Protein AF-A0AAE1UHD4-F1 (afdb_monomer)

Mean predicted aligned error: 17.56 Å

Foldseek 3Di:
DFDDQDKDKDFCQQPADDAQWFAALLLRDTDPPDGQDDPVLQVVQKDKDWDKDKDWDKDQDQALVSLCVLLVHDASRLLSVLLVSDDHAFQSCSSVDHDQAPQKRKIKIKIWIWTMKMFGHPVQLAPPNTPCPVVQQVQPHFWTWGMFIWTKMKMKMKIFGDAPVCRPVVVPDPPSVVVVVLVPDPPDDDDPVQVVQFVGIFIAMGMLFDDPDGDTGPVSVSVVVVCVVVRCDPNSPSIGTGMTIIRGCCVSPVSHQHFGDGADPVLSVLSSCLLVLLSVLSNLLSNLCPHPCVLLAVVLNVLSVLLSVLSVLVSVVLSNVSSVVSSCCRRPNDPSVVSVVSSVLCCLALNRSVNSVLVSVVSVVVSVVVVVLCVVQVVAARDRDDCPVVCQLQDPQAQKEKEKEKEDEDPVVSSVRSVCCSVPVDRGDGVVVVPPDPLPVQAVPPPEPAVVVSVQLSQFCVQCVPPRHYHYYYGYDYDNDSHIDIAMWMHGNSHTPDGHDKDFAAWEAKDFDPLQFAQFKGKIFTHGGPICSVQFQKKWKWKDFPPDPDGTDIDIGRHRMDMDGRDHGLTKMWMWMWTAGPRGIHDIYPTDIDTHHQFAAWAEWDWDDQDLFKIKTAIHDTPDGHPPWDWFFKWKWKAFDPPGPDIDIDDDDGDDGSMDMDTHDDQTFMWMWMWTQTPPSGIHRIYDIDPDHRDDDDDQVVVQVVVQVVQWDFPAPDAVTETEHPWDWDWDQDPVRFTWTKTADDDDDPDAWDWDDADDDDDDDDDDDPDTDTDDDDDDDDDDDDDDDPRRHHIDTDRPPDDQGWDWDDDDPGIYIYGD

Sequence (820 aa):
MAYSNKVHTVAALGRPFHLGSLYDMRSEQIISGVTLWNKEDLDKVTHKQRSSNSDFHVIASNTFSDCASALDISGSLKLSFMGGLVDISGAAKILNNRQLTGRSQRVVLQYKCTTVAEELTMERLGPGCITHPQIFDQGFATHVVTGIEYGAHAFFVFDRIFKYSESEKAKTFNLEATIKMVSIDATYKSSDHDEQMDDNMECRFYGDFALSENITTYKDAVKTYRELPKLLGKTFENAVPVKVTLFPLVLLDSRASRLVREISNHLISDTENTLETLHNLRVRCNDMLSSDISNSCPNFCLEISEFSSLIQDYKYSFQGDLLSLLPIIRGGGEEEIRLTELLERKEKSPFSNHFLNSWIDKKEAQLKILDEYLTYLPEITFATAIGDFEKMVLSPSNRHVLRLVIYIPSMRFQLENMKKYIRNKEPGENCQHMLETSMIPGLIYSKSNVNSILRSFKMFVISNRDKTSSSFIAMQEATDAKELSVSILHYKDGVCKSKDYQLPSAPGKVTVAEDDIWHDCVIISWSPPEHGAATTQMYCVTYKESESDQSANTVWSDTCQTTLCNLTPNTKYQVAVQAWCEVGYSTCSDISEVKTRPASPPGIPTVHLISPTTVQLRWSPPLIMAPTCSLKSYTVRQKKDSQGEEWITKKDQVMDYYSCTLTISSDSPLTFTVVANCNPAGRSRYSQPNDFIVNAGSKATTELKEELIRSSQLVNVGLPGIYQPPFNLTVNRSEEGITRYELGQKCAATEKIIILLGETGRARLPMSLLTLFIIKMGSWCPIHSPSLTLQDLAVMEVSLETMKSYLILKTSSQLVVLAA

Radius of gyration: 59.25 Å; Cα contacts (8 Å, |Δi|>4): 1456; chains: 1; bounding box: 134×56×169 Å

Organism: NCBI:txid1843537

Structure (mmCIF, N/CA/C/O backbone):
data_AF-A0AAE1UHD4-F1
#
_entry.id   AF-A0AAE1UHD4-F1
#
loop_
_atom_site.group_PDB
_atom_site.id
_atom_site.type_symbol
_atom_site.label_atom_id
_atom_site.label_alt_id
_atom_site.label_comp_id
_atom_site.label_asym_id
_atom_site.label_entity_id
_atom_site.label_seq_id
_atom_site.pdbx_PDB_ins_code
_atom_site.Cartn_x
_atom_site.Cartn_y
_atom_site.Cartn_z
_atom_site.occupancy
_atom_site.B_iso_or_equiv
_atom_site.auth_seq_id
_atom_site.auth_comp_id
_atom_site.auth_asym_id
_atom_site.auth_atom_id
_atom_site.pdbx_PDB_model_num
ATOM 1 N N . MET A 1 1 ? -17.669 -21.552 33.860 1.00 47.09 1 MET A N 1
ATOM 2 C CA . MET A 1 1 ? -17.470 -21.866 35.303 1.00 47.09 1 MET A CA 1
ATOM 3 C C . MET A 1 1 ? -18.733 -21.491 36.080 1.00 47.09 1 MET A C 1
ATOM 5 O O . MET A 1 1 ? -19.452 -20.611 35.621 1.00 47.09 1 MET A O 1
ATOM 9 N N . ALA A 1 2 ? -19.046 -22.154 37.201 1.00 54.03 2 ALA A N 1
ATOM 10 C CA . ALA A 1 2 ? -20.177 -21.748 38.045 1.00 54.03 2 ALA A CA 1
ATOM 11 C C . ALA A 1 2 ? -19.871 -20.397 38.716 1.00 54.03 2 ALA A C 1
ATOM 13 O O . ALA A 1 2 ? -18.783 -20.232 39.266 1.00 54.03 2 ALA A O 1
ATOM 14 N N . TYR A 1 3 ? -20.804 -19.442 38.648 1.00 66.81 3 TYR A N 1
ATOM 15 C CA . TYR A 1 3 ? -20.639 -18.121 39.261 1.00 66.81 3 TYR A CA 1
ATOM 16 C C . TYR A 1 3 ? -20.519 -18.210 40.787 1.00 66.81 3 TYR A C 1
ATOM 18 O O . TYR A 1 3 ? -21.265 -18.954 41.431 1.00 66.81 3 TYR A O 1
ATOM 26 N N . SER A 1 4 ? -19.608 -17.431 41.378 1.00 63.31 4 SER A N 1
ATOM 27 C CA . SER A 1 4 ? -19.538 -17.276 42.833 1.00 63.31 4 SER A CA 1
ATOM 28 C C . SER A 1 4 ? -20.391 -16.087 43.269 1.00 63.31 4 SER A C 1
ATOM 30 O O . SER A 1 4 ? -20.164 -14.986 42.784 1.00 63.31 4 SER A O 1
ATOM 32 N N . ASN A 1 5 ? -21.322 -16.286 44.208 1.00 74.88 5 ASN A N 1
ATOM 33 C CA . ASN A 1 5 ? -22.150 -15.219 44.793 1.00 74.88 5 ASN A CA 1
ATOM 34 C C . ASN A 1 5 ? -21.307 -14.289 45.690 1.00 74.88 5 ASN A C 1
ATOM 36 O O . ASN A 1 5 ? -21.449 -14.300 46.912 1.00 74.88 5 ASN A O 1
ATOM 40 N N . LYS A 1 6 ? -20.380 -13.535 45.099 1.00 82.44 6 LYS A N 1
ATOM 41 C CA . LYS A 1 6 ? -19.504 -12.582 45.785 1.00 82.44 6 LYS A CA 1
ATOM 42 C C . LYS A 1 6 ? -19.974 -11.156 45.529 1.00 82.44 6 LYS A C 1
ATOM 44 O O . LYS A 1 6 ? -20.739 -10.892 44.611 1.00 82.44 6 LYS A O 1
ATOM 49 N N . VAL A 1 7 ? -19.520 -10.237 46.369 1.00 86.06 7 VAL A N 1
ATOM 50 C CA . VAL A 1 7 ? -19.668 -8.801 46.121 1.00 86.06 7 VAL A CA 1
ATOM 51 C C . VAL A 1 7 ? -18.711 -8.409 44.996 1.00 86.06 7 VAL A C 1
ATOM 53 O O . VAL A 1 7 ? -17.554 -8.831 45.005 1.00 86.06 7 VAL A O 1
ATOM 56 N N . HIS A 1 8 ? -19.190 -7.616 44.039 1.00 86.44 8 HIS A N 1
ATOM 57 C CA . HIS A 1 8 ? -18.398 -7.155 42.898 1.00 86.44 8 HIS A CA 1
ATOM 58 C C . HIS A 1 8 ? -18.210 -5.646 42.945 1.00 86.44 8 HIS A C 1
ATOM 60 O O . HIS A 1 8 ? -19.135 -4.916 43.284 1.00 86.44 8 HIS A O 1
ATOM 66 N N . THR A 1 9 ? -17.039 -5.173 42.533 1.00 90.19 9 THR A N 1
ATOM 67 C CA . THR A 1 9 ? -16.791 -3.749 42.303 1.00 90.19 9 THR A CA 1
ATOM 68 C C . THR A 1 9 ? -16.646 -3.519 40.806 1.00 90.19 9 THR A C 1
ATOM 70 O O . THR A 1 9 ? -15.879 -4.218 40.145 1.00 90.19 9 THR A O 1
ATOM 73 N N . VAL A 1 10 ? -17.395 -2.561 40.265 1.00 91.94 10 VAL A N 1
ATOM 74 C CA . VAL A 1 10 ? -17.405 -2.231 38.834 1.00 91.94 10 VAL A CA 1
ATOM 75 C C . VAL A 1 10 ? -17.192 -0.738 38.614 1.00 91.94 10 VAL A C 1
ATOM 77 O O . VAL A 1 10 ? -17.558 0.088 39.451 1.00 91.94 10 VAL A O 1
ATOM 80 N N . ALA A 1 11 ? -16.614 -0.382 37.468 1.00 93.19 11 ALA A N 1
ATOM 81 C CA . ALA A 1 11 ? -16.478 1.010 37.060 1.00 93.19 11 ALA A CA 1
ATOM 82 C C . ALA A 1 11 ? -17.846 1.604 36.670 1.00 93.19 11 ALA A C 1
ATOM 84 O O . ALA A 1 11 ? -18.644 0.985 35.954 1.00 93.19 11 ALA A O 1
ATOM 85 N N . ALA A 1 12 ? -18.112 2.832 37.118 1.00 92.12 12 ALA A N 1
ATOM 86 C CA . ALA A 1 12 ? -19.371 3.524 36.852 1.00 92.12 12 ALA A CA 1
ATOM 87 C C . ALA A 1 12 ? -19.492 3.985 35.387 1.00 92.12 12 ALA A C 1
ATOM 89 O O . ALA A 1 12 ? -20.570 3.900 34.800 1.00 92.12 12 ALA A O 1
ATOM 90 N N . LEU A 1 13 ? -18.376 4.416 34.784 1.00 92.38 13 LEU A N 1
ATOM 91 C CA . LEU A 1 13 ? -18.261 4.831 33.374 1.00 92.38 13 LEU A CA 1
ATOM 92 C C . LEU A 1 13 ? -19.189 5.993 32.974 1.00 92.38 13 LEU A C 1
ATOM 94 O O . LEU A 1 13 ? -19.684 6.055 31.849 1.00 92.38 13 LEU A O 1
ATOM 98 N N . GLY A 1 14 ? -19.437 6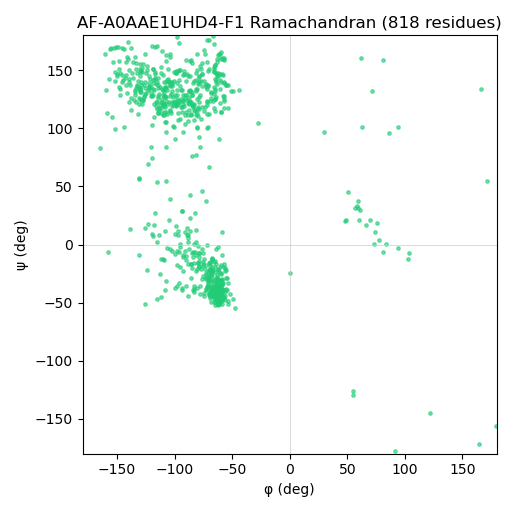.910 33.913 1.00 89.62 14 GLY A N 1
ATOM 99 C CA . GLY A 1 14 ? -20.321 8.057 33.709 1.00 89.62 14 GLY A CA 1
ATOM 100 C C . GLY A 1 14 ? -21.813 7.701 33.700 1.00 89.62 14 GLY A C 1
ATOM 101 O O . GLY A 1 14 ? -22.641 8.532 33.322 1.00 89.62 14 GLY A O 1
ATOM 102 N N . ARG A 1 15 ? -22.183 6.474 34.088 1.00 91.50 15 ARG A N 1
ATOM 103 C CA . ARG A 1 15 ? -23.586 6.075 34.254 1.00 91.50 15 ARG A CA 1
ATOM 104 C C . ARG A 1 15 ? -24.138 6.608 35.587 1.00 91.50 15 ARG A C 1
ATOM 106 O O . ARG A 1 15 ? -23.400 6.647 36.575 1.00 91.50 15 ARG A O 1
ATOM 113 N N . PRO A 1 16 ? -25.421 7.007 35.645 1.00 89.88 16 PRO A N 1
ATOM 114 C CA . PRO A 1 16 ? -26.009 7.637 36.824 1.00 89.88 16 PRO A CA 1
ATOM 115 C C . PRO A 1 16 ? -26.345 6.594 37.899 1.00 89.88 16 PRO A C 1
ATOM 117 O O . PRO A 1 16 ? -27.468 6.103 37.987 1.00 89.88 16 PRO A O 1
ATOM 120 N N . PHE A 1 17 ? -25.355 6.224 38.710 1.00 90.94 17 PHE A N 1
ATOM 121 C CA . PHE A 1 17 ? -25.557 5.315 39.836 1.00 90.94 17 PHE A CA 1
ATOM 122 C C . PHE A 1 17 ? -26.046 6.052 41.082 1.00 90.94 17 PHE A C 1
ATOM 124 O O . PHE A 1 17 ? -25.533 7.111 41.442 1.00 90.94 17 PHE A O 1
ATOM 131 N N . HIS A 1 18 ? -26.999 5.433 41.778 1.00 89.44 18 HIS A N 1
ATOM 132 C CA . HIS A 1 18 ? -27.458 5.856 43.097 1.00 89.44 18 HIS A CA 1
ATOM 133 C C . HIS A 1 18 ? -27.437 4.676 44.064 1.00 89.44 18 HIS A C 1
ATOM 135 O O . HIS A 1 18 ? -27.639 3.525 43.660 1.00 89.44 18 HIS A O 1
ATOM 141 N N . LEU A 1 19 ? -27.212 4.954 45.346 1.00 88.81 19 LEU A N 1
ATOM 142 C CA . LEU A 1 19 ? -27.242 3.934 46.386 1.00 88.81 19 LEU A CA 1
ATOM 143 C C . LEU A 1 19 ? -28.611 3.230 46.389 1.00 88.81 19 LEU A C 1
ATOM 145 O O . LEU A 1 19 ? -29.641 3.864 46.161 1.00 88.81 19 LEU A O 1
ATOM 149 N N . GLY A 1 20 ? -28.633 1.912 46.577 1.00 87.38 20 GLY A N 1
ATOM 150 C CA . GLY A 1 20 ? -29.861 1.114 46.532 1.00 87.38 20 GLY A CA 1
ATOM 151 C C . GLY A 1 20 ? -30.454 0.889 45.134 1.00 87.38 20 GLY A C 1
ATOM 152 O O . GLY A 1 20 ? -31.474 0.207 45.024 1.00 87.38 20 GLY A O 1
ATOM 153 N N . SER A 1 21 ? -29.833 1.412 44.068 1.00 90.38 21 SER A N 1
ATOM 154 C CA . SER A 1 21 ? -30.263 1.130 42.692 1.00 90.38 21 SER A CA 1
ATOM 155 C C . SER A 1 21 ? -30.102 -0.348 42.368 1.00 90.38 21 SER A C 1
ATOM 157 O O . SER A 1 21 ? -29.122 -0.989 42.754 1.00 90.38 21 SER A O 1
ATOM 159 N N . LEU A 1 22 ? -31.056 -0.883 41.619 1.00 92.19 22 LEU A N 1
ATOM 160 C CA . LEU A 1 22 ? -31.011 -2.251 41.128 1.00 92.19 22 LEU A CA 1
ATOM 161 C C . LEU A 1 22 ? -30.172 -2.327 39.849 1.00 92.19 22 LEU A C 1
ATOM 163 O O . LEU A 1 22 ? -30.234 -1.441 38.996 1.00 92.19 22 LEU A O 1
ATOM 167 N N . TYR A 1 23 ? -29.391 -3.395 39.714 1.00 92.94 23 TYR A N 1
ATOM 168 C CA . TYR A 1 23 ? -28.483 -3.598 38.590 1.00 92.94 23 TYR A CA 1
ATOM 169 C C . TYR A 1 23 ? -28.588 -5.019 38.046 1.00 92.94 23 TYR A C 1
ATOM 171 O O . TYR A 1 23 ? -28.541 -6.001 38.799 1.00 92.94 23 TYR A O 1
ATOM 179 N N . ASP A 1 24 ? -28.693 -5.146 36.725 1.00 92.50 24 ASP A N 1
ATOM 180 C CA . ASP A 1 24 ? -28.607 -6.438 36.059 1.00 92.50 24 ASP A CA 1
ATOM 181 C C . ASP A 1 24 ? -27.226 -6.651 35.438 1.00 92.50 24 ASP A C 1
ATOM 183 O O . ASP A 1 24 ? -26.933 -6.179 34.346 1.00 92.50 24 ASP A O 1
ATOM 187 N N . MET A 1 25 ? -26.386 -7.439 36.109 1.00 90.38 25 MET A N 1
ATOM 188 C CA . MET A 1 25 ? -25.051 -7.802 35.627 1.00 90.38 25 MET A CA 1
ATOM 189 C C . MET A 1 25 ? -25.074 -8.704 34.374 1.00 90.38 25 MET A C 1
ATOM 191 O O . MET A 1 25 ? -24.051 -8.877 33.715 1.00 90.38 25 MET A O 1
ATOM 195 N N . ARG A 1 26 ? -26.230 -9.274 33.995 1.00 91.31 26 ARG A N 1
ATOM 196 C CA . ARG A 1 26 ? -26.357 -10.032 32.736 1.00 91.31 26 ARG A CA 1
ATOM 197 C C . ARG A 1 26 ? -26.229 -9.098 31.531 1.00 91.31 26 ARG A C 1
ATOM 199 O O . ARG A 1 26 ? -25.442 -9.376 30.626 1.00 91.31 26 ARG A O 1
ATOM 206 N N . SER A 1 27 ? -26.975 -7.996 31.553 1.00 90.56 27 SER A N 1
ATOM 207 C CA . SER A 1 27 ? -27.073 -6.993 30.483 1.00 90.56 27 SER A CA 1
ATOM 208 C C . SER A 1 27 ? -26.309 -5.693 30.768 1.00 90.56 27 SER A C 1
ATOM 210 O O . SER A 1 27 ? -26.260 -4.834 29.899 1.00 90.56 27 SER A O 1
ATOM 212 N N . GLU A 1 28 ? -25.703 -5.553 31.952 1.00 91.75 28 GLU A N 1
ATOM 213 C CA . GLU A 1 28 ? -25.033 -4.344 32.465 1.00 91.75 28 GLU A CA 1
ATOM 214 C C . GLU A 1 28 ? -25.930 -3.096 32.577 1.00 91.75 28 GLU A C 1
ATOM 216 O O . GLU A 1 28 ? -25.463 -1.959 32.441 1.00 91.75 28 GLU A O 1
ATOM 221 N N . GLN A 1 29 ? -27.221 -3.300 32.843 1.00 91.44 29 GLN A N 1
ATOM 222 C CA . GLN A 1 29 ? -28.230 -2.238 32.865 1.00 91.44 29 GLN A CA 1
ATOM 223 C C . GLN A 1 29 ? -28.604 -1.809 34.290 1.00 91.44 29 GLN A C 1
ATOM 225 O O . GLN A 1 29 ? -28.768 -2.639 35.190 1.00 91.44 29 GLN A O 1
ATOM 230 N N . ILE A 1 30 ? -28.782 -0.497 34.478 1.00 91.69 30 ILE A N 1
ATOM 231 C CA . ILE A 1 30 ? -29.317 0.092 35.712 1.00 91.69 30 ILE A CA 1
ATOM 232 C C . ILE A 1 30 ? -30.842 0.089 35.614 1.00 91.69 30 ILE A C 1
ATOM 234 O O . ILE A 1 30 ? -31.416 0.673 34.694 1.00 91.69 30 ILE A O 1
ATOM 238 N N . ILE A 1 31 ? -31.512 -0.543 36.573 1.00 90.56 31 ILE A N 1
ATOM 239 C CA . ILE A 1 31 ? -32.972 -0.615 36.591 1.00 90.56 31 ILE A CA 1
ATOM 240 C C . ILE A 1 31 ? -33.518 0.638 37.275 1.00 90.56 31 ILE A C 1
ATOM 242 O O . ILE A 1 31 ? -33.336 0.849 38.474 1.00 90.56 31 ILE A O 1
ATOM 246 N N . SER A 1 32 ? -34.188 1.478 36.491 1.00 83.12 32 SER A N 1
ATOM 247 C CA . SER A 1 32 ? -34.779 2.733 36.959 1.00 83.12 32 SER A CA 1
ATOM 248 C C . SER A 1 32 ? -36.235 2.540 37.386 1.00 83.12 32 SER A C 1
ATOM 250 O O . SER A 1 32 ? -36.970 1.761 36.784 1.00 83.12 32 SER A O 1
ATOM 252 N N . GLY A 1 33 ? -36.672 3.282 38.407 1.00 80.31 33 GLY A N 1
ATOM 253 C CA . GLY A 1 33 ? -38.076 3.312 38.846 1.00 80.31 33 GLY A CA 1
ATOM 254 C C . GLY A 1 33 ? -38.500 2.189 39.800 1.00 80.31 33 GLY A C 1
ATOM 255 O O . GLY A 1 33 ? -39.654 2.167 40.219 1.00 80.31 33 GLY A O 1
ATOM 256 N N . VAL A 1 34 ? -37.587 1.289 40.175 1.00 83.75 34 VAL A N 1
ATOM 257 C CA . VAL A 1 34 ? -37.846 0.175 41.099 1.00 83.75 34 VAL A CA 1
ATOM 258 C C . VAL A 1 34 ? -36.758 0.156 42.177 1.00 83.75 34 VAL A C 1
ATOM 260 O O . VAL A 1 34 ? -35.574 0.136 41.849 1.00 83.75 34 VAL A O 1
ATOM 263 N N . THR A 1 35 ? -37.138 0.172 43.458 1.00 85.38 35 THR A N 1
ATOM 264 C CA . THR A 1 35 ? -36.196 0.215 44.592 1.00 85.38 35 THR A CA 1
ATOM 265 C C . THR A 1 35 ? -36.608 -0.750 45.700 1.00 85.38 35 THR A C 1
ATOM 267 O O . THR A 1 35 ? -37.790 -0.904 45.991 1.00 85.38 35 THR A O 1
ATOM 270 N N . LEU A 1 36 ? -35.634 -1.386 46.358 1.00 85.44 36 LEU A N 1
ATOM 271 C CA . LEU A 1 36 ? -35.894 -2.286 47.494 1.00 85.44 36 LEU A CA 1
ATOM 272 C C . LEU A 1 36 ? -36.343 -1.539 48.758 1.00 85.44 36 LEU A C 1
ATOM 274 O O . LEU A 1 36 ? -37.076 -2.092 49.581 1.00 85.44 36 LEU A O 1
ATOM 278 N N . TRP A 1 37 ? -35.917 -0.282 48.894 1.00 86.69 37 TRP A N 1
ATOM 279 C CA . TRP A 1 37 ? -36.178 0.570 50.051 1.00 86.69 37 TRP A CA 1
ATOM 280 C C . TRP A 1 37 ? -36.858 1.873 49.644 1.00 86.69 37 TRP A C 1
ATOM 282 O O . TRP A 1 37 ? -36.666 2.376 48.531 1.00 86.69 37 TRP A O 1
ATOM 292 N N . ASN A 1 38 ? -37.616 2.443 50.579 1.00 84.19 38 ASN A N 1
ATOM 293 C CA . ASN A 1 38 ? -38.026 3.839 50.502 1.00 84.19 38 ASN A CA 1
ATOM 294 C C . ASN A 1 38 ? -36.819 4.756 50.738 1.00 84.19 38 ASN A C 1
ATOM 296 O O . ASN A 1 38 ? -35.906 4.423 51.495 1.00 84.19 38 ASN A O 1
ATOM 300 N N . LYS A 1 39 ? -36.845 5.950 50.139 1.00 81.19 39 LYS A N 1
ATOM 301 C CA . LYS A 1 39 ? -35.750 6.927 50.240 1.00 81.19 39 LYS A CA 1
ATOM 302 C C . LYS A 1 39 ? -35.412 7.301 51.691 1.00 81.19 39 LYS A C 1
ATOM 304 O O . LYS A 1 39 ? -34.247 7.301 52.064 1.00 81.19 39 LYS A O 1
ATOM 309 N N . GLU A 1 40 ? -36.431 7.538 52.517 1.00 79.69 40 GLU A N 1
ATOM 310 C CA . GLU A 1 40 ? -36.260 7.901 53.933 1.00 79.69 40 GLU A CA 1
ATOM 311 C C . GLU A 1 40 ? -35.586 6.805 54.766 1.00 79.69 40 GLU A C 1
ATOM 313 O O . GLU A 1 40 ? -34.899 7.101 55.743 1.00 79.69 40 GLU A O 1
ATOM 318 N N . ASP A 1 41 ? -35.803 5.539 54.407 1.00 76.12 41 ASP A N 1
ATOM 319 C CA . ASP A 1 41 ? -35.176 4.416 55.096 1.00 76.12 41 ASP A CA 1
ATOM 320 C C . ASP A 1 41 ? -33.730 4.263 54.637 1.00 76.12 41 ASP A C 1
ATOM 322 O O . ASP A 1 41 ? -32.850 4.125 55.478 1.00 76.12 41 ASP A O 1
ATOM 326 N N . LEU A 1 42 ? -33.472 4.397 53.333 1.00 78.88 42 LEU A N 1
ATOM 327 C CA . LEU A 1 42 ? -32.134 4.342 52.746 1.00 78.88 42 LEU A CA 1
ATOM 328 C C . LEU A 1 42 ? -31.195 5.425 53.314 1.00 78.88 42 LEU A C 1
ATOM 330 O O . LEU A 1 42 ? -30.053 5.130 53.673 1.00 78.88 42 LEU A O 1
ATOM 334 N N . ASP A 1 43 ? -31.691 6.656 53.469 1.00 78.62 43 ASP A N 1
ATOM 335 C CA . ASP A 1 43 ? -30.915 7.783 54.003 1.00 78.62 43 ASP A CA 1
ATOM 336 C C . ASP A 1 43 ? -30.450 7.532 55.453 1.00 78.62 43 ASP A C 1
ATOM 338 O O . ASP A 1 43 ? -29.352 7.939 55.830 1.00 78.62 43 ASP A O 1
ATOM 342 N N . LYS A 1 44 ? -31.234 6.803 56.264 1.00 74.75 44 LYS A N 1
ATOM 343 C CA . LYS A 1 44 ? -30.864 6.443 57.650 1.00 74.75 44 LYS A CA 1
ATOM 344 C C . LYS A 1 44 ? -29.743 5.402 57.726 1.00 74.75 44 LYS A C 1
ATOM 346 O O . LYS A 1 44 ? -29.095 5.298 58.764 1.00 74.75 44 LYS A O 1
ATOM 351 N N . VAL A 1 45 ? -29.559 4.599 56.675 1.00 72.62 45 VAL A N 1
ATOM 352 C CA . VAL A 1 45 ? -28.640 3.440 56.654 1.00 72.62 45 VAL A CA 1
ATOM 353 C C . VAL A 1 45 ? -27.330 3.758 55.916 1.00 72.62 45 VAL A C 1
ATOM 355 O O . VAL A 1 45 ? -26.403 2.944 55.912 1.00 72.62 45 VAL A O 1
ATOM 358 N N . THR A 1 46 ? -27.244 4.943 55.305 1.00 80.44 46 THR A N 1
ATOM 359 C CA . THR A 1 46 ? -26.107 5.386 54.494 1.00 80.44 46 THR A CA 1
ATOM 360 C C . THR A 1 46 ? -24.995 5.963 55.369 1.00 80.44 46 THR A C 1
ATOM 362 O O . THR A 1 46 ? -25.177 6.964 56.059 1.00 80.44 46 THR A O 1
ATOM 365 N N . HIS A 1 47 ? -23.810 5.364 55.297 1.00 81.81 47 HIS A N 1
ATOM 366 C CA . HIS A 1 47 ? -22.584 5.889 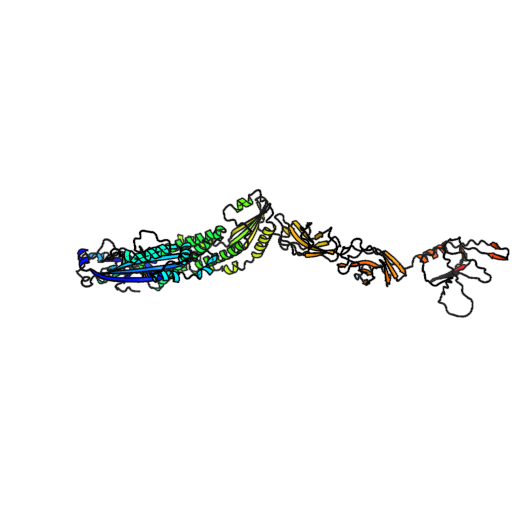55.882 1.00 81.81 47 HIS A CA 1
ATOM 367 C C . HIS A 1 47 ? -21.768 6.619 54.809 1.00 81.81 47 HIS A C 1
ATOM 369 O O . HIS A 1 47 ? -21.571 6.098 53.712 1.00 81.81 47 HIS A O 1
ATOM 375 N N . LYS A 1 48 ? -21.273 7.824 55.119 1.00 81.00 48 LYS A N 1
ATOM 376 C CA . LYS A 1 48 ? -20.408 8.599 54.216 1.00 81.00 48 LYS A CA 1
ATOM 377 C C . LYS A 1 48 ? -19.008 8.712 54.798 1.00 81.00 48 LYS A C 1
ATOM 379 O O . LYS A 1 48 ? -18.823 9.309 55.857 1.00 81.00 48 LYS A O 1
ATOM 384 N N . GLN A 1 49 ? -18.020 8.203 54.076 1.00 78.88 49 GLN A N 1
ATOM 385 C CA . GLN A 1 49 ? -16.610 8.333 54.409 1.00 78.88 49 GLN A CA 1
ATOM 386 C C . GLN A 1 49 ? -15.935 9.289 53.425 1.00 78.88 49 GLN A C 1
ATOM 388 O O . GLN A 1 49 ? -16.024 9.128 52.212 1.00 78.88 49 GLN A O 1
ATOM 393 N N . ARG A 1 50 ? -15.243 10.307 53.945 1.00 72.38 50 ARG A N 1
ATOM 394 C CA . ARG A 1 50 ? -14.445 11.213 53.109 1.00 72.38 50 ARG A CA 1
ATOM 395 C C . ARG A 1 50 ? -13.061 10.619 52.878 1.00 72.38 50 ARG A C 1
ATOM 397 O O . ARG A 1 50 ? -12.394 10.232 53.835 1.00 72.38 50 ARG A O 1
ATOM 404 N N . SER A 1 51 ? -12.622 10.606 51.627 1.00 65.38 51 SER A N 1
ATOM 405 C CA . SER A 1 51 ? -11.301 10.145 51.208 1.00 65.38 51 SER A CA 1
ATOM 406 C C . SER A 1 51 ? -10.821 11.015 50.049 1.00 65.38 51 SER A C 1
ATOM 408 O O . SER A 1 51 ? -11.237 10.841 48.914 1.00 65.38 51 SER A O 1
ATOM 410 N N . SER A 1 52 ? -9.937 11.978 50.319 1.00 64.69 52 SER A N 1
ATOM 411 C CA . SER A 1 52 ? -9.321 12.773 49.254 1.00 64.69 52 SER A CA 1
ATOM 412 C C . SER A 1 52 ? -8.026 12.106 48.808 1.00 64.69 52 SER A C 1
ATOM 414 O O . SER A 1 52 ? -7.017 12.199 49.510 1.00 64.69 52 SER A O 1
ATOM 416 N N . ASN A 1 53 ? -8.054 11.448 47.652 1.00 65.62 53 ASN A N 1
ATOM 417 C CA . ASN A 1 53 ? -6.846 10.960 46.998 1.00 65.62 53 ASN A CA 1
ATOM 418 C C . ASN A 1 53 ? -6.845 11.408 45.535 1.00 65.62 53 ASN A C 1
ATOM 420 O O . ASN A 1 53 ? -7.807 11.183 44.797 1.00 65.62 53 ASN A O 1
ATOM 424 N N . SER A 1 54 ? -5.774 12.081 45.129 1.00 61.22 54 SER A N 1
ATOM 425 C CA . SER A 1 54 ? -5.550 12.496 43.748 1.00 61.22 54 SER A CA 1
ATOM 426 C C . SER A 1 54 ? -4.328 11.768 43.229 1.00 61.22 54 SER A C 1
ATOM 428 O O . SER A 1 54 ? -3.248 11.899 43.803 1.00 61.22 54 SER A O 1
ATOM 430 N N . ASP A 1 55 ? -4.508 11.031 42.148 1.00 62.34 55 ASP A N 1
ATOM 431 C CA . ASP A 1 55 ? -3.468 10.245 41.514 1.00 62.34 55 ASP A CA 1
ATOM 432 C C . ASP A 1 55 ? -3.360 10.653 40.041 1.00 62.34 55 ASP A C 1
ATOM 434 O O . ASP A 1 55 ? -4.348 11.046 39.410 1.00 62.34 55 ASP A O 1
ATOM 438 N N . PHE A 1 56 ? -2.160 10.598 39.477 1.00 63.78 56 PHE A N 1
ATOM 439 C CA . PHE A 1 56 ? -1.933 10.985 38.089 1.00 63.78 56 PHE A CA 1
ATOM 440 C C . PHE A 1 56 ? -1.103 9.933 37.383 1.00 63.78 56 PHE A C 1
ATOM 442 O O . PHE A 1 56 ? -0.124 9.415 37.913 1.00 63.78 56 PHE A O 1
ATOM 449 N N . HIS A 1 57 ? -1.517 9.616 36.164 1.00 64.44 57 HIS A N 1
ATOM 450 C CA . HIS A 1 57 ? -0.884 8.581 35.369 1.00 64.44 57 HIS A CA 1
ATOM 451 C C . HIS A 1 57 ? -0.688 9.102 33.949 1.00 64.44 57 HIS A C 1
ATOM 453 O O . HIS A 1 57 ? -1.611 9.609 33.313 1.00 64.44 57 HIS A O 1
ATOM 459 N N . VAL A 1 58 ? 0.536 8.990 33.438 1.00 64.56 58 VAL A N 1
ATOM 460 C CA . VAL A 1 58 ? 0.809 9.221 32.017 1.00 64.56 58 VAL A CA 1
ATOM 461 C C . VAL A 1 58 ? 0.768 7.871 31.327 1.00 64.56 58 VAL A C 1
ATOM 463 O O . VAL A 1 58 ? 1.560 6.986 31.648 1.00 64.56 58 VAL A O 1
ATOM 466 N N . ILE A 1 59 ? -0.157 7.718 30.387 1.00 67.81 59 ILE A N 1
ATOM 467 C CA . ILE A 1 59 ? -0.329 6.493 29.619 1.00 67.81 59 ILE A CA 1
ATOM 468 C C . ILE A 1 59 ? 0.329 6.719 28.264 1.00 67.81 59 ILE A C 1
ATOM 470 O O . ILE A 1 59 ? -0.213 7.368 27.366 1.00 67.81 59 ILE A O 1
ATOM 474 N N . ALA A 1 60 ? 1.533 6.173 28.131 1.00 60.22 60 ALA A N 1
ATOM 475 C CA . ALA A 1 60 ? 2.293 6.146 26.888 1.00 60.22 60 ALA A CA 1
ATOM 476 C C . ALA A 1 60 ? 1.915 4.928 26.034 1.00 60.22 60 ALA A C 1
ATOM 478 O O . ALA A 1 60 ? 2.770 4.218 25.514 1.00 60.22 60 ALA A O 1
ATOM 479 N N . SER A 1 61 ? 0.618 4.641 25.952 1.00 60.19 61 SER A N 1
ATOM 480 C CA . SER A 1 61 ? 0.095 3.556 25.137 1.00 60.19 61 SER A CA 1
ATOM 481 C C . SER A 1 61 ? -1.323 3.874 24.678 1.00 60.19 61 SER A C 1
ATOM 483 O O . SER A 1 61 ? -2.069 4.606 25.326 1.00 60.19 61 SER A O 1
ATOM 485 N N . ASN A 1 62 ? -1.666 3.374 23.502 1.00 65.19 62 ASN A N 1
ATOM 486 C CA . ASN A 1 62 ? -2.810 3.786 22.693 1.00 65.19 62 ASN A CA 1
ATOM 487 C C . ASN A 1 62 ? -3.805 2.642 22.442 1.00 65.19 62 ASN A C 1
ATOM 489 O O . ASN A 1 62 ? -4.713 2.796 21.622 1.00 65.19 62 ASN A O 1
ATOM 493 N N . THR A 1 63 ? -3.640 1.495 23.107 1.00 76.19 63 THR A N 1
ATOM 494 C CA . THR A 1 63 ? -4.510 0.336 22.888 1.00 76.19 63 THR A CA 1
ATOM 495 C C . THR A 1 63 ? -5.833 0.471 23.640 1.00 76.19 63 THR A C 1
ATOM 497 O O . THR A 1 63 ? -5.979 1.264 24.577 1.00 76.19 63 THR A O 1
ATOM 500 N N . PHE A 1 64 ? -6.819 -0.349 23.249 1.00 84.12 64 PHE A N 1
ATOM 501 C CA . PHE A 1 64 ? -8.047 -0.502 24.032 1.00 84.12 64 PHE A CA 1
ATOM 502 C C . PHE A 1 64 ? -7.757 -0.866 25.482 1.00 84.12 64 PHE A C 1
ATOM 504 O O . PHE A 1 64 ? -8.307 -0.253 26.396 1.00 84.12 64 PHE A O 1
ATOM 511 N N . SER A 1 65 ? -6.894 -1.866 25.660 1.00 86.06 65 SER A N 1
ATOM 512 C CA . SER A 1 65 ? -6.606 -2.467 26.951 1.00 86.06 65 SER A CA 1
ATOM 513 C C . SER A 1 65 ? -6.019 -1.448 27.920 1.00 86.06 65 SER A C 1
ATOM 515 O O . SER A 1 65 ? -6.385 -1.454 29.092 1.00 86.06 65 SER A O 1
ATOM 517 N N . ASP A 1 66 ? -5.168 -0.536 27.447 1.00 85.06 66 ASP A N 1
ATOM 518 C CA . ASP A 1 66 ? -4.558 0.487 28.304 1.00 85.06 66 ASP A CA 1
ATOM 519 C C . ASP A 1 66 ? -5.588 1.513 28.777 1.00 85.06 66 ASP A C 1
ATOM 521 O O . ASP A 1 66 ? -5.659 1.814 29.966 1.00 85.06 66 ASP A O 1
ATOM 525 N N . CYS A 1 67 ? -6.453 1.987 27.873 1.00 86.25 67 CYS A N 1
ATOM 526 C CA . CYS A 1 67 ? -7.542 2.902 28.228 1.00 86.25 67 CYS A CA 1
ATOM 527 C C . CYS A 1 67 ? -8.578 2.232 29.147 1.00 86.25 67 CYS A C 1
ATOM 529 O O . CYS A 1 67 ? -9.093 2.860 30.072 1.00 86.25 67 CYS A O 1
ATOM 531 N N . ALA A 1 68 ? -8.877 0.952 28.914 1.00 89.81 68 ALA A N 1
ATOM 532 C CA . ALA A 1 68 ? -9.751 0.162 29.773 1.00 89.81 68 ALA A CA 1
ATOM 533 C C . ALA A 1 68 ? -9.136 -0.015 31.170 1.00 89.81 68 ALA A C 1
ATOM 535 O O . ALA A 1 68 ? -9.809 0.227 32.169 1.00 89.81 68 ALA A O 1
ATOM 536 N N . SER A 1 69 ? -7.844 -0.342 31.245 1.00 89.31 69 SER A N 1
ATOM 537 C CA . SER A 1 69 ? -7.110 -0.504 32.506 1.00 89.31 69 SER A CA 1
ATOM 538 C C . SER A 1 69 ? -7.025 0.807 33.288 1.00 89.31 69 SER A C 1
ATOM 540 O O . SER A 1 69 ? -7.212 0.804 34.499 1.00 89.31 69 SER A O 1
ATOM 542 N N . ALA A 1 70 ? -6.843 1.940 32.603 1.00 87.25 70 ALA A N 1
ATOM 543 C CA . ALA A 1 70 ? -6.859 3.277 33.201 1.00 87.25 70 ALA A CA 1
ATOM 544 C C . ALA A 1 70 ? -8.178 3.606 33.916 1.00 87.25 70 ALA A C 1
ATOM 546 O O . ALA A 1 70 ? -8.202 4.324 34.918 1.00 87.25 70 ALA A O 1
ATOM 547 N N . LEU A 1 71 ? -9.284 3.082 33.388 1.00 88.50 71 LEU A N 1
ATOM 548 C CA . LEU A 1 71 ? -10.631 3.216 33.939 1.00 88.50 71 LEU A CA 1
ATOM 549 C C . LEU A 1 71 ? -11.004 2.076 34.901 1.00 88.50 71 LEU A C 1
ATOM 551 O O . LEU A 1 71 ? -12.169 1.965 35.277 1.00 88.50 71 LEU A O 1
ATOM 555 N N . ASP A 1 72 ? -10.041 1.240 35.301 1.00 88.25 72 ASP A N 1
ATOM 556 C CA . ASP A 1 72 ? -10.245 0.049 36.132 1.00 88.25 72 ASP A CA 1
ATOM 557 C C . ASP A 1 72 ? -11.270 -0.948 35.526 1.00 88.25 72 ASP A C 1
ATOM 559 O O . ASP A 1 72 ? -11.988 -1.650 36.243 1.00 88.25 72 ASP A O 1
ATOM 563 N N . ILE A 1 73 ? -11.355 -1.031 34.190 1.00 90.12 73 ILE A N 1
ATOM 564 C CA . ILE A 1 73 ? -12.237 -1.952 33.455 1.00 90.12 73 ILE A CA 1
ATOM 565 C C . ILE A 1 73 ? -11.492 -3.254 33.158 1.00 90.12 73 ILE A C 1
ATOM 567 O O . ILE A 1 73 ? -10.511 -3.278 32.417 1.00 90.12 73 ILE A O 1
ATOM 571 N N . SER A 1 74 ? -12.003 -4.373 33.670 1.00 84.81 74 SER A N 1
ATOM 572 C CA . SER A 1 74 ? -11.431 -5.701 33.427 1.00 84.81 74 SER A CA 1
ATOM 573 C C . SER A 1 74 ? -12.505 -6.788 33.311 1.00 84.81 74 SER A C 1
ATOM 575 O O . SER A 1 74 ? -13.686 -6.561 33.593 1.00 84.81 74 SER A O 1
ATOM 577 N N . GLY A 1 75 ? -12.095 -7.972 32.843 1.00 86.44 75 GLY A N 1
ATOM 578 C CA . GLY A 1 75 ? -12.927 -9.176 32.823 1.00 86.44 75 GLY A CA 1
ATOM 579 C C . GLY A 1 75 ? -14.273 -8.996 32.112 1.00 86.44 75 GLY A C 1
ATOM 580 O O . GLY A 1 75 ? -14.336 -8.562 30.960 1.00 86.44 75 GLY A O 1
ATOM 581 N N . SER A 1 76 ? -15.354 -9.337 32.818 1.00 87.19 76 SER A N 1
ATOM 582 C CA . SER A 1 76 ? -16.723 -9.338 32.287 1.00 87.19 76 SER A CA 1
ATOM 583 C C . SER A 1 76 ? -17.173 -7.965 31.770 1.00 87.19 76 SER A C 1
ATOM 585 O O . SER A 1 76 ? -17.762 -7.894 30.693 1.00 87.19 76 SER A O 1
ATOM 587 N N . LEU A 1 77 ? -16.848 -6.875 32.479 1.00 90.81 77 LEU A N 1
ATOM 588 C CA . LEU A 1 77 ? -17.255 -5.520 32.085 1.00 90.81 77 LEU A CA 1
ATOM 589 C C . LEU A 1 77 ? -16.573 -5.081 30.781 1.00 90.81 77 LEU A C 1
ATOM 591 O O . LEU A 1 77 ? -17.197 -4.434 29.941 1.00 90.81 77 LEU A O 1
ATOM 595 N N . LYS A 1 78 ? -15.311 -5.489 30.582 1.00 92.38 78 LYS A N 1
ATOM 596 C CA . LYS A 1 78 ? -14.566 -5.240 29.340 1.00 92.38 78 LYS A CA 1
ATOM 597 C C . LYS A 1 78 ? -15.271 -5.877 28.140 1.00 92.38 78 LYS A C 1
ATOM 599 O O . LYS A 1 78 ? -15.506 -5.213 27.132 1.00 92.38 78 LYS A O 1
ATOM 604 N N . LEU A 1 79 ? -15.674 -7.141 28.281 1.00 92.88 79 LEU A N 1
ATOM 605 C CA . LEU A 1 79 ? -16.415 -7.860 27.245 1.00 92.88 79 LEU A CA 1
ATOM 606 C C . LEU A 1 79 ? -17.802 -7.251 26.997 1.00 92.88 79 LEU A C 1
ATOM 608 O O . LEU A 1 79 ? -18.219 -7.127 25.848 1.00 92.88 79 LEU A O 1
ATOM 612 N N . SER A 1 80 ? -18.494 -6.816 28.054 1.00 93.75 80 SER A N 1
ATOM 613 C CA . SER A 1 80 ? -19.782 -6.126 27.928 1.00 93.75 80 SER A CA 1
ATOM 614 C C . SER A 1 80 ? -19.670 -4.834 27.122 1.00 93.75 80 SER A C 1
ATOM 616 O O . SER A 1 80 ? -20.495 -4.582 26.246 1.00 93.75 80 SER A O 1
ATOM 618 N N . PHE A 1 81 ? -18.635 -4.032 27.385 1.00 93.25 81 PHE A N 1
ATOM 619 C CA . PHE A 1 81 ? -18.367 -2.818 26.621 1.00 93.25 81 PHE A CA 1
ATOM 620 C C . PHE A 1 81 ? -18.109 -3.134 25.143 1.00 93.25 81 PHE A C 1
ATOM 622 O O . PHE A 1 81 ? -18.721 -2.542 24.258 1.00 93.25 81 PHE A O 1
ATOM 629 N N . MET A 1 82 ? -17.253 -4.120 24.864 1.00 92.00 82 MET A N 1
ATOM 630 C CA . MET A 1 82 ? -16.940 -4.554 23.500 1.00 92.00 82 MET A CA 1
ATOM 631 C C . MET A 1 82 ? -18.167 -5.065 22.732 1.00 92.00 82 MET A C 1
ATOM 633 O O . MET A 1 82 ? -18.268 -4.843 21.524 1.00 92.00 82 MET A O 1
ATOM 637 N N . GLY A 1 83 ? -19.097 -5.720 23.433 1.00 91.94 83 GLY A N 1
ATOM 638 C CA . GLY A 1 83 ? -20.384 -6.170 22.902 1.00 91.94 83 GLY A CA 1
ATOM 639 C C . GLY A 1 83 ? -21.457 -5.081 22.815 1.00 91.94 83 GLY A C 1
ATOM 640 O O . GLY A 1 83 ? -22.554 -5.375 22.367 1.00 91.94 83 GLY A O 1
ATOM 641 N N . GLY A 1 84 ? -21.176 -3.842 23.235 1.00 91.56 84 GLY A N 1
ATOM 642 C CA . GLY A 1 84 ? -22.131 -2.731 23.170 1.00 91.56 84 GLY A CA 1
ATOM 643 C C . GLY A 1 84 ? -23.234 -2.756 24.235 1.00 91.56 84 GLY A C 1
ATOM 644 O O . GLY A 1 84 ? -24.247 -2.092 24.058 1.00 91.56 84 GLY A O 1
ATOM 645 N N . LEU A 1 85 ? -23.062 -3.508 25.329 1.00 92.12 85 LEU A N 1
ATOM 646 C CA . LEU A 1 85 ? -24.035 -3.581 26.434 1.00 92.12 85 LEU A CA 1
ATOM 647 C C . LEU A 1 85 ? -23.957 -2.391 27.402 1.00 92.12 85 LEU A C 1
ATOM 649 O O . LEU A 1 85 ? -24.851 -2.207 28.226 1.00 92.12 85 LEU A O 1
ATOM 653 N N . VAL A 1 86 ? -22.865 -1.625 27.350 1.00 92.38 86 VAL A N 1
ATOM 654 C CA . VAL A 1 86 ? -22.547 -0.586 28.331 1.00 92.38 86 VAL A CA 1
ATOM 655 C C . VAL A 1 86 ? -22.558 0.781 27.668 1.00 92.38 86 VAL A C 1
ATOM 657 O O . VAL A 1 86 ? -21.704 1.076 26.832 1.00 92.38 86 VAL A O 1
ATOM 660 N N . ASP A 1 87 ? -23.471 1.635 28.115 1.00 88.56 87 ASP A N 1
ATOM 661 C CA . ASP A 1 87 ? -23.451 3.052 27.773 1.00 88.56 87 ASP A CA 1
ATOM 662 C C . ASP A 1 87 ? -22.367 3.780 28.570 1.00 88.56 87 ASP A C 1
ATOM 664 O O . ASP A 1 87 ? -22.204 3.568 29.774 1.00 88.56 87 ASP A O 1
ATOM 668 N N . ILE A 1 88 ? -21.627 4.657 27.892 1.00 92.00 88 ILE A N 1
ATOM 669 C CA . ILE A 1 88 ? -20.521 5.417 28.479 1.00 92.00 88 ILE A CA 1
ATOM 670 C C . ILE A 1 88 ? -20.759 6.919 28.358 1.00 92.00 88 ILE A C 1
ATOM 672 O O . ILE A 1 88 ? -21.258 7.418 27.346 1.00 92.00 88 ILE A O 1
ATOM 676 N N . SER A 1 89 ? -20.361 7.663 29.385 1.00 90.88 89 SER A N 1
ATOM 677 C CA . SER A 1 89 ? -20.441 9.123 29.403 1.00 90.88 89 SER A CA 1
ATOM 678 C C . SER A 1 89 ? -19.199 9.740 30.065 1.00 90.88 89 SER A C 1
ATOM 680 O O . SER A 1 89 ? -18.312 9.018 30.524 1.00 90.88 89 SER A O 1
ATOM 682 N N . GLY A 1 90 ? -19.089 11.072 30.032 1.00 90.56 90 GLY A N 1
ATOM 683 C CA . GLY A 1 90 ? -17.968 11.798 30.641 1.00 90.56 90 GLY A CA 1
ATOM 684 C C . GLY A 1 90 ? -16.595 11.326 30.151 1.00 90.56 90 GLY A C 1
ATOM 685 O O . GLY A 1 90 ? -16.367 11.185 28.943 1.00 90.56 90 GLY A O 1
ATOM 686 N N . ALA A 1 91 ? -15.699 11.042 31.096 1.00 91.00 91 ALA A N 1
ATOM 687 C CA . ALA A 1 91 ? -14.337 10.583 30.844 1.00 91.00 91 ALA A CA 1
ATOM 688 C C . ALA A 1 91 ? -14.276 9.239 30.101 1.00 91.00 91 ALA A C 1
ATOM 690 O O . ALA A 1 91 ? -13.375 9.023 29.291 1.00 91.00 91 ALA A O 1
ATOM 691 N N . ALA A 1 92 ? -15.258 8.352 30.303 1.00 92.00 92 ALA A N 1
ATOM 692 C CA . ALA A 1 92 ? -15.282 7.025 29.683 1.00 92.00 92 ALA A CA 1
ATOM 693 C C . ALA A 1 92 ? -15.428 7.069 28.150 1.00 92.00 92 ALA A C 1
ATOM 695 O O . ALA A 1 92 ? -15.102 6.093 27.473 1.00 92.00 92 ALA A O 1
ATOM 696 N N . LYS A 1 93 ? -15.819 8.220 27.577 1.00 92.50 93 LYS A N 1
ATOM 697 C CA . LYS A 1 93 ? -15.836 8.453 26.122 1.00 92.50 93 LYS A CA 1
ATOM 698 C C . LYS A 1 93 ? -14.481 8.225 25.444 1.00 92.50 93 LYS A C 1
ATOM 700 O O . LYS A 1 93 ? -14.464 7.944 24.245 1.00 92.50 93 LYS A O 1
ATOM 705 N N . ILE A 1 94 ? -13.375 8.264 26.193 1.00 90.50 94 ILE A N 1
ATOM 706 C CA . ILE A 1 94 ? -12.037 7.911 25.699 1.00 90.50 94 ILE A CA 1
ATOM 707 C C . ILE A 1 94 ? -11.986 6.517 25.056 1.00 90.50 94 ILE A C 1
ATOM 709 O O . ILE A 1 94 ? -11.290 6.335 24.063 1.00 90.50 94 ILE A O 1
ATOM 713 N N . LEU A 1 95 ? -12.775 5.550 25.542 1.00 89.44 95 LEU A N 1
ATOM 714 C CA . LEU A 1 95 ? -12.789 4.178 25.016 1.00 89.44 95 LEU A CA 1
ATOM 715 C C . LEU A 1 95 ? -13.244 4.106 23.550 1.00 89.44 95 LEU A C 1
ATOM 717 O O . LEU A 1 95 ? -12.828 3.211 22.811 1.00 89.44 95 LEU A O 1
ATOM 721 N N . ASN A 1 96 ? -14.068 5.068 23.121 1.00 88.94 96 ASN A N 1
ATOM 722 C CA . ASN A 1 96 ? -14.511 5.206 21.735 1.00 88.94 96 ASN A CA 1
ATOM 723 C C . ASN A 1 96 ? -13.522 6.004 20.873 1.00 88.94 96 ASN A C 1
ATOM 725 O O . ASN A 1 96 ? -13.598 5.932 19.644 1.00 88.94 96 ASN A O 1
ATOM 729 N N . ASN A 1 97 ? -12.591 6.751 21.477 1.00 87.69 97 ASN A N 1
ATOM 730 C CA . ASN A 1 97 ? -11.552 7.456 20.735 1.00 87.69 97 ASN A CA 1
ATOM 731 C C . ASN A 1 97 ? -10.453 6.468 20.332 1.00 87.69 97 ASN A C 1
ATOM 733 O O . ASN A 1 97 ? -9.489 6.212 21.053 1.00 87.69 97 ASN A O 1
ATOM 737 N N . ARG A 1 98 ? -10.604 5.920 19.132 1.00 84.50 98 ARG A N 1
ATOM 738 C CA . ARG A 1 98 ? -9.627 5.026 18.520 1.00 84.50 98 ARG A CA 1
ATOM 739 C C . ARG A 1 98 ? -8.746 5.783 17.541 1.00 84.50 98 ARG A C 1
ATOM 741 O O . ARG A 1 98 ? -9.200 6.718 16.883 1.00 84.50 98 ARG A O 1
ATOM 748 N N . GLN A 1 99 ? -7.495 5.361 17.428 1.00 80.50 99 GLN A N 1
ATOM 749 C CA . GLN A 1 99 ? -6.572 5.912 16.448 1.00 80.50 99 GLN A CA 1
ATOM 750 C C . GLN A 1 99 ? -7.046 5.564 15.029 1.00 80.50 99 GLN A C 1
ATOM 752 O O . GLN A 1 99 ? -7.478 4.445 14.766 1.00 80.50 99 GLN A O 1
ATOM 757 N N . LEU A 1 100 ? -7.008 6.535 14.115 1.00 81.38 100 LEU A N 1
ATOM 758 C CA . LEU A 1 100 ? -7.482 6.349 12.737 1.00 81.38 100 LEU A CA 1
ATOM 759 C C . LEU A 1 100 ? -6.352 6.053 11.742 1.00 81.38 100 LEU A C 1
ATOM 761 O O . LEU A 1 100 ? -6.637 5.554 10.657 1.00 81.38 100 LEU A O 1
ATOM 765 N N . THR A 1 101 ? -5.102 6.347 12.107 1.00 82.06 101 THR A N 1
ATOM 766 C CA . THR A 1 101 ? -3.900 6.219 11.266 1.00 82.06 101 THR A CA 1
ATOM 767 C C . THR A 1 101 ? -2.742 5.660 12.085 1.00 82.06 101 THR A C 1
ATOM 769 O O . THR A 1 101 ? -2.532 6.098 13.210 1.00 82.06 101 THR A O 1
ATOM 772 N N . GLY A 1 102 ? -1.961 4.726 11.544 1.00 79.50 102 GLY A N 1
ATOM 773 C CA . GLY A 1 102 ? -0.754 4.198 12.188 1.00 79.50 102 GLY A CA 1
ATOM 774 C C . GLY A 1 102 ? 0.422 5.175 12.127 1.00 79.50 102 GLY A C 1
ATOM 775 O O . GLY A 1 102 ? 1.456 4.958 12.756 1.00 79.50 102 GLY A O 1
ATOM 776 N N . ARG A 1 103 ? 0.262 6.285 11.398 1.00 75.25 103 ARG A N 1
ATOM 777 C CA . ARG A 1 103 ? 1.269 7.330 11.183 1.00 75.25 103 ARG A CA 1
ATOM 778 C C . ARG A 1 103 ? 1.147 8.469 12.187 1.00 75.25 103 ARG A C 1
ATOM 780 O O . ARG A 1 103 ? 1.485 9.603 11.867 1.00 75.25 103 ARG A O 1
ATOM 787 N N . SER A 1 104 ? 0.663 8.192 13.391 1.00 77.94 104 SER A N 1
ATOM 788 C CA . SER A 1 104 ? 0.598 9.189 14.455 1.00 77.94 104 SER A CA 1
ATOM 789 C C . SER A 1 104 ? 1.189 8.676 15.756 1.00 77.94 104 SER A C 1
ATOM 791 O O . SER A 1 104 ? 1.048 7.504 16.104 1.00 77.94 104 SER A O 1
ATOM 793 N N . GLN A 1 105 ? 1.831 9.580 16.488 1.00 77.31 105 GLN A N 1
ATOM 794 C CA . GLN A 1 105 ? 2.218 9.361 17.872 1.00 77.31 105 GLN A CA 1
ATOM 795 C C . GLN A 1 105 ? 1.104 9.906 18.761 1.00 77.31 105 GLN A C 1
ATOM 797 O O . GLN A 1 105 ? 0.722 11.070 18.633 1.00 77.31 105 GLN A O 1
ATOM 802 N N . ARG A 1 106 ? 0.585 9.051 19.642 1.00 82.44 106 ARG A N 1
ATOM 803 C CA . ARG A 1 106 ? -0.462 9.397 20.598 1.00 82.44 106 ARG A CA 1
ATOM 804 C C . ARG A 1 106 ? 0.061 9.238 22.014 1.00 82.44 106 ARG A C 1
ATOM 806 O O . ARG A 1 106 ? 0.631 8.200 22.338 1.00 82.44 106 ARG A O 1
ATOM 813 N N . VAL A 1 107 ? -0.185 10.234 22.857 1.00 83.38 107 VAL A N 1
ATOM 814 C CA . VAL A 1 107 ? 0.047 10.148 24.304 1.00 83.38 107 VAL A CA 1
ATOM 815 C C . VAL A 1 107 ? -1.215 10.590 25.026 1.00 83.38 107 VAL A C 1
ATOM 817 O O . VAL A 1 107 ? -1.852 11.567 24.630 1.00 83.38 107 VAL A O 1
ATOM 820 N N . VAL A 1 108 ? -1.584 9.860 26.078 1.00 85.69 108 VAL A N 1
ATOM 821 C CA . VAL A 1 108 ? -2.768 10.161 26.881 1.00 85.69 108 VAL A CA 1
ATOM 822 C C . VAL A 1 108 ? -2.337 10.509 28.302 1.00 85.69 108 VAL A C 1
ATOM 824 O O . VAL A 1 108 ? -1.730 9.700 29.003 1.00 85.69 108 VAL A O 1
ATOM 827 N N . LEU A 1 109 ? -2.658 11.723 28.739 1.00 85.19 109 LEU A N 1
ATOM 828 C CA . LEU A 1 109 ? -2.476 12.156 30.122 1.00 85.19 109 LEU A CA 1
ATOM 829 C C . LEU A 1 109 ? -3.769 11.900 30.899 1.00 85.19 109 LEU A C 1
ATOM 831 O O . LEU A 1 109 ? -4.815 12.445 30.543 1.00 85.19 109 LEU A O 1
ATOM 835 N N . GLN A 1 110 ? -3.688 11.095 31.960 1.00 87.25 110 GLN A N 1
ATOM 836 C CA . GLN A 1 110 ? -4.811 10.784 32.836 1.00 87.25 110 GLN A CA 1
ATOM 837 C C . GLN A 1 110 ? -4.722 11.561 34.153 1.00 87.25 110 GLN A C 1
ATOM 839 O O . GLN A 1 110 ? -3.733 11.495 34.885 1.00 87.25 110 GLN A O 1
ATOM 844 N N . TYR A 1 111 ? -5.829 12.212 34.490 1.00 87.00 111 TYR A N 1
ATOM 845 C CA . TYR A 1 111 ? -6.120 12.746 35.812 1.00 87.00 111 TYR A CA 1
ATOM 846 C C . TYR A 1 111 ? -7.143 11.845 36.514 1.00 87.00 111 TYR A C 1
ATOM 848 O O . TYR A 1 111 ? -8.210 11.573 35.954 1.00 87.00 111 TYR A O 1
ATOM 856 N N . LYS A 1 112 ? -6.839 11.400 37.739 1.00 87.81 112 LYS A N 1
ATOM 857 C CA . LYS A 1 112 ? -7.721 10.562 38.557 1.00 87.81 112 LYS A CA 1
ATOM 858 C C . LYS A 1 112 ? -7.883 11.167 39.947 1.00 87.81 112 LYS A C 1
ATOM 860 O O . LYS A 1 112 ? -6.919 11.333 40.686 1.00 87.81 112 LYS A O 1
ATOM 865 N N . CYS A 1 113 ? -9.113 11.475 40.339 1.00 86.62 113 CYS A N 1
ATOM 866 C CA . CYS A 1 113 ? -9.407 11.946 41.687 1.00 86.62 113 CYS A CA 1
ATOM 867 C C . CYS A 1 113 ? -10.559 11.150 42.291 1.00 86.62 113 CYS A C 1
ATOM 869 O O . CYS A 1 113 ? -11.583 10.954 41.643 1.00 86.62 113 CYS A O 1
ATOM 871 N N . THR A 1 114 ? -10.384 10.701 43.532 1.00 86.06 114 THR A N 1
ATOM 872 C CA . THR A 1 114 ? -11.425 10.098 44.377 1.00 86.06 114 THR A CA 1
ATOM 873 C C . THR A 1 114 ? -11.642 11.005 45.588 1.00 86.06 114 THR A C 1
ATOM 875 O O . THR A 1 114 ? -10.672 11.552 46.122 1.00 86.06 114 THR A O 1
ATOM 878 N N . THR A 1 115 ? -12.900 11.220 45.979 1.00 85.06 115 THR A N 1
ATOM 879 C CA . THR A 1 115 ? -13.280 12.259 46.953 1.00 85.06 115 THR A CA 1
ATOM 880 C C . THR A 1 115 ? -14.093 11.732 48.137 1.00 85.06 115 THR A C 1
ATOM 882 O O . THR A 1 115 ? -13.791 12.036 49.296 1.00 85.06 115 THR A O 1
ATOM 885 N N . VAL A 1 116 ? -15.165 10.988 47.876 1.00 85.75 116 VAL A N 1
ATOM 886 C CA . VAL A 1 116 ? -16.124 10.547 48.899 1.00 85.75 116 VAL A CA 1
ATOM 887 C C . VAL A 1 116 ? -16.583 9.137 48.573 1.00 85.75 116 VAL A C 1
ATOM 889 O O . VAL A 1 116 ? -16.899 8.853 47.427 1.00 85.75 116 VAL A O 1
ATOM 892 N N . ALA A 1 117 ? -16.672 8.272 49.576 1.00 88.12 117 ALA A N 1
ATOM 893 C CA . ALA A 1 117 ? -17.317 6.972 49.469 1.00 88.12 117 ALA A CA 1
ATOM 894 C C . ALA A 1 117 ? -18.616 6.965 50.288 1.00 88.12 117 ALA A C 1
ATOM 896 O O . ALA A 1 117 ? -18.646 7.414 51.436 1.00 88.12 117 ALA A O 1
ATOM 897 N N . GLU A 1 118 ? -19.693 6.469 49.693 1.00 89.06 118 GLU A N 1
ATOM 898 C CA . GLU A 1 118 ? -20.980 6.233 50.345 1.00 89.06 118 GLU A CA 1
ATOM 899 C C . GLU A 1 118 ? -21.242 4.729 50.376 1.00 89.06 118 GLU A C 1
ATOM 901 O O . GLU A 1 118 ? -21.155 4.079 49.340 1.00 89.06 118 GLU A O 1
ATOM 906 N N . GLU A 1 119 ? -21.581 4.171 51.536 1.00 88.25 119 GLU A N 1
ATOM 907 C CA . GLU A 1 119 ? -21.848 2.738 51.699 1.00 88.25 119 GLU A CA 1
ATOM 908 C C . GLU A 1 119 ? -23.079 2.492 52.579 1.00 88.25 119 GLU A C 1
ATOM 910 O O . GLU A 1 119 ? -23.364 3.244 53.512 1.00 88.25 119 GLU A O 1
ATOM 915 N N . LEU A 1 120 ? -23.816 1.418 52.297 1.00 84.62 120 LEU A N 1
ATOM 916 C CA . LEU A 1 120 ? -24.907 0.938 53.141 1.00 84.62 120 LEU A CA 1
ATOM 917 C C . LEU A 1 120 ? -24.354 0.116 54.304 1.00 84.62 120 LEU A C 1
ATOM 919 O O . LEU A 1 120 ? -23.568 -0.811 54.114 1.00 84.62 120 LEU A O 1
ATOM 923 N N . THR A 1 121 ? -24.818 0.409 55.518 1.00 77.75 121 THR A N 1
ATOM 924 C CA . THR A 1 121 ? -24.454 -0.388 56.696 1.00 77.75 121 THR A CA 1
ATOM 925 C C . THR A 1 121 ? -25.061 -1.796 56.629 1.00 77.75 121 THR A C 1
ATOM 927 O O . THR A 1 121 ? -26.272 -1.979 56.486 1.00 77.75 121 THR A O 1
ATOM 930 N N . MET A 1 122 ? -24.204 -2.817 56.766 1.00 68.56 122 MET A N 1
ATOM 931 C CA . MET A 1 122 ? -24.586 -4.233 56.621 1.00 68.56 122 MET A CA 1
ATOM 932 C C . MET A 1 122 ? -25.581 -4.713 57.694 1.00 68.56 122 MET A C 1
ATOM 934 O O . MET A 1 122 ? -26.286 -5.697 57.486 1.00 68.56 122 MET A O 1
ATOM 938 N N . GLU A 1 123 ? -25.683 -4.000 58.820 1.00 64.75 123 GLU A N 1
ATOM 939 C CA . GLU A 1 123 ? -26.552 -4.324 59.962 1.00 64.75 123 GLU A CA 1
ATOM 940 C C . GLU A 1 123 ? -28.058 -4.280 59.637 1.00 64.75 123 GLU A C 1
ATOM 942 O O . GLU A 1 123 ? -28.858 -4.845 60.383 1.00 64.75 123 GLU A O 1
ATOM 947 N N . ARG A 1 124 ? -28.469 -3.644 58.526 1.00 60.59 124 ARG A N 1
ATOM 948 C CA . ARG A 1 124 ? -29.884 -3.517 58.114 1.00 60.59 124 ARG A CA 1
ATOM 949 C C . ARG A 1 124 ? -30.202 -4.070 56.721 1.00 60.59 124 ARG A C 1
ATOM 951 O O . ARG A 1 124 ? -31.259 -3.778 56.172 1.00 60.59 124 ARG A O 1
ATOM 958 N N . LEU A 1 125 ? -29.325 -4.904 56.161 1.00 66.81 125 LEU A N 1
ATOM 959 C CA . LEU A 1 125 ? -29.595 -5.662 54.928 1.00 66.81 125 LEU A CA 1
ATOM 960 C C . LEU A 1 125 ? -30.274 -7.023 55.200 1.00 66.81 125 LEU A C 1
ATOM 962 O O . LEU A 1 125 ? -30.506 -7.793 54.274 1.00 66.81 125 LEU A O 1
ATOM 966 N N . GLY A 1 126 ? -30.585 -7.340 56.462 1.00 63.62 126 GLY A N 1
ATOM 967 C CA . GLY A 1 126 ? -31.172 -8.620 56.864 1.00 63.62 126 GLY A CA 1
ATOM 968 C C . GLY A 1 126 ? -32.664 -8.795 56.516 1.00 63.62 126 GLY A C 1
ATOM 969 O O . GLY A 1 126 ? -33.357 -7.825 56.184 1.00 63.62 126 GLY A O 1
ATOM 970 N N . PRO A 1 127 ? -33.192 -10.032 56.628 1.00 57.97 127 PRO A N 1
ATOM 971 C CA . PRO A 1 127 ? -34.598 -10.335 56.360 1.00 57.97 127 PRO A CA 1
ATOM 972 C C . PRO A 1 127 ? -35.533 -9.487 57.238 1.00 57.97 127 PRO A C 1
ATOM 974 O O . PRO A 1 127 ? -35.428 -9.513 58.462 1.00 57.97 127 PRO A O 1
ATOM 977 N N . GLY A 1 128 ? -36.448 -8.737 56.612 1.00 65.56 128 GLY A N 1
ATOM 978 C CA . GLY A 1 128 ? -37.420 -7.864 57.293 1.00 65.56 128 GLY A CA 1
ATOM 979 C C . GLY A 1 128 ? -37.112 -6.360 57.252 1.00 65.56 128 GLY A C 1
ATOM 980 O O . GLY A 1 128 ? -37.964 -5.564 57.634 1.00 65.56 128 GLY A O 1
ATOM 981 N N . CYS A 1 129 ? -35.943 -5.950 56.748 1.00 73.38 129 CYS A N 1
ATOM 982 C CA . CYS A 1 129 ? -35.578 -4.535 56.567 1.00 73.38 129 CYS A CA 1
ATOM 983 C C . CYS A 1 129 ? -35.857 -3.990 55.152 1.00 73.38 129 CYS A C 1
ATOM 985 O O . CYS A 1 129 ? -35.557 -2.834 54.862 1.00 73.38 129 CYS A O 1
ATOM 987 N N . ILE A 1 130 ? -36.401 -4.823 54.262 1.00 82.12 130 ILE A N 1
ATOM 988 C CA . ILE A 1 130 ? -36.685 -4.491 52.860 1.00 82.12 130 ILE A CA 1
ATOM 989 C C . ILE A 1 130 ? -38.145 -4.060 52.737 1.00 82.12 130 ILE A C 1
ATOM 991 O O . ILE A 1 130 ? -39.044 -4.825 53.082 1.00 82.12 130 ILE A O 1
ATOM 995 N N . THR A 1 131 ? -38.379 -2.849 52.231 1.00 82.38 131 THR A N 1
ATOM 996 C CA . THR A 1 131 ? -39.724 -2.273 52.102 1.00 82.38 131 THR A CA 1
ATOM 997 C C . THR A 1 131 ? -40.535 -2.943 50.989 1.00 82.38 131 THR A C 1
ATOM 999 O O . THR A 1 131 ? -41.739 -3.136 51.140 1.00 82.38 131 THR A O 1
ATOM 1002 N N . HIS A 1 132 ? -39.878 -3.317 49.883 1.00 85.00 132 HIS A N 1
ATOM 1003 C CA . HIS A 1 132 ? -40.526 -3.832 48.667 1.00 85.00 132 HIS A CA 1
ATOM 1004 C C . HIS A 1 132 ? -40.015 -5.232 48.267 1.00 85.00 132 HIS A C 1
ATOM 1006 O O . HIS A 1 132 ? -39.337 -5.379 47.248 1.00 85.00 132 HIS A O 1
ATOM 1012 N N . PRO A 1 133 ? -40.317 -6.295 49.038 1.00 83.31 133 PRO A N 1
ATOM 1013 C CA . PRO A 1 133 ? -39.802 -7.647 48.786 1.00 83.31 133 PRO A CA 1
ATOM 1014 C C . PRO A 1 133 ? -40.340 -8.302 47.501 1.00 83.31 133 PRO A C 1
ATOM 1016 O O . PRO A 1 133 ? -39.721 -9.221 46.975 1.00 83.31 133 PRO A O 1
ATOM 1019 N N . GLN A 1 134 ? -41.464 -7.830 46.956 1.00 84.12 134 GLN A N 1
ATOM 1020 C CA . GLN A 1 134 ? -42.056 -8.326 45.705 1.00 84.12 134 GLN A CA 1
ATOM 1021 C C . GLN A 1 134 ? -41.135 -8.186 44.478 1.00 84.12 134 GLN A C 1
ATOM 1023 O O . GLN A 1 134 ? -41.346 -8.840 43.460 1.00 84.12 134 GLN A O 1
ATOM 1028 N N . ILE A 1 135 ? -40.104 -7.342 44.561 1.00 85.69 135 ILE A N 1
ATOM 1029 C CA . ILE A 1 135 ? -39.143 -7.113 43.474 1.00 85.69 135 ILE A CA 1
ATOM 1030 C C . ILE A 1 135 ? -38.318 -8.372 43.179 1.00 85.69 135 ILE A C 1
ATOM 1032 O O . ILE A 1 135 ? -37.933 -8.602 42.031 1.00 85.69 135 ILE A O 1
ATOM 1036 N N . PHE A 1 136 ? -38.073 -9.216 44.187 1.00 86.94 136 PHE A N 1
ATOM 1037 C CA . PHE A 1 136 ? -37.294 -10.442 44.014 1.00 86.94 136 PHE A CA 1
ATOM 1038 C C . PHE A 1 136 ? -37.950 -11.426 43.038 1.00 86.94 136 PHE A C 1
ATOM 1040 O O . PHE A 1 136 ? -37.238 -12.123 42.319 1.00 86.94 136 PHE A O 1
ATOM 1047 N N . ASP A 1 137 ? -39.284 -11.423 42.951 1.00 85.00 137 ASP A N 1
ATOM 1048 C CA . ASP A 1 137 ? -40.055 -12.321 42.085 1.00 85.00 137 ASP A CA 1
ATOM 1049 C C . ASP A 1 137 ? -40.086 -11.862 40.613 1.00 85.00 137 ASP A C 1
ATOM 1051 O O . ASP A 1 137 ? -40.429 -12.635 39.722 1.00 85.00 137 ASP A O 1
ATOM 1055 N N . GLN A 1 138 ? -39.727 -10.605 40.333 1.00 83.25 138 GLN A N 1
ATOM 1056 C CA . GLN A 1 138 ? -39.874 -9.999 39.004 1.00 83.25 138 GLN A CA 1
ATOM 1057 C C . GLN A 1 138 ? -38.685 -10.271 38.071 1.00 83.25 138 GLN A C 1
ATOM 1059 O O . GLN A 1 138 ? -38.791 -10.096 36.860 1.00 83.25 138 GLN A O 1
ATOM 1064 N N . GLY A 1 139 ? -37.540 -10.688 38.619 1.00 82.81 139 GLY A N 1
ATOM 1065 C CA . GLY A 1 139 ? -36.351 -11.054 37.843 1.00 82.81 139 GLY A CA 1
ATOM 1066 C C . GLY A 1 139 ? -35.670 -9.910 37.079 1.00 82.81 139 GLY A C 1
ATOM 1067 O O . GLY A 1 139 ? -34.862 -10.163 36.179 1.00 82.81 139 GLY A O 1
ATOM 1068 N N . PHE A 1 140 ? -35.974 -8.660 37.444 1.00 83.25 140 PHE A N 1
ATOM 1069 C CA . PHE A 1 140 ? -35.461 -7.458 36.780 1.00 83.25 140 PHE A CA 1
ATOM 1070 C C . PHE A 1 140 ? -33.969 -7.204 37.007 1.00 83.25 140 PHE A C 1
ATOM 1072 O O . PHE A 1 140 ? -33.322 -6.598 36.160 1.00 83.25 140 PHE A O 1
ATOM 1079 N N . ALA A 1 141 ? -33.415 -7.652 38.133 1.00 91.25 141 ALA A N 1
ATOM 1080 C CA . ALA A 1 141 ? -32.036 -7.381 38.518 1.00 91.25 141 ALA A CA 1
ATOM 1081 C C . ALA A 1 141 ? -31.391 -8.597 39.181 1.00 91.25 141 ALA A C 1
ATOM 1083 O O . ALA A 1 141 ? -32.074 -9.499 39.668 1.00 91.25 141 ALA A O 1
ATOM 1084 N N . THR A 1 142 ? -30.061 -8.598 39.209 1.00 91.94 142 THR A N 1
ATOM 1085 C CA . THR A 1 142 ? -29.255 -9.635 39.871 1.00 91.94 142 THR A CA 1
ATOM 1086 C C . THR A 1 142 ? -28.511 -9.099 41.090 1.00 91.94 142 THR A C 1
ATOM 1088 O O . THR A 1 142 ? -28.206 -9.858 42.010 1.00 91.94 142 THR A O 1
ATOM 1091 N N . HIS A 1 143 ? -28.238 -7.793 41.118 1.00 92.19 143 HIS A N 1
ATOM 1092 C CA . HIS A 1 143 ? -27.493 -7.120 42.174 1.00 92.19 143 HIS A CA 1
ATOM 1093 C C . HIS A 1 143 ? -28.185 -5.818 42.596 1.00 92.19 143 HIS A C 1
ATOM 1095 O O . HIS A 1 143 ? -29.000 -5.257 41.862 1.00 92.19 143 HIS A O 1
ATOM 1101 N N . VAL A 1 144 ? -27.826 -5.326 43.778 1.00 91.50 144 VAL A N 1
ATOM 1102 C CA . VAL A 1 144 ? -28.164 -3.984 44.259 1.00 91.50 144 VAL A CA 1
ATOM 1103 C C . VAL A 1 144 ? -26.896 -3.215 44.597 1.00 91.50 144 VAL A C 1
ATOM 1105 O O . VAL A 1 144 ? -25.913 -3.792 45.059 1.00 91.50 144 VAL A O 1
ATOM 1108 N N . VAL A 1 145 ? -26.909 -1.909 44.358 1.00 92.06 145 VAL A N 1
ATOM 1109 C CA . VAL A 1 145 ? -25.798 -1.018 44.687 1.00 92.06 145 VAL A CA 1
ATOM 1110 C C . VAL A 1 145 ? -25.758 -0.773 46.192 1.00 92.06 145 VAL A C 1
ATOM 1112 O O . VAL A 1 145 ? -26.665 -0.150 46.744 1.00 92.06 145 VAL A O 1
ATOM 1115 N N . THR A 1 146 ? -24.696 -1.230 46.853 1.00 90.62 146 THR A N 1
ATOM 1116 C CA . THR A 1 146 ? -24.492 -1.038 48.299 1.00 90.62 146 THR A CA 1
ATOM 1117 C C . THR A 1 146 ? -23.370 -0.073 48.630 1.00 90.62 146 THR A C 1
ATOM 1119 O O . THR A 1 146 ? -23.276 0.350 49.775 1.00 90.62 146 THR A O 1
ATOM 1122 N N . GLY A 1 147 ? -22.539 0.297 47.657 1.00 91.75 147 GLY A N 1
ATOM 1123 C CA . GLY A 1 147 ? -21.494 1.295 47.843 1.00 91.75 147 GLY A CA 1
ATOM 1124 C C . GLY A 1 147 ? -21.189 2.047 46.556 1.00 91.75 147 GLY A C 1
ATOM 1125 O O . GLY A 1 147 ? -21.300 1.479 45.468 1.00 91.75 147 GLY A O 1
ATOM 1126 N N . ILE A 1 148 ? -20.830 3.321 46.673 1.00 92.62 148 ILE A N 1
ATOM 1127 C CA . ILE A 1 148 ? -20.417 4.181 45.564 1.00 92.62 148 ILE A CA 1
ATOM 1128 C C . ILE A 1 148 ? -19.218 5.011 46.010 1.00 92.62 148 ILE A C 1
ATOM 1130 O O . ILE A 1 148 ? -19.288 5.734 47.000 1.00 92.62 148 ILE A O 1
ATOM 1134 N N . GLU A 1 149 ? -18.141 4.957 45.237 1.00 91.62 149 GLU A N 1
ATOM 1135 C CA . GLU A 1 149 ? -17.034 5.901 45.344 1.00 91.62 149 GLU A CA 1
ATOM 1136 C C . GLU A 1 149 ? -17.221 7.007 44.305 1.00 91.62 149 GLU A C 1
ATOM 1138 O O . GLU A 1 149 ? -17.329 6.743 43.104 1.00 91.62 149 GLU A O 1
ATOM 1143 N N . TYR A 1 150 ? -17.248 8.247 44.778 1.00 90.69 150 TYR A N 1
ATOM 1144 C CA . TYR A 1 150 ? -17.355 9.460 43.984 1.00 90.69 150 TYR A CA 1
ATOM 1145 C C . TYR A 1 150 ? -15.980 10.074 43.737 1.00 90.69 150 TYR A C 1
ATOM 1147 O O . TYR A 1 150 ? -15.059 9.984 44.555 1.00 90.69 150 TYR A O 1
ATOM 1155 N N . GLY A 1 151 ? -15.857 10.733 42.595 1.00 90.69 151 GLY A N 1
ATOM 1156 C CA . GLY A 1 151 ? -14.628 11.348 42.135 1.00 90.69 151 GLY A CA 1
ATOM 1157 C C . GLY A 1 151 ? -14.816 12.012 40.778 1.00 90.69 151 GLY A C 1
ATOM 1158 O O . GLY A 1 151 ? -15.928 12.375 40.405 1.00 90.69 151 GLY A O 1
ATOM 1159 N N . ALA A 1 152 ? -13.728 12.177 40.040 1.00 90.44 152 ALA A N 1
ATOM 1160 C CA . ALA A 1 152 ? -13.775 12.586 38.642 1.00 90.44 152 ALA A CA 1
ATOM 1161 C C . ALA A 1 152 ? -12.503 12.148 37.924 1.00 90.44 152 ALA A C 1
ATOM 1163 O O . ALA A 1 152 ? -11.398 12.228 38.477 1.00 90.44 152 ALA A O 1
ATOM 1164 N N . HIS A 1 153 ? -12.659 11.726 36.676 1.00 91.12 153 HIS A N 1
ATOM 1165 C CA . HIS A 1 153 ? -11.561 11.420 35.777 1.00 91.12 153 HIS A CA 1
ATOM 1166 C C . HIS A 1 153 ? -11.496 12.442 34.636 1.00 91.12 153 HIS A C 1
ATOM 1168 O O . HIS A 1 153 ? -12.495 13.042 34.232 1.00 91.12 153 HIS A O 1
ATOM 1174 N N . ALA A 1 154 ? -10.298 12.634 34.092 1.00 90.69 154 ALA A N 1
ATOM 1175 C CA . ALA A 1 154 ? -10.095 13.361 32.846 1.00 90.69 154 ALA A CA 1
ATOM 1176 C C . ALA A 1 154 ? -8.935 12.766 32.045 1.00 90.69 154 ALA A C 1
ATOM 1178 O O . ALA A 1 154 ? -7.945 12.303 32.608 1.00 90.69 154 ALA A O 1
ATOM 1179 N N . PHE A 1 155 ? -9.065 12.814 30.725 1.00 90.25 155 PHE A N 1
ATOM 1180 C CA . PHE A 1 155 ? -8.089 12.358 29.750 1.00 90.25 155 PHE A CA 1
ATOM 1181 C C . PHE A 1 155 ? -7.800 13.484 28.765 1.00 90.25 155 PHE A C 1
ATOM 1183 O O . PHE A 1 155 ? -8.715 14.023 28.139 1.00 90.25 155 PHE A O 1
ATOM 1190 N N . PHE A 1 156 ? -6.519 13.795 28.602 1.00 88.75 156 PHE A N 1
ATOM 1191 C CA . PHE A 1 156 ? -6.023 14.676 27.554 1.00 88.75 156 PHE A CA 1
ATOM 1192 C C . PHE A 1 156 ? -5.302 13.809 26.529 1.00 88.75 156 PHE A C 1
ATOM 1194 O O . PHE A 1 156 ? -4.297 13.171 26.846 1.00 88.75 156 PHE A O 1
ATOM 1201 N N . VAL A 1 157 ? -5.853 13.741 25.322 1.00 88.38 157 VAL A N 1
ATOM 1202 C CA . VAL A 1 157 ? -5.310 12.962 24.210 1.00 88.38 157 VAL A CA 1
ATOM 1203 C C . VAL A 1 157 ? -4.539 13.905 23.312 1.00 88.38 157 VAL A C 1
ATOM 1205 O O . VAL A 1 157 ? -5.115 14.849 22.777 1.00 88.38 157 VAL A O 1
ATOM 1208 N N . PHE A 1 158 ? -3.254 13.632 23.143 1.00 85.38 158 PHE A N 1
ATOM 1209 C CA . PHE A 1 158 ? -2.368 14.393 22.279 1.00 85.38 158 PHE A CA 1
ATOM 1210 C C . PHE A 1 158 ? -2.018 13.546 21.061 1.00 85.38 158 PHE A C 1
ATOM 1212 O O . PHE A 1 158 ? -1.376 12.504 21.205 1.00 85.38 158 PHE A O 1
ATOM 1219 N N . ASP A 1 159 ? -2.461 13.980 19.885 1.00 82.25 159 ASP A N 1
ATOM 1220 C CA . ASP A 1 159 ? -2.237 13.323 18.601 1.00 82.25 159 ASP A CA 1
ATOM 1221 C C . ASP A 1 159 ? -1.265 14.152 17.754 1.00 82.25 159 ASP A C 1
ATOM 1223 O O . ASP A 1 159 ? -1.537 15.302 17.412 1.00 82.25 159 ASP A O 1
ATOM 1227 N N . ARG A 1 160 ? -0.136 13.555 17.365 1.00 79.62 160 ARG A N 1
ATOM 1228 C CA . ARG A 1 160 ? 0.791 14.129 16.383 1.00 79.62 160 ARG A CA 1
ATOM 1229 C C . ARG A 1 160 ? 0.820 13.248 15.144 1.00 79.62 160 ARG A C 1
ATOM 1231 O O . ARG A 1 160 ? 1.281 12.111 15.218 1.00 79.62 160 ARG A O 1
ATOM 1238 N N . ILE A 1 161 ? 0.326 13.755 14.017 1.00 74.25 161 ILE A N 1
ATOM 1239 C CA . ILE A 1 161 ? 0.246 13.013 12.749 1.00 74.25 161 ILE A CA 1
ATOM 1240 C C . ILE A 1 161 ? 1.481 13.323 11.897 1.00 74.25 161 ILE A C 1
ATOM 1242 O O . ILE A 1 161 ? 1.849 14.482 11.720 1.00 74.25 161 ILE A O 1
ATOM 1246 N N . PHE A 1 162 ? 2.114 12.289 11.347 1.00 73.75 162 PHE A N 1
ATOM 1247 C CA . PHE A 1 162 ? 3.284 12.405 10.481 1.00 73.75 162 PHE A CA 1
ATOM 1248 C C . PHE A 1 162 ? 2.906 12.276 9.007 1.00 73.75 162 PHE A C 1
ATOM 1250 O O . PHE A 1 162 ? 2.016 11.502 8.631 1.00 73.75 162 PHE A O 1
ATOM 1257 N N . LYS A 1 163 ? 3.647 12.973 8.140 1.00 66.31 163 LYS A N 1
ATOM 1258 C CA . LYS A 1 163 ? 3.600 12.708 6.698 1.00 66.31 163 LYS A CA 1
ATOM 1259 C C . LYS A 1 163 ? 4.163 11.319 6.398 1.00 66.31 163 LYS A C 1
ATOM 1261 O O . LYS A 1 163 ? 4.998 10.797 7.135 1.00 66.31 163 LYS A O 1
ATOM 1266 N N . TYR A 1 164 ? 3.698 10.716 5.305 1.00 59.94 164 TYR A N 1
ATOM 1267 C CA . TYR A 1 164 ? 4.070 9.352 4.914 1.00 59.94 164 TYR A CA 1
ATOM 1268 C C . TYR A 1 164 ? 5.598 9.194 4.753 1.00 59.94 164 TYR A C 1
ATOM 1270 O O . TYR A 1 164 ? 6.177 8.229 5.250 1.00 59.94 164 TYR A O 1
ATOM 1278 N N . SER A 1 165 ? 6.265 10.206 4.190 1.00 53.41 165 SER A N 1
ATOM 1279 C CA . SER A 1 165 ? 7.720 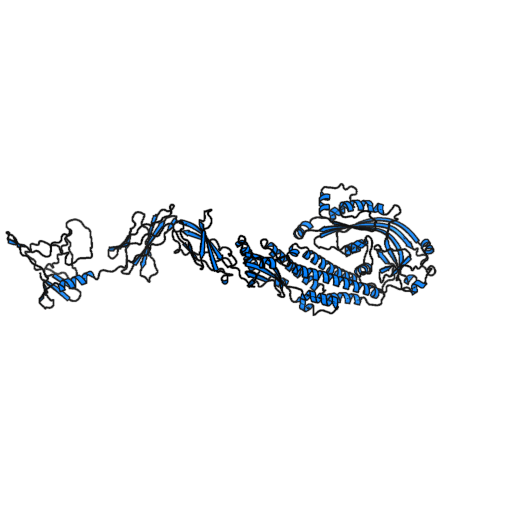10.273 3.977 1.00 53.41 165 SER A CA 1
ATOM 1280 C C . SER A 1 165 ? 8.567 10.537 5.235 1.00 53.41 165 SER A C 1
ATOM 1282 O O . SER A 1 165 ? 9.785 10.376 5.200 1.00 53.41 165 SER A O 1
ATOM 1284 N N . GLU A 1 166 ? 7.954 10.930 6.355 1.00 55.88 166 GLU A N 1
ATOM 1285 C CA . GLU A 1 166 ? 8.655 11.378 7.573 1.00 55.88 166 GLU A CA 1
ATOM 1286 C C . GLU A 1 166 ? 8.608 10.347 8.719 1.00 55.88 166 GLU A C 1
ATOM 1288 O O . GLU A 1 166 ? 9.222 10.550 9.771 1.00 55.88 166 GLU A O 1
ATOM 1293 N N . SER A 1 167 ? 7.915 9.217 8.520 1.00 54.53 167 SER A N 1
ATOM 1294 C CA . SER A 1 167 ? 7.539 8.285 9.596 1.00 54.53 167 SER A CA 1
ATOM 1295 C C . SER A 1 167 ? 8.710 7.610 10.329 1.00 54.53 167 SER A C 1
ATOM 1297 O O . SER A 1 167 ? 8.566 7.259 11.500 1.00 54.53 167 SER A O 1
ATOM 1299 N N . GLU A 1 168 ? 9.880 7.448 9.699 1.00 50.59 168 GLU A N 1
ATOM 1300 C CA . GLU A 1 168 ? 11.052 6.836 10.347 1.00 50.59 168 GLU A CA 1
ATOM 1301 C C . GLU A 1 168 ? 11.861 7.829 11.189 1.00 50.59 168 GLU A C 1
ATOM 1303 O O . GLU A 1 168 ? 12.311 7.486 12.282 1.00 50.59 168 GLU A O 1
ATOM 1308 N N . LYS A 1 169 ? 12.007 9.078 10.726 1.00 45.62 169 LYS A N 1
ATOM 1309 C CA . LYS A 1 169 ? 12.767 10.121 11.438 1.00 45.62 169 LYS A CA 1
ATOM 1310 C C . LYS A 1 169 ? 11.970 10.770 12.566 1.00 45.62 169 LYS A C 1
ATOM 1312 O O . LYS A 1 169 ? 12.574 11.330 13.468 1.00 45.62 169 LYS A O 1
ATOM 1317 N N . ALA A 1 170 ? 10.640 10.696 12.535 1.00 49.81 170 ALA A N 1
ATOM 1318 C CA . ALA A 1 170 ? 9.791 11.307 13.554 1.00 49.81 170 ALA A CA 1
ATOM 1319 C C . ALA A 1 170 ? 9.603 10.443 14.821 1.00 49.81 170 ALA A C 1
ATOM 1321 O O . ALA A 1 170 ? 9.236 10.965 15.872 1.00 49.81 170 ALA A O 1
ATOM 1322 N N . LYS A 1 171 ? 9.926 9.140 14.760 1.00 51.41 171 LYS A N 1
ATOM 1323 C CA . LYS A 1 171 ? 9.868 8.205 15.905 1.00 51.41 171 LYS A CA 1
ATOM 1324 C C . LYS A 1 171 ? 10.898 8.481 17.010 1.00 51.41 171 LYS A C 1
ATOM 1326 O O . LYS A 1 171 ? 10.793 7.899 18.084 1.00 51.41 171 LYS A O 1
ATOM 1331 N N . THR A 1 172 ? 11.887 9.345 16.777 1.00 48.41 172 THR A N 1
ATOM 1332 C CA . THR A 1 172 ? 12.911 9.726 17.771 1.00 48.41 172 THR A CA 1
ATOM 1333 C C . THR A 1 172 ? 12.463 10.836 18.724 1.00 48.41 172 THR A C 1
ATOM 1335 O O . THR A 1 172 ? 13.142 11.078 19.721 1.00 48.41 172 THR A O 1
ATOM 1338 N N . PHE A 1 173 ? 11.332 11.505 18.469 1.00 60.16 173 PHE A N 1
ATOM 1339 C CA . PHE A 1 173 ? 10.800 12.521 19.377 1.00 60.16 173 PHE A CA 1
ATOM 1340 C C . PHE A 1 173 ? 10.076 11.868 20.567 1.00 60.16 173 PHE A C 1
ATOM 1342 O O . PHE A 1 173 ? 9.057 11.190 20.410 1.00 60.16 173 PHE A O 1
ATOM 1349 N N . ASN A 1 174 ? 10.594 12.078 21.780 1.00 67.75 174 ASN A N 1
ATOM 1350 C CA . ASN A 1 174 ? 10.023 11.511 23.000 1.00 67.75 174 ASN A CA 1
ATOM 1351 C C . ASN A 1 174 ? 8.891 12.399 23.550 1.00 67.75 174 ASN A C 1
ATOM 1353 O O . ASN A 1 174 ? 9.069 13.127 24.525 1.00 67.75 174 ASN A O 1
ATOM 1357 N N . LEU A 1 175 ? 7.720 12.326 22.908 1.00 70.12 175 LEU A N 1
ATOM 1358 C CA . LEU A 1 175 ? 6.514 13.061 23.307 1.00 70.12 175 LEU A CA 1
ATOM 1359 C C . LEU A 1 175 ? 6.073 12.735 24.746 1.00 70.12 175 LEU A C 1
ATOM 1361 O O . LEU A 1 175 ? 5.575 13.604 25.460 1.00 70.12 175 LEU A O 1
ATOM 1365 N N . GLU A 1 176 ? 6.302 11.499 25.193 1.00 70.25 176 GLU A N 1
ATOM 1366 C CA . GLU A 1 176 ? 6.004 11.061 26.557 1.00 70.25 176 GLU A CA 1
ATOM 1367 C C . GLU A 1 176 ? 6.823 11.838 27.597 1.00 70.25 176 GLU A C 1
ATOM 1369 O O . GLU A 1 176 ? 6.264 12.284 28.599 1.00 70.25 176 GLU A O 1
ATOM 1374 N N . ALA A 1 177 ? 8.126 12.032 27.369 1.00 65.69 177 ALA A N 1
ATOM 1375 C CA . ALA A 1 177 ? 8.984 12.784 28.284 1.00 65.69 177 ALA A CA 1
ATOM 1376 C C . ALA A 1 177 ? 8.522 14.242 28.428 1.00 65.69 177 ALA A C 1
ATOM 1378 O O . ALA A 1 177 ? 8.470 14.756 29.544 1.00 65.69 177 ALA A O 1
ATOM 1379 N N . THR A 1 178 ? 8.120 14.881 27.328 1.00 67.12 178 THR A N 1
ATOM 1380 C CA . THR A 1 178 ? 7.607 16.257 27.349 1.00 67.12 178 THR A CA 1
ATOM 1381 C C . THR A 1 178 ? 6.281 16.359 28.105 1.00 67.12 178 THR A C 1
ATOM 1383 O O . THR A 1 178 ? 6.124 17.231 28.954 1.00 67.12 178 THR A O 1
ATOM 1386 N N . ILE A 1 179 ? 5.344 15.432 27.885 1.00 70.25 179 ILE A N 1
ATOM 1387 C CA . ILE A 1 179 ? 4.047 15.443 28.584 1.00 70.25 179 ILE A CA 1
ATOM 1388 C C . ILE A 1 179 ? 4.203 15.073 30.066 1.00 70.25 179 ILE A C 1
ATOM 1390 O O . ILE A 1 179 ? 3.500 15.623 30.912 1.00 70.25 179 ILE A O 1
ATOM 1394 N N . LYS A 1 180 ? 5.169 14.218 30.431 1.00 66.25 180 LYS A N 1
ATOM 1395 C CA . LYS A 1 180 ? 5.509 13.966 31.842 1.00 66.25 180 LYS A CA 1
ATOM 1396 C C . LYS A 1 180 ? 5.939 15.241 32.569 1.00 66.25 180 LYS A C 1
ATOM 1398 O O . LYS A 1 180 ? 5.565 15.407 33.730 1.00 66.25 180 LYS A O 1
ATOM 1403 N N . MET A 1 181 ? 6.627 16.174 31.905 1.00 59.97 181 MET A N 1
ATOM 1404 C CA . MET A 1 181 ? 6.996 17.460 32.518 1.00 59.97 181 MET A CA 1
ATOM 1405 C C . MET A 1 181 ? 5.774 18.295 32.933 1.00 59.97 181 MET A C 1
ATOM 1407 O O . MET A 1 181 ? 5.832 18.967 33.962 1.00 59.97 181 MET A O 1
ATOM 1411 N N . VAL A 1 182 ? 4.642 18.183 32.222 1.00 61.22 182 VAL A N 1
ATOM 1412 C CA . VAL A 1 182 ? 3.371 18.849 32.585 1.00 61.22 182 VAL A CA 1
ATOM 1413 C C . VAL A 1 182 ? 2.868 18.411 33.960 1.00 61.22 182 VAL A C 1
ATOM 1415 O O . VAL A 1 182 ? 2.291 19.213 34.691 1.00 61.22 182 VAL A O 1
ATOM 1418 N N . SER A 1 183 ? 3.090 17.142 34.318 1.00 58.44 183 SER A N 1
ATOM 1419 C CA . SER A 1 183 ? 2.618 16.563 35.581 1.00 58.44 183 SER A CA 1
ATOM 1420 C C . SER A 1 183 ? 3.506 16.884 36.789 1.00 58.44 183 SER A C 1
ATOM 1422 O O . SER A 1 183 ? 3.023 16.836 37.918 1.00 58.44 183 SER A O 1
ATOM 1424 N N . ILE A 1 184 ? 4.783 17.221 36.566 1.00 52.97 184 ILE A N 1
ATOM 1425 C CA . ILE A 1 184 ? 5.798 17.327 37.629 1.00 52.97 184 ILE A CA 1
ATOM 1426 C C . ILE A 1 184 ? 6.038 18.780 38.059 1.00 52.97 184 ILE A C 1
ATOM 1428 O O . ILE A 1 184 ? 6.225 19.035 39.247 1.00 52.97 184 ILE A O 1
ATOM 1432 N N . ASP A 1 185 ? 6.015 19.746 37.137 1.00 45.88 185 ASP A N 1
ATOM 1433 C CA . ASP A 1 185 ? 6.463 21.109 37.438 1.00 45.88 185 ASP A CA 1
ATOM 1434 C C . ASP A 1 185 ? 5.303 22.117 37.542 1.00 45.88 185 ASP A C 1
ATOM 1436 O O . ASP A 1 185 ? 4.857 22.731 36.567 1.00 45.88 185 ASP A O 1
ATOM 1440 N N . ALA A 1 186 ? 4.865 22.387 38.777 1.00 44.25 186 ALA A N 1
ATOM 1441 C CA . ALA A 1 186 ? 4.005 23.534 39.102 1.00 44.25 186 ALA A CA 1
ATOM 1442 C C . ALA A 1 186 ? 4.696 24.901 38.855 1.00 44.25 186 ALA A C 1
ATOM 1444 O O . ALA A 1 186 ? 4.066 25.951 38.992 1.00 44.25 186 ALA A O 1
ATOM 1445 N N . THR A 1 187 ? 5.975 24.887 38.464 1.00 44.94 187 THR A N 1
ATOM 1446 C CA . THR A 1 187 ? 6.857 26.041 38.231 1.00 44.94 187 THR A CA 1
ATOM 1447 C C . THR A 1 187 ? 7.312 26.219 36.778 1.00 44.94 187 THR A C 1
ATOM 1449 O O . THR A 1 187 ? 8.066 27.157 36.507 1.00 44.94 187 THR A O 1
ATOM 1452 N N . TYR A 1 188 ? 6.858 25.379 35.837 1.00 48.06 188 TYR A N 1
ATOM 1453 C CA . TYR A 1 188 ? 7.317 25.434 34.442 1.00 48.06 188 TYR A CA 1
ATOM 1454 C C . TYR A 1 188 ? 7.023 26.805 33.802 1.00 48.06 188 TYR A C 1
ATOM 1456 O O . TYR A 1 188 ? 5.860 27.188 33.628 1.00 48.06 188 TYR A O 1
ATOM 1464 N N . LYS A 1 189 ? 8.087 27.550 33.472 1.00 48.62 189 LYS A N 1
ATOM 1465 C CA . LYS A 1 189 ? 8.047 28.743 32.616 1.00 48.62 189 LYS A CA 1
ATOM 1466 C C . LYS A 1 189 ? 8.199 28.275 31.176 1.00 48.62 189 LYS A C 1
ATOM 1468 O O . LYS A 1 189 ? 9.156 27.567 30.879 1.00 48.62 189 LYS A O 1
ATOM 1473 N N . SER A 1 190 ? 7.255 28.672 30.328 1.00 49.78 190 SER A N 1
ATOM 1474 C CA . SER A 1 190 ? 7.221 28.320 28.909 1.00 49.78 190 SER A CA 1
ATOM 1475 C C . SER A 1 190 ? 8.567 28.578 28.231 1.00 49.78 190 SER A C 1
ATOM 1477 O O . SER A 1 190 ? 9.140 29.657 28.401 1.00 49.78 190 SER A O 1
ATOM 1479 N N . SER A 1 191 ? 9.053 27.599 27.475 1.00 53.12 191 SER A N 1
ATOM 1480 C CA . SER A 1 191 ? 10.280 27.694 26.675 1.00 53.12 191 SER A CA 1
ATOM 1481 C C . SER A 1 191 ? 9.943 27.777 25.182 1.00 53.12 191 SER A C 1
ATOM 1483 O O . SER A 1 191 ? 8.845 27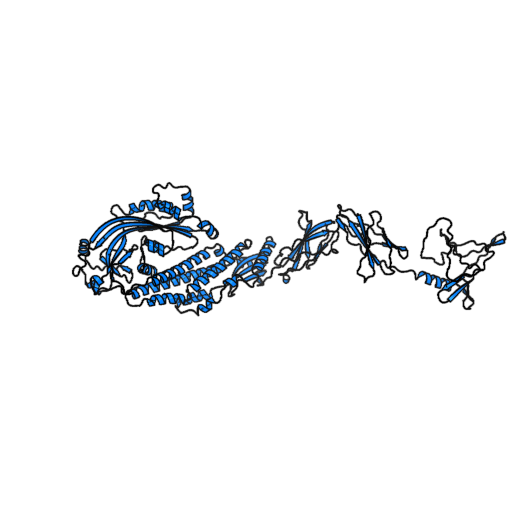.397 24.785 1.00 53.12 191 SER A O 1
ATOM 1485 N N . ASP A 1 192 ? 10.884 28.212 24.338 1.00 45.75 192 ASP A N 1
ATOM 1486 C CA . ASP A 1 192 ? 10.710 28.278 22.870 1.00 45.75 192 ASP A CA 1
ATOM 1487 C C . ASP A 1 192 ? 10.346 26.910 22.239 1.00 45.75 192 ASP A C 1
ATOM 1489 O O . ASP A 1 192 ? 9.786 26.842 21.145 1.00 45.75 192 ASP A O 1
ATOM 1493 N N . HIS A 1 193 ? 10.602 25.798 22.943 1.00 48.31 193 HIS A N 1
ATOM 1494 C CA . HIS A 1 193 ? 10.169 24.457 22.534 1.00 48.31 193 HIS A CA 1
ATOM 1495 C C . HIS A 1 193 ? 8.642 24.260 22.573 1.00 48.31 193 HIS A C 1
ATOM 1497 O O . HIS A 1 193 ? 8.136 23.395 21.858 1.00 48.31 193 HIS A O 1
ATOM 1503 N N . ASP A 1 194 ? 7.906 25.058 23.355 1.00 52.03 194 ASP A N 1
ATOM 1504 C CA . ASP A 1 194 ? 6.446 24.968 23.475 1.00 52.03 194 ASP A CA 1
ATOM 1505 C C . ASP A 1 194 ? 5.723 25.545 22.243 1.00 52.03 194 ASP A C 1
ATOM 1507 O O . ASP A 1 194 ? 4.624 25.104 21.916 1.00 52.03 194 ASP A O 1
ATOM 1511 N N . GLU A 1 195 ? 6.333 26.498 21.523 1.00 51.19 195 GLU A N 1
ATOM 1512 C CA . GLU A 1 195 ? 5.764 27.054 20.281 1.00 51.19 195 GLU A CA 1
ATOM 1513 C C . GLU A 1 195 ? 5.856 26.058 19.116 1.00 51.19 195 GLU A C 1
ATOM 1515 O O . GLU A 1 195 ? 4.890 25.880 18.382 1.00 51.19 195 GLU A O 1
ATOM 1520 N N . GLN A 1 196 ? 6.959 25.307 19.012 1.00 54.06 196 GLN A N 1
ATOM 1521 C CA . GLN A 1 196 ? 7.104 24.226 18.024 1.00 54.06 196 GLN A CA 1
ATOM 1522 C C . GLN A 1 196 ? 6.154 23.036 18.255 1.00 54.06 196 GLN A C 1
ATOM 1524 O O . GLN A 1 196 ? 5.924 22.249 17.332 1.00 54.06 196 GLN A O 1
ATOM 1529 N N . MET A 1 197 ? 5.646 22.860 19.481 1.00 55.78 197 MET A N 1
ATOM 1530 C CA . MET A 1 197 ? 4.743 21.763 19.843 1.00 55.78 197 MET A CA 1
ATOM 1531 C C . MET A 1 197 ? 3.291 22.033 19.423 1.00 55.78 197 MET A C 1
ATOM 1533 O O . MET A 1 197 ? 2.623 21.099 18.978 1.00 55.78 197 MET A O 1
ATOM 1537 N N . ASP A 1 198 ? 2.819 23.280 19.531 1.00 59.28 198 ASP A N 1
ATOM 1538 C CA . ASP A 1 198 ? 1.441 23.663 19.173 1.00 59.28 198 ASP A CA 1
ATOM 1539 C C . ASP A 1 198 ? 1.190 23.615 17.653 1.00 59.28 198 ASP A C 1
ATOM 1541 O O . ASP A 1 198 ? 0.087 23.275 17.231 1.00 59.28 198 ASP A O 1
ATOM 1545 N N . ASP A 1 199 ? 2.204 23.865 16.817 1.00 61.44 199 ASP A N 1
ATOM 1546 C CA . ASP A 1 199 ? 2.033 23.938 15.354 1.00 61.44 199 ASP A CA 1
ATOM 1547 C C . ASP A 1 199 ? 1.708 22.587 14.679 1.00 61.44 199 ASP A C 1
ATOM 1549 O O . ASP A 1 199 ? 1.284 22.562 13.525 1.00 61.44 199 ASP A O 1
ATOM 1553 N N . ASN A 1 200 ? 1.902 21.449 15.361 1.00 68.94 200 ASN A N 1
ATOM 1554 C CA . ASN A 1 200 ? 1.765 20.108 14.765 1.00 68.94 200 ASN A CA 1
ATOM 1555 C C . ASN A 1 200 ? 1.064 19.068 15.662 1.00 68.94 200 ASN A C 1
ATOM 1557 O O . ASN A 1 200 ? 1.144 17.868 15.377 1.00 68.94 200 ASN A O 1
ATOM 1561 N N . MET A 1 201 ? 0.414 19.484 16.751 1.00 76.31 201 MET A N 1
ATOM 1562 C CA . MET A 1 201 ? -0.216 18.567 17.703 1.00 76.31 201 MET A CA 1
ATOM 1563 C C . MET A 1 201 ? -1.682 18.922 17.942 1.00 76.31 201 MET A C 1
ATOM 1565 O O . MET A 1 201 ? -2.015 20.046 18.297 1.00 76.31 201 MET A O 1
ATOM 1569 N N . GLU A 1 202 ? -2.561 17.936 17.788 1.00 83.88 202 GLU A N 1
ATOM 1570 C CA . GLU A 1 202 ? -3.980 18.058 18.110 1.00 83.88 202 GLU A CA 1
ATOM 1571 C C . GLU A 1 202 ? -4.213 17.587 19.551 1.00 83.88 202 GLU A C 1
ATOM 1573 O O . GLU A 1 202 ? -3.802 16.484 19.921 1.00 83.88 202 GLU A O 1
ATOM 1578 N N . CYS A 1 203 ? -4.884 18.399 20.373 1.00 86.31 203 CYS A N 1
ATOM 1579 C CA . CYS A 1 203 ? -5.333 17.992 21.703 1.00 86.31 203 CYS A CA 1
ATOM 1580 C C . CYS A 1 203 ? -6.845 17.740 21.720 1.00 86.31 203 CYS A C 1
ATOM 1582 O O . CYS A 1 203 ? -7.619 18.494 21.132 1.00 86.31 203 CYS A O 1
ATOM 1584 N N . ARG A 1 204 ? -7.278 16.689 22.423 1.00 90.12 204 ARG A N 1
ATOM 1585 C CA . ARG A 1 204 ? -8.693 16.394 22.693 1.00 90.12 204 ARG A CA 1
ATOM 1586 C C . ARG A 1 204 ? -8.899 16.077 24.167 1.00 90.12 204 ARG A C 1
ATOM 1588 O O . ARG A 1 204 ? -8.106 15.352 24.764 1.00 90.12 204 ARG A O 1
ATOM 1595 N N . PHE A 1 205 ? -10.000 16.561 24.734 1.00 91.75 205 PHE A N 1
ATOM 1596 C CA . PHE A 1 205 ? -10.347 16.357 26.139 1.00 91.75 205 PHE A CA 1
ATOM 1597 C C . PHE A 1 205 ? -11.562 15.439 26.312 1.00 91.75 205 PHE A C 1
ATOM 1599 O O . PHE A 1 205 ? -12.596 15.628 25.671 1.00 91.75 205 PHE A O 1
ATOM 1606 N N . TYR A 1 206 ? -11.450 14.485 27.237 1.00 92.00 206 TYR A N 1
ATOM 1607 C CA . TYR A 1 206 ? -12.546 13.635 27.700 1.00 92.00 206 TYR A CA 1
ATOM 1608 C C . TYR A 1 206 ? -12.542 13.609 29.222 1.00 92.00 206 TYR A C 1
ATOM 1610 O O . TYR A 1 206 ? -11.636 13.040 29.821 1.00 92.00 206 TYR A O 1
ATOM 1618 N N . GLY A 1 207 ? -13.545 14.187 29.873 1.00 91.75 207 GLY A N 1
ATOM 1619 C CA . GLY A 1 207 ? -13.573 14.230 31.330 1.00 91.75 207 GLY A CA 1
ATOM 1620 C C . GLY A 1 207 ? -14.969 14.369 31.904 1.00 91.75 207 GLY A C 1
ATOM 1621 O O . GLY A 1 207 ? -15.927 14.652 31.186 1.00 91.75 207 GLY A O 1
ATOM 1622 N N . ASP A 1 208 ? -15.050 14.186 33.216 1.00 91.56 208 ASP A N 1
ATOM 1623 C CA . ASP A 1 208 ? -16.283 14.313 34.002 1.00 91.56 208 ASP A CA 1
ATOM 1624 C C . ASP A 1 208 ? -16.551 15.763 34.454 1.00 91.56 208 ASP A C 1
ATOM 1626 O O . ASP A 1 208 ? -17.408 16.024 35.294 1.00 91.56 208 ASP A O 1
ATOM 1630 N N . PHE A 1 209 ? -15.807 16.723 33.899 1.00 88.81 209 PHE A N 1
ATOM 1631 C CA . PHE A 1 209 ? -15.852 18.135 34.263 1.00 88.81 209 PHE A CA 1
ATOM 1632 C C . PHE A 1 209 ? -16.648 18.944 33.240 1.00 88.81 209 PHE A C 1
ATOM 1634 O O . PHE A 1 209 ? -16.466 18.792 32.031 1.00 88.81 209 PHE A O 1
ATOM 1641 N N . ALA A 1 210 ? -17.479 19.866 33.725 1.00 85.38 210 ALA A N 1
ATOM 1642 C CA . ALA A 1 210 ? -18.116 20.874 32.888 1.00 85.38 210 ALA A CA 1
ATOM 1643 C C . ALA A 1 210 ? -17.125 22.017 32.617 1.00 85.38 210 ALA A C 1
ATOM 1645 O O . ALA A 1 210 ? -16.889 22.864 33.479 1.00 85.38 210 ALA A O 1
ATOM 1646 N N . LEU A 1 211 ? -16.522 22.019 31.429 1.00 87.44 211 LEU A N 1
ATOM 1647 C CA . LEU A 1 211 ? -15.607 23.070 30.984 1.00 87.44 211 LEU A CA 1
ATOM 1648 C C . LEU A 1 211 ? -16.356 24.166 30.215 1.00 87.44 211 LEU A C 1
ATOM 1650 O O . LEU A 1 211 ? -17.320 23.884 29.506 1.00 87.44 211 LEU A O 1
ATOM 1654 N N . SER A 1 212 ? -15.897 25.413 30.338 1.00 78.69 212 SER A N 1
ATOM 1655 C CA . SER A 1 212 ? -16.459 26.565 29.615 1.00 78.69 212 SER A CA 1
ATOM 1656 C C . SER A 1 212 ? -15.892 26.745 28.203 1.00 78.69 212 SER A C 1
ATOM 1658 O O . SER A 1 212 ? -16.515 27.414 27.384 1.00 78.69 212 SER A O 1
ATOM 1660 N N . GLU A 1 213 ? -14.719 26.174 27.921 1.00 84.94 213 GLU A N 1
ATOM 1661 C CA . GLU A 1 213 ? -13.991 26.314 26.655 1.00 84.94 213 GLU A CA 1
ATOM 1662 C C . GLU A 1 213 ? -13.569 24.938 26.117 1.00 84.94 213 GLU A C 1
ATOM 1664 O O . GLU A 1 213 ? -13.349 23.996 26.883 1.00 84.94 213 GLU A O 1
ATOM 1669 N N . ASN A 1 214 ? -13.456 24.823 24.790 1.00 84.31 214 ASN A N 1
ATOM 1670 C CA . ASN A 1 214 ? -12.959 23.614 24.135 1.00 84.31 214 ASN A CA 1
ATOM 1671 C C . ASN A 1 214 ? -11.429 23.588 24.172 1.00 84.31 214 ASN A C 1
ATOM 1673 O O . ASN A 1 214 ? -10.782 24.568 23.819 1.00 84.31 214 ASN A O 1
ATOM 1677 N N . ILE A 1 215 ? -10.861 22.443 24.540 1.00 86.25 215 ILE A N 1
ATOM 1678 C CA . ILE A 1 215 ? -9.411 22.246 24.620 1.00 86.25 215 ILE A CA 1
ATOM 1679 C C . ILE A 1 215 ? -8.929 21.663 23.299 1.00 86.25 215 ILE A C 1
ATOM 1681 O O . ILE A 1 215 ? -9.280 20.527 22.975 1.00 86.25 215 ILE A O 1
ATOM 1685 N N . THR A 1 216 ? -8.133 22.433 22.557 1.00 86.44 216 THR A N 1
ATOM 1686 C CA . THR A 1 216 ? -7.581 22.008 21.259 1.00 86.44 216 THR A CA 1
ATOM 1687 C C . THR A 1 216 ? -6.062 22.079 21.182 1.00 86.44 216 THR A C 1
ATOM 1689 O O . THR A 1 216 ? -5.473 21.371 20.368 1.00 86.44 216 THR A O 1
ATOM 1692 N N . THR A 1 217 ? -5.417 22.882 22.033 1.00 83.81 217 THR A N 1
ATOM 1693 C CA . THR A 1 217 ? -3.958 23.075 22.028 1.00 83.81 217 THR A CA 1
ATOM 1694 C C . THR A 1 217 ? -3.287 22.466 23.256 1.00 83.81 217 THR A C 1
ATOM 1696 O O . THR A 1 217 ? -3.937 22.124 24.251 1.00 83.81 217 THR A O 1
ATOM 1699 N N . TYR A 1 218 ? -1.959 22.349 23.211 1.00 81.00 218 TYR A N 1
ATOM 1700 C CA . TYR A 1 218 ? -1.185 21.907 24.366 1.00 81.00 218 TYR A CA 1
ATOM 1701 C C . TYR A 1 218 ? -1.274 22.914 25.517 1.00 81.00 218 TYR A C 1
ATOM 1703 O O . TYR A 1 218 ? -1.466 22.529 26.672 1.00 81.00 218 TYR A O 1
ATOM 1711 N N . LYS A 1 219 ? -1.209 24.214 25.209 1.00 81.19 219 LYS A N 1
ATOM 1712 C CA . LYS A 1 219 ? -1.305 25.287 26.211 1.00 81.19 219 LYS A CA 1
ATOM 1713 C C . LYS A 1 219 ? -2.653 25.281 26.935 1.00 81.19 219 LYS A C 1
ATOM 1715 O O . LYS A 1 219 ? -2.679 25.405 28.164 1.00 81.19 219 LYS A O 1
ATOM 1720 N N . ASP A 1 220 ? -3.750 25.061 26.208 1.00 85.38 220 ASP A N 1
ATOM 1721 C CA . ASP A 1 220 ? -5.094 24.945 26.794 1.00 85.38 220 ASP A CA 1
ATOM 1722 C C . ASP A 1 220 ? -5.182 23.752 27.751 1.00 85.38 220 ASP A C 1
ATOM 1724 O O . ASP A 1 220 ? -5.748 23.858 28.844 1.00 85.38 220 ASP A O 1
ATOM 1728 N N . ALA A 1 221 ? -4.576 22.623 27.371 1.00 85.38 221 ALA A N 1
ATOM 1729 C CA . ALA A 1 221 ? -4.545 21.421 28.191 1.00 85.38 221 ALA A CA 1
ATOM 1730 C C . ALA A 1 221 ? -3.789 21.650 29.508 1.00 85.38 221 ALA A C 1
ATOM 1732 O O . ALA A 1 221 ? -4.312 21.331 30.577 1.00 85.38 221 ALA A O 1
ATOM 1733 N N . VAL A 1 222 ? -2.603 22.271 29.457 1.00 80.75 222 VAL A N 1
ATOM 1734 C CA . VAL A 1 222 ? -1.800 22.596 30.651 1.00 80.75 222 VAL A CA 1
ATOM 1735 C C . VAL A 1 222 ? -2.550 23.551 31.584 1.00 80.75 222 VAL A C 1
ATOM 1737 O O . VAL A 1 222 ? -2.568 23.344 32.801 1.00 80.75 222 VAL A O 1
ATOM 1740 N N . LYS A 1 223 ? -3.193 24.591 31.034 1.00 83.94 223 LYS A N 1
ATOM 1741 C CA . LYS A 1 223 ? -3.996 25.545 31.814 1.00 83.94 223 LYS A CA 1
ATOM 1742 C C . LYS A 1 223 ? -5.167 24.843 32.504 1.00 83.94 223 LYS A C 1
ATOM 1744 O O . LYS A 1 223 ? -5.304 24.951 33.721 1.00 83.94 223 LYS A O 1
ATOM 1749 N N . THR A 1 224 ? -5.953 24.078 31.748 1.00 87.94 224 THR A N 1
ATOM 1750 C CA . THR A 1 224 ? -7.124 23.358 32.270 1.00 87.94 224 THR A CA 1
ATOM 1751 C C . THR A 1 224 ? -6.719 22.357 33.347 1.00 87.94 224 THR A C 1
ATOM 1753 O O . THR A 1 224 ? -7.355 22.293 34.397 1.00 87.94 224 THR A O 1
ATOM 1756 N N . TYR A 1 225 ? -5.628 21.613 33.143 1.00 84.06 225 TYR A N 1
ATOM 1757 C CA . TYR A 1 225 ? -5.146 20.623 34.106 1.00 84.06 225 TYR A CA 1
ATOM 1758 C C . TYR A 1 225 ? -4.921 21.225 35.504 1.00 84.06 225 TYR A C 1
ATOM 1760 O O . TYR A 1 225 ? -5.290 20.622 36.512 1.00 84.06 225 TYR A O 1
ATOM 1768 N N . ARG A 1 226 ? -4.393 22.457 35.581 1.00 81.75 226 ARG A N 1
ATOM 1769 C CA . ARG A 1 226 ? -4.187 23.190 36.848 1.00 81.75 226 ARG A CA 1
ATOM 1770 C C . ARG A 1 226 ? -5.493 23.616 37.525 1.00 81.75 226 ARG A C 1
ATOM 1772 O O . ARG A 1 226 ? -5.506 23.882 38.729 1.00 81.75 226 ARG A O 1
ATOM 1779 N N . GLU A 1 227 ? -6.576 23.720 36.767 1.00 85.38 227 GLU A N 1
ATOM 1780 C CA . GLU A 1 227 ? -7.887 24.148 37.250 1.00 85.38 227 GLU A CA 1
ATOM 1781 C C . GLU A 1 227 ? -8.771 22.965 37.677 1.00 85.38 227 GLU A C 1
ATOM 1783 O O . GLU A 1 227 ? -9.620 23.154 38.549 1.00 85.38 227 GLU A O 1
ATOM 1788 N N . LEU A 1 228 ? -8.522 21.741 37.182 1.00 85.81 228 LEU A N 1
ATOM 1789 C CA . LEU A 1 228 ? -9.332 20.543 37.474 1.00 85.81 228 LEU A CA 1
ATOM 1790 C C . LEU A 1 228 ? -9.625 20.314 38.971 1.00 85.81 228 LEU A C 1
ATOM 1792 O O . LEU A 1 228 ? -10.797 20.129 39.307 1.00 85.81 228 LEU A O 1
ATOM 1796 N N . PRO A 1 229 ? -8.651 20.394 39.906 1.00 82.94 229 PRO A N 1
ATOM 1797 C CA . PRO A 1 229 ? -8.949 20.187 41.326 1.00 82.94 229 PRO A CA 1
ATOM 1798 C C . PRO A 1 229 ? -9.910 21.236 41.903 1.00 82.94 229 PRO A C 1
ATOM 1800 O O . PRO A 1 229 ? -10.660 20.948 42.831 1.00 82.94 229 PRO A O 1
ATOM 1803 N N . LYS A 1 230 ? -9.904 22.462 41.359 1.00 84.00 230 LYS A N 1
ATOM 1804 C CA . LYS A 1 230 ? -10.790 23.552 41.798 1.00 84.00 230 LYS A CA 1
ATOM 1805 C C . LYS A 1 230 ? -12.216 23.360 41.278 1.00 84.00 230 LYS A C 1
ATOM 1807 O O . LYS A 1 230 ? -13.160 23.772 41.949 1.00 84.00 230 LYS A O 1
ATOM 1812 N N . LEU A 1 231 ? -12.371 22.722 40.116 1.00 85.88 231 LEU A N 1
ATOM 1813 C CA . LEU A 1 231 ? -13.665 22.481 39.469 1.00 85.88 231 LEU A CA 1
ATOM 1814 C C . LEU A 1 231 ? -14.534 21.445 40.200 1.00 85.88 231 LEU A C 1
ATOM 1816 O O . LEU A 1 231 ? -15.745 21.421 39.995 1.00 85.88 231 LEU A O 1
ATOM 1820 N N . LEU A 1 232 ? -13.960 20.641 41.102 1.00 82.44 232 LEU A N 1
ATOM 1821 C CA . LEU A 1 232 ? -14.722 19.701 41.936 1.00 82.44 232 LEU A CA 1
ATOM 1822 C C . LEU A 1 232 ? -15.610 20.391 42.989 1.00 82.44 232 LEU A C 1
ATOM 1824 O O . LEU A 1 232 ? -16.515 19.760 43.532 1.00 82.44 232 LEU A O 1
ATOM 1828 N N . GLY A 1 233 ? -15.379 21.678 43.264 1.00 80.12 233 GLY A N 1
ATOM 1829 C CA . GLY A 1 233 ? -16.082 22.427 44.306 1.00 80.12 233 GLY A CA 1
ATOM 1830 C C . GLY A 1 233 ? -15.502 22.182 45.704 1.00 80.12 233 GLY A C 1
ATOM 1831 O O . GLY A 1 233 ? -14.831 21.184 45.967 1.00 80.12 233 GLY A O 1
ATOM 1832 N N . LYS A 1 234 ? -15.752 23.108 46.639 1.00 75.94 234 LYS A N 1
ATOM 1833 C CA . LYS A 1 234 ? -15.161 23.068 48.000 1.00 75.94 234 LYS A CA 1
ATOM 1834 C C . LYS A 1 234 ? -15.631 21.868 48.832 1.00 75.94 234 LYS A C 1
ATOM 1836 O O . LYS A 1 234 ? -14.966 21.480 49.788 1.00 75.94 234 LYS A O 1
ATOM 1841 N N . THR A 1 235 ? -16.789 21.323 48.487 1.00 71.75 235 THR A N 1
ATOM 1842 C CA . THR A 1 235 ? -17.477 20.202 49.144 1.00 71.75 235 THR A CA 1
ATOM 1843 C C . THR A 1 235 ? -17.537 18.957 48.259 1.00 71.75 235 THR A C 1
ATOM 1845 O O . THR A 1 235 ? -18.207 17.999 48.637 1.00 71.75 235 THR A O 1
ATOM 1848 N N . PHE A 1 236 ? -16.838 18.955 47.115 1.00 80.50 236 PHE A N 1
ATOM 1849 C CA . PHE A 1 236 ? -16.913 17.904 46.092 1.00 80.50 236 PHE A CA 1
ATOM 1850 C C . PHE A 1 236 ? -18.315 17.731 45.482 1.00 80.50 236 PHE A C 1
ATOM 1852 O O . PHE A 1 236 ? -18.690 16.638 45.070 1.00 80.50 236 PHE A O 1
ATOM 1859 N N . GLU A 1 237 ? -19.096 18.811 45.422 1.00 81.69 237 GLU A N 1
ATOM 1860 C CA . GLU A 1 237 ? -20.474 18.823 44.907 1.00 81.69 237 GLU A CA 1
ATOM 1861 C C . GLU A 1 237 ? -20.595 18.442 43.425 1.00 81.69 237 GLU A C 1
ATOM 1863 O O . GLU A 1 237 ? -21.650 17.980 43.001 1.00 81.69 237 GLU A O 1
ATOM 1868 N N . ASN A 1 238 ? -19.505 18.571 42.664 1.00 84.69 238 ASN A N 1
ATOM 1869 C CA . ASN A 1 238 ? -19.443 18.191 41.253 1.00 84.69 238 ASN A CA 1
ATOM 1870 C C . ASN A 1 238 ? -18.835 16.793 41.029 1.00 84.69 238 ASN A C 1
ATOM 1872 O O . ASN A 1 238 ? -18.547 16.433 39.890 1.00 84.69 238 ASN A O 1
ATOM 1876 N N . ALA A 1 239 ? -18.584 16.014 42.088 1.00 87.44 239 ALA A N 1
ATOM 1877 C CA . ALA A 1 239 ? -18.049 14.663 41.952 1.00 87.44 239 ALA A CA 1
ATOM 1878 C C . ALA A 1 239 ? -19.112 13.695 41.405 1.00 87.44 239 ALA A C 1
ATOM 1880 O O . ALA A 1 239 ? -20.269 13.707 41.824 1.00 87.44 239 ALA A O 1
ATOM 1881 N N . VAL A 1 240 ? -18.700 12.820 40.492 1.00 92.00 240 VAL A N 1
ATOM 1882 C CA . VAL A 1 240 ? -19.544 11.800 39.861 1.00 92.00 240 VAL A CA 1
ATOM 1883 C C . VAL A 1 240 ? -19.197 10.406 40.389 1.00 92.00 240 VAL A C 1
ATOM 1885 O O . VAL A 1 240 ? -18.083 10.203 40.875 1.00 92.00 240 VAL A O 1
ATOM 1888 N N . PRO A 1 241 ? -20.104 9.417 40.300 1.00 92.38 241 PRO A N 1
ATOM 1889 C CA . PRO A 1 241 ? -19.768 8.027 40.592 1.00 92.38 241 PRO A CA 1
ATOM 1890 C C . PRO A 1 241 ? -18.611 7.543 39.708 1.00 92.38 241 PRO A C 1
ATOM 1892 O O . PRO A 1 241 ? -18.676 7.649 38.483 1.00 92.38 241 PRO A O 1
ATOM 1895 N N . VAL A 1 242 ? -17.573 6.979 40.324 1.00 92.12 242 VAL A N 1
ATOM 1896 C CA . VAL A 1 242 ? -16.393 6.419 39.645 1.00 92.12 242 VAL A CA 1
ATOM 1897 C C . VAL A 1 242 ? -16.353 4.898 39.794 1.00 92.12 242 VAL A C 1
ATOM 1899 O O . VAL A 1 242 ? -16.168 4.189 38.801 1.00 92.12 242 VAL A O 1
ATOM 1902 N N . LYS A 1 243 ? -16.591 4.383 41.007 1.00 92.81 243 LYS A N 1
ATOM 1903 C CA . LYS A 1 243 ? -16.690 2.944 41.301 1.00 92.81 243 LYS A CA 1
ATOM 1904 C C . LYS A 1 243 ? -17.964 2.625 42.061 1.00 92.81 243 LYS A C 1
ATOM 1906 O O . LYS A 1 243 ? -18.459 3.437 42.836 1.00 92.81 243 LYS A O 1
ATOM 1911 N N . VAL A 1 244 ? -18.483 1.426 41.827 1.00 93.81 244 VAL A N 1
ATOM 1912 C CA . VAL A 1 244 ? -19.751 0.963 42.389 1.00 93.81 244 VAL A CA 1
ATOM 1913 C C . VAL A 1 244 ? -19.585 -0.445 42.929 1.00 93.81 244 VAL A C 1
ATOM 1915 O O . VAL A 1 244 ? -19.084 -1.329 42.234 1.00 93.81 244 VAL A O 1
ATOM 1918 N N . THR A 1 245 ? -20.044 -0.656 44.156 1.00 93.38 245 THR A N 1
ATOM 1919 C CA . THR A 1 245 ? -20.070 -1.950 44.831 1.00 93.38 245 THR A CA 1
ATOM 1920 C C . THR A 1 245 ? -21.459 -2.564 44.689 1.00 93.38 245 THR A C 1
ATOM 1922 O O . THR A 1 245 ? -22.467 -1.982 45.096 1.00 93.38 245 THR A O 1
ATOM 1925 N N . LEU A 1 246 ? -21.500 -3.748 44.086 1.00 92.25 246 LEU A N 1
ATOM 1926 C CA . LEU A 1 246 ? -22.692 -4.506 43.740 1.00 92.25 246 LEU A CA 1
ATOM 1927 C C . LEU A 1 246 ? -22.821 -5.725 44.652 1.00 92.25 246 LEU A C 1
ATOM 1929 O O . LEU A 1 246 ? -21.981 -6.630 44.633 1.00 92.25 246 LEU A O 1
ATOM 1933 N N . PHE A 1 247 ? -23.908 -5.768 45.414 1.00 90.62 247 PHE A N 1
ATOM 1934 C CA . PHE A 1 247 ? -24.239 -6.871 46.304 1.00 90.62 247 PHE A CA 1
ATOM 1935 C C . PHE A 1 247 ? -25.251 -7.821 45.643 1.00 90.62 247 PHE A C 1
ATOM 1937 O O . PHE A 1 247 ? -26.286 -7.352 45.159 1.00 90.62 247 PHE A O 1
ATOM 1944 N N . PRO A 1 248 ? -24.997 -9.143 45.598 1.00 91.00 248 PRO A N 1
ATOM 1945 C CA . PRO A 1 248 ? -25.915 -10.095 44.975 1.00 91.00 248 PRO A CA 1
ATOM 1946 C C . PRO A 1 248 ? -27.266 -10.163 45.692 1.00 91.00 248 PRO A C 1
ATOM 1948 O O . PRO A 1 248 ? -27.331 -10.445 46.888 1.00 91.00 248 PRO A O 1
ATOM 1951 N N . LEU A 1 249 ? -28.361 -10.000 44.947 1.00 90.25 249 LEU A N 1
ATOM 1952 C CA . LEU A 1 249 ? -29.717 -10.064 45.508 1.00 90.25 249 LEU A CA 1
ATOM 1953 C C . LEU A 1 249 ? -30.055 -11.450 46.066 1.00 90.25 249 LEU A C 1
ATOM 1955 O O . LEU A 1 249 ? -30.797 -11.554 47.037 1.00 90.25 249 LEU A O 1
ATOM 1959 N N . VAL A 1 250 ? -29.471 -12.508 45.497 1.00 89.00 250 VAL A N 1
ATOM 1960 C CA . VAL A 1 250 ? -29.682 -13.898 45.937 1.00 89.00 250 VAL A CA 1
ATOM 1961 C C . VAL A 1 250 ? -29.208 -14.156 47.374 1.00 89.00 250 VAL A C 1
ATOM 1963 O O . VAL A 1 250 ? -29.666 -15.099 48.014 1.00 89.00 250 VAL A O 1
ATOM 1966 N N . LEU A 1 251 ? -28.292 -13.325 47.891 1.00 87.31 251 LEU A N 1
ATOM 1967 C CA . LEU A 1 251 ? -27.852 -13.383 49.288 1.00 87.31 251 LEU A CA 1
ATOM 1968 C C . LEU A 1 251 ? -28.853 -12.716 50.244 1.00 87.31 251 LEU A C 1
ATOM 1970 O O . LEU A 1 251 ? -28.809 -12.991 51.439 1.00 87.31 251 LEU A O 1
ATOM 1974 N N . LEU A 1 252 ? -29.738 -11.855 49.727 1.00 85.62 252 LEU A N 1
ATOM 1975 C CA . LEU A 1 252 ? -30.822 -11.224 50.484 1.00 85.62 252 LEU A CA 1
ATOM 1976 C C . LEU A 1 252 ? -32.085 -12.096 50.470 1.00 85.62 252 LEU A C 1
ATOM 1978 O O . LEU A 1 252 ? -32.709 -12.292 51.509 1.00 85.62 252 LEU A O 1
ATOM 1982 N N . ASP A 1 253 ? -32.445 -12.638 49.302 1.00 85.56 253 ASP A N 1
ATOM 1983 C CA . ASP A 1 253 ? -33.584 -13.543 49.124 1.00 85.56 253 ASP A CA 1
ATOM 1984 C C . ASP A 1 253 ? -33.293 -14.566 48.015 1.00 85.56 253 ASP A C 1
ATOM 1986 O O . ASP A 1 253 ? -32.939 -14.215 46.888 1.00 85.56 253 ASP A O 1
ATOM 1990 N N . SER A 1 254 ? -33.489 -15.852 48.317 1.00 86.81 254 SER A N 1
ATOM 1991 C CA . SER A 1 254 ? -33.245 -16.965 47.389 1.00 86.81 254 SER A CA 1
ATOM 1992 C C . SER A 1 254 ? -34.083 -16.940 46.101 1.00 86.81 254 SER A C 1
ATOM 1994 O O . SER A 1 254 ? -33.709 -17.600 45.132 1.00 86.81 254 SER A O 1
ATOM 1996 N N . ARG A 1 255 ? -35.200 -16.198 46.074 1.00 87.75 255 ARG A N 1
ATOM 1997 C CA . ARG A 1 255 ? -36.073 -16.048 44.895 1.00 87.75 255 ARG A CA 1
ATOM 1998 C C . ARG A 1 255 ? -35.489 -15.114 43.837 1.00 87.75 255 ARG A C 1
ATOM 2000 O O . ARG A 1 255 ? -35.916 -15.158 42.686 1.00 87.75 255 ARG A O 1
ATOM 2007 N N . ALA A 1 256 ? -34.518 -14.282 44.214 1.00 87.06 256 ALA A N 1
ATOM 2008 C CA . ALA A 1 256 ? -33.929 -13.300 43.321 1.00 87.06 256 ALA A CA 1
ATOM 2009 C C . ALA A 1 256 ? -33.225 -13.944 42.116 1.00 87.06 256 ALA A C 1
ATOM 2011 O O . ALA A 1 256 ? -32.607 -15.009 42.208 1.00 87.06 256 ALA A O 1
ATOM 2012 N N . SER A 1 257 ? -33.247 -13.244 40.979 1.00 88.50 257 SER A N 1
ATOM 2013 C CA . SER A 1 257 ? -32.447 -13.631 39.816 1.00 88.50 257 SER A CA 1
ATOM 2014 C C . SER A 1 257 ? -30.948 -13.572 40.121 1.00 88.50 257 SER A C 1
ATOM 2016 O O . SER A 1 257 ? -30.477 -12.719 40.872 1.00 88.50 257 SER A O 1
ATOM 2018 N N . ARG A 1 258 ? -30.178 -14.472 39.502 1.00 87.31 258 ARG A N 1
ATOM 2019 C CA . ARG A 1 258 ? -28.726 -14.594 39.699 1.00 87.31 258 ARG A CA 1
ATOM 2020 C C . ARG A 1 258 ? -27.968 -14.560 38.378 1.00 87.31 258 ARG A C 1
ATOM 2022 O O . ARG A 1 258 ? -28.500 -14.957 37.342 1.00 87.31 258 ARG A O 1
ATOM 2029 N N . LEU A 1 259 ? -26.702 -14.151 38.441 1.00 87.25 259 LEU A N 1
ATOM 2030 C CA . LEU A 1 259 ? -25.741 -14.456 37.387 1.00 87.25 259 LEU A CA 1
ATOM 2031 C C . LEU A 1 259 ? -25.417 -15.954 37.474 1.00 87.25 259 LEU A C 1
ATOM 2033 O O . LEU A 1 259 ? -25.051 -16.453 38.535 1.00 87.25 259 LEU A O 1
ATOM 2037 N N . VAL A 1 260 ? -25.626 -16.694 36.388 1.00 85.81 260 VAL A N 1
ATOM 2038 C CA . VAL A 1 260 ? -25.473 -18.157 36.371 1.00 85.81 260 VAL A CA 1
ATOM 2039 C C . VAL A 1 260 ? -24.068 -18.551 35.922 1.00 85.81 260 VAL A C 1
ATOM 2041 O O . VAL A 1 260 ? -23.485 -19.490 36.469 1.00 85.81 260 VAL A O 1
ATOM 2044 N N . ARG A 1 261 ? -23.512 -17.830 34.940 1.00 86.81 261 ARG A N 1
ATOM 2045 C CA . ARG A 1 261 ? -22.203 -18.124 34.345 1.00 86.81 261 ARG A CA 1
ATOM 2046 C C . ARG A 1 261 ? -21.354 -16.864 34.218 1.00 86.81 261 ARG A C 1
ATOM 2048 O O . ARG A 1 261 ? -21.820 -15.841 33.723 1.00 86.81 261 ARG A O 1
ATOM 2055 N N . GLU A 1 262 ? -20.090 -16.989 34.603 1.00 87.00 262 GLU A N 1
ATOM 2056 C CA . GLU A 1 262 ? -19.022 -16.080 34.185 1.00 87.00 262 GLU A CA 1
ATOM 2057 C C . GLU A 1 262 ? -18.408 -16.569 32.876 1.00 87.00 262 GLU A C 1
ATOM 2059 O O . GLU A 1 262 ? -18.283 -17.779 32.655 1.00 87.00 262 GLU A O 1
ATOM 2064 N N . ILE A 1 263 ? -18.012 -15.615 32.034 1.00 91.25 263 ILE A N 1
ATOM 2065 C CA . ILE A 1 263 ? -17.281 -15.885 30.797 1.00 91.25 263 ILE A CA 1
ATOM 2066 C C . ILE A 1 263 ? -15.799 -15.934 31.138 1.00 91.25 263 ILE A C 1
ATOM 2068 O O . ILE A 1 263 ? -15.277 -15.077 31.852 1.00 91.25 263 ILE A O 1
ATOM 2072 N N . SER A 1 264 ? -15.133 -16.963 30.646 1.00 92.44 264 SER A N 1
ATOM 2073 C CA . SER A 1 264 ? -13.729 -17.219 30.898 1.00 92.44 264 SER A CA 1
ATOM 2074 C C . SER A 1 264 ? -12.824 -16.129 30.319 1.00 92.44 264 SER A C 1
ATOM 2076 O O . SER A 1 264 ? -13.072 -15.546 29.261 1.00 92.44 264 SER A O 1
ATOM 2078 N N . ASN A 1 265 ? -11.704 -15.894 31.005 1.00 91.50 265 ASN A N 1
ATOM 2079 C CA . ASN A 1 265 ? -10.733 -14.878 30.601 1.00 91.50 265 ASN A CA 1
ATOM 2080 C C . ASN A 1 265 ? -10.134 -15.131 29.210 1.00 91.50 265 ASN A C 1
ATOM 2082 O O . ASN A 1 265 ? -9.816 -14.167 28.523 1.00 91.50 265 ASN A O 1
ATOM 2086 N N . HIS A 1 266 ? -9.997 -16.391 28.779 1.00 93.06 266 HIS A N 1
ATOM 2087 C CA . HIS A 1 266 ? -9.458 -16.686 27.450 1.00 93.06 266 HIS A CA 1
ATOM 2088 C C . HIS A 1 266 ? -10.417 -16.232 26.342 1.00 93.06 266 HIS A C 1
ATOM 2090 O O . HIS A 1 266 ? -9.976 -15.544 25.430 1.00 93.06 266 HIS A O 1
ATOM 2096 N N . LEU A 1 267 ? -11.729 -16.474 26.469 1.00 94.12 267 LEU A N 1
ATOM 2097 C CA . LEU A 1 267 ? -12.702 -15.986 25.484 1.00 94.12 267 LEU A CA 1
ATOM 2098 C C . LEU A 1 267 ? -12.835 -14.461 25.482 1.00 94.12 267 LEU A C 1
ATOM 2100 O O . LEU A 1 267 ? -13.063 -13.865 24.428 1.00 94.12 267 LEU A O 1
ATOM 2104 N N . ILE A 1 268 ? -12.672 -13.816 26.642 1.00 94.12 268 ILE A N 1
ATOM 2105 C CA . ILE A 1 268 ? -12.613 -12.350 26.729 1.00 94.12 268 ILE A CA 1
ATOM 2106 C C . ILE A 1 268 ? -11.425 -11.831 25.907 1.00 94.12 268 ILE A C 1
ATOM 2108 O O . ILE A 1 268 ? -11.608 -10.951 25.065 1.00 94.12 268 ILE A O 1
ATOM 2112 N N . SER A 1 269 ? -10.237 -12.407 26.106 1.00 93.19 269 SER A N 1
ATOM 2113 C CA . SER A 1 269 ? -9.028 -12.049 25.356 1.00 93.19 269 SER A CA 1
ATOM 2114 C C . SER A 1 269 ? -9.150 -12.355 23.859 1.00 93.19 269 SER A C 1
ATOM 2116 O O . SER A 1 269 ? -8.759 -11.533 23.037 1.00 93.19 269 SER A O 1
ATOM 2118 N N . ASP A 1 270 ? -9.737 -13.489 23.472 1.00 94.25 270 ASP A N 1
ATOM 2119 C CA . ASP A 1 270 ? -9.924 -13.853 22.059 1.00 94.25 270 ASP A CA 1
ATOM 2120 C C . ASP A 1 270 ? -10.895 -12.905 21.342 1.00 94.25 270 ASP A C 1
ATOM 2122 O O . ASP A 1 270 ? -10.679 -12.513 20.188 1.00 94.25 270 ASP A O 1
ATOM 2126 N N . THR A 1 271 ? -11.947 -12.474 22.043 1.00 95.06 271 THR A N 1
ATOM 2127 C CA . THR A 1 271 ? -12.888 -11.469 21.534 1.00 95.06 271 THR A CA 1
ATOM 2128 C C . THR A 1 271 ? -12.204 -10.108 21.380 1.00 95.06 271 THR A C 1
ATOM 2130 O O . THR A 1 271 ? -12.437 -9.402 20.396 1.00 95.06 271 THR A O 1
ATOM 2133 N N . GLU A 1 272 ? -11.332 -9.739 22.321 1.00 93.25 272 GLU A N 1
ATOM 2134 C CA . GLU A 1 272 ? -10.563 -8.492 22.275 1.00 93.25 272 GLU A CA 1
ATOM 2135 C C . GLU A 1 272 ? -9.604 -8.491 21.094 1.00 93.25 272 GLU A C 1
ATOM 2137 O O . GLU A 1 272 ? -9.675 -7.600 20.249 1.00 93.25 272 GLU A O 1
ATOM 2142 N N . ASN A 1 273 ? -8.798 -9.545 20.968 1.00 93.19 273 ASN A N 1
ATOM 2143 C CA . ASN A 1 273 ? -7.877 -9.736 19.853 1.00 93.19 273 ASN A CA 1
ATOM 2144 C C . ASN A 1 273 ? -8.602 -9.687 18.504 1.00 93.19 273 ASN A C 1
ATOM 2146 O O . ASN A 1 273 ? -8.093 -9.112 17.541 1.00 93.19 273 ASN A O 1
ATOM 2150 N N . THR A 1 274 ? -9.810 -10.248 18.432 1.00 94.38 274 THR A N 1
ATOM 2151 C CA . THR A 1 274 ? -10.652 -10.201 17.233 1.00 94.38 274 THR A CA 1
ATOM 2152 C C . THR A 1 274 ? -11.035 -8.767 16.862 1.00 94.38 274 THR A C 1
ATOM 2154 O O . THR A 1 274 ? -10.810 -8.348 15.724 1.00 94.38 274 THR A O 1
ATOM 2157 N N . LEU A 1 275 ? -11.585 -7.989 17.800 1.00 93.88 275 LEU A N 1
ATOM 2158 C CA . LEU A 1 275 ? -11.985 -6.601 17.541 1.00 93.88 275 LEU A CA 1
ATOM 2159 C C . LEU A 1 275 ? -10.785 -5.681 17.280 1.00 93.88 275 LEU A C 1
ATOM 2161 O O . LEU A 1 275 ? -10.881 -4.789 16.433 1.00 93.88 275 LEU A O 1
ATOM 2165 N N . GLU A 1 276 ? -9.664 -5.909 17.965 1.00 91.81 276 GLU A N 1
ATOM 2166 C CA . GLU A 1 276 ? -8.415 -5.168 17.777 1.00 91.81 276 GLU A CA 1
ATOM 2167 C C . GLU A 1 276 ? -7.808 -5.459 16.399 1.00 91.81 276 GLU A C 1
ATOM 2169 O O . GLU A 1 276 ? -7.422 -4.538 15.685 1.00 91.81 276 GLU A O 1
ATOM 2174 N N . THR A 1 277 ? -7.822 -6.719 15.952 1.00 93.31 277 THR A N 1
ATOM 2175 C CA . THR A 1 277 ? -7.366 -7.094 14.603 1.00 93.31 277 THR A CA 1
ATOM 2176 C C . THR A 1 277 ? -8.195 -6.393 13.527 1.00 93.31 277 THR A C 1
ATOM 2178 O O . THR A 1 277 ? -7.634 -5.774 12.623 1.00 93.31 277 THR A O 1
ATOM 2181 N N . LEU A 1 278 ? -9.529 -6.419 13.638 1.00 95.00 278 LEU A N 1
ATOM 2182 C CA . LEU A 1 278 ? -10.418 -5.719 12.701 1.00 95.00 278 LEU A CA 1
ATOM 2183 C C . LEU A 1 278 ? -10.169 -4.202 12.704 1.00 95.00 278 LEU A C 1
ATOM 2185 O O . LEU A 1 278 ? -10.209 -3.563 11.654 1.00 95.00 278 LEU A O 1
ATOM 2189 N N . HIS A 1 279 ? -9.885 -3.618 13.869 1.00 92.69 279 HIS A N 1
ATOM 2190 C CA . HIS A 1 279 ? -9.539 -2.205 13.979 1.00 92.69 279 HIS A CA 1
ATOM 2191 C C . HIS A 1 279 ? -8.206 -1.878 13.291 1.00 92.69 279 HIS A C 1
ATOM 2193 O O . HIS A 1 279 ? -8.167 -0.976 12.454 1.00 92.69 279 HIS A O 1
ATOM 2199 N N . ASN A 1 280 ? -7.152 -2.642 13.577 1.00 92.19 280 ASN A N 1
ATOM 2200 C CA . ASN A 1 280 ? -5.819 -2.446 13.006 1.00 92.19 280 ASN A CA 1
ATOM 2201 C C . ASN A 1 280 ? -5.818 -2.576 11.478 1.00 92.19 280 ASN A C 1
ATOM 2203 O O . ASN A 1 280 ? -5.161 -1.797 10.789 1.00 92.19 280 ASN A O 1
ATOM 2207 N N . LEU A 1 281 ? -6.609 -3.498 10.924 1.00 94.94 281 LEU A N 1
ATOM 2208 C CA . LEU A 1 281 ? -6.793 -3.617 9.475 1.00 94.94 281 LEU A CA 1
ATOM 2209 C C . LEU A 1 281 ? -7.394 -2.344 8.859 1.00 94.94 281 LEU A C 1
ATOM 2211 O O . LEU A 1 281 ? -6.942 -1.901 7.804 1.00 94.94 281 LEU A O 1
ATOM 2215 N N . ARG A 1 282 ? -8.370 -1.710 9.523 1.00 94.56 282 ARG A N 1
ATOM 2216 C CA . ARG A 1 282 ? -8.931 -0.428 9.060 1.00 94.56 282 ARG A CA 1
ATOM 2217 C C . ARG A 1 282 ? -7.919 0.710 9.150 1.00 94.56 282 ARG A C 1
ATOM 2219 O O . ARG A 1 282 ? -7.867 1.527 8.237 1.00 94.56 282 ARG A O 1
ATOM 2226 N N . VAL A 1 283 ? -7.106 0.749 10.206 1.00 91.69 283 VAL A N 1
ATOM 2227 C CA . VAL A 1 283 ? -6.022 1.735 10.354 1.00 91.69 283 VAL A CA 1
ATOM 2228 C C . VAL A 1 283 ? -5.038 1.635 9.186 1.00 91.69 283 VAL A C 1
ATOM 2230 O O . VAL A 1 283 ? -4.765 2.636 8.529 1.00 91.69 283 VAL A O 1
ATOM 2233 N N . ARG A 1 284 ? -4.600 0.418 8.847 1.00 93.38 284 ARG A N 1
ATOM 2234 C CA . ARG A 1 284 ? -3.742 0.158 7.679 1.00 93.38 284 ARG A CA 1
ATOM 2235 C C . ARG A 1 284 ? -4.401 0.575 6.357 1.00 93.38 284 ARG A C 1
ATOM 2237 O O . ARG A 1 284 ? -3.747 1.164 5.500 1.00 93.38 284 ARG A O 1
ATOM 2244 N N . CYS A 1 285 ? -5.709 0.345 6.193 1.00 93.88 285 CYS A N 1
ATOM 2245 C CA . CYS A 1 285 ? -6.448 0.831 5.020 1.00 93.88 285 CYS A CA 1
ATOM 2246 C C . CYS A 1 285 ? -6.433 2.361 4.928 1.00 93.88 285 CYS A C 1
ATOM 2248 O O . CYS A 1 285 ? -6.165 2.908 3.861 1.00 93.88 285 CYS A O 1
ATOM 2250 N N . ASN A 1 286 ? -6.689 3.050 6.041 1.00 91.56 286 ASN A N 1
ATOM 2251 C CA . ASN A 1 286 ? -6.661 4.510 6.088 1.00 91.56 286 ASN A CA 1
ATOM 2252 C C . ASN A 1 286 ? -5.262 5.057 5.781 1.00 91.56 286 ASN A C 1
ATOM 2254 O O . ASN A 1 286 ? -5.146 6.070 5.094 1.00 91.56 286 ASN A O 1
ATOM 2258 N N . ASP A 1 287 ? -4.203 4.385 6.238 1.00 89.00 287 ASP A N 1
ATOM 2259 C CA . ASP A 1 287 ? -2.822 4.766 5.932 1.00 89.00 287 ASP A CA 1
ATOM 2260 C C . ASP A 1 287 ? -2.519 4.670 4.433 1.00 89.00 287 ASP A C 1
ATOM 2262 O O . ASP A 1 287 ? -1.930 5.594 3.875 1.00 89.00 287 ASP A O 1
ATOM 2266 N N . MET A 1 288 ? -2.988 3.615 3.757 1.00 88.94 288 MET A N 1
ATOM 2267 C CA . MET A 1 288 ? -2.862 3.496 2.300 1.00 88.94 288 MET A CA 1
ATOM 2268 C C . MET A 1 288 ? -3.672 4.565 1.554 1.00 88.94 288 MET A C 1
ATOM 2270 O O . MET A 1 288 ? -3.155 5.172 0.620 1.00 88.94 288 MET A O 1
ATOM 2274 N N . LEU A 1 289 ? -4.917 4.826 1.972 1.00 89.19 289 LEU A N 1
ATOM 2275 C CA . LEU A 1 289 ? -5.808 5.824 1.352 1.00 89.19 289 LEU A CA 1
ATOM 2276 C C . LEU A 1 289 ? -5.361 7.274 1.567 1.00 89.19 289 LEU A C 1
ATOM 2278 O O . LEU A 1 289 ? -5.815 8.175 0.868 1.00 89.19 289 LEU A O 1
ATOM 2282 N N . SER A 1 290 ? -4.502 7.507 2.554 1.00 85.38 290 SER A N 1
ATOM 2283 C CA . SER A 1 290 ? -3.923 8.817 2.848 1.00 85.38 290 SER A CA 1
ATOM 2284 C C . SER A 1 290 ? -2.505 8.974 2.293 1.00 85.38 290 SER A C 1
ATOM 2286 O O . SER A 1 290 ? -1.830 9.952 2.616 1.00 85.38 290 SER A O 1
ATOM 2288 N N . SER A 1 291 ? -2.048 8.021 1.471 1.00 82.38 291 SER A N 1
ATOM 2289 C CA . SER A 1 291 ? -0.809 8.146 0.703 1.00 82.38 291 SER A CA 1
ATOM 2290 C C . SER A 1 291 ? -0.966 9.165 -0.428 1.00 82.38 291 SER A C 1
ATOM 2292 O O . SER A 1 291 ? -2.046 9.284 -1.014 1.00 82.38 291 SER A O 1
ATOM 2294 N N . ASP A 1 292 ? 0.124 9.847 -0.788 1.00 75.50 292 ASP A N 1
ATOM 2295 C CA . ASP A 1 292 ? 0.146 10.857 -1.861 1.00 75.50 292 ASP A CA 1
ATOM 2296 C C . ASP A 1 292 ? -0.271 10.272 -3.231 1.00 75.50 292 ASP A C 1
ATOM 2298 O O . ASP A 1 292 ? -0.826 10.959 -4.091 1.00 75.50 292 ASP A O 1
ATOM 2302 N N . ILE A 1 293 ? -0.081 8.961 -3.395 1.00 72.62 293 ILE A N 1
ATOM 2303 C CA . ILE A 1 293 ? -0.423 8.159 -4.576 1.00 72.62 293 ILE A CA 1
ATOM 2304 C C . ILE A 1 293 ? -1.935 8.003 -4.753 1.00 72.62 293 ILE A C 1
ATOM 2306 O O . ILE A 1 293 ? -2.405 7.760 -5.865 1.00 72.62 293 ILE A O 1
ATOM 2310 N N . SER A 1 294 ? -2.718 8.168 -3.686 1.00 73.62 294 SER A N 1
ATOM 2311 C CA . SER A 1 294 ? -4.163 7.915 -3.711 1.00 73.62 294 SER A CA 1
ATOM 2312 C C . SER A 1 294 ? -4.896 8.784 -4.735 1.00 73.62 294 SER A C 1
ATOM 2314 O O . SER A 1 294 ? -5.860 8.338 -5.354 1.00 73.62 294 SER A O 1
ATOM 2316 N N . ASN A 1 295 ? -4.379 9.989 -4.991 1.00 72.88 295 ASN A N 1
ATOM 2317 C CA . ASN A 1 295 ? -4.895 10.882 -6.028 1.00 72.88 295 ASN A CA 1
ATOM 2318 C C . ASN A 1 295 ? -4.602 10.375 -7.450 1.00 72.88 295 ASN A C 1
ATOM 2320 O O . ASN A 1 295 ? -5.371 10.642 -8.366 1.00 72.88 295 ASN A O 1
ATOM 2324 N N . SER A 1 296 ? -3.505 9.641 -7.644 1.00 75.50 296 SER A N 1
ATOM 2325 C CA . SER A 1 296 ? -3.061 9.155 -8.958 1.00 75.50 296 SER A CA 1
ATOM 2326 C C . SER A 1 296 ? -3.651 7.796 -9.339 1.00 75.50 296 SER A C 1
ATOM 2328 O O . SER A 1 296 ? -3.627 7.411 -10.507 1.00 75.50 296 SER A O 1
ATOM 2330 N N . CYS A 1 297 ? -4.194 7.064 -8.364 1.00 79.25 297 CYS A N 1
ATOM 2331 C CA . CYS A 1 297 ? -4.571 5.660 -8.508 1.00 79.25 297 CYS A CA 1
ATOM 2332 C C . CYS A 1 297 ? -6.004 5.367 -8.001 1.00 79.25 297 CYS A C 1
ATOM 2334 O O . CYS A 1 297 ? -6.190 4.458 -7.184 1.00 79.25 297 CYS A O 1
ATOM 2336 N N . PRO A 1 298 ? -7.055 6.042 -8.511 1.00 78.50 298 PRO A N 1
ATOM 2337 C CA . PRO A 1 298 ? -8.403 5.995 -7.929 1.00 78.50 298 PRO A CA 1
ATOM 2338 C C . PRO A 1 298 ? -9.008 4.583 -7.874 1.00 78.50 298 PRO A C 1
ATOM 2340 O O . PRO A 1 298 ? -9.566 4.185 -6.855 1.00 78.50 298 PRO A O 1
ATOM 2343 N N . ASN A 1 299 ? -8.843 3.773 -8.928 1.00 78.19 299 ASN A N 1
ATOM 2344 C CA . ASN A 1 299 ? -9.370 2.398 -8.963 1.00 78.19 299 ASN A CA 1
ATOM 2345 C C . ASN A 1 299 ? -8.791 1.489 -7.864 1.00 78.19 299 ASN A C 1
ATOM 2347 O O . ASN A 1 299 ? -9.476 0.596 -7.372 1.00 78.19 299 ASN A O 1
ATOM 2351 N N . PHE A 1 300 ? -7.541 1.726 -7.472 1.00 83.75 300 PHE A N 1
ATOM 2352 C CA . PHE A 1 300 ? -6.854 0.975 -6.425 1.00 83.75 300 PHE A CA 1
ATOM 2353 C C . PHE A 1 300 ? -7.384 1.387 -5.048 1.00 83.75 300 PHE A C 1
ATOM 2355 O O . PHE A 1 300 ? -7.692 0.532 -4.218 1.00 83.75 300 PHE A O 1
ATOM 2362 N N . CYS A 1 301 ? -7.595 2.690 -4.845 1.00 87.25 301 CYS A N 1
ATOM 2363 C CA . CYS A 1 301 ? -8.203 3.232 -3.633 1.00 87.25 301 CYS A CA 1
ATOM 2364 C C . CYS A 1 301 ? -9.659 2.781 -3.444 1.00 87.25 301 CYS A C 1
ATOM 2366 O O . CYS A 1 301 ? -10.086 2.576 -2.307 1.00 87.25 301 CYS A O 1
ATOM 2368 N N . LEU A 1 302 ? -10.418 2.580 -4.528 1.00 88.19 302 LEU A N 1
ATOM 2369 C CA . LEU A 1 302 ? -11.786 2.055 -4.453 1.00 88.19 302 LEU A CA 1
ATOM 2370 C C . LEU A 1 302 ? -11.837 0.658 -3.815 1.00 88.19 302 LEU A C 1
ATOM 2372 O O . LEU A 1 302 ? -12.635 0.449 -2.904 1.00 88.19 302 LEU A O 1
ATOM 2376 N N . GLU A 1 303 ? -10.965 -0.271 -4.223 1.00 90.31 303 GLU A N 1
ATOM 2377 C CA . GLU A 1 303 ? -10.923 -1.622 -3.634 1.00 90.31 303 GLU A CA 1
ATOM 2378 C C . GLU A 1 303 ? -10.548 -1.588 -2.138 1.00 90.31 303 GLU A C 1
ATOM 2380 O O . GLU A 1 303 ? -11.127 -2.320 -1.337 1.00 90.31 303 GLU A O 1
ATOM 2385 N N . ILE A 1 304 ? -9.618 -0.712 -1.734 1.00 93.38 304 ILE A N 1
ATOM 2386 C CA . ILE A 1 304 ? -9.230 -0.539 -0.319 1.00 93.38 304 ILE A CA 1
ATOM 2387 C C . ILE A 1 304 ? -10.378 0.056 0.503 1.00 93.38 304 ILE A C 1
ATOM 2389 O O . ILE A 1 304 ? -10.637 -0.382 1.625 1.00 93.38 304 ILE A O 1
ATOM 2393 N N . SER A 1 305 ? -11.079 1.042 -0.056 1.00 94.00 305 SER A N 1
ATOM 2394 C CA . SER A 1 305 ? -12.213 1.695 0.605 1.00 94.00 305 SER A CA 1
ATOM 2395 C C . SER A 1 305 ? -13.360 0.710 0.821 1.00 94.00 305 SER A C 1
ATOM 2397 O O . SER A 1 305 ? -13.942 0.649 1.904 1.00 94.00 305 SER A O 1
ATOM 2399 N N . GLU A 1 306 ? -13.641 -0.115 -0.186 1.00 95.00 306 GLU A N 1
ATOM 2400 C CA . GLU A 1 306 ? -14.633 -1.180 -0.113 1.00 95.00 306 GLU A CA 1
ATOM 2401 C C . GLU A 1 306 ? -14.271 -2.234 0.938 1.00 95.00 306 GLU A C 1
ATOM 2403 O O . GLU A 1 306 ? -15.096 -2.559 1.791 1.00 95.00 306 GLU A O 1
ATOM 2408 N N . PHE A 1 307 ? -13.024 -2.707 0.955 1.00 96.06 307 PHE A N 1
ATOM 2409 C CA . PHE A 1 307 ? -12.539 -3.631 1.983 1.00 96.06 307 PHE A CA 1
ATOM 2410 C C . PHE A 1 307 ? -12.668 -3.052 3.402 1.00 96.06 307 PHE A C 1
ATOM 2412 O O . PHE A 1 307 ? -13.165 -3.729 4.304 1.00 96.06 307 PHE A O 1
ATOM 2419 N N . SER A 1 308 ? -12.291 -1.783 3.596 1.00 96.31 308 SER A N 1
ATOM 2420 C CA . SER A 1 308 ? -12.429 -1.080 4.881 1.00 96.31 308 SER A CA 1
ATOM 2421 C C . SER A 1 308 ? -13.890 -0.982 5.336 1.00 96.31 308 SER A C 1
ATOM 2423 O O . SER A 1 308 ? -14.180 -1.191 6.518 1.00 96.31 308 SER A O 1
ATOM 2425 N N . SER A 1 309 ? -14.818 -0.724 4.406 1.00 96.50 309 SER A N 1
ATOM 2426 C CA . SER A 1 309 ? -16.260 -0.721 4.686 1.00 96.50 309 SER A CA 1
ATOM 2427 C C . SER A 1 309 ? -16.750 -2.104 5.109 1.00 96.50 309 SER A C 1
ATOM 2429 O O . SER A 1 309 ? -17.414 -2.227 6.132 1.00 96.50 309 SER A O 1
ATOM 2431 N N . LEU A 1 310 ? -16.364 -3.159 4.385 1.00 96.94 310 LEU A N 1
ATOM 2432 C CA . LEU A 1 310 ? -16.784 -4.530 4.692 1.00 96.94 310 LEU A CA 1
ATOM 2433 C C . LEU A 1 310 ? -16.267 -5.009 6.052 1.00 96.94 310 LEU A C 1
ATOM 2435 O O . LEU A 1 310 ? -16.998 -5.669 6.789 1.00 96.94 310 LEU A O 1
ATOM 2439 N N . ILE A 1 311 ? -15.031 -4.655 6.421 1.00 96.88 311 ILE A N 1
ATOM 2440 C CA . ILE A 1 311 ? -14.507 -4.915 7.770 1.00 96.88 311 ILE A CA 1
ATOM 2441 C C . ILE A 1 311 ? -15.373 -4.223 8.821 1.00 96.88 311 ILE A C 1
ATOM 2443 O O . ILE A 1 311 ? -15.646 -4.803 9.874 1.00 96.88 311 ILE A O 1
ATOM 2447 N N . GLN A 1 312 ? -15.800 -2.989 8.555 1.00 95.50 312 GLN A N 1
ATOM 2448 C CA . GLN A 1 312 ? -16.609 -2.237 9.499 1.00 95.50 312 GLN A CA 1
ATOM 2449 C C . GLN A 1 312 ? -18.019 -2.809 9.652 1.00 95.50 312 GLN A C 1
ATOM 2451 O O . GLN A 1 312 ? -18.489 -2.964 10.780 1.00 95.50 312 GLN A O 1
ATOM 2456 N N . ASP A 1 313 ? -18.656 -3.180 8.548 1.00 95.81 313 ASP A N 1
ATOM 2457 C CA . ASP A 1 313 ? -19.966 -3.830 8.547 1.00 95.81 313 ASP A CA 1
ATOM 2458 C C . ASP A 1 313 ? -19.914 -5.163 9.306 1.00 95.81 313 ASP A C 1
ATOM 2460 O O . ASP A 1 313 ? -20.759 -5.440 10.162 1.00 95.81 313 ASP A O 1
ATOM 2464 N N . TYR A 1 314 ? -18.868 -5.962 9.071 1.00 96.00 314 TYR A N 1
ATOM 2465 C CA . TYR A 1 314 ? -18.646 -7.200 9.814 1.00 96.00 314 TYR A CA 1
ATOM 2466 C C . TYR A 1 314 ? -18.414 -6.949 11.307 1.00 96.00 314 TYR A C 1
ATOM 2468 O O . TYR A 1 314 ? -18.991 -7.650 12.138 1.00 96.00 314 TYR A O 1
ATOM 2476 N N . LYS A 1 315 ? -17.615 -5.934 11.671 1.00 95.00 315 LYS A N 1
ATOM 2477 C CA . LYS A 1 315 ? -17.394 -5.550 13.072 1.00 95.00 315 LYS A CA 1
ATOM 2478 C C . LYS A 1 315 ? -18.722 -5.251 13.768 1.00 95.00 315 LYS A C 1
ATOM 2480 O O . LYS A 1 315 ? -18.957 -5.779 14.852 1.00 95.00 315 LYS A O 1
ATOM 2485 N N . TYR A 1 316 ? -19.601 -4.463 13.147 1.00 94.25 316 TYR A N 1
ATOM 2486 C CA . TYR A 1 316 ? -20.920 -4.171 13.713 1.00 94.25 316 TYR A CA 1
ATOM 2487 C C . TYR A 1 316 ? -21.795 -5.419 13.834 1.00 94.25 316 TYR A C 1
ATOM 2489 O O . TYR A 1 316 ? -22.409 -5.621 14.879 1.00 94.25 316 TYR A O 1
ATOM 2497 N N . SER A 1 317 ? -21.810 -6.291 12.819 1.00 94.06 317 SER A N 1
ATOM 2498 C CA . SER A 1 317 ? -22.531 -7.567 12.908 1.00 94.06 317 SER A CA 1
ATOM 2499 C C . SER A 1 317 ? -22.012 -8.436 14.056 1.00 94.06 317 SER A C 1
ATOM 2501 O O . SER A 1 317 ? -22.809 -9.032 14.773 1.00 94.06 317 SER A O 1
ATOM 2503 N N . PHE A 1 318 ? -20.694 -8.519 14.236 1.00 94.69 318 PHE A N 1
ATOM 2504 C CA . PHE A 1 318 ? -20.074 -9.305 15.299 1.00 94.69 318 PHE A CA 1
ATOM 2505 C C . PHE A 1 318 ? -20.394 -8.729 16.685 1.00 94.69 318 PHE A C 1
ATOM 2507 O O . PHE A 1 318 ? -20.748 -9.474 17.595 1.00 94.69 318 PHE A O 1
ATOM 2514 N N . GLN A 1 319 ? -20.346 -7.401 16.841 1.00 95.19 319 GLN A N 1
ATOM 2515 C CA . GLN A 1 319 ? -20.758 -6.732 18.079 1.00 95.19 319 GLN A CA 1
ATOM 2516 C C . GLN A 1 319 ? -22.252 -6.932 18.372 1.00 95.19 319 GLN A C 1
ATOM 2518 O O . GLN A 1 319 ? -22.605 -7.164 19.522 1.00 95.19 319 GLN A O 1
ATOM 2523 N N . GLY A 1 320 ? -23.119 -6.920 17.356 1.00 95.12 320 GLY A N 1
ATOM 2524 C CA . GLY A 1 320 ? -24.543 -7.236 17.514 1.00 95.12 320 GLY A CA 1
ATOM 2525 C C . GLY A 1 320 ? -24.795 -8.685 17.946 1.00 95.12 320 GLY A C 1
ATOM 2526 O O . GLY A 1 320 ? -25.615 -8.937 18.830 1.00 95.12 320 GLY A O 1
ATOM 2527 N N . ASP A 1 321 ? -24.043 -9.638 17.386 1.00 94.44 321 ASP A N 1
ATOM 2528 C CA . ASP A 1 321 ? -24.099 -11.039 17.813 1.00 94.44 321 ASP A CA 1
ATOM 2529 C C . ASP A 1 321 ? -23.666 -11.165 19.297 1.00 94.44 321 ASP A C 1
ATOM 2531 O O . ASP A 1 321 ? -24.362 -11.816 20.079 1.00 94.44 321 ASP A O 1
ATOM 2535 N N . LEU A 1 322 ? -22.603 -10.464 19.730 1.00 95.56 322 LEU A N 1
ATOM 2536 C CA . LEU A 1 322 ? -22.191 -10.392 21.145 1.00 95.56 322 LEU A CA 1
ATOM 2537 C C . LEU A 1 322 ? -23.267 -9.763 22.045 1.00 95.56 322 LEU A C 1
ATOM 2539 O O . LEU A 1 322 ? -23.585 -10.330 23.091 1.00 95.56 322 LEU A O 1
ATOM 2543 N N . LEU A 1 323 ? -23.848 -8.629 21.637 1.00 95.50 323 LEU A N 1
ATOM 2544 C CA . LEU A 1 323 ? -24.898 -7.915 22.374 1.00 95.50 323 LEU A CA 1
ATOM 2545 C C . LEU A 1 323 ? -26.056 -8.850 22.744 1.00 95.50 323 LEU A C 1
ATOM 2547 O O . LEU A 1 323 ? -26.555 -8.822 23.867 1.00 95.50 323 LEU A O 1
ATOM 2551 N N . SER A 1 324 ? -26.460 -9.705 21.801 1.00 94.69 324 SER A N 1
ATOM 2552 C CA . SER A 1 324 ? -27.550 -10.665 21.998 1.00 94.69 324 SER A CA 1
ATOM 2553 C C . SER A 1 324 ? -27.142 -11.898 22.813 1.00 94.69 324 SER A C 1
ATOM 2555 O O . SER A 1 324 ? -27.934 -12.407 23.605 1.00 94.69 324 SER A O 1
ATOM 2557 N N . LEU A 1 325 ? -25.907 -12.380 22.647 1.00 95.38 325 LEU A N 1
ATOM 2558 C CA . LEU A 1 325 ? -25.464 -13.662 23.190 1.00 95.38 325 LEU A CA 1
ATOM 2559 C C . LEU A 1 325 ? -25.020 -13.575 24.658 1.00 95.38 325 LEU A C 1
ATOM 2561 O O . LEU A 1 325 ? -25.330 -14.466 25.454 1.00 95.38 325 LEU A O 1
ATOM 2565 N N . LEU A 1 326 ? -24.303 -12.510 25.033 1.00 94.81 326 LEU A N 1
ATOM 2566 C CA . LEU A 1 326 ? -23.712 -12.373 26.370 1.00 94.81 326 LEU A CA 1
ATOM 2567 C C . LEU A 1 326 ? -24.759 -12.446 27.502 1.00 94.81 326 LEU A C 1
ATOM 2569 O O . LEU A 1 326 ? -24.521 -13.199 28.455 1.00 94.81 326 LEU A O 1
ATOM 2573 N N . PRO A 1 327 ? -25.928 -11.768 27.426 1.00 94.50 327 PRO A N 1
ATOM 2574 C CA . PRO A 1 327 ? -26.941 -11.858 28.478 1.00 94.50 327 PRO A CA 1
ATOM 2575 C C . PRO A 1 327 ? -27.532 -13.266 28.628 1.00 94.50 327 PRO A C 1
ATOM 2577 O O . PRO A 1 327 ? -27.813 -13.692 29.748 1.00 94.50 327 PRO A O 1
ATOM 2580 N N . ILE A 1 328 ? -27.682 -14.011 27.525 1.00 94.31 328 ILE A N 1
ATOM 2581 C CA . ILE A 1 328 ? -28.258 -15.365 27.519 1.00 94.31 328 ILE A CA 1
ATOM 2582 C C . ILE A 1 328 ? -27.303 -16.359 28.191 1.00 94.31 328 ILE A C 1
ATOM 2584 O O . ILE A 1 328 ? -27.731 -17.150 29.036 1.00 94.31 328 ILE A O 1
ATOM 2588 N N . ILE A 1 329 ? -26.002 -16.278 27.884 1.00 94.00 329 ILE A N 1
ATOM 2589 C CA . ILE A 1 329 ? -24.971 -17.106 28.531 1.00 94.00 329 ILE A CA 1
ATOM 2590 C C . ILE A 1 329 ? -24.931 -16.812 30.033 1.00 94.00 329 ILE A C 1
ATOM 2592 O O . ILE A 1 329 ? -25.041 -17.721 30.861 1.00 94.00 329 ILE A O 1
ATOM 2596 N N . ARG A 1 330 ? -24.839 -15.526 30.389 1.00 92.69 330 ARG A N 1
ATOM 2597 C CA . ARG A 1 330 ? -24.795 -15.048 31.779 1.00 92.69 330 ARG A CA 1
ATOM 2598 C C . ARG A 1 330 ? -26.044 -15.418 32.576 1.00 92.69 330 ARG A C 1
ATOM 2600 O O . ARG A 1 330 ? -25.940 -15.732 33.760 1.00 92.69 330 ARG A O 1
ATOM 2607 N N . GLY A 1 331 ? -27.213 -15.401 31.936 1.00 90.44 331 GLY A N 1
ATOM 2608 C CA . GLY A 1 331 ? -28.501 -15.779 32.518 1.00 90.44 331 GLY A CA 1
ATOM 2609 C C . GLY A 1 331 ? -28.748 -17.286 32.607 1.00 90.44 331 GLY A C 1
ATOM 2610 O O . GLY A 1 331 ? -29.728 -17.696 33.220 1.00 90.44 331 GLY A O 1
ATOM 2611 N N . GLY A 1 332 ? -27.871 -18.115 32.038 1.00 89.56 332 GLY A N 1
ATOM 2612 C CA . GLY A 1 332 ? -27.972 -19.569 32.123 1.00 89.56 332 GLY A CA 1
ATOM 2613 C C . GLY A 1 332 ? -28.692 -20.246 30.951 1.00 89.56 332 GLY A C 1
ATOM 2614 O O . GLY A 1 332 ? -28.729 -21.476 30.923 1.00 89.56 332 GLY A O 1
ATOM 2615 N N . GLY A 1 333 ? -29.219 -19.485 29.987 1.00 90.25 333 GLY A N 1
ATOM 2616 C CA . GLY A 1 333 ? -29.980 -20.015 28.849 1.00 90.25 333 GLY A CA 1
ATOM 2617 C C . GLY A 1 333 ? -29.127 -20.741 27.809 1.00 90.25 333 GLY A C 1
ATOM 2618 O O . GLY A 1 333 ? -29.603 -21.678 27.186 1.00 90.25 333 GLY A O 1
ATOM 2619 N N . GLU A 1 334 ? -27.859 -20.352 27.673 1.00 93.44 334 GLU A N 1
ATOM 2620 C CA . GLU A 1 334 ? -26.900 -20.950 26.736 1.00 93.44 334 GLU A CA 1
ATOM 2621 C C . GLU A 1 334 ? -25.561 -21.224 27.424 1.00 93.44 334 GLU A C 1
ATOM 2623 O O . GLU A 1 334 ? -25.210 -20.597 28.434 1.00 93.44 334 GLU A O 1
ATOM 2628 N N . GLU A 1 335 ? -24.801 -22.172 26.882 1.00 92.75 335 GLU A N 1
ATOM 2629 C CA . GLU A 1 335 ? -23.443 -22.456 27.339 1.00 92.75 335 GLU A CA 1
ATOM 2630 C C . GLU A 1 335 ? -22.403 -21.555 26.669 1.00 92.75 335 GLU A C 1
ATOM 2632 O O . GLU A 1 335 ? -22.602 -21.004 25.587 1.00 92.75 335 GLU A O 1
ATOM 2637 N N . GLU A 1 336 ? -21.249 -21.435 27.322 1.00 92.31 336 GLU A N 1
ATOM 2638 C CA . GLU A 1 336 ? -20.122 -20.627 26.855 1.00 92.31 336 GLU A CA 1
ATOM 2639 C C . GLU A 1 336 ? -19.595 -21.079 25.477 1.00 92.31 336 GLU A C 1
ATOM 2641 O O . GLU A 1 336 ? -19.100 -20.255 24.709 1.00 92.31 336 GLU A O 1
ATOM 2646 N N . ILE A 1 337 ? -19.809 -22.350 25.112 1.00 93.50 337 ILE A N 1
ATOM 2647 C CA . ILE A 1 337 ? -19.461 -22.904 23.796 1.00 93.50 337 ILE A CA 1
ATOM 2648 C C . ILE A 1 337 ? -20.077 -22.116 22.633 1.00 93.50 337 ILE A C 1
ATOM 2650 O O . ILE A 1 337 ? -19.468 -22.018 21.574 1.00 93.50 337 ILE A O 1
ATOM 2654 N N . ARG A 1 338 ? -21.234 -21.469 22.827 1.00 94.44 338 ARG A N 1
ATOM 2655 C CA . ARG A 1 338 ? -21.854 -20.623 21.796 1.00 94.44 338 ARG A CA 1
ATOM 2656 C C . ARG A 1 338 ? -20.995 -19.412 21.433 1.00 94.44 338 ARG A C 1
ATOM 2658 O O . ARG A 1 338 ? -21.008 -18.980 20.281 1.00 94.44 338 ARG A O 1
ATOM 2665 N N . LEU A 1 339 ? -20.240 -18.867 22.392 1.00 94.75 339 LEU A N 1
ATOM 2666 C CA . LEU A 1 339 ? -19.278 -17.793 22.136 1.00 94.75 339 LEU A CA 1
ATOM 2667 C C . LEU A 1 339 ? -18.046 -18.333 21.397 1.00 94.75 339 LEU A C 1
ATOM 2669 O O . LEU A 1 339 ? -17.575 -17.700 20.454 1.00 94.75 339 LEU A O 1
ATOM 2673 N N . THR A 1 340 ? -17.576 -19.531 21.754 1.00 94.81 340 THR A N 1
ATOM 2674 C CA . THR A 1 340 ? -16.509 -20.229 21.017 1.00 94.81 340 THR A CA 1
ATOM 2675 C C . THR A 1 340 ? -16.909 -20.475 19.561 1.00 94.81 340 THR A C 1
ATOM 2677 O O . THR A 1 340 ? -16.163 -20.135 18.648 1.00 94.81 340 THR A O 1
ATOM 2680 N N . GLU A 1 341 ? -18.123 -20.965 19.315 1.00 93.94 341 GLU A N 1
ATOM 2681 C CA . GLU A 1 341 ? -18.657 -21.179 17.968 1.00 93.94 341 GLU A CA 1
ATOM 2682 C C . GLU A 1 341 ? -18.780 -19.877 17.163 1.00 93.94 341 GLU A C 1
ATOM 2684 O O . GLU A 1 341 ? -18.606 -19.892 15.943 1.00 93.94 341 GLU A O 1
ATOM 2689 N N . LEU A 1 342 ? -19.078 -18.743 17.810 1.00 94.00 342 LEU A N 1
ATOM 2690 C CA . LEU A 1 342 ? -19.098 -17.431 17.156 1.00 94.00 342 LEU A CA 1
ATOM 2691 C C . LEU A 1 342 ? -17.693 -17.018 16.687 1.00 94.00 342 LEU A C 1
ATOM 2693 O O . LEU A 1 342 ? -17.536 -16.568 15.549 1.00 94.00 342 LEU A O 1
ATOM 2697 N N . LEU A 1 343 ? -16.674 -17.212 17.529 1.00 94.38 343 LEU A N 1
ATOM 2698 C CA . LEU A 1 343 ? -15.273 -16.953 17.184 1.00 94.38 343 LEU A CA 1
ATOM 2699 C C . LEU A 1 343 ? -14.779 -17.904 16.081 1.00 94.38 343 LEU A C 1
ATOM 2701 O O . LEU A 1 343 ? -14.184 -17.461 15.100 1.00 94.38 343 LEU A O 1
ATOM 2705 N N . GLU A 1 344 ? -15.098 -19.197 16.162 1.00 91.81 344 GLU A N 1
ATOM 2706 C CA . GLU A 1 344 ? -14.749 -20.167 15.117 1.00 91.81 344 GLU A CA 1
ATOM 2707 C C . GLU A 1 344 ? -15.422 -19.865 13.777 1.00 91.81 344 GLU A C 1
ATOM 2709 O O . GLU A 1 344 ? -14.828 -20.064 12.715 1.00 91.81 344 GLU A O 1
ATOM 2714 N N . ARG A 1 345 ? -16.669 -19.382 13.803 1.00 90.56 345 ARG A N 1
ATOM 2715 C CA . ARG A 1 345 ? -17.402 -19.001 12.592 1.00 90.56 345 ARG A CA 1
ATOM 2716 C C . ARG A 1 345 ? -16.677 -17.899 11.833 1.00 90.56 345 ARG A C 1
ATOM 2718 O O . ARG A 1 345 ? -16.624 -17.961 10.609 1.00 90.56 345 ARG A O 1
ATOM 2725 N N . LYS A 1 346 ? -16.072 -16.939 12.543 1.00 90.62 346 LYS A N 1
ATOM 2726 C CA . LYS A 1 346 ? -15.209 -15.924 11.929 1.00 90.62 346 LYS A CA 1
ATOM 2727 C C . LYS A 1 346 ? -14.040 -16.578 11.195 1.00 90.62 346 LYS A C 1
ATOM 2729 O O . LYS A 1 346 ? -13.823 -16.274 10.025 1.00 90.62 346 LYS A O 1
ATOM 2734 N N . GLU A 1 347 ? -13.307 -17.479 11.842 1.00 89.62 347 GLU A N 1
ATOM 2735 C CA . GLU A 1 347 ? -12.128 -18.109 11.230 1.00 89.62 347 GLU A CA 1
ATOM 2736 C C . GLU A 1 347 ? -12.473 -19.041 10.058 1.00 89.62 347 GLU A C 1
ATOM 2738 O O . GLU A 1 347 ? -11.670 -19.198 9.140 1.00 89.62 347 GLU A O 1
ATOM 2743 N N . LYS A 1 348 ? -13.692 -19.589 10.026 1.00 86.75 348 LYS A N 1
ATOM 2744 C CA . LYS A 1 348 ? -14.226 -20.365 8.891 1.00 86.75 348 LYS A CA 1
ATOM 2745 C C . LYS A 1 348 ? -14.831 -19.491 7.778 1.00 86.75 348 LYS A C 1
ATOM 2747 O O . LYS A 1 348 ? -15.203 -20.013 6.732 1.00 86.75 348 LYS A O 1
ATOM 2752 N N . SER A 1 349 ? -14.940 -18.179 7.983 1.00 88.81 349 SER A N 1
ATOM 2753 C CA . SER A 1 349 ? -15.551 -17.239 7.033 1.00 88.81 349 SER A CA 1
ATOM 2754 C C . SER A 1 349 ? -14.515 -16.536 6.136 1.00 88.81 349 SER A C 1
ATOM 2756 O O . SER A 1 349 ? -13.308 -16.621 6.387 1.00 88.81 349 SER A O 1
ATOM 2758 N N . PRO A 1 350 ? -14.955 -15.749 5.133 1.00 89.44 350 PRO A N 1
ATOM 2759 C CA . PRO A 1 350 ? -14.096 -14.803 4.412 1.00 89.44 350 PRO A CA 1
ATOM 2760 C C . PRO A 1 350 ? -13.499 -13.682 5.286 1.00 89.44 350 PRO A C 1
ATOM 2762 O O . PRO A 1 350 ? -12.747 -12.861 4.781 1.00 89.44 350 PRO A O 1
ATOM 2765 N N . PHE A 1 351 ? -13.817 -13.624 6.585 1.00 92.56 351 PHE A N 1
ATOM 2766 C CA . PHE A 1 351 ? -13.252 -12.686 7.562 1.00 92.56 351 PHE A CA 1
ATOM 2767 C C . PHE A 1 351 ? -12.233 -13.353 8.502 1.00 92.56 351 PHE A C 1
ATOM 2769 O O . PHE A 1 351 ? -11.961 -12.848 9.597 1.00 92.56 351 PHE A O 1
ATOM 2776 N N . SER A 1 352 ? -11.660 -14.494 8.108 1.00 91.50 352 SER A N 1
ATOM 2777 C CA . SER A 1 352 ? -10.587 -15.140 8.870 1.00 91.50 352 SER A CA 1
ATOM 2778 C C . SER A 1 352 ? -9.370 -14.225 9.003 1.00 91.50 352 SER A C 1
ATOM 2780 O O . SER A 1 352 ? -9.060 -13.435 8.106 1.00 91.50 352 SER A O 1
ATOM 2782 N N . ASN A 1 353 ? -8.659 -14.320 10.129 1.00 90.38 353 ASN A N 1
ATOM 2783 C CA . ASN A 1 353 ? -7.494 -13.462 10.369 1.00 90.38 353 ASN A CA 1
ATOM 2784 C C . ASN A 1 353 ? -6.421 -13.657 9.292 1.00 90.38 353 ASN A C 1
ATOM 2786 O O . ASN A 1 353 ? -5.810 -12.689 8.842 1.00 90.38 353 ASN A O 1
ATOM 2790 N N . HIS A 1 354 ? -6.227 -14.896 8.843 1.00 87.62 354 HIS A N 1
ATOM 2791 C CA . HIS A 1 354 ? -5.272 -15.217 7.789 1.00 87.62 354 HIS A CA 1
ATOM 2792 C C . HIS A 1 354 ? -5.632 -14.551 6.455 1.00 87.62 354 HIS A C 1
ATOM 2794 O O . HIS A 1 354 ? -4.780 -13.918 5.832 1.00 87.62 354 HIS A O 1
ATOM 2800 N N . PHE A 1 355 ? -6.892 -14.660 6.019 1.00 88.62 355 PHE A N 1
ATOM 2801 C CA . PHE A 1 355 ? -7.333 -14.057 4.763 1.00 88.62 355 PHE A CA 1
ATOM 2802 C C . PHE A 1 355 ? -7.225 -12.529 4.807 1.00 88.62 355 PHE A C 1
ATOM 2804 O O . PHE A 1 355 ? -6.641 -11.941 3.898 1.00 88.62 355 PHE A O 1
ATOM 2811 N N . LEU A 1 356 ? -7.741 -11.895 5.867 1.00 92.94 356 LEU A N 1
ATOM 2812 C CA . LEU A 1 356 ? -7.766 -10.436 5.974 1.00 92.94 356 LEU A CA 1
ATOM 2813 C C . LEU A 1 356 ? -6.354 -9.839 5.973 1.00 92.94 356 LEU A C 1
ATOM 2815 O O . LEU A 1 356 ? -6.107 -8.884 5.240 1.00 92.94 356 LEU A O 1
ATOM 2819 N N . ASN A 1 357 ? -5.425 -10.428 6.739 1.00 91.19 357 ASN A N 1
ATOM 2820 C CA . ASN A 1 357 ? -4.025 -9.996 6.746 1.00 91.19 357 ASN A CA 1
ATOM 2821 C C . ASN A 1 357 ? -3.354 -10.246 5.388 1.00 91.19 357 ASN A C 1
ATOM 2823 O O . ASN A 1 357 ? -2.732 -9.345 4.837 1.00 91.19 357 ASN A O 1
ATOM 2827 N N . SER A 1 358 ? -3.561 -11.418 4.777 1.00 87.38 358 SER A N 1
ATOM 2828 C CA . SER A 1 358 ? -2.998 -11.707 3.452 1.00 87.38 358 SER A CA 1
ATOM 2829 C C . SER A 1 358 ? -3.492 -10.737 2.374 1.00 87.38 358 SER A C 1
ATOM 2831 O O . SER A 1 358 ? -2.718 -10.328 1.509 1.00 87.38 358 SER A O 1
ATOM 2833 N N . TRP A 1 359 ? -4.774 -10.363 2.410 1.00 90.25 359 TRP A N 1
ATOM 2834 C CA . TRP A 1 359 ? -5.357 -9.419 1.461 1.00 90.25 359 TRP A CA 1
ATOM 2835 C C . TRP A 1 359 ? -4.701 -8.040 1.580 1.00 90.25 359 TRP A C 1
ATOM 2837 O O . TRP A 1 359 ? -4.227 -7.494 0.582 1.00 90.25 359 TRP A O 1
ATOM 2847 N N . ILE A 1 360 ? -4.610 -7.504 2.801 1.00 91.31 360 ILE A N 1
ATOM 2848 C CA . ILE A 1 360 ? -4.053 -6.167 3.026 1.00 91.31 360 ILE A CA 1
ATOM 2849 C C . ILE A 1 360 ? -2.538 -6.120 2.790 1.00 91.31 360 ILE A C 1
ATOM 2851 O O . ILE A 1 360 ? -2.063 -5.172 2.173 1.00 91.31 360 ILE A O 1
ATOM 2855 N N . ASP A 1 361 ? -1.792 -7.168 3.162 1.00 88.38 361 ASP A N 1
ATOM 2856 C CA . ASP A 1 361 ? -0.345 -7.260 2.926 1.00 88.38 361 ASP A CA 1
ATOM 2857 C C . ASP A 1 361 ? -0.034 -7.218 1.422 1.00 88.38 361 ASP A C 1
ATOM 2859 O O . ASP A 1 361 ? 0.894 -6.539 0.975 1.00 88.38 361 ASP A O 1
ATOM 2863 N N . LYS A 1 362 ? -0.842 -7.912 0.607 1.00 85.19 362 LYS A N 1
ATOM 2864 C CA . LYS A 1 362 ? -0.701 -7.884 -0.854 1.00 85.19 362 LYS A CA 1
ATOM 2865 C C . LYS A 1 362 ? -1.015 -6.503 -1.429 1.00 85.19 362 LYS A C 1
ATOM 2867 O O . LYS A 1 362 ? -0.333 -6.074 -2.358 1.00 85.19 362 LYS A O 1
ATOM 2872 N N . LYS A 1 363 ? -2.021 -5.803 -0.897 1.00 87.56 363 LYS A N 1
ATOM 2873 C CA . LYS A 1 363 ? -2.346 -4.435 -1.327 1.00 87.56 363 LYS A CA 1
ATOM 2874 C C . LYS A 1 363 ? -1.254 -3.443 -0.947 1.00 87.56 363 LYS A C 1
ATOM 2876 O O . LYS A 1 363 ? -0.836 -2.670 -1.800 1.00 87.56 363 LYS A O 1
ATOM 2881 N N . GLU A 1 364 ? -0.704 -3.521 0.258 1.00 87.81 364 GLU A N 1
ATOM 2882 C CA . GLU A 1 364 ? 0.443 -2.695 0.648 1.00 87.81 364 GLU A CA 1
ATOM 2883 C C . GLU A 1 364 ? 1.668 -2.953 -0.243 1.00 87.81 364 GLU A C 1
ATOM 2885 O O . GLU A 1 364 ? 2.361 -2.010 -0.624 1.00 87.81 364 GLU A O 1
ATOM 2890 N N . ALA A 1 365 ? 1.924 -4.207 -0.633 1.00 84.62 365 ALA A N 1
ATOM 2891 C CA . ALA A 1 365 ? 2.991 -4.533 -1.581 1.00 84.62 365 ALA A CA 1
ATOM 2892 C C . ALA A 1 365 ? 2.746 -3.920 -2.973 1.00 84.62 365 ALA A C 1
ATOM 2894 O O . ALA A 1 365 ? 3.665 -3.349 -3.557 1.00 84.62 365 ALA A O 1
ATOM 2895 N N . GLN A 1 366 ? 1.510 -3.986 -3.486 1.00 84.88 366 GLN A N 1
ATOM 2896 C CA . GLN A 1 366 ? 1.128 -3.324 -4.740 1.00 84.88 366 GLN A CA 1
ATOM 2897 C C . GLN A 1 366 ? 1.329 -1.801 -4.657 1.00 84.88 366 GLN A C 1
ATOM 2899 O O . GLN A 1 366 ? 1.887 -1.217 -5.583 1.00 84.88 366 GLN A O 1
ATOM 2904 N N . LEU A 1 367 ? 0.941 -1.169 -3.543 1.00 85.94 367 LEU A N 1
ATOM 2905 C CA . LEU A 1 367 ? 1.116 0.271 -3.333 1.00 85.94 367 LEU A CA 1
ATOM 2906 C C . LEU A 1 367 ? 2.596 0.680 -3.352 1.00 85.94 367 LEU A C 1
ATOM 2908 O O . LEU A 1 367 ? 2.934 1.675 -3.981 1.00 85.94 367 LEU A O 1
ATOM 2912 N N . LYS A 1 368 ? 3.483 -0.098 -2.718 1.00 84.81 368 LYS A N 1
ATOM 2913 C CA . LYS A 1 368 ? 4.934 0.171 -2.722 1.00 84.81 368 LYS A CA 1
ATOM 2914 C C . LYS A 1 368 ? 5.541 0.113 -4.126 1.00 84.81 368 LYS A C 1
ATOM 2916 O O . LYS A 1 368 ? 6.362 0.952 -4.467 1.00 84.81 368 LYS A O 1
ATOM 2921 N N . ILE A 1 369 ? 5.124 -0.853 -4.946 1.00 82.75 369 ILE A N 1
ATOM 2922 C CA . ILE A 1 369 ? 5.591 -0.965 -6.338 1.00 82.75 369 ILE A CA 1
ATOM 2923 C C . ILE A 1 369 ? 5.094 0.225 -7.167 1.00 82.75 369 ILE A C 1
ATOM 2925 O O . ILE A 1 369 ? 5.850 0.807 -7.943 1.00 82.75 369 ILE A O 1
ATOM 2929 N N . LEU A 1 370 ? 3.827 0.607 -6.990 1.00 84.19 370 LEU A N 1
ATOM 2930 C CA . LEU A 1 370 ? 3.274 1.792 -7.640 1.00 84.19 370 LEU A CA 1
ATOM 2931 C C . LEU A 1 370 ? 4.021 3.066 -7.240 1.00 84.19 370 LEU A C 1
ATOM 2933 O O . LEU A 1 370 ? 4.314 3.879 -8.112 1.00 84.19 370 LEU A O 1
ATOM 2937 N N . ASP A 1 371 ? 4.352 3.220 -5.958 1.00 83.50 371 ASP A N 1
ATOM 2938 C CA . ASP A 1 371 ? 5.141 4.345 -5.446 1.00 83.50 371 ASP A CA 1
ATOM 2939 C C . ASP A 1 371 ? 6.502 4.444 -6.141 1.00 83.50 371 ASP A C 1
ATOM 2941 O O . ASP A 1 371 ? 6.899 5.507 -6.621 1.00 83.50 371 ASP A O 1
ATOM 2945 N N . GLU A 1 372 ? 7.194 3.311 -6.275 1.00 84.50 372 GLU A N 1
ATOM 2946 C CA . GLU A 1 372 ? 8.480 3.235 -6.965 1.00 84.50 372 GLU A CA 1
ATOM 2947 C C . GLU A 1 372 ? 8.349 3.634 -8.444 1.00 84.50 372 GLU A C 1
ATOM 2949 O O . GLU A 1 372 ? 9.165 4.403 -8.957 1.00 84.50 372 GLU A O 1
ATOM 2954 N N . TYR A 1 373 ? 7.299 3.178 -9.132 1.00 85.50 373 TYR A N 1
ATOM 2955 C CA . TYR A 1 373 ? 7.064 3.512 -10.540 1.00 85.50 373 TYR A CA 1
ATOM 2956 C C . TYR A 1 373 ? 6.679 4.977 -10.749 1.00 85.50 373 TYR A C 1
ATOM 2958 O O . TYR A 1 373 ? 7.173 5.604 -11.687 1.00 85.50 373 TYR A O 1
ATOM 2966 N N . LEU A 1 374 ? 5.842 5.536 -9.875 1.00 82.31 374 LEU A N 1
ATOM 2967 C CA . LEU A 1 374 ? 5.472 6.952 -9.900 1.00 82.31 374 LEU A CA 1
ATOM 2968 C C . LEU A 1 374 ? 6.691 7.836 -9.633 1.00 82.31 374 LEU A C 1
ATOM 2970 O O . LEU A 1 374 ? 6.947 8.778 -10.381 1.00 82.31 374 LEU A O 1
ATOM 2974 N N . THR A 1 375 ? 7.496 7.476 -8.633 1.00 86.62 375 THR A N 1
ATOM 2975 C CA . THR A 1 375 ? 8.752 8.166 -8.317 1.00 86.62 375 THR A CA 1
ATOM 2976 C C . THR A 1 375 ? 9.754 8.072 -9.470 1.00 86.62 375 THR A C 1
ATOM 2978 O O . THR A 1 375 ? 10.498 9.017 -9.734 1.00 86.62 375 THR A O 1
ATOM 2981 N N . TYR A 1 376 ? 9.772 6.951 -10.197 1.00 86.69 376 TYR A N 1
ATOM 2982 C CA . TYR A 1 376 ? 10.644 6.761 -11.354 1.00 86.69 376 TYR A CA 1
ATOM 2983 C C . TYR A 1 376 ? 10.214 7.572 -12.588 1.00 86.69 376 TYR A C 1
ATOM 2985 O O . TYR A 1 376 ? 11.070 7.882 -13.422 1.00 86.69 376 TYR A O 1
ATOM 2993 N N . LEU A 1 377 ? 8.935 7.943 -12.710 1.00 85.06 377 LEU A N 1
ATOM 2994 C CA . LEU A 1 377 ? 8.344 8.612 -13.878 1.00 85.06 377 LEU A CA 1
ATOM 2995 C C . LEU A 1 377 ? 7.834 10.044 -13.580 1.00 85.06 377 LEU A C 1
ATOM 2997 O O . LEU A 1 377 ? 6.682 10.351 -13.895 1.00 85.06 377 LEU A O 1
ATOM 3001 N N . PRO A 1 378 ? 8.659 10.958 -13.028 1.00 83.12 378 PRO A N 1
ATOM 3002 C CA . PRO A 1 378 ? 8.205 12.300 -12.659 1.00 83.12 378 PRO A CA 1
ATOM 3003 C C . PRO A 1 378 ? 7.880 13.186 -13.872 1.00 83.12 378 PRO A C 1
ATOM 3005 O O . PRO A 1 378 ? 7.164 14.174 -13.738 1.00 83.12 378 PRO A O 1
ATOM 3008 N N . GLU A 1 379 ? 8.408 12.867 -15.060 1.00 80.31 379 GLU A N 1
ATOM 3009 C CA . GLU A 1 379 ? 8.178 13.650 -16.279 1.00 80.31 379 GLU A CA 1
ATOM 3010 C C . GLU A 1 379 ? 6.845 13.326 -16.978 1.00 80.31 379 GLU A C 1
ATOM 3012 O O . GLU A 1 379 ? 6.494 13.992 -17.954 1.00 80.31 379 GLU A O 1
ATOM 3017 N N . ILE A 1 380 ? 6.112 12.306 -16.518 1.00 81.50 380 ILE A N 1
ATOM 3018 C CA . ILE A 1 380 ? 4.900 11.805 -17.172 1.00 81.50 380 ILE A CA 1
ATOM 3019 C C . ILE A 1 380 ? 3.665 12.212 -16.377 1.00 81.50 380 ILE A C 1
ATOM 3021 O O . ILE A 1 380 ? 3.584 12.027 -15.165 1.00 81.50 380 ILE A O 1
ATOM 3025 N N . THR A 1 381 ? 2.657 12.730 -17.076 1.00 81.62 381 THR A N 1
ATOM 3026 C CA . THR A 1 381 ? 1.357 13.011 -16.470 1.00 81.62 381 THR A CA 1
ATOM 3027 C C . THR A 1 381 ? 0.623 11.701 -16.196 1.00 81.62 381 THR A C 1
ATOM 3029 O O . THR A 1 381 ? 0.381 10.912 -17.113 1.00 81.62 381 THR A O 1
ATOM 3032 N N . PHE A 1 382 ? 0.250 11.475 -14.938 1.00 82.25 382 PHE A N 1
ATOM 3033 C CA . PHE A 1 382 ? -0.646 10.387 -14.563 1.00 82.25 382 PHE A CA 1
ATOM 3034 C C . PHE A 1 382 ? -2.099 10.847 -14.672 1.00 82.25 382 PHE A C 1
ATOM 3036 O O . PHE A 1 382 ? -2.440 11.927 -14.192 1.00 82.25 382 PHE A O 1
ATOM 3043 N N . ALA A 1 383 ? -2.946 10.045 -15.319 1.00 78.38 383 ALA A N 1
ATOM 3044 C CA . ALA A 1 383 ? -4.377 10.329 -15.394 1.00 78.38 383 ALA A CA 1
ATOM 3045 C C . ALA A 1 383 ? -5.000 10.130 -14.006 1.00 78.38 383 ALA A C 1
ATOM 3047 O O . ALA A 1 383 ? -5.049 9.001 -13.513 1.00 78.38 383 ALA A O 1
ATOM 3048 N N . THR A 1 384 ? -5.456 11.212 -13.379 1.00 71.25 384 THR A N 1
ATOM 3049 C CA . THR A 1 384 ? -5.961 11.196 -11.997 1.00 71.25 384 THR A CA 1
ATOM 3050 C C . THR A 1 384 ? -7.480 11.343 -11.949 1.00 71.25 384 THR A C 1
ATOM 3052 O O . THR A 1 384 ? -8.131 10.746 -11.090 1.00 71.25 384 THR A O 1
ATOM 3055 N N . ALA A 1 385 ? -8.069 12.060 -12.911 1.00 70.19 385 ALA A N 1
ATOM 3056 C CA . ALA A 1 385 ? -9.506 12.246 -13.041 1.00 70.19 385 ALA A CA 1
ATOM 3057 C C . ALA A 1 385 ? -10.110 11.426 -14.192 1.00 70.19 385 ALA A C 1
ATOM 3059 O O . ALA A 1 385 ? -9.495 11.159 -15.229 1.00 70.19 385 ALA A O 1
ATOM 3060 N N . ILE A 1 386 ? -11.380 11.059 -14.013 1.00 65.56 386 ILE A N 1
ATOM 3061 C CA . ILE A 1 386 ? -12.208 10.473 -15.070 1.00 65.56 386 ILE A CA 1
ATOM 3062 C C . ILE A 1 386 ? -12.308 11.501 -16.206 1.00 65.56 386 ILE A C 1
ATOM 3064 O O . ILE A 1 386 ? -12.772 12.617 -15.978 1.00 65.56 386 ILE A O 1
ATOM 3068 N N . GLY A 1 387 ? -11.889 11.137 -17.420 1.00 75.38 387 GLY A N 1
ATOM 3069 C CA . GLY A 1 387 ? -11.911 12.033 -18.580 1.00 75.38 387 GLY A CA 1
ATOM 3070 C C . GLY A 1 387 ? -10.558 12.638 -18.970 1.00 75.38 387 GLY A C 1
ATOM 3071 O O . GLY A 1 387 ? -10.461 13.198 -20.062 1.00 75.38 387 GLY A O 1
ATOM 3072 N N . ASP A 1 388 ? -9.513 12.544 -18.135 1.00 82.25 388 ASP A N 1
ATOM 3073 C CA . ASP A 1 388 ? -8.189 13.118 -18.449 1.00 82.25 388 ASP A CA 1
ATOM 3074 C C . ASP A 1 388 ? -7.587 12.495 -19.711 1.00 82.25 388 ASP A C 1
ATOM 3076 O O . ASP A 1 388 ? -7.066 13.184 -20.595 1.00 82.25 388 ASP A O 1
ATOM 3080 N N . PHE A 1 389 ? -7.704 11.172 -19.808 1.00 85.56 389 PHE A N 1
ATOM 3081 C CA . PHE A 1 389 ? -7.245 10.406 -20.953 1.00 85.56 389 PHE A CA 1
ATOM 3082 C C . PHE A 1 389 ? -8.042 10.757 -22.214 1.00 85.56 389 PHE A C 1
ATOM 3084 O O . PHE A 1 389 ? -7.454 11.068 -23.251 1.00 85.56 389 PHE A O 1
ATOM 3091 N N . GLU A 1 390 ? -9.372 10.774 -22.122 1.00 86.81 390 GLU A N 1
ATOM 3092 C CA . GLU A 1 390 ? -10.273 11.108 -23.222 1.00 86.81 390 GLU A CA 1
ATOM 3093 C C . GLU A 1 390 ? -10.004 12.523 -23.739 1.00 86.81 390 GLU A C 1
ATOM 3095 O O . GLU A 1 390 ? -9.891 12.732 -24.946 1.00 86.81 390 GLU A O 1
ATOM 3100 N N . LYS A 1 391 ? -9.818 13.490 -22.835 1.00 86.75 391 LYS A N 1
ATOM 3101 C CA . LYS A 1 391 ? -9.472 14.871 -23.182 1.00 86.75 391 LYS A CA 1
ATOM 3102 C C . LYS A 1 391 ? -8.141 14.952 -23.931 1.00 86.75 391 LYS A C 1
ATOM 3104 O O . LYS A 1 391 ? -8.035 15.712 -24.891 1.00 86.75 391 LYS A O 1
ATOM 3109 N N . MET A 1 392 ? -7.132 14.183 -23.517 1.00 86.69 392 MET A N 1
ATOM 3110 C CA . MET A 1 392 ? -5.828 14.165 -24.184 1.00 86.69 392 MET A CA 1
ATOM 3111 C C . MET A 1 392 ? -5.895 13.503 -25.566 1.00 86.69 392 MET A C 1
ATOM 3113 O O . MET A 1 392 ? -5.308 14.031 -26.510 1.00 86.69 392 MET A O 1
ATOM 3117 N N . VAL A 1 393 ? -6.611 12.382 -25.695 1.00 88.38 393 VAL A N 1
ATOM 3118 C CA . VAL A 1 393 ? -6.751 11.620 -26.949 1.00 88.38 393 VAL A CA 1
ATOM 3119 C C . VAL A 1 393 ? -7.617 12.335 -27.981 1.00 88.38 393 VAL A C 1
ATOM 3121 O O . VAL A 1 393 ? -7.331 12.248 -29.172 1.00 88.38 393 VAL A O 1
ATOM 3124 N N . LEU A 1 394 ? -8.652 13.052 -27.542 1.00 87.44 394 LEU A N 1
ATOM 3125 C CA . LEU A 1 394 ? -9.562 13.788 -28.424 1.00 87.44 394 LEU A CA 1
ATOM 3126 C C . LEU A 1 394 ? -9.079 15.214 -28.741 1.00 87.44 394 LEU A C 1
ATOM 3128 O O . LEU A 1 394 ? -9.720 15.915 -29.524 1.00 87.44 394 LEU A O 1
ATOM 3132 N N . SER A 1 395 ? -7.970 15.661 -28.145 1.00 87.62 395 SER A N 1
ATOM 3133 C CA . SER A 1 395 ? -7.397 16.983 -28.408 1.00 87.62 395 SER A CA 1
ATOM 3134 C C . SER A 1 395 ? -6.873 17.080 -29.851 1.00 87.62 395 SER A C 1
ATOM 3136 O O . SER A 1 395 ? -5.979 16.313 -30.212 1.00 87.62 395 SER A O 1
ATOM 3138 N N . PRO A 1 396 ? -7.326 18.056 -30.665 1.00 83.81 396 PRO A N 1
ATOM 3139 C CA . PRO A 1 396 ? -6.862 18.220 -32.048 1.00 83.81 396 PRO A CA 1
ATOM 3140 C C . PRO A 1 396 ? -5.359 18.498 -32.184 1.00 83.81 396 PRO A C 1
ATOM 3142 O O . PRO A 1 396 ? -4.777 18.234 -33.233 1.00 83.81 396 PRO A O 1
ATOM 3145 N N . SER A 1 397 ? -4.724 19.028 -31.134 1.00 84.94 397 SER A N 1
ATOM 3146 C CA . SER A 1 397 ? -3.278 19.286 -31.107 1.00 84.94 397 SER A CA 1
ATOM 3147 C C . SER A 1 397 ? -2.451 18.002 -30.978 1.00 84.94 397 SER A C 1
ATOM 3149 O O . SER A 1 397 ? -1.277 17.988 -31.340 1.00 84.94 397 SER A O 1
ATOM 3151 N N . ASN A 1 398 ? -3.053 16.917 -30.482 1.00 85.81 398 ASN A N 1
ATOM 3152 C CA . ASN A 1 398 ? -2.378 15.652 -30.224 1.00 85.81 398 ASN A CA 1
ATOM 3153 C C . ASN A 1 398 ? -2.643 14.664 -31.357 1.00 85.81 398 ASN A C 1
ATOM 3155 O O . ASN A 1 398 ? -3.582 13.870 -31.313 1.00 85.81 398 ASN A O 1
ATOM 3159 N N . ARG A 1 399 ? -1.772 14.671 -32.368 1.00 89.56 399 ARG A N 1
ATOM 3160 C CA . ARG A 1 399 ? -1.847 13.690 -33.459 1.00 89.56 399 ARG A CA 1
ATOM 3161 C C . ARG A 1 399 ? -1.549 12.275 -32.965 1.00 89.56 399 ARG A C 1
ATOM 3163 O O . ARG A 1 399 ? -2.207 11.324 -33.388 1.00 89.56 399 ARG A O 1
ATOM 3170 N N . HIS A 1 400 ? -0.570 12.138 -32.072 1.00 91.38 400 HIS A N 1
ATOM 3171 C CA . HIS A 1 400 ? -0.189 10.869 -31.463 1.00 91.38 400 HIS A CA 1
ATOM 3172 C C . HIS A 1 400 ? -0.299 10.937 -29.940 1.00 91.38 400 HIS A C 1
ATOM 3174 O O . HIS A 1 400 ? 0.190 11.874 -29.314 1.00 91.38 400 HIS A O 1
ATOM 3180 N N . VAL A 1 401 ? -0.901 9.914 -29.334 1.00 92.12 401 VAL A N 1
ATOM 3181 C CA . VAL A 1 401 ? -0.920 9.741 -27.877 1.00 92.12 401 VAL A CA 1
ATOM 3182 C C . VAL A 1 401 ? -0.421 8.346 -27.538 1.00 92.12 401 VAL A C 1
ATOM 3184 O O . VAL A 1 401 ? -0.962 7.352 -28.032 1.00 92.12 401 VAL A O 1
ATOM 3187 N N . LEU A 1 402 ? 0.613 8.267 -26.700 1.00 92.81 402 LEU A N 1
ATOM 3188 C CA . LEU A 1 402 ? 1.041 7.009 -26.095 1.00 92.81 402 LEU A CA 1
ATOM 3189 C C . LEU A 1 402 ? 0.541 6.926 -24.660 1.00 92.81 402 LEU A C 1
ATOM 3191 O O . LEU A 1 402 ? 0.798 7.813 -23.845 1.00 92.81 402 LEU A O 1
ATOM 3195 N N . ARG A 1 403 ? -0.141 5.826 -24.359 1.00 92.81 403 ARG A N 1
ATOM 3196 C CA . ARG A 1 403 ? -0.678 5.533 -23.035 1.00 92.81 403 ARG A CA 1
ATOM 3197 C C . ARG A 1 403 ? 0.078 4.357 -22.435 1.00 92.81 403 ARG A C 1
ATOM 3199 O O . ARG A 1 403 ? -0.044 3.238 -22.930 1.00 92.81 403 ARG A O 1
ATOM 3206 N N . LEU A 1 404 ? 0.828 4.609 -21.372 1.00 92.62 404 LEU A N 1
ATOM 3207 C CA . LEU A 1 404 ? 1.420 3.571 -20.539 1.00 92.62 404 LEU A CA 1
ATOM 3208 C C . LEU A 1 404 ? 0.348 3.047 -19.577 1.00 92.62 404 LEU A C 1
ATOM 3210 O O . LEU A 1 404 ? -0.160 3.803 -18.750 1.00 92.62 404 LEU A O 1
ATOM 3214 N N . VAL A 1 405 ? -0.007 1.770 -19.692 1.00 90.75 405 VAL A N 1
ATOM 3215 C CA . VAL A 1 405 ? -1.001 1.130 -18.823 1.00 90.75 405 VAL A CA 1
ATOM 3216 C C . VAL A 1 405 ? -0.301 0.157 -17.889 1.00 90.75 405 VAL A C 1
ATOM 3218 O O . VAL A 1 405 ? 0.356 -0.778 -18.347 1.00 90.75 405 VAL A O 1
ATOM 3221 N N . ILE A 1 406 ? -0.457 0.381 -16.586 1.00 88.19 406 ILE A N 1
ATOM 3222 C CA . ILE A 1 406 ? 0.018 -0.506 -15.522 1.00 88.19 406 ILE A CA 1
ATOM 3223 C C . ILE A 1 406 ? -1.161 -1.376 -15.085 1.00 88.19 406 ILE A C 1
ATOM 3225 O O . ILE A 1 406 ? -2.091 -0.897 -14.436 1.00 88.19 406 ILE A O 1
ATOM 3229 N N . TYR A 1 407 ? -1.140 -2.652 -15.454 1.00 86.88 407 TYR A N 1
ATOM 3230 C CA . TYR A 1 407 ? -2.185 -3.601 -15.093 1.00 86.88 407 TYR A CA 1
ATOM 3231 C C . TYR A 1 407 ? -1.912 -4.190 -13.712 1.00 86.88 407 TYR A C 1
ATOM 3233 O O . TYR A 1 407 ? -0.891 -4.843 -13.488 1.00 86.88 407 TYR A O 1
ATOM 3241 N N . ILE A 1 408 ? -2.846 -3.973 -12.790 1.00 84.69 408 ILE A N 1
ATOM 3242 C CA . ILE A 1 408 ? -2.762 -4.420 -11.402 1.00 84.69 408 ILE A CA 1
ATOM 3243 C C . ILE A 1 408 ? -3.755 -5.562 -11.180 1.00 84.69 408 ILE A C 1
ATOM 3245 O O . ILE A 1 408 ? -4.946 -5.381 -11.455 1.00 84.69 408 ILE A O 1
ATOM 3249 N N . PRO A 1 409 ? -3.309 -6.711 -10.640 1.00 83.50 409 PRO A N 1
ATOM 3250 C CA . PRO A 1 409 ? -4.198 -7.803 -10.265 1.00 83.50 409 PRO A CA 1
ATOM 3251 C C . PRO A 1 409 ? -5.315 -7.330 -9.330 1.00 83.50 409 PRO A C 1
ATOM 3253 O O . PRO A 1 409 ? -5.055 -6.861 -8.212 1.00 83.50 409 PRO A O 1
ATOM 3256 N N . SER A 1 410 ? -6.557 -7.457 -9.794 1.00 84.25 410 SER A N 1
ATOM 3257 C CA . SER A 1 410 ? -7.747 -7.123 -9.019 1.00 84.25 410 SER A CA 1
ATOM 3258 C C . SER A 1 410 ? -8.032 -8.201 -7.982 1.00 84.25 410 SER A C 1
ATOM 3260 O O . SER A 1 410 ? -7.808 -9.391 -8.208 1.00 84.25 410 SER A O 1
ATOM 3262 N N . MET A 1 411 ? -8.568 -7.783 -6.835 1.00 83.94 411 MET A N 1
ATOM 3263 C CA . MET A 1 411 ? -9.049 -8.699 -5.796 1.00 83.94 411 MET A CA 1
ATOM 3264 C C . MET A 1 411 ? -10.555 -8.559 -5.554 1.00 83.94 411 MET A C 1
ATOM 3266 O O . MET A 1 411 ? -11.051 -8.829 -4.458 1.00 83.94 411 MET A O 1
ATOM 3270 N N . ARG A 1 412 ? -11.297 -8.124 -6.581 1.00 84.50 412 ARG A N 1
ATOM 3271 C CA . ARG A 1 412 ? -12.750 -7.914 -6.508 1.00 84.50 412 ARG A CA 1
ATOM 3272 C C . ARG A 1 412 ? -13.535 -9.183 -6.204 1.00 84.50 412 ARG A C 1
ATOM 3274 O O . ARG A 1 412 ? -14.482 -9.120 -5.430 1.00 84.50 412 ARG A O 1
ATOM 3281 N N . PHE A 1 413 ? -13.141 -10.332 -6.758 1.00 84.44 413 PHE A N 1
ATOM 3282 C CA . PHE A 1 413 ? -13.825 -11.604 -6.491 1.00 84.44 413 PHE A CA 1
ATOM 3283 C C . PHE A 1 413 ? -13.880 -11.917 -4.987 1.00 84.44 413 PHE A C 1
ATOM 3285 O O . PHE A 1 413 ? -14.910 -12.328 -4.456 1.00 84.44 413 PHE A O 1
ATOM 3292 N N . GLN A 1 414 ? -12.785 -11.650 -4.278 1.00 85.81 414 GLN A N 1
ATOM 3293 C CA . GLN A 1 414 ? -12.695 -11.858 -2.843 1.00 85.81 414 GLN A CA 1
ATOM 3294 C C . GLN A 1 414 ? -13.597 -10.884 -2.065 1.00 85.81 414 GLN A C 1
ATOM 3296 O O . GLN A 1 414 ? -14.260 -11.298 -1.114 1.00 85.81 414 GLN A O 1
ATOM 3301 N N . LEU A 1 415 ? -13.679 -9.617 -2.491 1.00 90.88 415 LEU A N 1
ATOM 3302 C CA . LEU A 1 415 ? -14.586 -8.626 -1.895 1.00 90.88 415 LEU A CA 1
ATOM 3303 C C . LEU A 1 415 ? -16.061 -8.995 -2.115 1.00 90.88 415 LEU A C 1
ATOM 3305 O O . LEU A 1 415 ? -16.872 -8.874 -1.199 1.00 90.88 415 LEU A O 1
ATOM 3309 N N . GLU A 1 416 ? -16.415 -9.516 -3.292 1.00 89.31 416 GLU A N 1
ATOM 3310 C CA . GLU A 1 416 ? -17.766 -10.023 -3.566 1.00 89.31 416 GLU A CA 1
ATOM 3311 C C . GLU A 1 416 ? -18.137 -11.204 -2.659 1.00 89.31 416 GLU A C 1
ATOM 3313 O O . GLU A 1 416 ? -19.262 -11.279 -2.161 1.00 89.31 416 GLU A O 1
ATOM 3318 N N . ASN A 1 417 ? -17.189 -12.096 -2.360 1.00 87.25 417 ASN A N 1
ATOM 3319 C CA . ASN A 1 417 ? -17.416 -13.185 -1.408 1.00 87.25 417 ASN A CA 1
ATOM 3320 C C . ASN A 1 417 ? -17.643 -12.667 0.022 1.00 87.25 417 ASN A C 1
ATOM 3322 O O . ASN A 1 417 ? -18.543 -13.150 0.713 1.00 87.25 417 ASN A O 1
ATOM 3326 N N . MET A 1 418 ? -16.900 -11.642 0.452 1.00 92.44 418 MET A N 1
ATOM 3327 C CA . MET A 1 418 ? -17.131 -10.971 1.739 1.00 92.44 418 MET A CA 1
ATOM 3328 C C . MET A 1 418 ? -18.521 -10.314 1.802 1.00 92.44 418 MET A C 1
ATOM 3330 O O . MET A 1 418 ? -19.230 -10.473 2.798 1.00 92.44 418 MET A O 1
ATOM 3334 N N . LYS A 1 419 ? -18.959 -9.636 0.730 1.00 92.38 419 LYS A N 1
ATOM 3335 C CA . LYS A 1 419 ? -20.307 -9.041 0.632 1.00 92.38 419 LYS A CA 1
ATOM 3336 C C . LYS A 1 419 ? -21.413 -10.085 0.744 1.00 92.38 419 LYS A C 1
ATOM 3338 O O . LYS A 1 419 ? -22.376 -9.881 1.484 1.00 92.38 419 LYS A O 1
ATOM 3343 N N . LYS A 1 420 ? -21.287 -11.197 0.012 1.00 90.44 420 LYS A N 1
ATOM 3344 C CA . LYS A 1 420 ? -22.245 -12.312 0.070 1.00 90.44 420 LYS A CA 1
ATOM 3345 C C . LYS A 1 420 ? -22.350 -12.868 1.489 1.00 90.44 420 LYS A C 1
ATOM 3347 O O . LYS A 1 420 ? -23.460 -13.062 1.977 1.00 90.44 420 LYS A O 1
ATOM 3352 N N . TYR A 1 421 ? -21.215 -13.037 2.171 1.00 90.50 421 TYR A N 1
ATOM 3353 C CA . TYR A 1 421 ? -21.190 -13.502 3.555 1.00 90.50 421 TYR A CA 1
ATOM 3354 C C . TYR A 1 421 ? -21.921 -12.545 4.508 1.00 90.50 421 TYR A C 1
ATOM 3356 O O . TYR A 1 421 ? -22.733 -12.998 5.308 1.00 90.50 421 TYR A O 1
ATOM 3364 N N . ILE A 1 422 ? -21.699 -11.229 4.409 1.00 90.94 422 ILE A N 1
ATOM 3365 C CA . ILE A 1 422 ? -22.407 -10.248 5.255 1.00 90.94 422 ILE A CA 1
ATOM 3366 C C . ILE A 1 422 ? -23.928 -10.324 5.045 1.00 90.94 422 ILE A C 1
ATOM 3368 O O . ILE A 1 422 ? -24.681 -10.227 6.011 1.00 90.94 422 ILE A O 1
ATOM 3372 N N . ARG A 1 423 ? -24.388 -10.518 3.801 1.00 88.56 423 ARG A N 1
ATOM 3373 C CA . ARG A 1 423 ? -25.823 -10.574 3.473 1.00 88.56 423 ARG A CA 1
ATOM 3374 C C . ARG A 1 423 ? -26.497 -11.872 3.913 1.00 88.56 423 ARG A C 1
ATOM 3376 O O . ARG A 1 423 ? -27.595 -11.821 4.454 1.00 88.56 423 ARG A O 1
ATOM 3383 N N . ASN A 1 424 ? -25.852 -13.014 3.679 1.00 84.31 424 ASN A N 1
ATOM 3384 C CA . ASN A 1 424 ? -26.503 -14.321 3.803 1.00 84.31 424 ASN A CA 1
ATOM 3385 C C . ASN A 1 424 ? -26.023 -15.140 5.014 1.00 84.31 424 ASN A C 1
ATOM 3387 O O . ASN A 1 424 ? -26.630 -16.158 5.331 1.00 84.31 424 ASN A O 1
ATOM 3391 N N . LYS A 1 425 ? -24.918 -14.748 5.670 1.00 78.81 425 LYS A N 1
ATOM 3392 C CA . LYS A 1 425 ? -24.168 -15.558 6.657 1.00 78.81 425 LYS A CA 1
ATOM 3393 C C . LYS A 1 425 ? -23.853 -16.994 6.178 1.00 78.81 425 LYS A C 1
ATOM 3395 O O . LYS A 1 425 ? -23.578 -17.873 6.994 1.00 78.81 425 LYS A O 1
ATOM 3400 N N . GLU A 1 426 ? -23.867 -17.237 4.867 1.00 65.19 426 GLU A N 1
ATOM 3401 C CA . GLU A 1 426 ? -23.534 -18.528 4.260 1.00 65.19 426 GLU A CA 1
ATOM 3402 C C . GLU A 1 426 ? -22.015 -18.714 4.216 1.00 65.19 426 GLU A C 1
ATOM 3404 O O . GLU A 1 426 ? -21.307 -17.761 3.879 1.00 65.19 426 GLU A O 1
ATOM 3409 N N . PRO A 1 427 ? -21.484 -19.913 4.515 1.00 57.38 427 PRO A N 1
ATOM 3410 C CA . PRO A 1 427 ? -20.074 -20.192 4.293 1.00 57.38 427 PRO A CA 1
ATOM 3411 C C . PRO A 1 427 ? -19.785 -20.005 2.800 1.00 57.38 427 PRO A C 1
ATOM 3413 O O . PRO A 1 427 ? -20.325 -20.722 1.960 1.00 57.38 427 PRO A O 1
ATOM 3416 N N . GLY A 1 428 ? -18.975 -18.998 2.465 1.00 54.12 428 GLY A N 1
ATOM 3417 C CA . GLY A 1 428 ? -18.507 -18.809 1.095 1.00 54.12 428 GLY A CA 1
ATOM 3418 C C . GLY A 1 428 ? -17.779 -20.061 0.600 1.00 54.12 428 GLY A C 1
ATOM 3419 O O . GLY A 1 428 ? -17.305 -20.864 1.408 1.00 54.12 428 GLY A O 1
ATOM 3420 N N . GLU A 1 429 ? -17.683 -20.232 -0.722 1.00 54.44 429 GLU A N 1
ATOM 3421 C CA . GLU A 1 429 ? -16.872 -21.295 -1.332 1.00 54.44 429 GLU A CA 1
ATOM 3422 C C . GLU A 1 429 ? -15.504 -21.395 -0.633 1.00 54.44 429 GLU A C 1
ATOM 3424 O O . GLU A 1 429 ? -14.869 -20.371 -0.375 1.00 54.44 429 GLU A O 1
ATOM 3429 N N . ASN A 1 430 ? -15.095 -22.624 -0.285 1.00 49.59 430 ASN A N 1
ATOM 3430 C CA . ASN A 1 430 ? -13.941 -22.960 0.560 1.00 49.59 430 ASN A CA 1
ATOM 3431 C C . ASN A 1 430 ? -12.812 -21.909 0.527 1.00 49.59 430 ASN A C 1
ATOM 3433 O O . ASN A 1 430 ? -12.002 -21.872 -0.404 1.00 49.59 430 ASN A O 1
ATOM 3437 N N . CYS A 1 431 ? -12.693 -21.114 1.598 1.00 48.72 431 CYS A N 1
ATOM 3438 C CA . CYS A 1 431 ? -11.631 -20.115 1.757 1.00 48.72 431 CYS A CA 1
ATOM 3439 C C . CYS A 1 431 ? -10.216 -20.715 1.637 1.00 48.72 431 CYS A C 1
ATOM 3441 O O . CYS A 1 431 ? -9.282 -19.996 1.296 1.00 48.72 431 CYS A O 1
ATOM 3443 N N . GLN A 1 432 ? -10.052 -22.024 1.867 1.00 45.84 432 GLN A N 1
ATOM 3444 C CA . GLN A 1 432 ? -8.780 -22.738 1.711 1.00 45.84 432 GLN A CA 1
ATOM 3445 C C . GLN A 1 432 ? -8.267 -22.767 0.259 1.00 45.84 432 GLN A C 1
ATOM 3447 O O . GLN A 1 432 ? -7.071 -22.586 0.055 1.00 45.84 432 GLN A O 1
ATOM 3452 N N . HIS A 1 433 ? -9.138 -22.880 -0.752 1.00 48.31 433 HIS A N 1
ATOM 3453 C CA . HIS A 1 433 ? -8.719 -22.840 -2.164 1.00 48.31 433 HIS A CA 1
ATOM 3454 C C . HIS A 1 433 ? -8.461 -21.413 -2.681 1.00 48.31 433 HIS A C 1
ATOM 3456 O O . HIS A 1 433 ? -7.748 -21.229 -3.665 1.00 48.31 433 HIS A O 1
ATOM 3462 N N . MET A 1 434 ? -8.968 -20.376 -2.000 1.00 47.22 434 MET A N 1
ATOM 3463 C CA . MET A 1 434 ? -8.655 -18.974 -2.330 1.00 47.22 434 MET A CA 1
ATOM 3464 C C . MET A 1 434 ? -7.246 -18.545 -1.877 1.00 47.22 434 MET A C 1
ATOM 3466 O O . MET A 1 434 ? -6.739 -17.513 -2.323 1.00 47.22 434 MET A O 1
ATOM 3470 N N . LEU A 1 435 ? -6.604 -19.327 -1.001 1.00 46.88 435 LEU A N 1
ATOM 3471 C CA . LEU A 1 435 ? -5.295 -19.033 -0.408 1.00 46.88 435 LEU A CA 1
ATOM 3472 C C . LEU A 1 435 ? -4.109 -19.578 -1.221 1.00 46.88 435 LEU A C 1
ATOM 3474 O O . LEU A 1 435 ? -2.983 -19.135 -1.006 1.00 46.88 435 LEU A O 1
ATOM 3478 N N . GLU A 1 436 ? -4.338 -20.464 -2.196 1.00 44.84 436 GLU A N 1
ATOM 3479 C CA . GLU A 1 436 ? -3.268 -21.140 -2.956 1.00 44.84 436 GLU A CA 1
ATOM 3480 C C . GLU A 1 436 ? -2.509 -20.241 -3.945 1.00 44.84 436 GLU A C 1
ATOM 3482 O O . GLU A 1 436 ? -1.559 -20.683 -4.585 1.00 44.84 436 GLU A O 1
ATOM 3487 N N . THR A 1 437 ? -2.849 -18.954 -4.060 1.00 45.44 437 THR A N 1
ATOM 3488 C CA . THR A 1 437 ? -2.041 -18.016 -4.855 1.00 45.44 437 THR A CA 1
ATOM 3489 C C . THR A 1 437 ? -1.277 -17.073 -3.927 1.00 45.44 437 THR A C 1
ATOM 3491 O O . THR A 1 437 ? -1.708 -15.950 -3.629 1.00 45.44 437 THR A O 1
ATOM 3494 N N . SER A 1 438 ? -0.122 -17.532 -3.441 1.00 44.19 438 SER A N 1
ATOM 3495 C CA . SER A 1 438 ? 0.917 -16.655 -2.901 1.00 44.19 438 SER A CA 1
ATOM 3496 C C . SER A 1 438 ? 1.390 -15.726 -4.030 1.00 44.19 438 SER A C 1
ATOM 3498 O O . SER A 1 438 ? 2.258 -16.049 -4.830 1.00 44.19 438 SER A O 1
ATOM 3500 N N . MET A 1 439 ? 0.755 -14.558 -4.153 1.00 50.84 439 MET A N 1
ATOM 3501 C CA . MET A 1 439 ? 1.087 -13.566 -5.186 1.00 50.84 439 MET A CA 1
ATOM 3502 C C . MET A 1 439 ? 2.326 -12.728 -4.855 1.00 50.84 439 MET A C 1
ATOM 3504 O O . MET A 1 439 ? 2.811 -12.027 -5.731 1.00 50.84 439 MET A O 1
ATOM 3508 N N . ILE A 1 440 ? 2.860 -12.779 -3.628 1.00 48.31 440 ILE A N 1
ATOM 3509 C CA . ILE A 1 440 ? 4.020 -11.947 -3.264 1.00 48.31 440 ILE A CA 1
ATOM 3510 C C . ILE A 1 440 ? 5.255 -12.324 -4.111 1.00 48.31 440 ILE A C 1
ATOM 3512 O O . ILE A 1 440 ? 5.857 -11.417 -4.681 1.00 48.31 440 ILE A O 1
ATOM 3516 N N . PRO A 1 441 ? 5.582 -13.617 -4.335 1.00 44.84 441 PRO A N 1
ATOM 3517 C CA . PRO A 1 441 ? 6.584 -13.986 -5.332 1.00 44.84 441 PRO A CA 1
ATOM 3518 C C . PRO A 1 441 ? 6.203 -13.559 -6.761 1.00 44.84 441 PRO A C 1
ATOM 3520 O O . PRO A 1 441 ? 7.056 -13.052 -7.471 1.00 44.84 441 PRO A O 1
ATOM 3523 N N . GLY A 1 442 ? 4.942 -13.687 -7.190 1.00 47.91 442 GLY A N 1
ATOM 3524 C CA . GLY A 1 442 ? 4.513 -13.311 -8.553 1.00 47.91 442 GLY A CA 1
ATOM 3525 C C . GLY A 1 442 ? 4.537 -11.803 -8.859 1.00 47.91 442 GLY A C 1
ATOM 3526 O O . GLY A 1 442 ? 4.720 -11.416 -10.008 1.00 47.91 442 GLY A O 1
ATOM 3527 N N . LEU A 1 443 ? 4.403 -10.945 -7.839 1.00 47.03 443 LEU A N 1
ATOM 3528 C CA . LEU A 1 443 ? 4.573 -9.488 -7.947 1.00 47.03 443 LEU A CA 1
ATOM 3529 C C . LEU A 1 443 ? 6.049 -9.083 -8.107 1.00 47.03 443 LEU A C 1
ATOM 3531 O O . LEU A 1 443 ? 6.334 -8.076 -8.747 1.00 47.03 443 LEU A O 1
ATOM 3535 N N . ILE A 1 444 ? 6.977 -9.870 -7.549 1.00 48.16 444 ILE A N 1
ATOM 3536 C CA . ILE A 1 444 ? 8.432 -9.631 -7.598 1.00 48.16 444 ILE A CA 1
ATOM 3537 C C . ILE A 1 444 ? 9.067 -10.314 -8.825 1.00 48.16 444 ILE A C 1
ATOM 3539 O O . ILE A 1 444 ? 9.976 -9.771 -9.447 1.00 48.16 444 ILE A O 1
ATOM 3543 N N . TYR A 1 445 ? 8.557 -11.486 -9.208 1.00 46.62 445 TYR A N 1
ATOM 3544 C CA . TYR A 1 445 ? 8.991 -12.293 -10.348 1.00 46.62 445 TYR A CA 1
ATOM 3545 C C . TYR A 1 445 ? 7.957 -12.233 -11.477 1.00 46.62 445 TYR A C 1
ATOM 3547 O O . TYR A 1 445 ? 7.471 -13.262 -11.944 1.00 46.62 445 TYR A O 1
ATOM 3555 N N . SER A 1 446 ? 7.605 -11.023 -11.920 1.00 49.97 446 SER A N 1
ATOM 3556 C CA . SER A 1 446 ? 6.869 -10.863 -13.177 1.00 49.97 446 SER A CA 1
ATOM 3557 C C . SER A 1 446 ? 7.687 -11.507 -14.302 1.00 49.97 446 SER A C 1
ATOM 3559 O O . SER A 1 446 ? 8.839 -11.129 -14.526 1.00 49.97 446 SER A O 1
ATOM 3561 N N . LYS A 1 447 ? 7.089 -12.435 -15.061 1.00 49.31 447 LYS A N 1
ATOM 3562 C CA . LYS A 1 447 ? 7.690 -12.948 -16.309 1.00 49.31 447 LYS A CA 1
ATOM 3563 C C . LYS A 1 447 ? 7.808 -11.875 -17.394 1.00 49.31 447 LYS A C 1
ATOM 3565 O O . LYS A 1 447 ? 8.485 -12.089 -18.398 1.00 49.31 447 LYS A O 1
ATOM 3570 N N . SER A 1 448 ? 7.128 -10.742 -17.224 1.00 55.41 448 SER A N 1
ATOM 3571 C CA . SER A 1 448 ? 7.154 -9.628 -18.163 1.00 55.41 448 SER A CA 1
ATOM 3572 C C . SER A 1 448 ? 8.327 -8.684 -17.886 1.00 55.41 448 SER A C 1
ATOM 3574 O O . SER A 1 448 ? 8.722 -8.451 -16.741 1.00 55.41 448 SER A O 1
ATOM 3576 N N . ASN A 1 449 ? 8.886 -8.118 -18.955 1.00 73.19 449 ASN A N 1
ATOM 3577 C CA . ASN A 1 449 ? 10.023 -7.201 -18.919 1.00 73.19 449 ASN A CA 1
ATOM 3578 C C . ASN A 1 449 ? 9.593 -5.788 -18.451 1.00 73.19 449 ASN A C 1
ATOM 3580 O O . ASN A 1 449 ? 9.953 -4.794 -19.079 1.00 73.19 449 ASN A O 1
ATOM 3584 N N . VAL A 1 450 ? 8.788 -5.690 -17.376 1.00 82.56 450 VAL A N 1
ATOM 3585 C CA . VAL A 1 450 ? 8.153 -4.449 -16.873 1.00 82.56 450 VAL A CA 1
ATOM 3586 C C . VAL A 1 450 ? 9.164 -3.319 -16.779 1.00 82.56 450 VAL A C 1
ATOM 3588 O O . VAL A 1 450 ? 8.990 -2.268 -17.388 1.00 82.56 450 VAL A O 1
ATOM 3591 N N . ASN A 1 451 ? 10.267 -3.562 -16.072 1.00 83.75 451 ASN A N 1
ATOM 3592 C CA . ASN A 1 451 ? 11.293 -2.552 -15.842 1.00 83.75 451 ASN A CA 1
ATOM 3593 C C . ASN A 1 451 ? 11.962 -2.092 -17.144 1.00 83.75 451 ASN A C 1
ATOM 3595 O O . ASN A 1 451 ? 12.349 -0.933 -17.252 1.00 83.75 451 ASN A O 1
ATOM 3599 N N . SER A 1 452 ? 12.103 -2.972 -18.138 1.00 84.12 452 SER A N 1
ATOM 3600 C CA . SER A 1 452 ? 12.606 -2.578 -19.457 1.00 84.12 452 SER A CA 1
ATOM 3601 C C . SER A 1 452 ? 11.596 -1.698 -20.186 1.00 84.12 452 SER A C 1
ATOM 3603 O O . SER A 1 452 ? 11.979 -0.633 -20.654 1.00 84.12 452 SER A O 1
ATOM 3605 N N . ILE A 1 453 ? 10.308 -2.063 -20.193 1.00 88.31 453 ILE A N 1
ATOM 3606 C CA . ILE A 1 453 ? 9.249 -1.261 -20.824 1.00 88.31 453 ILE A CA 1
ATOM 3607 C C . ILE A 1 453 ? 9.156 0.123 -20.169 1.00 88.31 453 ILE A C 1
ATOM 3609 O O . ILE A 1 453 ? 9.116 1.124 -20.880 1.00 88.31 453 ILE A O 1
ATOM 3613 N N . LEU A 1 454 ? 9.192 0.202 -18.833 1.00 89.44 454 LEU A N 1
ATOM 3614 C CA . LEU A 1 454 ? 9.186 1.470 -18.095 1.00 89.44 454 LEU A CA 1
ATOM 3615 C C . LEU A 1 454 ? 10.403 2.341 -18.440 1.00 89.44 454 LEU A C 1
ATOM 3617 O O . LEU A 1 454 ? 10.243 3.531 -18.711 1.00 89.44 454 LEU A O 1
ATOM 3621 N N . ARG A 1 455 ? 11.610 1.756 -18.486 1.00 88.56 455 ARG A N 1
ATOM 3622 C CA . ARG A 1 455 ? 12.839 2.459 -18.903 1.00 88.56 455 ARG A CA 1
ATOM 3623 C C . ARG A 1 455 ? 12.733 2.961 -20.337 1.00 88.56 455 ARG A C 1
ATOM 3625 O O . ARG A 1 455 ? 12.980 4.138 -20.584 1.00 88.56 455 ARG A O 1
ATOM 3632 N N . SER A 1 456 ? 12.337 2.100 -21.271 1.00 88.12 456 SER A N 1
ATOM 3633 C CA . SER A 1 456 ? 12.180 2.454 -22.683 1.00 88.12 456 SER A CA 1
ATOM 3634 C C . SER A 1 456 ? 11.141 3.555 -22.871 1.00 88.12 456 SER A C 1
ATOM 3636 O O . SER A 1 456 ? 11.397 4.506 -23.605 1.00 88.12 456 SER A O 1
ATOM 3638 N N . PHE A 1 457 ? 10.007 3.479 -22.169 1.00 91.81 457 PHE A N 1
ATOM 3639 C CA . PHE A 1 457 ? 8.977 4.512 -22.203 1.00 91.81 457 PHE A CA 1
ATOM 3640 C C . PHE A 1 457 ? 9.496 5.842 -21.651 1.00 91.81 457 PHE A C 1
ATOM 3642 O O . PHE A 1 457 ? 9.420 6.848 -22.350 1.00 91.81 457 PHE A O 1
ATOM 3649 N N . LYS A 1 458 ? 10.104 5.850 -20.455 1.00 91.56 458 LYS A N 1
ATOM 3650 C CA . LYS A 1 458 ? 10.698 7.056 -19.854 1.00 91.56 458 LYS A CA 1
ATOM 3651 C C . LYS A 1 458 ? 11.690 7.726 -20.799 1.00 91.56 458 LYS A C 1
ATOM 3653 O O . LYS A 1 458 ? 11.595 8.920 -21.074 1.00 91.56 458 LYS A O 1
ATOM 3658 N N . MET A 1 459 ? 12.633 6.947 -21.318 1.00 89.56 459 MET A N 1
ATOM 3659 C CA . MET A 1 459 ? 13.673 7.459 -22.201 1.00 89.56 459 MET A CA 1
ATOM 3660 C C . MET A 1 459 ? 13.101 7.994 -23.521 1.00 89.56 459 MET A C 1
ATOM 3662 O O . MET A 1 459 ? 13.573 9.012 -24.033 1.00 89.56 459 MET A O 1
ATOM 3666 N N . PHE A 1 460 ? 12.055 7.357 -24.052 1.00 91.50 460 PHE A N 1
ATOM 3667 C CA . PHE A 1 460 ? 11.349 7.839 -25.236 1.00 91.50 460 PHE A CA 1
ATOM 3668 C C . PHE A 1 460 ? 10.607 9.157 -24.971 1.00 91.50 460 PHE A C 1
ATOM 3670 O O . PHE A 1 460 ? 10.681 10.064 -25.797 1.00 91.50 460 PHE A O 1
ATOM 3677 N N . VAL A 1 461 ? 9.945 9.301 -23.818 1.00 90.94 461 VAL A N 1
ATOM 3678 C CA . VAL A 1 461 ? 9.285 10.556 -23.410 1.00 90.94 461 VAL A CA 1
ATOM 3679 C C . VAL A 1 461 ? 10.305 11.692 -23.321 1.00 90.94 461 VAL A C 1
ATOM 3681 O O . VAL A 1 461 ? 10.104 12.742 -23.926 1.00 90.94 461 VAL A O 1
ATOM 3684 N N . ILE A 1 462 ? 11.440 11.462 -22.649 1.00 89.06 462 ILE A N 1
ATOM 3685 C CA . ILE A 1 462 ? 12.524 12.451 -22.524 1.00 89.06 462 ILE A CA 1
ATOM 3686 C C . ILE A 1 462 ? 13.043 12.875 -23.906 1.00 89.06 462 ILE A C 1
ATOM 3688 O O . ILE A 1 462 ? 13.178 14.067 -24.171 1.00 89.06 462 ILE A O 1
ATOM 3692 N N . SER A 1 463 ? 13.261 11.917 -24.813 1.00 88.62 463 SER A N 1
ATOM 3693 C CA . SER A 1 463 ? 13.781 12.181 -26.168 1.00 88.62 463 SER A CA 1
ATOM 3694 C C . SER A 1 463 ? 12.808 12.959 -27.067 1.00 88.62 463 SER A C 1
ATOM 3696 O O . SER A 1 463 ? 13.191 13.418 -28.143 1.00 88.62 463 SER A O 1
ATOM 3698 N N . ASN A 1 464 ? 11.540 13.092 -26.667 1.00 89.50 464 ASN A N 1
ATOM 3699 C CA . ASN A 1 464 ? 10.490 13.724 -27.467 1.00 89.50 464 ASN A CA 1
ATOM 3700 C C . ASN A 1 464 ? 9.763 14.863 -26.732 1.00 89.50 464 ASN A C 1
ATOM 3702 O O . ASN A 1 464 ? 8.721 15.310 -27.207 1.00 89.50 464 ASN A O 1
ATOM 3706 N N . ARG A 1 465 ? 10.312 15.360 -25.614 1.00 81.88 465 ARG A N 1
ATOM 3707 C CA . ARG A 1 465 ? 9.684 16.386 -24.764 1.00 81.88 465 ARG A CA 1
ATOM 3708 C C . ARG A 1 465 ? 9.392 17.702 -25.494 1.00 81.88 465 ARG A C 1
ATOM 3710 O O . ARG A 1 465 ? 8.354 18.308 -25.257 1.00 81.88 465 ARG A O 1
ATOM 3717 N N . ASP A 1 466 ? 10.279 18.113 -26.397 1.00 77.44 466 ASP A N 1
ATOM 3718 C CA . ASP A 1 466 ? 10.201 19.410 -27.086 1.00 77.44 466 ASP A CA 1
ATOM 3719 C C . ASP A 1 466 ? 9.370 19.368 -28.382 1.00 77.44 466 ASP A C 1
ATOM 3721 O O . ASP A 1 466 ? 9.354 20.323 -29.161 1.00 77.44 466 ASP A O 1
ATOM 3725 N N . LYS A 1 467 ? 8.681 18.253 -28.652 1.00 71.44 467 LYS A N 1
ATOM 3726 C CA . LYS A 1 467 ? 7.908 18.058 -29.882 1.00 71.44 467 LYS A CA 1
ATOM 3727 C C . LYS A 1 467 ? 6.413 18.197 -29.642 1.00 71.44 467 LYS A C 1
ATOM 3729 O O . LYS A 1 467 ? 5.861 17.624 -28.713 1.00 71.44 467 LYS A O 1
ATOM 3734 N N . THR A 1 468 ? 5.737 18.894 -30.548 1.00 67.62 468 THR A N 1
ATOM 3735 C CA . THR A 1 468 ? 4.348 19.335 -30.353 1.00 67.62 468 THR A CA 1
ATOM 3736 C C . THR A 1 468 ? 3.277 18.352 -30.834 1.00 67.62 468 THR A C 1
ATOM 3738 O O . THR A 1 468 ? 2.108 18.563 -30.536 1.00 67.62 468 THR A O 1
ATOM 3741 N N . SER A 1 469 ? 3.629 17.287 -31.566 1.00 79.81 469 SER A N 1
ATOM 3742 C CA . SER A 1 469 ? 2.651 16.368 -32.180 1.00 79.81 469 SER A CA 1
ATOM 3743 C C . SER A 1 469 ? 2.343 15.102 -31.371 1.00 79.81 469 SER A C 1
ATOM 3745 O O . SER A 1 469 ? 1.461 14.336 -31.772 1.00 79.81 469 SER A O 1
ATOM 3747 N N . SER A 1 470 ? 3.067 14.863 -30.274 1.00 86.38 470 SER A N 1
ATOM 3748 C CA . SER A 1 470 ? 2.989 13.632 -29.482 1.00 86.38 470 SER A CA 1
ATOM 3749 C C . SER A 1 470 ? 2.781 13.948 -28.004 1.00 86.38 470 SER A C 1
ATOM 3751 O O . SER A 1 470 ? 3.513 14.748 -27.433 1.00 86.38 470 SER A O 1
ATOM 3753 N N . SER A 1 471 ? 1.806 13.289 -27.385 1.00 89.56 471 SER A N 1
ATOM 3754 C CA . SER A 1 471 ? 1.518 13.388 -25.952 1.00 89.56 471 SER A CA 1
ATOM 3755 C C . SER A 1 471 ? 1.665 12.033 -25.260 1.00 89.56 471 SER A C 1
ATOM 3757 O O . SER A 1 471 ? 1.453 10.979 -25.866 1.00 89.56 471 SER A O 1
ATOM 3759 N N . PHE A 1 472 ? 2.015 12.061 -23.976 1.00 90.88 472 PHE A N 1
ATOM 3760 C CA . PHE A 1 472 ? 2.312 10.871 -23.181 1.00 90.88 472 PHE A CA 1
ATOM 3761 C C . PHE A 1 472 ? 1.523 10.903 -21.877 1.00 90.88 472 PHE A C 1
ATOM 3763 O O . PHE A 1 472 ? 1.497 11.926 -21.195 1.00 90.88 472 PHE A O 1
ATOM 3770 N N . ILE A 1 473 ? 0.901 9.781 -21.527 1.00 90.19 473 ILE A N 1
ATOM 3771 C CA . ILE A 1 473 ? 0.114 9.649 -20.301 1.00 90.19 473 ILE A CA 1
ATOM 3772 C C . ILE A 1 473 ? 0.300 8.261 -19.700 1.00 90.19 473 ILE A C 1
ATOM 3774 O O . ILE A 1 473 ? 0.414 7.274 -20.430 1.00 90.19 473 ILE A O 1
ATOM 3778 N N . ALA A 1 474 ? 0.331 8.180 -18.375 1.00 90.06 474 ALA A N 1
ATOM 3779 C CA . ALA A 1 474 ? 0.378 6.918 -17.650 1.00 90.06 474 ALA A CA 1
ATOM 3780 C C . ALA A 1 474 ? -0.873 6.735 -16.792 1.00 90.06 474 ALA A C 1
ATOM 3782 O O . ALA A 1 474 ? -1.437 7.701 -16.279 1.00 90.06 474 ALA A O 1
ATOM 3783 N N . MET A 1 475 ? -1.324 5.493 -16.639 1.00 87.50 475 MET A N 1
ATOM 3784 C CA . MET A 1 475 ? -2.409 5.163 -15.719 1.00 87.50 475 MET A CA 1
ATOM 3785 C C . MET A 1 475 ? -2.436 3.689 -15.354 1.00 87.50 475 MET A C 1
ATOM 3787 O O . MET A 1 475 ? -1.838 2.854 -16.031 1.00 87.50 475 MET A O 1
ATOM 3791 N N . GLN A 1 476 ? -3.167 3.375 -14.289 1.00 86.69 476 GLN A N 1
ATOM 3792 C CA . GLN A 1 476 ? -3.383 2.000 -13.870 1.00 86.69 476 GLN A CA 1
ATOM 3793 C C . GLN A 1 476 ? -4.735 1.468 -14.356 1.00 86.69 476 GLN A C 1
ATOM 3795 O O . GLN A 1 476 ? -5.731 2.196 -14.403 1.00 86.69 476 GLN A O 1
ATOM 3800 N N . GLU A 1 477 ? -4.791 0.166 -14.600 1.00 86.19 477 GLU A N 1
ATOM 3801 C CA . GLU A 1 477 ? -6.032 -0.565 -14.832 1.00 86.19 477 GLU A CA 1
ATOM 3802 C C . GLU A 1 477 ? -6.061 -1.849 -14.005 1.00 86.19 477 GLU A C 1
ATOM 3804 O O . GLU A 1 477 ? -5.030 -2.459 -13.730 1.00 86.19 477 GLU A O 1
ATOM 3809 N N . ALA A 1 478 ? -7.257 -2.255 -13.586 1.00 84.69 478 ALA A N 1
ATOM 3810 C CA . ALA A 1 478 ? -7.458 -3.527 -12.909 1.00 84.69 478 ALA A CA 1
ATOM 3811 C C . ALA A 1 478 ? -7.472 -4.669 -13.939 1.00 84.69 478 ALA A C 1
ATOM 3813 O O . ALA A 1 478 ? -8.050 -4.519 -15.015 1.00 84.69 478 ALA A O 1
ATOM 3814 N N . THR A 1 479 ? -6.868 -5.808 -13.607 1.00 84.94 479 THR A N 1
ATOM 3815 C CA . THR A 1 479 ? -6.854 -7.008 -14.458 1.00 84.94 479 THR A CA 1
ATOM 3816 C C . THR A 1 479 ? -7.179 -8.265 -13.657 1.00 84.94 479 THR A C 1
ATOM 3818 O O . THR A 1 479 ? -6.866 -8.347 -12.470 1.00 84.94 479 THR A O 1
ATOM 3821 N N . ASP A 1 480 ? -7.770 -9.262 -14.316 1.00 80.56 480 ASP A N 1
ATOM 3822 C CA . ASP A 1 480 ? -7.977 -10.604 -13.752 1.00 80.56 480 ASP A CA 1
ATOM 3823 C C . ASP A 1 480 ? -6.694 -11.454 -13.796 1.00 80.56 480 ASP A C 1
ATOM 3825 O O . ASP A 1 480 ? -6.636 -12.560 -13.249 1.00 80.56 480 ASP A O 1
ATOM 3829 N N . ALA A 1 481 ? -5.644 -10.951 -14.455 1.00 79.00 481 ALA A N 1
ATOM 3830 C CA . ALA A 1 481 ? -4.343 -11.596 -14.463 1.00 79.00 481 ALA A CA 1
ATOM 3831 C C . ALA A 1 481 ? -3.746 -11.649 -13.048 1.00 79.00 481 ALA A C 1
ATOM 3833 O O . ALA A 1 481 ? -3.904 -10.742 -12.233 1.00 79.00 481 ALA A O 1
ATOM 3834 N N . LYS A 1 482 ? -3.017 -12.733 -12.765 1.00 72.00 482 LYS A N 1
ATOM 3835 C CA . LYS A 1 482 ? -2.391 -12.975 -11.455 1.00 72.00 482 LYS A CA 1
ATOM 3836 C C . LYS A 1 482 ? -1.093 -12.191 -11.237 1.00 72.00 482 LYS A C 1
ATOM 3838 O O . LYS A 1 482 ? -0.611 -12.131 -10.110 1.00 72.00 482 LYS A O 1
ATOM 3843 N N . GLU A 1 483 ? -0.523 -11.634 -12.301 1.00 74.31 483 GLU A N 1
ATOM 3844 C CA . GLU A 1 483 ? 0.767 -10.942 -12.304 1.00 74.31 483 GLU A CA 1
ATOM 3845 C C . GLU A 1 483 ? 0.582 -9.483 -12.725 1.00 74.31 483 GLU A C 1
ATOM 3847 O O . GLU A 1 483 ? -0.327 -9.156 -13.491 1.00 74.31 483 GLU A O 1
ATOM 3852 N N . LEU A 1 484 ? 1.457 -8.612 -12.221 1.00 80.75 484 LEU A N 1
ATOM 3853 C CA . LEU A 1 484 ? 1.546 -7.230 -12.676 1.00 80.75 484 LEU A CA 1
ATOM 3854 C C . LEU A 1 484 ? 2.173 -7.199 -14.074 1.00 80.75 484 LEU A C 1
ATOM 3856 O O . LEU A 1 484 ? 3.197 -7.840 -14.315 1.00 80.75 484 LEU A O 1
ATOM 3860 N N . SER A 1 485 ? 1.583 -6.428 -14.984 1.00 84.88 485 SER A N 1
ATOM 3861 C CA . SER A 1 485 ? 2.103 -6.254 -16.342 1.00 84.88 485 SER A CA 1
ATOM 3862 C C . SER A 1 485 ? 1.959 -4.815 -16.816 1.00 84.88 485 SER A C 1
ATOM 3864 O O . SER A 1 485 ? 1.144 -4.052 -16.303 1.00 84.88 485 SER A O 1
ATOM 3866 N N . VAL A 1 486 ? 2.744 -4.439 -17.823 1.00 88.75 486 VAL A N 1
ATOM 3867 C CA . VAL A 1 486 ? 2.720 -3.095 -18.407 1.00 88.75 486 VAL A CA 1
ATOM 3868 C C . VAL A 1 486 ? 2.642 -3.199 -19.924 1.00 88.75 486 VAL A C 1
ATOM 3870 O O . VAL A 1 486 ? 3.403 -3.961 -20.518 1.00 88.75 486 VAL A O 1
ATOM 3873 N N . SER A 1 487 ? 1.766 -2.404 -20.540 1.00 90.56 487 SER A N 1
ATOM 3874 C CA . SER A 1 487 ? 1.688 -2.256 -22.000 1.00 90.56 487 SER A CA 1
ATOM 3875 C C . SER A 1 487 ? 1.677 -0.787 -22.401 1.00 90.56 487 SER A C 1
ATOM 3877 O O . SER A 1 487 ? 1.263 0.088 -21.639 1.00 90.56 487 SER A O 1
ATOM 3879 N N . ILE A 1 488 ? 2.109 -0.521 -23.631 1.00 92.81 488 ILE A N 1
ATOM 3880 C CA . ILE A 1 488 ? 2.043 0.802 -24.247 1.00 92.81 488 ILE A CA 1
ATOM 3881 C C . ILE A 1 488 ? 0.990 0.743 -25.349 1.00 92.81 488 ILE A C 1
ATOM 3883 O O . ILE A 1 488 ? 1.115 -0.024 -26.301 1.00 92.81 488 ILE A O 1
ATOM 3887 N N . LEU A 1 489 ? -0.047 1.565 -25.233 1.00 93.75 489 LEU A N 1
ATOM 3888 C CA . LEU A 1 489 ? -1.083 1.701 -26.250 1.00 93.75 489 LEU A CA 1
ATOM 3889 C C . LEU A 1 489 ? -0.780 2.930 -27.106 1.00 93.75 489 LEU A C 1
ATOM 3891 O O . LEU A 1 489 ? -0.415 3.985 -26.584 1.00 93.75 489 LEU A O 1
ATOM 3895 N N . HIS A 1 490 ? -0.981 2.810 -28.417 1.00 93.38 490 HIS A N 1
ATOM 3896 C CA . HIS A 1 490 ? -0.800 3.903 -29.371 1.00 93.38 490 HIS A CA 1
ATOM 3897 C C . HIS A 1 490 ? -2.137 4.351 -29.943 1.00 93.38 490 HIS A C 1
ATOM 3899 O O . HIS A 1 490 ? -2.876 3.554 -30.527 1.00 93.38 490 HIS A O 1
ATOM 3905 N N . TYR A 1 491 ? -2.415 5.643 -29.808 1.00 93.19 491 TYR A N 1
ATOM 3906 C CA . TYR A 1 491 ? -3.551 6.321 -30.412 1.00 93.19 491 TYR A CA 1
ATOM 3907 C C . TYR A 1 491 ? -3.053 7.304 -31.467 1.00 93.19 491 TYR A C 1
ATOM 3909 O O . TYR A 1 491 ? -2.092 8.043 -31.244 1.00 93.19 491 TYR A O 1
ATOM 3917 N N . LYS A 1 492 ? -3.722 7.314 -32.619 1.00 92.62 492 LYS A N 1
ATOM 3918 C CA . LYS A 1 492 ? -3.470 8.248 -33.715 1.00 92.62 492 LYS A CA 1
ATOM 3919 C C . LYS A 1 492 ? -4.785 8.887 -34.130 1.00 92.62 492 LYS A C 1
ATOM 3921 O O . LYS A 1 492 ? -5.723 8.159 -34.457 1.00 92.62 492 LYS A O 1
ATOM 3926 N N . ASP A 1 493 ? -4.828 10.217 -34.109 1.00 90.38 493 ASP A N 1
ATOM 3927 C CA . ASP A 1 493 ? -6.012 11.015 -34.446 1.00 90.38 493 ASP A CA 1
ATOM 3928 C C . ASP A 1 493 ? -7.270 10.529 -33.681 1.00 90.38 493 ASP A C 1
ATOM 3930 O O . ASP A 1 493 ? -8.330 10.296 -34.258 1.00 90.38 493 ASP A O 1
ATOM 3934 N N . GLY A 1 494 ? -7.123 10.269 -32.375 1.00 87.75 494 GLY A N 1
ATOM 3935 C CA . GLY A 1 494 ? -8.201 9.781 -31.505 1.00 87.75 494 GLY A CA 1
ATOM 3936 C C . GLY A 1 494 ? -8.501 8.274 -31.568 1.00 87.75 494 GLY A C 1
ATOM 3937 O O . GLY A 1 494 ? -9.287 7.775 -30.765 1.00 87.75 494 GLY A O 1
ATOM 3938 N N . VAL A 1 495 ? -7.877 7.515 -32.476 1.00 90.69 495 VAL A N 1
ATOM 3939 C CA . VAL A 1 495 ? -8.176 6.086 -32.696 1.00 90.69 495 VAL A CA 1
ATOM 3940 C C . VAL A 1 495 ? -7.042 5.193 -32.196 1.00 90.69 495 VAL A C 1
ATOM 3942 O O . VAL A 1 495 ? -5.884 5.397 -32.558 1.00 90.69 495 VAL A O 1
ATOM 3945 N N . CYS A 1 496 ? -7.370 4.153 -31.420 1.00 92.50 496 CYS A N 1
ATOM 3946 C CA . CYS A 1 496 ? -6.401 3.143 -30.982 1.00 92.50 496 CYS A CA 1
ATOM 3947 C C . CYS A 1 496 ? -5.874 2.345 -32.187 1.00 92.50 496 CYS A C 1
ATOM 3949 O O . CYS A 1 496 ? -6.642 1.669 -32.873 1.00 92.50 496 CYS A O 1
ATOM 3951 N N . LYS A 1 497 ? -4.568 2.433 -32.456 1.00 93.50 497 LYS A N 1
ATOM 3952 C CA . LYS A 1 497 ? -3.885 1.723 -33.550 1.00 93.50 497 LYS A CA 1
ATOM 3953 C C . LYS A 1 497 ? -3.201 0.446 -33.088 1.00 93.50 497 LYS A C 1
ATOM 3955 O O . LYS A 1 497 ? -3.190 -0.529 -33.830 1.00 93.50 497 LYS A O 1
ATOM 3960 N N . SER A 1 498 ? -2.648 0.447 -31.879 1.00 91.38 498 SER A N 1
ATOM 3961 C CA . SER A 1 498 ? -2.001 -0.727 -31.297 1.00 91.38 498 SER A CA 1
ATOM 3962 C C . SER A 1 498 ? -2.229 -0.779 -29.794 1.00 91.38 498 SER A C 1
ATOM 3964 O O . SER A 1 498 ? -2.202 0.258 -29.126 1.00 91.38 498 SER A O 1
ATOM 3966 N N . LYS A 1 499 ? -2.441 -1.994 -29.277 1.00 89.44 499 LYS A N 1
ATOM 3967 C CA . LYS A 1 499 ? -2.573 -2.257 -27.839 1.00 89.44 499 LYS A CA 1
ATOM 3968 C C . LYS A 1 499 ? -1.270 -2.694 -27.164 1.00 89.44 499 LYS A C 1
ATOM 3970 O O . LYS A 1 499 ? -1.148 -2.528 -25.958 1.00 89.44 499 LYS A O 1
ATOM 3975 N N . ASP A 1 500 ? -0.306 -3.159 -27.957 1.00 88.19 500 ASP A N 1
ATOM 3976 C CA . ASP A 1 500 ? 1.011 -3.629 -27.515 1.00 88.19 500 ASP A CA 1
ATOM 3977 C C . ASP A 1 500 ? 2.100 -2.969 -28.373 1.00 88.19 500 ASP A C 1
ATOM 3979 O O . ASP A 1 500 ? 2.861 -3.609 -29.101 1.00 88.19 500 ASP A O 1
ATOM 3983 N N . TYR A 1 501 ? 2.113 -1.637 -28.370 1.00 90.75 501 TYR A N 1
ATOM 3984 C CA . TYR A 1 501 ? 3.029 -0.844 -29.176 1.00 90.75 501 TYR A CA 1
ATOM 3985 C C . TYR A 1 501 ? 4.466 -0.974 -28.661 1.00 90.75 501 TYR A C 1
ATOM 3987 O O . TYR A 1 501 ? 4.761 -0.659 -27.508 1.00 90.75 501 TYR A O 1
ATOM 3995 N N . GLN A 1 502 ? 5.381 -1.401 -29.533 1.00 90.25 502 GLN A N 1
ATOM 3996 C CA . GLN A 1 502 ? 6.802 -1.495 -29.210 1.00 90.25 502 GLN A CA 1
ATOM 3997 C C . GLN A 1 502 ? 7.535 -0.223 -29.631 1.00 90.25 502 GLN A C 1
ATOM 3999 O O . GLN A 1 502 ? 7.592 0.122 -30.816 1.00 90.25 502 GLN A O 1
ATOM 4004 N N . LEU A 1 503 ? 8.120 0.458 -28.646 1.00 91.44 503 LEU A N 1
ATOM 4005 C CA . LEU A 1 503 ? 8.970 1.616 -28.892 1.00 91.44 503 LEU A CA 1
ATOM 4006 C C . LEU A 1 503 ? 10.329 1.179 -29.451 1.00 91.44 503 LEU A C 1
ATOM 4008 O O . LEU A 1 503 ? 10.879 0.185 -28.968 1.00 91.44 503 LEU A O 1
ATOM 4012 N N . PRO A 1 504 ? 10.887 1.920 -30.426 1.00 91.62 504 PRO A N 1
ATOM 4013 C CA . PRO A 1 504 ? 12.234 1.663 -30.904 1.00 91.62 504 PRO A CA 1
ATOM 4014 C C . PRO A 1 504 ? 13.251 1.930 -29.788 1.00 91.62 504 PRO A C 1
ATOM 4016 O O . PRO A 1 504 ? 13.275 3.018 -29.203 1.00 91.62 504 PRO A O 1
ATOM 4019 N N . SER A 1 505 ? 14.090 0.939 -29.488 1.00 91.00 505 SER A N 1
ATOM 4020 C CA . SER A 1 505 ? 15.259 1.113 -28.622 1.00 91.00 505 SER A CA 1
ATOM 4021 C C . SER A 1 505 ? 16.355 1.919 -29.333 1.00 91.00 505 SER A C 1
ATOM 4023 O O . SER A 1 505 ? 16.232 2.254 -30.512 1.00 91.00 505 SER A O 1
ATOM 4025 N N . ALA A 1 506 ? 17.452 2.221 -28.631 1.00 92.06 506 ALA A N 1
ATOM 4026 C CA . ALA A 1 506 ? 18.639 2.762 -29.290 1.00 92.06 506 ALA A CA 1
ATOM 4027 C C . ALA A 1 506 ? 19.093 1.819 -30.426 1.00 92.06 506 ALA A C 1
ATOM 4029 O O . ALA A 1 506 ? 19.103 0.597 -30.224 1.00 92.06 506 ALA A O 1
ATOM 4030 N N . PRO A 1 507 ? 19.472 2.356 -31.598 1.00 94.75 507 PRO A N 1
ATOM 4031 C CA . PRO A 1 507 ? 20.244 1.610 -32.584 1.00 94.75 507 PRO A CA 1
ATOM 4032 C C . PRO A 1 507 ? 21.568 1.123 -31.985 1.00 94.75 507 PRO A C 1
ATOM 4034 O O . PRO A 1 507 ? 22.063 1.682 -31.000 1.00 94.75 507 PRO A O 1
ATOM 4037 N N . GLY A 1 508 ? 22.165 0.102 -32.598 1.00 93.06 508 GLY A N 1
ATOM 4038 C CA . GLY A 1 508 ? 23.480 -0.377 -32.184 1.00 93.06 508 GLY A CA 1
ATOM 4039 C C . GLY A 1 508 ? 24.568 0.684 -32.335 1.00 93.06 508 GLY A C 1
ATOM 4040 O O . GLY A 1 508 ? 24.409 1.686 -33.035 1.00 93.06 508 GLY A O 1
ATOM 4041 N N . LYS A 1 509 ? 25.706 0.443 -31.682 1.00 93.12 509 LYS A N 1
ATOM 4042 C CA . LYS A 1 509 ? 26.875 1.318 -31.780 1.00 93.12 509 LYS A CA 1
ATOM 4043 C C . LYS A 1 509 ? 27.318 1.472 -33.238 1.00 93.12 509 LYS A C 1
ATOM 4045 O O . LYS A 1 509 ? 27.357 0.496 -33.985 1.00 93.12 509 LYS A O 1
ATOM 4050 N N . VAL A 1 510 ? 27.694 2.693 -33.611 1.00 95.62 510 VAL A N 1
ATOM 4051 C CA . VAL A 1 510 ? 28.203 2.992 -34.950 1.00 95.62 510 VAL A CA 1
ATOM 4052 C C . VAL A 1 510 ? 29.538 2.285 -35.180 1.00 95.62 510 VAL A C 1
ATOM 4054 O O . VAL A 1 510 ? 30.472 2.394 -34.383 1.00 95.62 510 VAL A O 1
ATOM 4057 N N . THR A 1 511 ? 29.634 1.584 -36.301 1.00 94.88 511 THR A N 1
ATOM 4058 C CA . THR A 1 511 ? 30.829 0.893 -36.775 1.00 94.88 511 THR A CA 1
ATOM 4059 C C . THR A 1 511 ? 31.313 1.485 -38.091 1.00 94.88 511 THR A C 1
ATOM 4061 O O . THR A 1 511 ? 30.522 1.853 -38.963 1.00 94.88 511 THR A O 1
ATOM 4064 N N . VAL A 1 512 ? 32.634 1.567 -38.236 1.00 94.19 512 VAL A N 1
ATOM 4065 C CA . VAL A 1 512 ? 33.311 2.131 -39.408 1.00 94.19 512 VAL A CA 1
ATOM 4066 C C . VAL A 1 512 ? 34.451 1.196 -39.793 1.00 94.19 512 VAL A C 1
ATOM 4068 O O . VAL A 1 512 ? 35.296 0.889 -38.950 1.00 94.19 512 VAL A O 1
ATOM 4071 N N . ALA A 1 513 ? 34.479 0.728 -41.041 1.00 91.56 513 ALA A N 1
ATOM 4072 C CA . ALA A 1 513 ? 35.600 -0.057 -41.550 1.00 91.56 513 ALA A CA 1
ATOM 4073 C C . ALA A 1 513 ? 36.794 0.858 -41.875 1.00 91.56 513 ALA A C 1
ATOM 4075 O O . ALA A 1 513 ? 36.618 2.017 -42.242 1.00 91.56 513 ALA A O 1
ATOM 4076 N N . GLU A 1 514 ? 38.032 0.361 -41.780 1.00 85.62 514 GLU A N 1
ATOM 4077 C CA . GLU A 1 514 ? 39.215 1.203 -42.041 1.00 85.62 514 GLU A CA 1
ATOM 4078 C C . GLU A 1 514 ? 39.258 1.783 -43.465 1.00 85.62 514 GLU A C 1
ATOM 4080 O O . GLU A 1 514 ? 39.762 2.899 -43.659 1.00 85.62 514 GLU A O 1
ATOM 4085 N N . ASP A 1 515 ? 38.743 1.034 -44.442 1.00 84.81 515 ASP A N 1
ATOM 4086 C CA . ASP A 1 515 ? 38.681 1.434 -45.851 1.00 84.81 515 ASP A CA 1
ATOM 4087 C C . ASP A 1 515 ? 37.582 2.470 -46.129 1.00 84.81 515 ASP A C 1
ATOM 4089 O O . ASP A 1 515 ? 37.662 3.191 -47.131 1.00 84.81 515 ASP A O 1
ATOM 4093 N N . ASP A 1 516 ? 36.631 2.610 -45.202 1.00 91.62 516 ASP A N 1
ATOM 4094 C CA . ASP A 1 516 ? 35.482 3.515 -45.263 1.00 91.62 516 ASP A CA 1
ATOM 4095 C C . ASP A 1 516 ? 35.769 4.911 -44.677 1.00 91.62 516 ASP A C 1
ATOM 4097 O O . ASP A 1 516 ? 34.872 5.744 -44.521 1.00 91.62 516 ASP A O 1
ATOM 4101 N N . ILE A 1 517 ? 37.030 5.195 -44.347 1.00 92.94 517 ILE A N 1
ATOM 4102 C CA . ILE A 1 517 ? 37.463 6.483 -43.801 1.00 92.94 517 ILE A CA 1
ATOM 4103 C C . ILE A 1 517 ? 38.283 7.224 -44.855 1.00 92.94 517 ILE A C 1
ATOM 4105 O O . ILE A 1 517 ? 39.426 6.854 -45.147 1.00 92.94 517 ILE A O 1
ATOM 4109 N N . TRP A 1 518 ? 37.734 8.318 -45.380 1.00 92.56 518 TRP A N 1
ATOM 4110 C CA . TRP A 1 518 ? 38.422 9.265 -46.255 1.00 92.56 518 TRP A CA 1
ATOM 4111 C C . TRP A 1 518 ? 38.931 10.477 -45.466 1.00 92.56 518 TRP A C 1
ATOM 4113 O O . TRP A 1 518 ? 38.795 10.581 -44.246 1.00 92.56 518 TRP A O 1
ATOM 4123 N N . HIS A 1 519 ? 39.593 11.387 -46.176 1.00 92.06 519 HIS A N 1
ATOM 4124 C CA . HIS A 1 519 ? 40.034 12.668 -45.631 1.00 92.06 519 HIS A CA 1
ATOM 4125 C C . HIS A 1 519 ? 38.888 13.663 -45.399 1.00 92.06 519 HIS A C 1
ATOM 4127 O O . HIS A 1 519 ? 38.994 14.522 -44.537 1.00 92.06 519 HIS A O 1
ATOM 4133 N N . ASP A 1 520 ? 37.801 13.521 -46.147 1.00 92.50 520 ASP A N 1
ATOM 4134 C CA . ASP A 1 520 ? 36.680 14.455 -46.244 1.00 92.50 520 ASP A CA 1
ATOM 4135 C C . ASP A 1 520 ? 35.319 13.767 -46.089 1.00 92.50 520 ASP A C 1
ATOM 4137 O O . ASP A 1 520 ? 34.294 14.435 -45.987 1.00 92.50 520 ASP A O 1
ATOM 4141 N N . CYS A 1 521 ? 35.296 12.433 -46.070 1.00 93.62 521 CYS A N 1
ATOM 4142 C CA . CYS A 1 521 ? 34.083 11.644 -45.931 1.00 93.62 521 CYS A CA 1
ATOM 4143 C C . CYS A 1 521 ? 34.314 10.407 -45.055 1.00 93.62 521 CYS A C 1
ATOM 4145 O O . CYS A 1 521 ? 35.434 9.905 -44.946 1.00 93.62 521 CYS A O 1
ATOM 4147 N N . VAL A 1 522 ? 33.250 9.877 -44.462 1.00 95.69 522 VAL A N 1
ATOM 4148 C CA . VAL A 1 522 ? 33.261 8.598 -43.744 1.00 95.69 522 VAL A CA 1
ATOM 4149 C C . VAL A 1 522 ? 31.961 7.857 -44.031 1.00 95.69 522 VAL A C 1
ATOM 4151 O O . VAL A 1 522 ? 30.886 8.433 -43.867 1.00 95.69 522 VAL A O 1
ATOM 4154 N N . ILE A 1 523 ? 32.046 6.583 -44.414 1.00 95.56 523 ILE A N 1
ATOM 4155 C CA . ILE A 1 523 ? 30.875 5.701 -44.468 1.00 95.56 523 ILE A CA 1
ATOM 4156 C C . ILE A 1 523 ? 30.716 5.040 -43.102 1.00 95.56 523 ILE A C 1
ATOM 4158 O O . ILE A 1 523 ? 31.636 4.410 -42.585 1.00 95.56 523 ILE A O 1
ATOM 4162 N N . ILE A 1 524 ? 29.543 5.201 -42.505 1.00 96.69 524 ILE A N 1
ATOM 4163 C CA . ILE A 1 524 ? 29.221 4.670 -41.185 1.00 96.69 524 ILE A CA 1
ATOM 4164 C C . ILE A 1 524 ? 28.085 3.651 -41.291 1.00 96.69 524 ILE A C 1
ATOM 4166 O O . ILE A 1 524 ? 27.203 3.777 -42.140 1.00 96.69 524 ILE A O 1
ATOM 4170 N N . SER A 1 525 ? 28.091 2.656 -40.410 1.00 96.69 525 SER A N 1
ATOM 4171 C CA . SER A 1 525 ? 27.072 1.602 -40.333 1.00 96.69 525 SER A CA 1
ATOM 4172 C C . SER A 1 525 ? 26.665 1.349 -38.883 1.00 96.69 525 SER A C 1
ATOM 4174 O O . SER A 1 525 ? 27.413 1.678 -37.966 1.00 96.69 525 SER A O 1
ATOM 4176 N N . TRP A 1 526 ? 25.475 0.802 -38.655 1.00 96.44 526 TRP A N 1
ATOM 4177 C CA . TRP A 1 526 ? 24.984 0.424 -37.324 1.00 96.44 526 TRP A CA 1
ATOM 4178 C C . TRP A 1 526 ? 24.048 -0.785 -37.427 1.00 96.44 526 TRP A C 1
ATOM 4180 O O . TRP A 1 526 ? 23.656 -1.186 -38.520 1.00 96.44 526 TRP A O 1
ATOM 4190 N N . SER A 1 527 ? 23.679 -1.389 -36.296 1.00 95.44 527 SER A N 1
ATOM 4191 C CA . SER A 1 527 ? 22.610 -2.395 -36.265 1.00 95.44 527 SER A CA 1
ATOM 4192 C C . SER A 1 527 ? 21.257 -1.738 -35.964 1.00 95.44 527 SER A C 1
ATOM 4194 O O . SER A 1 527 ? 21.218 -0.736 -35.238 1.00 95.44 527 SER A O 1
ATOM 4196 N N . PRO A 1 528 ? 20.137 -2.284 -36.473 1.00 94.00 528 PRO A N 1
ATOM 4197 C CA . PRO A 1 528 ? 18.810 -1.782 -36.130 1.00 94.00 528 PRO A CA 1
ATOM 4198 C C . PRO A 1 528 ? 18.536 -1.905 -34.617 1.00 94.00 528 PRO A C 1
ATOM 4200 O O . PRO A 1 528 ? 19.237 -2.652 -33.925 1.00 94.00 528 PRO A O 1
ATOM 4203 N N . PRO A 1 529 ? 17.518 -1.197 -34.094 1.00 92.69 529 PRO A N 1
ATOM 4204 C CA . PRO A 1 529 ? 17.080 -1.340 -32.711 1.00 92.69 529 PRO A CA 1
ATOM 4205 C C . PRO A 1 529 ? 16.734 -2.794 -32.367 1.00 92.69 529 PRO A C 1
ATOM 4207 O O . PRO A 1 529 ? 16.052 -3.468 -33.136 1.00 92.69 529 PRO A O 1
ATOM 4210 N N . GLU A 1 530 ? 17.155 -3.270 -31.196 1.00 89.00 530 GLU A N 1
ATOM 4211 C CA . GLU A 1 530 ? 16.795 -4.606 -30.700 1.00 89.00 530 GLU A CA 1
ATOM 4212 C C . GLU A 1 530 ? 15.281 -4.739 -30.459 1.00 89.00 530 GLU A C 1
ATOM 4214 O O . GLU A 1 530 ? 14.676 -5.776 -30.738 1.00 89.00 530 GLU A O 1
ATOM 4219 N N . HIS A 1 531 ? 14.644 -3.663 -29.991 1.00 85.56 531 HIS A N 1
ATOM 4220 C CA . HIS A 1 531 ? 13.196 -3.571 -29.814 1.00 85.56 531 HIS A CA 1
ATOM 4221 C C . HIS A 1 531 ? 12.623 -2.474 -30.710 1.00 85.56 531 HIS A C 1
ATOM 4223 O O . HIS A 1 531 ? 13.258 -1.442 -30.902 1.00 85.56 531 HIS A O 1
ATOM 4229 N N . GLY A 1 532 ? 11.425 -2.684 -31.268 1.00 84.38 532 GLY A N 1
ATOM 4230 C CA . GLY A 1 532 ? 10.761 -1.689 -32.120 1.00 84.38 532 GLY A CA 1
ATOM 4231 C C . GLY A 1 532 ? 11.419 -1.454 -33.490 1.00 84.38 532 GLY A C 1
ATOM 4232 O O . GLY A 1 532 ? 11.162 -0.434 -34.127 1.00 84.38 532 GLY A O 1
ATOM 4233 N N . ALA A 1 533 ? 12.223 -2.394 -34.003 1.00 87.81 533 ALA A N 1
ATOM 4234 C CA . ALA A 1 533 ? 12.737 -2.315 -35.377 1.00 87.81 533 ALA A CA 1
ATOM 4235 C C . ALA A 1 533 ? 11.599 -2.220 -36.411 1.00 87.81 533 ALA A C 1
ATOM 4237 O O . ALA A 1 533 ? 11.674 -1.429 -37.342 1.00 87.81 533 ALA A O 1
ATOM 4238 N N . ALA A 1 534 ? 10.505 -2.963 -36.203 1.00 86.19 534 ALA A N 1
ATOM 4239 C CA . ALA A 1 534 ? 9.340 -2.954 -37.091 1.00 86.19 534 ALA A CA 1
ATOM 4240 C C . ALA A 1 534 ? 8.566 -1.622 -37.095 1.00 86.19 534 ALA A C 1
ATOM 4242 O O . ALA A 1 534 ? 7.844 -1.337 -38.047 1.00 86.19 534 ALA A O 1
ATOM 4243 N N . THR A 1 535 ? 8.688 -0.814 -36.035 1.00 86.50 535 THR A N 1
ATOM 4244 C CA . THR A 1 535 ? 8.070 0.519 -35.952 1.00 86.50 535 THR A CA 1
ATOM 4245 C C . THR A 1 535 ? 9.015 1.626 -36.429 1.00 86.50 535 THR A C 1
ATOM 4247 O O . THR A 1 535 ? 8.577 2.765 -36.601 1.00 86.50 535 THR A O 1
ATOM 4250 N N . THR A 1 536 ? 10.291 1.309 -36.680 1.00 91.12 536 THR A N 1
ATOM 4251 C CA . THR A 1 536 ? 11.301 2.258 -37.166 1.00 91.12 536 THR A CA 1
ATOM 4252 C C . THR A 1 536 ? 11.131 2.507 -38.661 1.00 91.12 536 THR A C 1
ATOM 4254 O O . THR A 1 536 ? 11.064 1.570 -39.449 1.00 91.12 536 THR A O 1
ATOM 4257 N N . GLN A 1 537 ? 11.072 3.780 -39.049 1.00 91.81 537 GLN A N 1
ATOM 4258 C CA . GLN A 1 537 ? 10.904 4.205 -40.442 1.00 91.81 537 GLN A CA 1
ATOM 4259 C C . GLN A 1 537 ? 12.182 4.813 -41.023 1.00 91.81 537 GLN A C 1
ATOM 4261 O O . GLN A 1 537 ? 12.490 4.577 -42.185 1.00 91.81 537 GLN A O 1
ATOM 4266 N N . MET A 1 538 ? 12.923 5.592 -40.230 1.00 94.56 538 MET A N 1
ATOM 4267 C CA . MET A 1 538 ? 14.173 6.234 -40.651 1.00 94.56 538 MET A CA 1
ATOM 4268 C C . MET A 1 538 ? 15.165 6.308 -39.489 1.00 94.56 538 MET A C 1
ATOM 4270 O O . MET A 1 538 ? 14.804 6.099 -38.332 1.00 94.56 538 MET A O 1
ATOM 4274 N N . TYR A 1 539 ? 16.407 6.660 -39.794 1.00 96.06 539 TYR A N 1
ATOM 4275 C CA . TYR A 1 539 ? 17.479 6.928 -38.849 1.00 96.06 539 TYR A CA 1
ATOM 4276 C C . TYR A 1 539 ? 17.961 8.368 -38.995 1.00 96.06 539 TYR A C 1
ATOM 4278 O O . TYR A 1 539 ? 18.200 8.850 -40.103 1.00 96.06 539 TYR A O 1
ATOM 4286 N N . CYS A 1 540 ? 18.122 9.038 -37.862 1.00 94.88 540 CYS A N 1
ATOM 4287 C CA . CYS A 1 540 ? 18.698 10.367 -37.749 1.00 94.88 540 CYS A CA 1
ATOM 4288 C C . CYS A 1 540 ? 20.126 10.226 -37.215 1.00 94.88 540 CYS A C 1
ATOM 4290 O O . CYS A 1 540 ? 20.333 9.767 -36.092 1.00 94.88 540 CYS A O 1
ATOM 4292 N N . VAL A 1 541 ? 21.111 10.587 -38.029 1.00 96.19 541 VAL A N 1
ATOM 4293 C CA . VAL A 1 541 ? 22.528 10.572 -37.669 1.00 96.19 541 VAL A CA 1
ATOM 4294 C C . VAL A 1 541 ? 22.964 11.982 -37.329 1.00 96.19 541 VAL A C 1
ATOM 4296 O O . VAL A 1 541 ? 22.894 12.876 -38.168 1.00 96.19 541 VAL A O 1
ATOM 4299 N N . THR A 1 542 ? 23.474 12.166 -36.119 1.00 95.00 542 THR A N 1
ATOM 4300 C CA . THR A 1 542 ? 24.059 13.428 -35.669 1.00 95.00 542 THR A CA 1
ATOM 4301 C C . THR A 1 542 ? 25.568 13.307 -35.554 1.00 95.00 542 THR A C 1
ATOM 4303 O O . THR A 1 542 ? 26.061 12.330 -34.985 1.00 95.00 542 THR A O 1
ATOM 4306 N N . TYR A 1 543 ? 26.304 14.295 -36.061 1.00 95.00 543 TYR A N 1
ATOM 4307 C CA . TYR A 1 543 ? 27.759 14.321 -35.948 1.00 95.00 543 TYR A CA 1
ATOM 4308 C C . TYR A 1 543 ? 28.311 15.727 -35.716 1.00 95.00 543 TYR A C 1
ATOM 4310 O O . TYR A 1 543 ? 27.793 16.715 -36.239 1.00 95.00 543 TYR A O 1
ATOM 4318 N N . LYS A 1 544 ? 29.389 15.819 -34.937 1.00 94.62 544 LYS A N 1
ATOM 4319 C CA . LYS A 1 544 ? 30.114 17.068 -34.667 1.00 94.62 544 LYS A CA 1
ATOM 4320 C C . LYS A 1 544 ? 31.595 16.806 -34.445 1.00 94.62 544 LYS A C 1
ATOM 4322 O O . LYS A 1 544 ? 31.976 15.693 -34.097 1.00 94.62 544 LYS A O 1
ATOM 4327 N N . GLU A 1 545 ? 32.425 17.820 -34.639 1.00 93.88 545 GLU A N 1
ATOM 4328 C CA . GLU A 1 545 ? 33.845 17.750 -34.286 1.00 93.88 545 GLU A CA 1
ATOM 4329 C C . GLU A 1 545 ? 34.005 17.610 -32.760 1.00 93.88 545 GLU A C 1
ATOM 4331 O O . GLU A 1 545 ? 33.332 18.312 -32.005 1.00 93.88 545 GLU A O 1
ATOM 4336 N N . SER A 1 546 ? 34.858 16.683 -32.300 1.00 87.50 546 SER A N 1
ATOM 4337 C CA . SER A 1 546 ? 34.932 16.262 -30.886 1.00 87.50 546 SER A CA 1
ATOM 4338 C C . SER A 1 546 ? 35.240 17.404 -29.907 1.00 87.50 546 SER A C 1
ATOM 4340 O O . SER A 1 546 ? 34.809 17.345 -28.759 1.00 87.50 546 SER A O 1
ATOM 4342 N N . GLU A 1 547 ? 35.978 18.425 -30.345 1.00 78.19 547 GLU A N 1
ATOM 4343 C CA . GLU A 1 547 ? 36.446 19.552 -29.519 1.00 78.19 547 GLU A CA 1
ATOM 4344 C C . GLU A 1 547 ? 35.711 20.868 -29.839 1.00 78.19 547 GLU A C 1
ATOM 4346 O O . GLU A 1 547 ? 36.128 21.939 -29.407 1.00 78.19 547 GLU A O 1
ATOM 4351 N N . SER A 1 548 ? 34.623 20.801 -30.614 1.00 81.19 548 SER A N 1
ATOM 4352 C CA . SER A 1 548 ? 33.865 21.971 -31.057 1.00 81.19 548 SER A CA 1
ATOM 4353 C C . SER A 1 548 ? 32.577 22.162 -30.253 1.00 81.19 548 SER A C 1
ATOM 4355 O O . SER A 1 548 ? 31.803 21.221 -30.052 1.00 81.19 548 SER A O 1
ATOM 4357 N N . ASP A 1 549 ? 32.308 23.413 -29.874 1.00 79.69 549 ASP A N 1
ATOM 4358 C CA . ASP A 1 549 ? 31.035 23.849 -29.277 1.00 79.69 549 ASP A CA 1
ATOM 4359 C C . ASP A 1 549 ? 29.940 24.102 -30.330 1.00 79.69 549 ASP A C 1
ATOM 4361 O O . ASP A 1 549 ? 28.826 24.515 -30.003 1.00 79.69 549 ASP A O 1
ATOM 4365 N N . GLN A 1 550 ? 30.236 23.870 -31.613 1.00 81.44 550 GLN A N 1
ATOM 4366 C CA . GLN A 1 550 ? 29.252 24.025 -32.681 1.00 81.44 550 GLN A CA 1
ATOM 4367 C C . GLN A 1 550 ? 28.119 22.996 -32.564 1.00 81.44 550 GLN A C 1
ATOM 4369 O O . GLN A 1 550 ? 28.293 21.870 -32.086 1.00 81.44 550 GLN A O 1
ATOM 4374 N N . SER A 1 551 ? 26.939 23.385 -33.052 1.00 84.00 551 SER A N 1
ATOM 4375 C CA . SER A 1 551 ? 25.784 22.495 -33.141 1.00 84.00 551 SER A CA 1
ATOM 4376 C C . SER A 1 551 ? 26.093 21.290 -34.028 1.00 84.00 551 SER A C 1
ATOM 4378 O O . SER A 1 551 ? 26.733 21.429 -35.071 1.00 84.00 551 SER A O 1
ATOM 4380 N N . ALA A 1 552 ? 25.594 20.118 -33.641 1.00 88.12 552 ALA A N 1
ATOM 4381 C CA . ALA A 1 552 ? 25.758 18.912 -34.439 1.00 88.12 552 ALA A CA 1
ATOM 4382 C C . ALA A 1 552 ? 25.047 19.029 -35.794 1.00 88.12 552 ALA A C 1
ATOM 4384 O O . ALA A 1 552 ? 23.923 19.520 -35.886 1.00 88.12 552 ALA A O 1
ATOM 4385 N N . ASN A 1 553 ? 25.703 18.529 -36.836 1.00 92.38 553 ASN A N 1
ATOM 4386 C CA . ASN A 1 553 ? 25.105 18.338 -38.149 1.00 92.38 553 ASN A CA 1
ATOM 4387 C C . ASN A 1 553 ? 24.194 17.109 -38.128 1.00 92.38 553 ASN A C 1
ATOM 4389 O O . ASN A 1 553 ? 24.389 16.204 -37.314 1.00 92.38 553 ASN A O 1
ATOM 4393 N N . THR A 1 554 ? 23.215 17.055 -39.033 1.00 93.56 554 THR A N 1
ATOM 4394 C CA . THR A 1 554 ? 22.234 15.964 -39.101 1.00 93.56 554 THR A CA 1
ATOM 4395 C C . THR A 1 554 ? 22.111 15.401 -40.513 1.00 93.56 554 THR A C 1
ATOM 4397 O O . THR A 1 554 ? 21.986 16.157 -41.474 1.00 93.56 554 THR A O 1
ATOM 4400 N N . VAL A 1 555 ? 22.106 14.073 -40.629 1.00 95.44 555 VAL A N 1
ATOM 4401 C CA . VAL A 1 555 ? 21.882 13.321 -41.872 1.00 95.44 555 VAL A CA 1
ATOM 4402 C C . VAL A 1 555 ? 20.806 12.273 -41.627 1.00 95.44 555 VAL A C 1
ATOM 4404 O O . VAL A 1 555 ? 20.791 11.625 -40.585 1.00 95.44 555 VAL A O 1
ATOM 4407 N N . TRP A 1 556 ? 19.917 12.087 -42.594 1.00 95.38 556 TRP A N 1
ATOM 4408 C CA . TRP A 1 556 ? 18.848 11.096 -42.525 1.00 95.38 556 TRP A CA 1
ATOM 4409 C C . TRP A 1 556 ? 19.151 9.901 -43.422 1.00 95.38 556 TRP A C 1
ATOM 4411 O O . TRP A 1 556 ? 19.686 10.073 -44.516 1.00 95.38 556 TRP A O 1
ATOM 4421 N N . SER A 1 557 ? 18.801 8.699 -42.966 1.00 94.56 557 SER A N 1
ATOM 4422 C CA . SER A 1 557 ? 18.910 7.464 -43.749 1.00 94.56 557 SER A CA 1
ATOM 4423 C C . SER A 1 557 ? 17.696 6.569 -43.523 1.00 94.56 557 SER A C 1
ATOM 4425 O O . SER A 1 557 ? 17.181 6.484 -42.414 1.00 94.56 557 SER A O 1
ATOM 4427 N N . ASP A 1 558 ? 17.231 5.896 -44.567 1.00 93.00 558 ASP A N 1
ATOM 4428 C CA . ASP A 1 558 ? 16.213 4.840 -44.515 1.00 93.00 558 ASP A CA 1
ATOM 4429 C C . ASP A 1 558 ? 16.829 3.437 -44.336 1.00 93.00 558 ASP A C 1
ATOM 4431 O O . ASP A 1 558 ? 16.119 2.456 -44.117 1.00 93.00 558 ASP A O 1
ATOM 4435 N N . THR A 1 559 ? 18.160 3.337 -44.369 1.00 92.88 559 THR A N 1
ATOM 4436 C CA . THR A 1 559 ? 18.925 2.098 -44.181 1.00 92.88 559 THR A CA 1
ATOM 4437 C C . THR A 1 559 ? 19.868 2.209 -42.981 1.00 92.88 559 THR A C 1
ATOM 4439 O O . THR A 1 559 ? 20.053 3.282 -42.410 1.00 92.88 559 THR A O 1
ATOM 4442 N N . CYS A 1 560 ? 20.488 1.098 -42.568 1.00 94.50 560 CYS A N 1
ATOM 4443 C CA . CYS A 1 560 ? 21.430 1.070 -41.437 1.00 94.50 560 CYS A CA 1
ATOM 4444 C C . CYS A 1 560 ? 22.867 1.505 -41.811 1.00 94.50 560 CYS A C 1
ATOM 4446 O O . CYS A 1 560 ? 23.844 1.054 -41.209 1.00 94.50 560 CYS A O 1
ATOM 4448 N N . GLN A 1 561 ? 22.997 2.343 -42.840 1.00 95.69 561 GLN A N 1
ATOM 4449 C CA . GLN A 1 561 ? 24.259 2.869 -43.346 1.00 95.69 561 GLN A CA 1
ATOM 4450 C C . GLN A 1 561 ? 24.043 4.286 -43.893 1.00 95.69 561 GLN A C 1
ATOM 4452 O O . GLN A 1 561 ? 22.970 4.608 -44.404 1.00 95.69 561 GLN A O 1
ATOM 4457 N N . THR A 1 562 ? 25.051 5.152 -43.787 1.00 95.88 562 THR A N 1
ATOM 4458 C CA . THR A 1 562 ? 25.075 6.433 -44.508 1.00 95.88 562 THR A CA 1
ATOM 4459 C C . THR A 1 562 ? 26.502 6.947 -44.692 1.00 95.88 562 THR A C 1
ATOM 4461 O O . THR A 1 562 ? 27.438 6.446 -44.064 1.00 95.88 562 THR A O 1
ATOM 4464 N N . THR A 1 563 ? 26.665 7.966 -45.532 1.00 95.19 563 THR A N 1
ATOM 4465 C CA . THR A 1 563 ? 27.944 8.634 -45.780 1.00 95.19 563 THR A CA 1
ATOM 4466 C C . THR A 1 563 ? 27.907 10.046 -45.210 1.00 95.19 563 THR A C 1
ATOM 4468 O O . THR A 1 563 ? 27.070 10.862 -45.592 1.00 95.19 563 THR A O 1
ATOM 4471 N N . LEU A 1 564 ? 28.844 10.346 -44.314 1.00 95.62 564 LEU A N 1
ATOM 4472 C CA . LEU A 1 564 ? 29.104 11.695 -43.822 1.00 95.62 564 LEU A CA 1
ATOM 4473 C C . LEU A 1 564 ? 30.114 12.355 -44.761 1.00 95.62 564 LEU A C 1
ATOM 4475 O O . LEU A 1 564 ? 31.207 11.822 -44.918 1.00 95.62 564 LEU A O 1
ATOM 4479 N N . CYS A 1 565 ? 29.767 13.487 -45.373 1.00 93.00 565 CYS A N 1
ATOM 4480 C CA . CYS A 1 565 ? 30.612 14.195 -46.343 1.00 93.00 565 CYS A CA 1
ATOM 4481 C C . CYS A 1 565 ? 31.005 15.595 -45.846 1.00 93.00 565 CYS A C 1
ATOM 4483 O O . CYS A 1 565 ? 30.434 16.101 -44.878 1.00 93.00 565 CYS A O 1
ATOM 4485 N N . ASN A 1 566 ? 31.932 16.245 -46.559 1.00 91.81 566 ASN A N 1
ATOM 4486 C CA . ASN A 1 566 ? 32.425 17.602 -46.275 1.00 91.81 566 ASN A CA 1
ATOM 4487 C C . ASN A 1 566 ? 33.061 17.742 -44.879 1.00 91.81 566 ASN A C 1
ATOM 4489 O O . ASN A 1 566 ? 32.894 18.752 -44.198 1.00 91.81 566 ASN A O 1
ATOM 4493 N N . LEU A 1 567 ? 33.769 16.702 -44.446 1.00 93.81 567 LEU A N 1
ATOM 4494 C CA . LEU A 1 567 ? 34.505 16.660 -43.190 1.00 93.81 567 LEU A CA 1
ATOM 4495 C C . LEU A 1 567 ? 35.898 17.282 -43.346 1.00 93.81 567 LEU A C 1
ATOM 4497 O O . LEU A 1 567 ? 36.484 17.306 -44.428 1.00 93.81 567 LEU A O 1
ATOM 4501 N N . THR A 1 568 ? 36.458 17.749 -42.238 1.00 92.88 568 THR A N 1
ATOM 4502 C CA . THR A 1 568 ? 37.810 18.302 -42.187 1.00 92.88 568 THR A CA 1
ATOM 4503 C C . THR A 1 568 ? 38.836 17.165 -42.096 1.00 92.88 568 THR A C 1
ATOM 4505 O O . THR A 1 568 ? 38.655 16.253 -41.283 1.00 92.88 568 THR A O 1
ATOM 4508 N N . PRO A 1 569 ? 39.929 17.189 -42.883 1.00 92.81 569 PRO A N 1
ATOM 4509 C CA . PRO A 1 569 ? 41.009 16.208 -42.780 1.00 92.81 569 PRO A CA 1
ATOM 4510 C C . PRO A 1 569 ? 41.721 16.212 -41.424 1.00 92.81 569 PRO A C 1
ATOM 4512 O O . PRO A 1 569 ? 41.970 17.267 -40.848 1.00 92.81 569 PRO A O 1
ATOM 4515 N N . ASN A 1 570 ? 42.149 15.030 -40.966 1.00 92.38 570 ASN A N 1
ATOM 4516 C CA . ASN A 1 570 ? 42.816 14.805 -39.671 1.00 92.38 570 ASN A CA 1
ATOM 4517 C C . ASN A 1 570 ? 41.987 15.203 -38.430 1.00 92.38 570 ASN A C 1
ATOM 4519 O O . ASN A 1 570 ? 42.557 15.392 -37.353 1.00 92.38 570 ASN A O 1
ATOM 4523 N N . THR A 1 571 ? 40.666 15.291 -38.552 1.00 92.56 571 THR A N 1
ATOM 4524 C CA . THR A 1 571 ? 39.772 15.765 -37.490 1.00 92.56 571 THR A CA 1
ATOM 4525 C C . THR A 1 571 ? 38.982 14.613 -36.880 1.00 92.56 571 THR A C 1
ATOM 4527 O O . THR A 1 571 ? 38.571 13.679 -37.573 1.00 92.56 571 THR A O 1
ATOM 4530 N N . LYS A 1 572 ? 38.794 14.664 -35.558 1.00 94.31 572 LYS A N 1
ATOM 4531 C CA . LYS A 1 572 ? 37.963 13.717 -34.813 1.00 94.31 572 LYS A CA 1
ATOM 4532 C C . LYS A 1 572 ? 36.517 14.196 -34.785 1.00 94.31 572 LYS A C 1
ATOM 4534 O O . LYS A 1 572 ? 36.252 15.349 -34.456 1.00 94.31 572 LYS A O 1
ATOM 4539 N N . TYR A 1 573 ? 35.602 13.291 -35.092 1.00 95.00 573 TYR A N 1
ATOM 4540 C CA . TYR A 1 573 ? 34.169 13.511 -35.073 1.00 95.00 573 TYR A CA 1
ATOM 4541 C C . TYR A 1 573 ? 33.504 12.543 -34.104 1.00 95.00 573 TYR A C 1
ATOM 4543 O O . TYR A 1 573 ? 33.784 11.345 -34.116 1.00 95.00 573 TYR A O 1
ATOM 4551 N N . GLN A 1 574 ? 32.585 13.067 -33.306 1.00 95.38 574 GLN A N 1
ATOM 4552 C CA . GLN A 1 574 ? 31.636 12.291 -32.523 1.00 95.38 574 GLN A CA 1
ATOM 4553 C C . GLN A 1 574 ? 30.390 12.056 -33.362 1.00 95.38 574 GLN A C 1
ATOM 4555 O O . GLN A 1 574 ? 29.824 13.007 -33.900 1.00 95.38 574 GLN A O 1
ATOM 4560 N N . VAL A 1 575 ? 29.967 10.799 -33.458 1.00 95.81 575 VAL A N 1
ATOM 4561 C CA . VAL A 1 575 ? 28.810 10.366 -34.243 1.00 95.81 575 VAL A CA 1
ATOM 4562 C C . VAL A 1 575 ? 27.857 9.585 -33.345 1.00 95.81 575 VAL A C 1
ATOM 4564 O O . VAL A 1 575 ? 28.285 8.708 -32.593 1.00 95.81 575 VAL A O 1
ATOM 4567 N N . ALA A 1 576 ? 26.567 9.890 -33.444 1.00 95.44 576 ALA A N 1
ATOM 4568 C CA . ALA A 1 576 ? 25.492 9.171 -32.769 1.00 95.44 576 ALA A CA 1
ATOM 4569 C C . ALA A 1 576 ? 24.289 9.009 -33.705 1.00 95.44 576 ALA A C 1
ATOM 4571 O O . ALA A 1 576 ? 24.060 9.849 -34.577 1.00 95.44 576 ALA A O 1
ATOM 4572 N N . VAL A 1 577 ? 23.523 7.934 -33.520 1.00 96.06 577 VAL A N 1
ATOM 4573 C CA . VAL A 1 577 ? 22.374 7.588 -34.367 1.00 96.06 577 VAL A CA 1
ATOM 4574 C C . VAL A 1 577 ? 21.128 7.387 -33.514 1.00 96.06 577 VAL A C 1
ATOM 4576 O O . VAL A 1 577 ? 21.182 6.744 -32.468 1.00 96.06 577 VAL A O 1
ATOM 4579 N N . GLN A 1 578 ? 19.993 7.904 -33.973 1.00 94.69 578 GLN A N 1
ATOM 4580 C CA . GLN A 1 578 ? 18.668 7.671 -33.398 1.00 94.69 578 GLN A CA 1
ATOM 4581 C C . GLN A 1 578 ? 17.768 7.003 -34.432 1.00 94.69 578 GLN A C 1
ATOM 4583 O O . GLN A 1 578 ? 17.787 7.366 -35.606 1.00 94.69 578 GLN A O 1
ATOM 4588 N N . ALA A 1 579 ? 16.940 6.060 -33.997 1.00 94.69 579 ALA A N 1
ATOM 4589 C CA . ALA A 1 579 ? 15.822 5.578 -34.790 1.00 94.69 579 ALA A CA 1
ATOM 4590 C C . ALA A 1 579 ? 14.666 6.581 -34.707 1.00 94.69 579 ALA A C 1
ATOM 4592 O O . ALA A 1 579 ? 14.428 7.204 -33.672 1.00 94.69 579 ALA A O 1
ATOM 4593 N N . TRP A 1 580 ? 13.924 6.727 -35.795 1.00 93.00 580 TRP A N 1
ATOM 4594 C CA . TRP A 1 580 ? 12.720 7.540 -35.873 1.00 93.00 580 TRP A CA 1
ATOM 4595 C C . TRP A 1 580 ? 11.534 6.664 -36.274 1.00 93.00 580 TRP A C 1
ATOM 4597 O O . TRP A 1 580 ? 11.588 5.932 -37.264 1.00 93.00 580 TRP A O 1
ATOM 4607 N N . CYS A 1 581 ? 10.462 6.742 -35.491 1.00 90.81 581 CYS A N 1
ATOM 4608 C CA . CYS A 1 581 ? 9.154 6.183 -35.804 1.00 90.81 581 CYS A CA 1
ATOM 4609 C C . CYS A 1 581 ? 8.130 7.312 -35.958 1.00 90.81 581 CYS A C 1
ATOM 4611 O O . CYS A 1 581 ? 8.391 8.456 -35.585 1.00 90.81 581 CYS A O 1
ATOM 4613 N N . GLU A 1 582 ? 6.929 6.979 -36.434 1.00 87.06 582 GLU A N 1
ATOM 4614 C CA . GLU A 1 582 ? 5.857 7.962 -36.654 1.00 87.06 582 GLU A CA 1
ATOM 4615 C C . GLU A 1 582 ? 5.532 8.794 -35.394 1.00 87.06 582 GLU A C 1
ATOM 4617 O O . GLU A 1 582 ? 5.128 9.950 -35.486 1.00 87.06 582 GLU A O 1
ATOM 4622 N N . VAL A 1 583 ? 5.750 8.223 -34.205 1.00 87.88 583 VAL A N 1
ATOM 4623 C CA . VAL A 1 583 ? 5.480 8.880 -32.920 1.00 87.88 583 VAL A CA 1
ATOM 4624 C C . VAL A 1 583 ? 6.646 9.756 -32.440 1.00 87.88 583 VAL A C 1
ATOM 4626 O O . VAL A 1 583 ? 6.416 10.723 -31.709 1.00 87.88 583 VAL A O 1
ATOM 4629 N N . GLY A 1 584 ? 7.897 9.447 -32.805 1.00 90.06 584 GLY A N 1
ATOM 4630 C CA . GLY A 1 584 ? 9.064 10.140 -32.254 1.00 90.06 584 GLY A CA 1
ATOM 4631 C C . GLY A 1 584 ? 10.420 9.458 -32.470 1.00 90.06 584 GLY A C 1
ATOM 4632 O O . GLY A 1 584 ? 10.543 8.483 -33.203 1.00 90.06 584 GLY A O 1
ATOM 4633 N N . TYR A 1 585 ? 11.456 10.004 -31.823 1.00 91.19 585 TYR A N 1
ATOM 4634 C CA . TYR A 1 585 ? 12.821 9.462 -31.829 1.00 91.19 585 TYR A CA 1
ATOM 4635 C C . TYR A 1 585 ? 13.036 8.466 -30.689 1.00 91.19 585 TYR A C 1
ATOM 4637 O O . TYR A 1 585 ? 12.522 8.665 -29.588 1.00 91.19 585 TYR A O 1
ATOM 4645 N N . SER A 1 586 ? 13.859 7.449 -30.931 1.00 93.06 586 SER A N 1
ATOM 4646 C CA . SER A 1 586 ? 14.495 6.661 -29.879 1.00 93.06 586 SER A CA 1
ATOM 4647 C C . SER A 1 586 ? 15.556 7.483 -29.137 1.00 93.06 586 SER A C 1
ATOM 4649 O O . SER A 1 586 ? 15.926 8.593 -29.532 1.00 93.06 586 SER A O 1
ATOM 4651 N N . THR A 1 587 ? 16.141 6.885 -28.103 1.00 91.00 587 THR A N 1
ATOM 4652 C CA . THR A 1 587 ? 17.430 7.338 -27.571 1.00 91.00 587 THR A CA 1
ATOM 4653 C C . THR A 1 587 ? 18.546 7.194 -28.602 1.00 91.00 587 THR A C 1
ATOM 4655 O O . THR A 1 587 ? 18.455 6.365 -29.513 1.00 91.00 587 THR A O 1
ATOM 4658 N N . CYS A 1 588 ? 19.609 7.978 -28.429 1.00 91.06 588 CYS A N 1
ATOM 4659 C CA . CYS A 1 588 ? 20.830 7.852 -29.216 1.00 91.06 588 CYS A CA 1
ATOM 4660 C C . CYS A 1 588 ? 21.541 6.523 -28.945 1.00 91.06 588 CYS A C 1
ATOM 4662 O O . CYS A 1 588 ? 21.512 6.010 -27.826 1.00 91.06 588 CYS A O 1
ATOM 4664 N N . SER A 1 589 ? 22.222 6.012 -29.968 1.00 94.44 589 SER A N 1
ATOM 4665 C CA . SER A 1 589 ? 23.292 5.030 -29.820 1.00 94.44 589 SER A CA 1
ATOM 4666 C C . SER A 1 589 ? 24.427 5.591 -28.957 1.00 94.44 589 SER A C 1
ATOM 4668 O O . SER A 1 589 ? 24.563 6.809 -28.799 1.00 94.44 589 SER A O 1
ATOM 4670 N N . ASP A 1 590 ? 25.318 4.713 -28.497 1.00 93.31 590 ASP A N 1
ATOM 4671 C CA . ASP A 1 590 ? 26.595 5.143 -27.928 1.00 93.31 590 ASP A CA 1
ATOM 4672 C C . ASP A 1 590 ? 27.348 6.052 -28.909 1.00 93.31 590 ASP A C 1
ATOM 4674 O O . ASP A 1 590 ? 27.419 5.775 -30.116 1.00 93.31 590 ASP A O 1
ATOM 4678 N N . ILE A 1 591 ? 27.937 7.127 -28.377 1.00 93.56 591 ILE A N 1
ATOM 4679 C CA . ILE A 1 591 ? 28.763 8.041 -29.165 1.00 93.56 591 ILE A CA 1
ATOM 4680 C C . ILE A 1 591 ? 30.001 7.284 -29.639 1.00 93.56 591 ILE A C 1
ATOM 4682 O O . ILE A 1 591 ? 30.757 6.715 -28.848 1.00 93.56 591 ILE A O 1
ATOM 4686 N N . SER A 1 592 ? 30.213 7.297 -30.949 1.00 94.81 592 SER A N 1
ATOM 4687 C CA . SER A 1 592 ? 31.388 6.711 -31.582 1.00 94.81 592 SER A CA 1
ATOM 4688 C C . SER A 1 592 ? 32.297 7.817 -32.094 1.00 94.81 592 SER A C 1
ATOM 4690 O O . SER A 1 592 ? 31.831 8.776 -32.705 1.00 94.81 592 SER A O 1
ATOM 4692 N N . GLU A 1 593 ? 33.595 7.696 -31.824 1.00 94.75 593 GLU A N 1
ATOM 4693 C CA . GLU A 1 593 ? 34.596 8.631 -32.331 1.00 94.75 593 GLU A CA 1
ATOM 4694 C C . GLU A 1 593 ? 35.197 8.083 -33.626 1.00 94.75 593 GLU A C 1
ATOM 4696 O O . GLU A 1 593 ? 35.719 6.968 -33.655 1.00 94.75 593 GLU A O 1
ATOM 4701 N N . VAL A 1 594 ? 35.146 8.881 -34.691 1.00 94.00 594 VAL A N 1
ATOM 4702 C CA . VAL A 1 594 ? 35.812 8.589 -35.960 1.00 94.00 594 VAL A CA 1
ATOM 4703 C C . VAL A 1 594 ? 36.771 9.712 -36.313 1.00 94.00 594 VAL A C 1
ATOM 4705 O O . VAL A 1 594 ? 36.451 10.887 -36.169 1.00 94.00 594 VAL A O 1
ATOM 4708 N N . LYS A 1 595 ? 37.970 9.361 -36.776 1.00 93.62 595 LYS A N 1
ATOM 4709 C CA . LYS A 1 595 ? 38.975 10.334 -37.201 1.00 93.62 595 LYS A CA 1
ATOM 4710 C C . LYS A 1 595 ? 39.174 10.242 -38.707 1.00 93.62 595 LYS A C 1
ATOM 4712 O O . LYS A 1 595 ? 39.537 9.177 -39.201 1.00 93.62 595 LYS A O 1
ATOM 4717 N N . THR A 1 596 ? 38.975 11.346 -39.421 1.00 94.44 596 THR A N 1
ATOM 4718 C CA . THR A 1 596 ? 39.234 11.413 -40.866 1.00 94.44 596 THR A CA 1
ATOM 4719 C C . THR A 1 596 ? 40.721 11.230 -41.170 1.00 94.44 596 THR A C 1
ATOM 4721 O O . THR A 1 596 ? 41.605 11.509 -40.349 1.00 94.44 596 THR A O 1
ATOM 4724 N N . ARG A 1 597 ? 41.028 10.746 -42.377 1.00 93.56 597 ARG A N 1
ATOM 4725 C CA . ARG A 1 597 ? 42.419 10.569 -42.813 1.00 93.56 597 ARG A CA 1
ATOM 4726 C C . ARG A 1 597 ? 43.120 11.931 -42.947 1.00 93.56 597 ARG A C 1
ATOM 4728 O O . ARG A 1 597 ? 42.481 12.927 -43.281 1.00 93.56 597 ARG A O 1
ATOM 4735 N N . PRO A 1 598 ? 44.443 12.000 -42.722 1.00 92.44 598 PRO A N 1
ATOM 4736 C CA . PRO A 1 598 ? 45.172 13.265 -42.730 1.00 92.44 598 PRO A CA 1
ATOM 4737 C C . PRO A 1 598 ? 45.376 13.878 -44.119 1.00 92.44 598 PRO A C 1
ATOM 4739 O O . PRO A 1 598 ? 45.700 15.060 -44.216 1.00 92.44 598 PRO A O 1
ATOM 4742 N N . ALA A 1 599 ? 45.216 13.089 -45.182 1.00 90.62 599 ALA A N 1
ATOM 4743 C CA . ALA A 1 599 ? 45.400 13.533 -46.555 1.00 90.62 599 ALA A CA 1
ATOM 4744 C C . ALA A 1 599 ? 44.558 12.701 -47.530 1.00 90.62 599 ALA A C 1
ATOM 4746 O O . ALA A 1 599 ? 44.215 11.546 -47.238 1.00 90.62 599 ALA A O 1
ATOM 4747 N N . SER A 1 600 ? 44.266 13.277 -48.698 1.00 91.31 600 SER A N 1
ATOM 4748 C CA . SER A 1 600 ? 43.673 12.553 -49.821 1.00 91.31 600 SER A CA 1
ATOM 4749 C C . SER A 1 600 ? 44.616 11.445 -50.328 1.00 91.31 600 SER A C 1
ATOM 4751 O O . SER A 1 600 ? 45.815 11.456 -50.029 1.00 91.31 600 SER A O 1
ATOM 4753 N N . PRO A 1 601 ? 44.108 10.430 -51.049 1.00 90.44 601 PRO A N 1
ATOM 4754 C CA . PRO A 1 601 ? 44.971 9.421 -51.653 1.00 90.44 601 PRO A CA 1
ATOM 4755 C C . PRO A 1 601 ? 45.993 10.057 -52.614 1.00 90.44 601 PRO A C 1
ATOM 4757 O O . PRO A 1 601 ? 45.654 11.024 -53.303 1.00 90.44 601 PRO A O 1
ATOM 4760 N N . PRO A 1 602 ? 47.220 9.515 -52.716 1.00 89.69 602 PRO A N 1
ATOM 4761 C CA . PRO A 1 602 ? 48.142 9.864 -53.793 1.00 89.69 602 PRO A CA 1
ATOM 4762 C C . PRO A 1 602 ? 47.539 9.553 -55.169 1.00 89.69 602 PRO A C 1
ATOM 4764 O O . PRO A 1 602 ? 46.626 8.730 -55.290 1.00 89.69 602 PRO A O 1
ATOM 4767 N N . GLY A 1 603 ? 48.089 10.170 -56.217 1.00 86.50 603 GLY A N 1
ATOM 4768 C CA . GLY A 1 603 ? 47.703 9.851 -57.592 1.00 86.50 603 GLY A CA 1
ATOM 4769 C C . GLY A 1 603 ? 47.984 8.391 -57.956 1.00 86.50 603 GLY A C 1
ATOM 4770 O O . GLY A 1 603 ? 48.804 7.721 -57.324 1.00 86.50 603 GLY A O 1
ATOM 4771 N N . ILE A 1 604 ? 47.313 7.904 -59.000 1.00 88.19 604 ILE A N 1
ATOM 4772 C CA . ILE A 1 604 ? 47.502 6.543 -59.519 1.00 88.19 604 ILE A CA 1
ATOM 4773 C C . ILE A 1 604 ? 48.981 6.352 -59.909 1.00 88.19 604 ILE A C 1
ATOM 4775 O O . ILE A 1 604 ? 49.519 7.177 -60.654 1.00 88.19 604 ILE A O 1
ATOM 4779 N N . PRO A 1 605 ? 49.668 5.299 -59.425 1.00 85.50 605 PRO A N 1
ATOM 4780 C CA . PRO A 1 605 ? 51.074 5.080 -59.730 1.00 85.50 605 PRO A CA 1
ATOM 4781 C C . PRO A 1 605 ? 51.269 4.628 -61.180 1.00 85.50 605 PRO A C 1
ATOM 4783 O O . PRO A 1 605 ? 50.935 3.506 -61.560 1.00 85.50 605 PRO A O 1
ATOM 4786 N N . THR A 1 606 ? 51.889 5.482 -61.981 1.00 82.06 606 THR A N 1
ATOM 4787 C CA . THR A 1 606 ? 52.371 5.152 -63.327 1.00 82.06 606 THR A CA 1
ATOM 4788 C C . THR A 1 606 ? 53.581 4.223 -63.251 1.00 82.06 606 THR A C 1
ATOM 4790 O O . THR A 1 606 ? 54.460 4.411 -62.4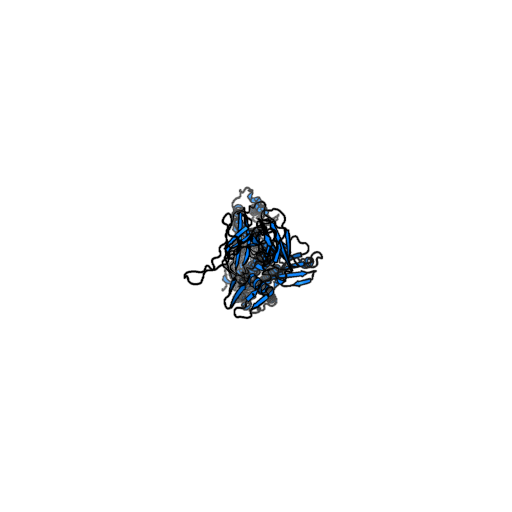09 1.00 82.06 606 THR A O 1
ATOM 4793 N N . VAL A 1 607 ? 53.625 3.196 -64.105 1.00 78.50 607 VAL A N 1
ATOM 4794 C CA . VAL A 1 607 ? 54.707 2.197 -64.130 1.00 78.50 607 VAL A CA 1
ATOM 4795 C C . VAL A 1 607 ? 55.557 2.380 -65.375 1.00 78.50 607 VAL A C 1
ATOM 4797 O O . VAL A 1 607 ? 55.044 2.367 -66.490 1.00 78.50 607 VAL A O 1
ATOM 4800 N N . HIS A 1 608 ? 56.868 2.481 -65.185 1.00 74.62 608 HIS A N 1
ATOM 4801 C CA . HIS A 1 608 ? 57.859 2.491 -66.250 1.00 74.62 608 HIS A CA 1
ATOM 4802 C C . HIS A 1 608 ? 58.782 1.280 -66.097 1.00 74.62 608 HIS A C 1
ATOM 4804 O O . HIS A 1 608 ? 59.436 1.112 -65.066 1.00 74.62 608 HIS A O 1
ATOM 4810 N N . LEU A 1 609 ? 58.842 0.423 -67.116 1.00 67.94 609 LEU A N 1
ATOM 4811 C CA . LEU A 1 609 ? 59.763 -0.711 -67.139 1.00 67.94 609 LEU A CA 1
ATOM 4812 C C . LEU A 1 609 ? 61.177 -0.202 -67.457 1.00 67.94 609 LEU A C 1
ATOM 4814 O O . LEU A 1 609 ? 61.395 0.373 -68.519 1.00 67.94 609 LEU A O 1
ATOM 4818 N N . ILE A 1 610 ? 62.123 -0.396 -66.537 1.00 67.44 610 ILE A N 1
ATOM 4819 C CA . ILE A 1 610 ? 63.534 -0.019 -66.732 1.00 67.44 610 ILE A CA 1
ATOM 4820 C C . ILE A 1 610 ? 64.332 -1.216 -67.261 1.00 67.44 610 ILE A C 1
ATOM 4822 O O . ILE A 1 610 ? 65.226 -1.061 -68.088 1.00 67.44 610 ILE A O 1
ATOM 4826 N N . SER A 1 611 ? 64.009 -2.419 -66.785 1.00 63.59 611 SER A N 1
ATOM 4827 C CA . SER A 1 611 ? 64.601 -3.685 -67.226 1.00 63.59 611 SER A CA 1
ATOM 4828 C C . SER A 1 611 ? 63.601 -4.833 -67.009 1.00 63.59 611 SER A C 1
ATOM 4830 O O . SER A 1 611 ? 62.609 -4.632 -66.303 1.00 63.59 611 SER A O 1
ATOM 4832 N N . PRO A 1 612 ? 63.847 -6.050 -67.537 1.00 62.56 612 PRO A N 1
ATOM 4833 C CA . PRO A 1 612 ? 62.951 -7.201 -67.355 1.00 62.56 612 PRO A CA 1
ATOM 4834 C C . PRO A 1 612 ? 62.637 -7.549 -65.890 1.00 62.56 612 PRO A C 1
ATOM 4836 O O . PRO A 1 612 ? 61.615 -8.162 -65.609 1.00 62.56 612 PRO A O 1
ATOM 4839 N N . THR A 1 613 ? 63.487 -7.135 -64.946 1.00 63.94 613 THR A N 1
ATOM 4840 C CA . THR A 1 613 ? 63.332 -7.407 -63.509 1.00 63.94 613 THR A CA 1
ATOM 4841 C C . THR A 1 613 ? 63.189 -6.137 -62.669 1.00 63.94 613 THR A C 1
ATOM 4843 O O . THR A 1 613 ? 63.217 -6.212 -61.441 1.00 63.94 613 THR A O 1
ATOM 4846 N N . THR A 1 614 ? 63.073 -4.948 -63.272 1.00 68.56 614 THR A N 1
ATOM 4847 C CA . THR A 1 614 ? 63.079 -3.671 -62.537 1.00 68.56 614 THR A CA 1
ATOM 4848 C C . THR A 1 614 ? 62.059 -2.685 -63.099 1.00 68.56 614 THR A C 1
ATOM 4850 O O . THR A 1 614 ? 62.128 -2.287 -64.262 1.00 68.56 614 THR A O 1
ATOM 4853 N N . VAL A 1 615 ? 61.142 -2.236 -62.238 1.00 76.19 615 VAL A N 1
ATOM 4854 C CA . VAL A 1 615 ? 60.114 -1.233 -62.557 1.00 76.19 615 VAL A CA 1
ATOM 4855 C C . VAL A 1 615 ? 60.332 0.034 -61.739 1.00 76.19 615 VAL A C 1
ATOM 4857 O O . VAL A 1 615 ? 60.647 -0.038 -60.553 1.00 76.19 615 VAL A O 1
ATOM 4860 N N . GLN A 1 616 ? 60.139 1.195 -62.355 1.00 80.62 616 GLN A N 1
ATOM 4861 C CA . GLN A 1 616 ? 60.043 2.479 -61.669 1.00 80.62 616 GLN A CA 1
ATOM 4862 C C . GLN A 1 616 ? 58.590 2.934 -61.648 1.00 80.62 616 GLN A C 1
ATOM 4864 O O . GLN A 1 616 ? 57.965 3.131 -62.685 1.00 80.62 616 GLN A O 1
ATOM 4869 N N . LEU A 1 617 ? 58.068 3.118 -60.444 1.00 82.50 617 LEU A N 1
ATOM 4870 C CA . LEU A 1 617 ? 56.758 3.693 -60.191 1.00 82.50 617 LEU A CA 1
ATOM 4871 C C . LEU A 1 617 ? 56.898 5.202 -60.038 1.00 82.50 617 LEU A C 1
ATOM 4873 O O . LEU A 1 617 ? 57.854 5.640 -59.403 1.00 82.50 617 LEU A O 1
ATOM 4877 N N . ARG A 1 618 ? 55.957 5.983 -60.572 1.00 82.88 618 ARG A N 1
ATOM 4878 C CA . ARG A 1 618 ? 55.823 7.430 -60.336 1.00 82.88 618 ARG A CA 1
ATOM 4879 C C . ARG A 1 618 ? 54.379 7.789 -60.011 1.00 82.88 618 ARG A C 1
ATOM 4881 O O . ARG A 1 618 ? 53.472 7.301 -60.677 1.00 82.88 618 ARG A O 1
ATOM 4888 N N . TRP A 1 619 ? 54.153 8.650 -59.029 1.00 87.38 619 TRP A N 1
ATOM 4889 C CA . TRP A 1 619 ? 52.815 9.107 -58.627 1.00 87.38 619 TRP A CA 1
ATOM 4890 C C . TRP A 1 619 ? 52.813 10.614 -58.358 1.00 87.38 619 TRP A C 1
ATOM 4892 O O . TRP A 1 619 ? 53.867 11.240 -58.291 1.00 87.38 619 TRP A O 1
ATOM 4902 N N . SER A 1 620 ? 51.633 11.214 -58.205 1.00 86.31 620 SER A N 1
ATOM 4903 C CA . SER A 1 620 ? 51.500 12.591 -57.717 1.00 86.31 620 SER A CA 1
ATOM 4904 C C . SER A 1 620 ? 51.250 12.607 -56.203 1.00 86.31 620 SER A C 1
ATOM 4906 O O . SER A 1 620 ? 50.650 11.661 -55.675 1.00 86.31 620 SER A O 1
ATOM 4908 N N . PRO A 1 621 ? 51.679 13.659 -55.481 1.00 86.00 621 PRO A N 1
ATOM 4909 C CA . PRO A 1 621 ? 51.360 13.804 -54.064 1.00 86.00 621 PRO A CA 1
ATOM 4910 C C . PRO A 1 621 ? 49.847 13.936 -53.813 1.00 86.00 621 PRO A C 1
ATOM 4912 O O . PRO A 1 621 ? 49.099 14.255 -54.743 1.00 86.00 621 PRO A O 1
ATOM 4915 N N . PRO A 1 622 ? 49.386 13.722 -52.564 1.00 88.94 622 PRO A N 1
ATOM 4916 C CA . PRO A 1 622 ? 48.028 14.059 -52.147 1.00 88.94 622 PRO A CA 1
ATOM 4917 C C . PRO A 1 622 ? 47.657 15.504 -52.499 1.00 88.94 622 PRO A C 1
ATOM 4919 O O . PRO A 1 622 ? 48.413 16.428 -52.203 1.00 88.94 622 PRO A O 1
ATOM 4922 N N . LEU A 1 623 ? 46.480 15.696 -53.099 1.00 88.50 623 LEU A N 1
ATOM 4923 C CA . LEU A 1 623 ? 45.959 17.023 -53.458 1.00 88.50 623 LEU A CA 1
ATOM 4924 C C . LEU A 1 623 ? 45.537 17.846 -52.235 1.00 88.50 623 LEU A C 1
ATOM 4926 O O . LEU A 1 623 ? 45.646 19.068 -52.243 1.00 88.50 623 LEU A O 1
ATOM 4930 N N . ILE A 1 624 ? 45.033 17.176 -51.198 1.00 87.44 624 ILE A N 1
ATOM 4931 C CA . ILE A 1 624 ? 44.533 17.798 -49.973 1.00 87.44 624 ILE A CA 1
ATOM 4932 C C . ILE A 1 624 ? 45.273 17.162 -48.803 1.00 87.44 624 ILE A C 1
ATOM 4934 O O . ILE A 1 624 ? 45.338 15.938 -48.689 1.00 87.44 624 ILE A O 1
ATOM 4938 N N . MET A 1 625 ? 45.812 17.995 -47.921 1.00 86.38 625 MET A N 1
ATOM 4939 C CA . MET A 1 625 ? 46.508 17.575 -46.710 1.00 86.38 625 MET A CA 1
ATOM 4940 C C . MET A 1 625 ? 46.115 18.501 -45.561 1.00 86.38 625 MET A C 1
ATOM 4942 O O . MET A 1 625 ? 45.989 19.710 -45.754 1.00 86.38 625 MET A O 1
ATOM 4946 N N . ALA A 1 626 ? 45.913 17.937 -44.371 1.00 88.00 626 ALA A N 1
ATOM 4947 C CA . ALA A 1 626 ? 45.589 18.721 -43.187 1.00 88.00 626 ALA A CA 1
ATOM 4948 C C . ALA A 1 626 ? 46.712 19.739 -42.876 1.00 88.00 626 ALA A C 1
ATOM 4950 O O . ALA A 1 626 ? 47.886 19.367 -42.941 1.00 88.00 626 ALA A O 1
ATOM 4951 N N . PRO A 1 627 ? 46.399 20.983 -42.464 1.00 81.25 627 PRO A N 1
ATOM 4952 C CA . PRO A 1 627 ? 47.413 22.010 -42.187 1.00 81.25 627 PRO A CA 1
ATOM 4953 C C . PRO A 1 627 ? 48.429 21.611 -41.107 1.00 81.25 627 PRO A C 1
ATOM 4955 O O . PRO A 1 627 ? 49.587 22.011 -41.143 1.00 81.25 627 PRO A O 1
ATOM 4958 N N . THR A 1 628 ? 47.996 20.797 -40.144 1.00 77.94 628 THR A N 1
ATOM 4959 C CA . THR A 1 628 ? 48.810 20.309 -39.020 1.00 77.94 628 THR A CA 1
ATOM 4960 C C . THR A 1 628 ? 49.657 19.083 -39.369 1.00 77.94 628 THR A C 1
ATOM 4962 O O . THR A 1 628 ? 50.365 18.545 -38.517 1.00 77.94 628 THR A O 1
ATOM 4965 N N . CYS A 1 629 ? 49.583 18.606 -40.612 1.00 82.44 629 CYS A N 1
ATOM 4966 C CA . CYS A 1 629 ? 50.191 17.365 -41.055 1.00 82.44 629 CYS A CA 1
ATOM 4967 C C . CYS A 1 629 ? 51.403 17.619 -41.965 1.00 82.44 629 CYS A C 1
ATOM 4969 O O . CYS A 1 629 ? 51.340 18.407 -42.903 1.00 82.44 629 CYS A O 1
ATOM 4971 N N . SER A 1 630 ? 52.495 16.878 -41.732 1.00 82.44 630 SER A N 1
ATOM 4972 C CA . SER A 1 630 ? 53.650 16.836 -42.637 1.00 82.44 630 SER A CA 1
ATOM 4973 C C . SER A 1 630 ? 53.808 15.445 -43.253 1.00 82.44 630 SER A C 1
ATOM 4975 O O . SER A 1 630 ? 53.861 14.436 -42.544 1.00 82.44 630 SER A O 1
ATOM 4977 N N . LEU A 1 631 ? 53.868 15.387 -44.584 1.00 84.19 631 LEU A N 1
ATOM 4978 C CA . LEU A 1 631 ? 54.192 14.173 -45.331 1.00 84.19 631 LEU A CA 1
ATOM 4979 C C . LEU A 1 631 ? 55.639 13.752 -45.026 1.00 84.19 631 LEU A C 1
ATOM 4981 O O . LEU A 1 631 ? 56.544 14.581 -45.075 1.00 84.19 631 LEU A O 1
ATOM 4985 N N . LYS A 1 632 ? 55.870 12.472 -44.716 1.00 81.69 632 LYS A N 1
ATOM 4986 C CA . LYS A 1 632 ? 57.206 11.948 -44.372 1.00 81.69 632 LYS A CA 1
ATOM 4987 C C . LYS A 1 632 ? 57.735 10.930 -45.370 1.00 81.69 632 LYS A C 1
ATOM 4989 O O . LYS A 1 632 ? 58.893 11.016 -45.772 1.00 81.69 632 LYS A O 1
ATOM 4994 N N . SER A 1 633 ? 56.905 9.965 -45.746 1.00 83.69 633 SER A N 1
ATOM 4995 C CA . SER A 1 633 ? 57.276 8.918 -46.697 1.00 83.69 633 SER A CA 1
ATOM 4996 C C . SER A 1 633 ? 56.053 8.421 -47.456 1.00 83.69 633 SER A C 1
ATOM 4998 O O . SER A 1 633 ? 54.913 8.724 -47.101 1.00 83.69 633 SER A O 1
ATOM 5000 N N . TYR A 1 634 ? 56.296 7.628 -48.491 1.00 84.44 634 TYR A N 1
ATOM 5001 C CA . TYR A 1 634 ? 55.268 6.830 -49.144 1.00 84.44 634 TYR A CA 1
ATOM 5002 C C . TYR A 1 634 ? 55.529 5.350 -48.890 1.00 84.44 634 TYR A C 1
ATOM 5004 O O . TYR A 1 634 ? 56.675 4.906 -48.797 1.00 84.44 634 TYR A O 1
ATOM 5012 N N . THR A 1 635 ? 54.461 4.566 -48.796 1.00 85.31 635 THR A N 1
ATOM 5013 C CA . THR A 1 635 ? 54.546 3.106 -48.796 1.00 85.31 635 THR A CA 1
ATOM 5014 C C . THR A 1 635 ? 53.881 2.572 -50.050 1.00 85.31 635 THR A C 1
ATOM 5016 O O . THR A 1 635 ? 52.733 2.903 -50.339 1.00 85.31 635 THR A O 1
ATOM 5019 N N . VAL A 1 636 ? 54.607 1.726 -50.777 1.00 81.88 636 VAL A N 1
ATOM 5020 C CA . VAL A 1 636 ? 54.101 1.055 -51.971 1.00 81.88 636 VAL A CA 1
ATOM 5021 C C . VAL A 1 636 ? 53.743 -0.383 -51.612 1.00 81.88 636 VAL A C 1
ATOM 5023 O O . VAL A 1 636 ? 54.530 -1.097 -50.979 1.00 81.88 636 VAL A O 1
ATOM 5026 N N . ARG A 1 637 ? 52.554 -0.816 -52.025 1.00 83.06 637 ARG A N 1
ATOM 5027 C CA . ARG A 1 637 ? 52.126 -2.213 -51.958 1.00 83.06 637 ARG A CA 1
ATOM 5028 C C . ARG A 1 637 ? 52.038 -2.810 -53.354 1.00 83.06 637 ARG A C 1
ATOM 5030 O O . ARG A 1 637 ? 51.693 -2.122 -54.310 1.00 83.06 637 ARG A O 1
ATOM 5037 N N . GLN A 1 638 ? 52.355 -4.096 -53.438 1.00 77.50 638 GLN A N 1
ATOM 5038 C CA . GLN A 1 638 ? 52.329 -4.894 -54.661 1.00 77.50 638 GLN A CA 1
ATOM 5039 C C . GLN A 1 638 ? 51.456 -6.134 -54.433 1.00 77.50 638 GLN A C 1
ATOM 5041 O O . GLN A 1 638 ? 51.688 -6.849 -53.456 1.00 77.50 638 GLN A O 1
ATOM 5046 N N . LYS A 1 639 ? 50.503 -6.410 -55.329 1.00 74.88 639 LYS A N 1
ATOM 5047 C CA . LYS A 1 639 ? 49.714 -7.657 -55.353 1.00 74.88 639 LYS A CA 1
ATOM 5048 C C . LYS A 1 639 ? 50.163 -8.535 -56.525 1.00 74.88 639 LYS A C 1
ATOM 5050 O O . LYS A 1 639 ? 50.387 -8.021 -57.622 1.00 74.88 639 LYS A O 1
ATOM 5055 N N . LYS A 1 640 ? 50.332 -9.841 -56.281 1.00 67.06 640 LYS A N 1
ATOM 5056 C CA . LYS A 1 640 ? 50.661 -10.845 -57.308 1.00 67.06 640 LYS A CA 1
ATOM 5057 C C . LYS A 1 640 ? 49.376 -11.533 -57.768 1.00 67.06 640 LYS A C 1
ATOM 5059 O O . LYS A 1 640 ? 48.777 -12.263 -56.987 1.00 67.06 640 LYS A O 1
ATOM 5064 N N . ASP A 1 641 ? 49.006 -11.312 -59.028 1.00 60.34 641 ASP A N 1
ATOM 5065 C CA . ASP A 1 641 ? 47.811 -11.858 -59.679 1.00 60.34 641 ASP A CA 1
ATOM 5066 C C . ASP A 1 641 ? 46.459 -11.436 -59.056 1.00 60.34 641 ASP A C 1
ATOM 5068 O O . ASP A 1 641 ? 46.346 -10.965 -57.923 1.00 60.34 641 ASP A O 1
ATOM 5072 N N . SER A 1 642 ? 45.390 -11.576 -59.833 1.00 53.28 642 SER A N 1
ATOM 5073 C CA . SER A 1 642 ? 44.024 -11.218 -59.441 1.00 53.28 642 SER A CA 1
ATOM 5074 C C . SER A 1 642 ? 43.444 -12.146 -58.356 1.00 53.28 642 SER A C 1
ATOM 5076 O O . SER A 1 642 ? 42.634 -11.680 -57.551 1.00 53.28 642 SER A O 1
ATOM 5078 N N . GLN A 1 643 ? 43.924 -13.396 -58.259 1.00 51.59 643 GLN A N 1
ATOM 5079 C CA . GLN A 1 643 ? 43.481 -14.410 -57.283 1.00 51.59 643 GLN A CA 1
ATOM 5080 C C . GLN A 1 643 ? 44.389 -14.575 -56.042 1.00 51.59 643 GLN A C 1
ATOM 5082 O O . GLN A 1 643 ? 44.007 -15.276 -55.109 1.00 51.59 643 GLN A O 1
ATOM 5087 N N . GLY A 1 644 ? 45.569 -13.941 -55.986 1.00 49.31 644 GLY A N 1
ATOM 5088 C CA . GLY A 1 644 ? 46.455 -13.989 -54.814 1.00 49.31 644 GLY A CA 1
ATOM 5089 C C . GLY A 1 644 ? 46.153 -12.863 -53.821 1.00 49.31 644 GLY A C 1
ATOM 5090 O O . GLY A 1 644 ? 46.353 -11.697 -54.143 1.00 49.31 644 GLY A O 1
ATOM 5091 N N . GLU A 1 645 ? 45.681 -13.174 -52.610 1.00 46.19 645 GLU A N 1
ATOM 5092 C CA . GLU A 1 645 ? 45.275 -12.160 -51.612 1.00 46.19 645 GLU A CA 1
ATOM 5093 C C . GLU A 1 645 ? 46.433 -11.452 -50.877 1.00 46.19 645 GLU A C 1
ATOM 5095 O O . GLU A 1 645 ? 46.203 -10.514 -50.112 1.00 46.19 645 GLU A O 1
ATOM 5100 N N . GLU A 1 646 ? 47.692 -11.835 -51.107 1.00 50.97 646 GLU A N 1
ATOM 5101 C CA . GLU A 1 646 ? 48.816 -11.276 -50.349 1.00 50.97 646 GLU A CA 1
ATOM 5102 C C . GLU A 1 646 ? 49.401 -9.997 -50.972 1.00 50.97 646 GLU A C 1
ATOM 5104 O O . GLU A 1 646 ? 50.076 -10.010 -52.007 1.00 50.97 646 GLU A O 1
ATOM 5109 N N . TRP A 1 647 ? 49.197 -8.870 -50.281 1.00 61.53 647 TRP A N 1
ATOM 5110 C CA . TRP A 1 647 ? 49.877 -7.605 -50.559 1.00 61.53 647 TRP A CA 1
ATOM 5111 C C . TRP A 1 647 ? 51.258 -7.567 -49.901 1.00 61.53 647 TRP A C 1
ATOM 5113 O O . TRP A 1 647 ? 51.385 -7.499 -48.676 1.00 61.53 647 TRP A O 1
ATOM 5123 N N . ILE A 1 648 ? 52.313 -7.500 -50.709 1.00 59.94 648 ILE A N 1
ATOM 5124 C CA . ILE A 1 64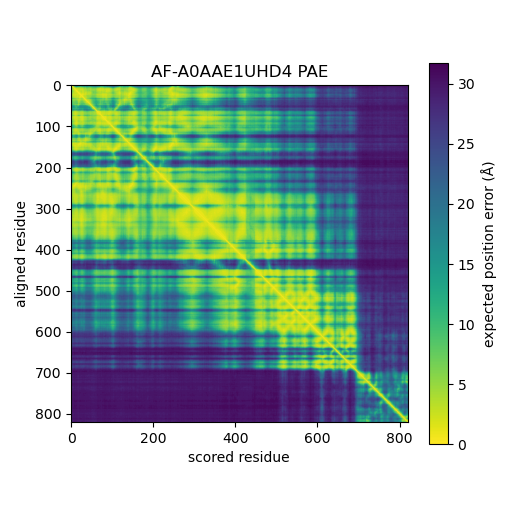8 ? 53.682 -7.346 -50.210 1.00 59.94 648 ILE A CA 1
ATOM 5125 C C . ILE A 1 648 ? 53.960 -5.856 -49.996 1.00 59.94 648 ILE A C 1
ATOM 5127 O O . ILE A 1 648 ? 53.854 -5.047 -50.921 1.00 59.94 648 ILE A O 1
ATOM 5131 N N . THR A 1 649 ? 54.331 -5.483 -48.769 1.00 59.31 649 THR A N 1
ATOM 5132 C CA . THR A 1 649 ? 54.728 -4.108 -48.429 1.00 59.31 649 THR A CA 1
ATOM 5133 C C . THR A 1 649 ? 56.223 -3.921 -48.684 1.00 59.31 649 THR A C 1
ATOM 5135 O O . THR A 1 649 ? 57.036 -4.602 -48.063 1.00 59.31 649 THR A O 1
ATOM 5138 N N . LYS A 1 650 ? 56.602 -2.970 -49.547 1.00 59.88 650 LYS A N 1
ATOM 5139 C CA . LYS A 1 650 ? 58.002 -2.539 -49.719 1.00 59.88 650 LYS A CA 1
ATOM 5140 C C . LYS A 1 650 ? 58.150 -1.128 -49.123 1.00 59.88 650 LYS A C 1
ATOM 5142 O O . LYS A 1 650 ? 57.406 -0.222 -49.499 1.00 59.88 650 LYS A O 1
ATOM 5147 N N . LYS A 1 651 ? 59.014 -0.969 -48.107 1.00 57.75 651 LYS A N 1
ATOM 5148 C CA . LYS A 1 651 ? 59.064 0.227 -47.237 1.00 57.75 651 LYS A CA 1
ATOM 5149 C C . LYS A 1 651 ? 60.112 1.281 -47.635 1.00 57.75 651 LYS A C 1
ATOM 5151 O O . LYS A 1 651 ? 61.242 0.939 -47.959 1.00 57.75 651 LYS A O 1
ATOM 5156 N N . ASP A 1 652 ? 59.654 2.528 -47.463 1.00 53.44 652 ASP A N 1
ATOM 5157 C CA . ASP A 1 652 ? 60.299 3.816 -47.150 1.00 53.44 652 ASP A CA 1
ATOM 5158 C C . ASP A 1 652 ? 61.324 4.435 -48.120 1.00 53.44 652 ASP A C 1
ATOM 5160 O O . ASP A 1 652 ? 62.518 4.152 -48.085 1.00 53.44 652 ASP A O 1
ATOM 5164 N N . GLN A 1 653 ? 60.849 5.422 -48.892 1.00 52.94 653 GLN A N 1
ATOM 5165 C CA . GLN A 1 653 ? 61.673 6.485 -49.478 1.00 52.94 653 GLN A CA 1
ATOM 5166 C C . GLN A 1 653 ? 61.284 7.847 -48.879 1.00 52.94 653 GLN A C 1
ATOM 5168 O O . GLN A 1 653 ? 60.099 8.156 -48.719 1.00 52.94 653 GLN A O 1
ATOM 5173 N N . VAL A 1 654 ? 62.303 8.627 -48.508 1.00 49.31 654 VAL A N 1
ATOM 5174 C CA . VAL A 1 654 ? 62.208 9.969 -47.909 1.00 49.31 654 VAL A CA 1
ATOM 5175 C C . VAL A 1 654 ? 61.882 11.014 -48.987 1.00 49.31 654 VAL A C 1
ATOM 5177 O O . VAL A 1 654 ? 62.405 10.919 -50.092 1.00 49.31 654 VAL A O 1
ATOM 5180 N N . MET A 1 655 ? 61.013 11.966 -48.611 1.00 52.19 655 MET A N 1
ATOM 5181 C CA . MET A 1 655 ? 60.446 13.182 -49.247 1.00 52.19 655 MET A CA 1
ATOM 5182 C C . MET A 1 655 ? 60.794 13.645 -50.682 1.00 52.19 655 MET A C 1
ATOM 5184 O O . MET A 1 655 ? 59.951 14.328 -51.259 1.00 52.19 655 MET A O 1
ATOM 5188 N N . ASP A 1 656 ? 61.928 13.306 -51.293 1.00 52.12 656 ASP A N 1
ATOM 5189 C CA . ASP A 1 656 ? 62.435 14.062 -52.455 1.00 52.12 656 ASP A CA 1
ATOM 5190 C C . ASP A 1 656 ? 62.103 13.457 -53.826 1.00 52.12 656 ASP A C 1
ATOM 5192 O O . ASP A 1 656 ? 62.350 14.080 -54.858 1.00 52.12 656 ASP A O 1
ATOM 5196 N N . TYR A 1 657 ? 61.498 12.267 -53.868 1.00 58.97 657 TYR A N 1
ATOM 5197 C CA . TYR A 1 657 ? 61.136 11.618 -55.127 1.00 58.97 657 TYR A CA 1
ATOM 5198 C C . TYR A 1 657 ? 59.744 10.988 -55.037 1.00 58.97 657 TYR A C 1
ATOM 5200 O O . TYR A 1 657 ? 59.534 10.015 -54.315 1.00 58.97 657 TYR A O 1
ATOM 5208 N N . TYR A 1 658 ? 58.786 11.486 -55.832 1.00 75.19 658 TYR A N 1
ATOM 5209 C CA . TYR A 1 658 ? 57.486 10.832 -56.070 1.00 75.19 658 TYR A CA 1
ATOM 5210 C C . TYR A 1 658 ? 57.627 9.595 -56.972 1.00 75.19 658 TYR A C 1
ATOM 5212 O O . TYR A 1 658 ? 56.819 9.355 -57.871 1.00 75.19 658 TYR A O 1
ATOM 5220 N N . SER A 1 659 ? 58.721 8.854 -56.793 1.00 76.38 659 SER A N 1
ATOM 5221 C CA . SER A 1 659 ? 59.094 7.730 -57.628 1.00 76.38 659 SER A CA 1
ATOM 5222 C C . SER A 1 659 ? 59.841 6.672 -56.838 1.00 76.38 659 SER A C 1
ATOM 5224 O O . SER A 1 659 ? 60.783 7.021 -56.135 1.00 76.38 659 SER A O 1
ATOM 5226 N N . CYS A 1 660 ? 59.504 5.399 -57.029 1.00 75.94 660 CYS A N 1
ATOM 5227 C CA . CYS A 1 660 ? 60.176 4.275 -56.381 1.00 75.94 660 CYS A CA 1
ATOM 5228 C C . CYS A 1 660 ? 60.560 3.206 -57.400 1.00 75.94 660 CYS A C 1
ATOM 5230 O O . CYS A 1 660 ? 59.736 2.789 -58.212 1.00 75.94 660 CYS A O 1
ATOM 5232 N N . THR A 1 661 ? 61.810 2.748 -57.342 1.00 75.50 661 THR A N 1
ATOM 5233 C CA . THR A 1 661 ? 62.308 1.663 -58.189 1.00 75.50 661 THR A CA 1
ATOM 5234 C C . THR A 1 661 ? 62.257 0.353 -57.417 1.00 75.50 661 THR A C 1
ATOM 5236 O O . THR A 1 661 ? 62.840 0.237 -56.340 1.00 75.50 661 THR A O 1
ATOM 5239 N N . LEU A 1 662 ? 61.566 -0.640 -57.967 1.00 72.81 662 LEU A N 1
ATOM 5240 C CA . LEU A 1 662 ? 61.344 -1.938 -57.347 1.00 72.81 662 LEU A CA 1
ATOM 5241 C C . LEU A 1 662 ? 61.863 -3.057 -58.247 1.00 72.81 662 LEU A C 1
ATOM 5243 O O . LEU A 1 662 ? 61.567 -3.101 -59.442 1.00 72.81 662 LEU A O 1
ATOM 5247 N N . THR A 1 663 ? 62.569 -4.015 -57.650 1.00 70.06 663 THR A N 1
ATOM 5248 C CA . THR A 1 663 ? 62.889 -5.280 -58.317 1.00 70.06 663 THR A CA 1
ATOM 5249 C C . THR A 1 663 ? 61.667 -6.196 -58.275 1.00 70.06 663 THR A C 1
ATOM 5251 O O . THR A 1 663 ? 61.086 -6.428 -57.203 1.00 70.06 663 THR A O 1
ATOM 5254 N N . ILE A 1 664 ? 61.259 -6.691 -59.439 1.00 69.25 664 ILE A N 1
ATOM 5255 C CA . ILE A 1 664 ? 60.181 -7.664 -59.620 1.00 69.25 664 ILE A CA 1
ATOM 5256 C C . ILE A 1 664 ? 60.796 -9.030 -59.931 1.00 69.25 664 ILE A C 1
ATOM 5258 O O . ILE A 1 664 ? 61.805 -9.123 -60.621 1.00 69.25 664 ILE A O 1
ATOM 5262 N N . SER A 1 665 ? 60.223 -10.085 -59.357 1.00 59.66 665 SER A N 1
ATOM 5263 C CA . SER A 1 665 ? 60.772 -11.448 -59.397 1.00 59.66 665 SER A CA 1
ATOM 5264 C C . SER A 1 665 ? 59.853 -12.453 -60.098 1.00 59.66 665 SER A C 1
ATOM 5266 O O . SER A 1 665 ? 59.980 -13.652 -59.879 1.00 59.66 665 SER A O 1
ATOM 5268 N N . SER A 1 666 ? 58.877 -11.981 -60.878 1.00 54.91 666 SER A N 1
ATOM 5269 C CA . SER A 1 666 ? 57.828 -12.822 -61.457 1.00 54.91 666 SER A CA 1
ATOM 5270 C C . SER A 1 666 ? 57.307 -12.233 -62.768 1.00 54.91 666 SER A C 1
ATOM 5272 O O . SER A 1 666 ? 57.109 -11.022 -62.851 1.00 54.91 666 SER A O 1
ATOM 5274 N N . ASP A 1 667 ? 57.050 -13.114 -63.737 1.00 58.19 667 ASP A N 1
ATOM 5275 C CA . ASP A 1 667 ? 56.466 -12.822 -65.058 1.00 58.19 667 ASP A CA 1
ATOM 5276 C C . ASP A 1 667 ? 54.923 -12.693 -65.030 1.00 58.19 667 ASP A C 1
ATOM 5278 O O . ASP A 1 667 ? 54.266 -12.721 -66.068 1.00 58.19 667 ASP A O 1
ATOM 5282 N N . SER A 1 668 ? 54.317 -12.594 -63.842 1.00 58.94 668 SER A N 1
ATOM 5283 C CA . SER A 1 668 ? 52.863 -12.502 -63.637 1.00 58.94 668 SER A CA 1
ATOM 5284 C C . SER A 1 668 ? 52.364 -11.043 -63.641 1.00 58.94 668 SER A C 1
ATOM 5286 O O . SER A 1 668 ? 53.148 -10.133 -63.361 1.00 58.94 668 SER A O 1
ATOM 5288 N N . PRO A 1 669 ? 51.064 -10.777 -63.895 1.00 67.12 669 PRO A N 1
ATOM 5289 C CA . PRO A 1 669 ? 50.490 -9.436 -63.752 1.00 67.12 669 PRO A CA 1
ATOM 5290 C C . PRO A 1 669 ? 50.623 -8.922 -62.308 1.00 67.12 669 PRO A C 1
ATOM 5292 O O . PRO A 1 669 ? 50.335 -9.638 -61.343 1.00 67.12 669 PRO A O 1
ATOM 5295 N N . LEU A 1 670 ? 51.064 -7.669 -62.160 1.00 72.44 670 LEU A N 1
ATOM 5296 C CA . LEU A 1 670 ? 51.344 -7.028 -60.874 1.00 72.44 670 LEU A CA 1
ATOM 5297 C C . LEU A 1 670 ? 50.603 -5.701 -60.776 1.00 72.44 670 LEU A C 1
ATOM 5299 O O . LEU A 1 670 ? 50.841 -4.814 -61.590 1.00 72.44 670 LEU A O 1
ATOM 5303 N N . THR A 1 671 ? 49.799 -5.526 -59.729 1.00 80.81 671 THR A N 1
ATOM 5304 C CA . THR A 1 671 ? 49.165 -4.235 -59.432 1.00 80.81 671 THR A CA 1
ATOM 5305 C C . THR A 1 671 ? 49.859 -3.547 -58.266 1.00 80.81 671 THR A C 1
ATOM 5307 O O . THR A 1 671 ? 50.251 -4.182 -57.278 1.00 80.81 671 THR A O 1
ATOM 5310 N N . PHE A 1 672 ? 50.026 -2.230 -58.386 1.00 81.94 672 PHE A N 1
ATOM 5311 C CA . PHE A 1 672 ? 50.677 -1.401 -57.378 1.00 81.94 672 PHE A CA 1
ATOM 5312 C C . PHE A 1 672 ? 49.723 -0.341 -56.836 1.00 81.94 672 PHE A C 1
ATOM 5314 O O . PHE A 1 672 ? 48.990 0.296 -57.591 1.00 81.94 672 PHE A O 1
ATOM 5321 N N . THR A 1 673 ? 49.776 -0.121 -55.526 1.00 86.69 673 THR A N 1
ATOM 5322 C CA . THR A 1 673 ? 49.061 0.959 -54.837 1.00 86.69 673 THR A CA 1
ATOM 5323 C C . THR A 1 673 ? 50.015 1.722 -53.931 1.00 86.69 673 THR A C 1
ATOM 5325 O O . THR A 1 673 ? 50.978 1.162 -53.397 1.00 86.69 673 THR A O 1
ATOM 5328 N N . VAL A 1 674 ? 49.762 3.018 -53.761 1.00 87.31 674 VAL A N 1
ATOM 5329 C CA . VAL A 1 674 ? 50.617 3.912 -52.974 1.00 87.31 674 VAL A CA 1
ATOM 5330 C C . VAL A 1 674 ? 49.806 4.563 -51.866 1.00 87.31 674 VAL A C 1
ATOM 5332 O O . VAL A 1 674 ? 48.672 4.981 -52.079 1.00 87.31 674 VAL A O 1
ATOM 5335 N N . VAL A 1 675 ? 50.394 4.670 -50.677 1.00 88.50 675 VAL A N 1
ATOM 5336 C CA . VAL A 1 675 ? 49.822 5.401 -49.541 1.00 88.50 675 VAL A CA 1
ATOM 5337 C C . VAL A 1 675 ? 50.815 6.435 -49.017 1.00 88.50 675 VAL A C 1
ATOM 5339 O O . VAL A 1 675 ? 52.016 6.167 -48.946 1.00 88.50 675 VAL A O 1
ATOM 5342 N N . ALA A 1 676 ? 50.317 7.616 -48.652 1.00 87.38 676 ALA A N 1
ATOM 5343 C CA . ALA A 1 676 ? 51.099 8.666 -48.013 1.00 87.38 676 ALA A CA 1
ATOM 5344 C C . ALA A 1 676 ? 51.168 8.438 -46.495 1.00 87.38 676 ALA A C 1
ATOM 5346 O O . ALA A 1 676 ? 50.136 8.272 -45.842 1.00 87.38 676 ALA A O 1
ATOM 5347 N N . ASN A 1 677 ? 52.378 8.455 -45.930 1.00 87.62 677 ASN A N 1
ATOM 5348 C CA . ASN A 1 677 ? 52.618 8.403 -44.490 1.00 87.62 677 ASN A CA 1
ATOM 5349 C C . ASN A 1 677 ? 52.866 9.812 -43.948 1.00 87.62 677 ASN A C 1
ATOM 5351 O O . ASN A 1 677 ? 53.833 10.492 -44.300 1.00 87.62 677 ASN A O 1
ATOM 5355 N N . CYS A 1 678 ? 51.998 10.213 -43.038 1.00 83.50 678 CYS A N 1
ATOM 5356 C CA . CYS A 1 678 ? 51.851 11.549 -42.504 1.00 83.50 678 CYS A CA 1
ATOM 5357 C C . CYS A 1 678 ? 52.094 11.499 -40.990 1.00 83.50 678 CYS A C 1
ATOM 5359 O O . CYS A 1 678 ? 51.144 11.518 -40.219 1.00 83.50 678 CYS A O 1
ATOM 5361 N N . ASN A 1 679 ? 53.337 11.357 -40.523 1.00 74.69 679 ASN A N 1
ATOM 5362 C CA . ASN A 1 679 ? 53.597 11.220 -39.080 1.00 74.69 679 ASN A CA 1
ATOM 5363 C C . ASN A 1 679 ? 53.564 12.589 -38.370 1.00 74.69 679 ASN A C 1
ATOM 5365 O O . ASN A 1 679 ? 54.147 13.542 -38.893 1.00 74.69 679 ASN A O 1
ATOM 5369 N N . PRO A 1 680 ? 52.959 12.701 -37.168 1.00 77.06 680 PRO A N 1
ATOM 5370 C CA . PRO A 1 680 ? 52.283 11.655 -36.380 1.00 77.06 680 PRO A CA 1
ATOM 5371 C C . PRO A 1 680 ? 50.778 11.475 -36.698 1.00 77.06 680 PRO A C 1
ATOM 5373 O O . PRO A 1 680 ? 50.092 10.723 -36.015 1.00 77.06 680 PRO A O 1
ATOM 5376 N N . ALA A 1 681 ? 50.244 12.163 -37.709 1.00 81.25 681 ALA A N 1
ATOM 5377 C CA . ALA A 1 681 ? 48.818 12.209 -38.044 1.00 81.25 681 ALA A CA 1
ATOM 5378 C C . ALA A 1 681 ? 48.218 10.894 -38.601 1.00 81.25 681 ALA A C 1
ATOM 5380 O O . ALA A 1 681 ? 47.008 10.694 -38.497 1.00 81.25 681 ALA A O 1
ATOM 5381 N N . GLY A 1 682 ? 49.034 9.990 -39.152 1.00 85.62 682 GLY A N 1
ATOM 5382 C CA . GLY A 1 682 ? 48.623 8.673 -39.650 1.00 85.62 682 GLY A CA 1
ATOM 5383 C C . GLY A 1 682 ? 48.955 8.464 -41.128 1.00 85.62 682 GLY A C 1
ATOM 5384 O O . GLY A 1 682 ? 49.983 8.927 -41.610 1.00 85.62 682 GLY A O 1
ATOM 5385 N N . ARG A 1 683 ? 48.104 7.740 -41.862 1.00 88.56 683 ARG A N 1
ATOM 5386 C CA . ARG A 1 683 ? 48.274 7.456 -43.300 1.00 88.56 683 ARG A CA 1
ATOM 5387 C C . ARG A 1 683 ? 47.062 7.919 -44.098 1.00 88.56 683 ARG A C 1
ATOM 5389 O O . ARG A 1 683 ? 45.961 7.884 -43.553 1.00 88.56 683 ARG A O 1
ATOM 5396 N N . SER A 1 684 ? 47.240 8.299 -45.363 1.00 90.31 684 SER A N 1
ATOM 5397 C CA . SER A 1 684 ? 46.119 8.467 -46.304 1.00 90.31 684 SER A CA 1
ATOM 5398 C C . SER A 1 684 ? 45.443 7.118 -46.605 1.00 90.31 684 SER A C 1
ATOM 5400 O O . SER A 1 684 ? 45.892 6.069 -46.138 1.00 90.31 684 SER A O 1
ATOM 5402 N N . ARG A 1 685 ? 44.393 7.114 -47.437 1.00 89.19 685 ARG A N 1
ATOM 5403 C CA . ARG A 1 685 ? 43.989 5.873 -48.123 1.00 89.19 685 ARG A CA 1
ATOM 5404 C C . ARG A 1 685 ? 44.966 5.530 -49.253 1.00 89.19 685 ARG A C 1
ATOM 5406 O O . ARG A 1 685 ? 45.757 6.380 -49.679 1.00 89.19 685 ARG A O 1
ATOM 5413 N N . TYR A 1 686 ? 44.899 4.284 -49.717 1.00 88.31 686 TYR A N 1
ATOM 5414 C CA . TYR A 1 686 ? 45.614 3.825 -50.904 1.00 88.31 686 TYR A CA 1
ATOM 5415 C C . TYR A 1 686 ? 45.096 4.539 -52.156 1.00 88.31 686 TYR A C 1
ATOM 5417 O O . TYR A 1 686 ? 43.896 4.786 -52.290 1.00 88.31 686 TYR A O 1
ATOM 5425 N N . SER A 1 687 ? 46.009 4.859 -53.071 1.00 88.81 687 SER A N 1
ATOM 5426 C CA . SER A 1 687 ? 45.677 5.245 -54.440 1.00 88.81 687 SER A CA 1
ATOM 5427 C C . SER A 1 687 ? 44.853 4.143 -55.112 1.00 88.81 687 SER A C 1
ATOM 5429 O O . SER A 1 687 ? 44.924 2.974 -54.718 1.00 88.81 687 SER A O 1
ATOM 5431 N N . GLN A 1 688 ? 44.146 4.477 -56.190 1.00 85.88 688 GLN A N 1
ATOM 5432 C CA . GLN A 1 688 ? 43.628 3.430 -57.070 1.00 85.88 688 GLN A CA 1
ATOM 5433 C C . GLN A 1 688 ? 44.793 2.577 -57.619 1.00 85.88 688 GLN A C 1
ATOM 5435 O O . GLN A 1 688 ? 45.911 3.098 -57.765 1.00 85.88 688 GLN A O 1
ATOM 5440 N N . PRO A 1 689 ? 44.571 1.268 -57.849 1.00 82.94 689 PRO A N 1
ATOM 5441 C CA . PRO A 1 689 ? 45.564 0.409 -58.475 1.00 82.94 689 PRO A CA 1
ATOM 5442 C C . PRO A 1 689 ? 45.813 0.863 -59.912 1.00 82.94 689 PRO A C 1
ATOM 5444 O O . PRO A 1 689 ? 44.958 1.475 -60.545 1.00 82.94 689 PRO A O 1
ATOM 5447 N N . ASN A 1 690 ? 46.997 0.560 -60.420 1.00 79.38 690 ASN A N 1
ATOM 5448 C CA . ASN A 1 690 ? 47.320 0.771 -61.822 1.00 79.38 690 ASN A CA 1
ATOM 5449 C C . ASN A 1 690 ? 46.918 -0.418 -62.703 1.00 79.38 690 ASN A C 1
ATOM 5451 O O . ASN A 1 690 ? 46.850 -1.554 -62.239 1.00 79.38 690 ASN A O 1
ATOM 5455 N N . ASP A 1 691 ? 46.743 -0.155 -63.998 1.00 65.12 691 ASP A N 1
ATOM 5456 C CA . ASP A 1 691 ? 46.352 -1.156 -65.003 1.00 65.12 691 ASP A CA 1
ATOM 5457 C C . ASP A 1 691 ? 47.552 -1.920 -65.611 1.00 65.12 691 ASP A C 1
ATOM 5459 O O . ASP A 1 691 ? 47.490 -2.424 -66.732 1.00 65.12 691 ASP A O 1
ATOM 5463 N N . PHE A 1 692 ? 48.697 -1.979 -64.923 1.00 62.00 692 PHE A N 1
ATOM 5464 C CA . PHE A 1 692 ? 49.936 -2.502 -65.506 1.00 62.00 692 PHE A CA 1
ATOM 5465 C C . PHE A 1 692 ? 50.001 -4.043 -65.503 1.00 62.00 692 PHE A C 1
ATOM 5467 O O . PHE A 1 692 ? 49.927 -4.683 -64.456 1.00 62.00 692 PHE A O 1
ATOM 5474 N N . ILE A 1 693 ? 50.229 -4.644 -66.678 1.00 57.47 693 ILE A N 1
ATOM 5475 C CA . ILE A 1 693 ? 50.490 -6.082 -66.867 1.00 57.47 693 ILE A CA 1
ATOM 5476 C C . ILE A 1 693 ? 51.880 -6.246 -67.495 1.00 57.47 693 ILE A C 1
ATOM 5478 O O . ILE A 1 693 ? 52.179 -5.636 -68.523 1.00 57.47 693 ILE A O 1
ATOM 5482 N N . VAL A 1 694 ? 52.736 -7.080 -66.897 1.00 52.97 694 VAL A N 1
ATOM 5483 C CA . VAL A 1 694 ? 54.058 -7.412 -67.451 1.00 52.97 694 VAL A CA 1
ATOM 5484 C C . VAL A 1 694 ? 53.873 -8.358 -68.647 1.00 52.97 694 VAL A C 1
ATOM 5486 O O . VAL A 1 694 ? 53.382 -9.466 -68.471 1.00 52.97 694 VAL A O 1
ATOM 5489 N N . ASN A 1 695 ? 54.281 -7.946 -69.855 1.00 46.78 695 ASN A N 1
ATOM 5490 C CA . ASN A 1 695 ? 54.329 -8.804 -71.050 1.00 46.78 695 ASN A CA 1
ATOM 5491 C C . ASN A 1 695 ? 55.786 -8.991 -71.509 1.00 46.78 695 ASN A C 1
ATOM 5493 O O . ASN A 1 695 ? 56.424 -8.046 -71.974 1.00 46.78 695 ASN A O 1
ATOM 5497 N N . ALA A 1 696 ? 56.318 -10.211 -71.410 1.00 39.19 696 ALA A N 1
ATOM 5498 C CA . ALA A 1 696 ? 57.678 -10.544 -71.832 1.00 39.19 696 ALA A CA 1
ATOM 5499 C C . ALA A 1 696 ? 57.794 -10.746 -73.366 1.00 39.19 696 ALA A C 1
ATOM 5501 O O . ALA A 1 696 ? 57.296 -11.717 -73.926 1.00 39.19 696 ALA A O 1
ATOM 5502 N N . GLY A 1 697 ? 58.472 -9.820 -74.052 1.00 44.69 697 GLY A N 1
ATOM 5503 C CA . GLY A 1 697 ? 59.522 -10.073 -75.060 1.00 44.69 697 GLY A CA 1
ATOM 5504 C C . GLY A 1 697 ? 59.387 -11.081 -76.225 1.00 44.69 697 GLY A C 1
ATOM 5505 O O . GLY A 1 697 ? 60.434 -11.454 -76.742 1.00 44.69 697 GLY A O 1
ATOM 5506 N N . SER A 1 698 ? 58.210 -11.535 -76.681 1.00 43.56 698 SER A N 1
ATOM 5507 C CA . SER A 1 698 ? 58.122 -12.573 -77.747 1.00 43.56 698 SER A CA 1
ATOM 5508 C C . SER A 1 698 ? 57.563 -12.143 -79.117 1.00 43.56 698 SER A C 1
ATOM 5510 O O . SER A 1 698 ? 57.706 -12.887 -80.088 1.00 43.56 698 SER A O 1
ATOM 5512 N N . LYS A 1 699 ? 56.951 -10.957 -79.256 1.00 36.53 699 LYS A N 1
ATOM 5513 C CA . LYS A 1 699 ? 56.307 -10.549 -80.528 1.00 36.53 699 LYS A CA 1
ATOM 5514 C C . LYS A 1 699 ? 57.254 -9.928 -81.567 1.00 36.53 699 LYS A C 1
ATOM 5516 O O . LYS A 1 699 ? 57.151 -10.266 -82.742 1.00 36.53 699 LYS A O 1
ATOM 5521 N N . ALA A 1 700 ? 58.214 -9.100 -81.151 1.00 36.78 700 ALA A N 1
ATOM 5522 C CA . ALA A 1 700 ? 59.020 -8.286 -82.074 1.00 36.78 700 ALA A CA 1
ATOM 5523 C C . ALA A 1 700 ? 59.976 -9.092 -82.984 1.00 36.78 700 ALA A C 1
ATOM 5525 O O . ALA A 1 700 ? 60.238 -8.709 -84.121 1.00 36.78 700 ALA A O 1
ATOM 5526 N N . THR A 1 701 ? 60.489 -10.235 -82.521 1.00 35.72 701 THR A N 1
ATOM 5527 C CA . THR A 1 701 ? 61.416 -11.086 -83.293 1.00 35.72 701 THR A CA 1
ATOM 5528 C C . THR A 1 701 ? 60.730 -11.919 -84.376 1.00 35.72 701 THR A C 1
ATOM 5530 O O . THR A 1 701 ? 61.387 -12.338 -85.330 1.00 35.72 701 THR A O 1
ATOM 5533 N N . THR A 1 702 ? 59.422 -12.155 -84.260 1.00 40.72 702 THR A N 1
ATOM 5534 C CA . THR A 1 702 ? 58.662 -12.961 -85.228 1.00 40.72 702 THR A CA 1
ATOM 5535 C C . THR A 1 702 ? 58.237 -12.120 -86.437 1.00 40.72 702 THR A C 1
ATOM 5537 O O . THR A 1 702 ? 58.318 -12.597 -87.566 1.00 40.72 702 THR A O 1
ATOM 5540 N N . GLU A 1 703 ? 57.900 -10.844 -86.219 1.00 42.97 703 GLU A N 1
ATOM 5541 C CA . GLU A 1 703 ? 57.516 -9.895 -87.277 1.00 42.97 703 GLU A CA 1
ATOM 5542 C C . GLU A 1 703 ? 58.696 -9.556 -88.210 1.00 42.97 703 GLU A C 1
ATOM 5544 O O . GLU A 1 703 ? 58.567 -9.665 -89.428 1.00 42.97 703 GLU A O 1
ATOM 5549 N N . LEU A 1 704 ? 59.893 -9.289 -87.666 1.00 43.06 704 LEU A N 1
ATOM 5550 C CA . LEU A 1 704 ? 61.112 -9.037 -88.461 1.00 43.06 704 LEU A CA 1
ATOM 5551 C C . LEU A 1 704 ? 61.506 -10.217 -89.370 1.00 43.06 704 LEU A C 1
ATOM 5553 O O . LEU A 1 704 ? 61.993 -10.015 -90.483 1.00 43.06 704 LEU A O 1
ATOM 5557 N N . LYS A 1 705 ? 61.296 -11.455 -88.903 1.00 42.84 705 LYS A N 1
ATOM 5558 C CA . LYS A 1 705 ? 61.572 -12.684 -89.666 1.00 42.84 705 LYS A CA 1
ATOM 5559 C C . LYS A 1 705 ? 60.660 -12.798 -90.889 1.00 42.84 705 LYS A C 1
ATOM 5561 O O . LYS A 1 705 ? 61.134 -13.138 -91.972 1.00 42.84 705 LYS A O 1
ATOM 5566 N N . GLU A 1 706 ? 59.363 -12.557 -90.714 1.00 51.53 706 GLU A N 1
ATOM 5567 C CA . GLU A 1 706 ? 58.386 -12.659 -91.802 1.00 51.53 706 GLU A CA 1
ATOM 5568 C C . GLU A 1 706 ? 58.557 -11.532 -92.826 1.00 51.53 706 GLU A C 1
ATOM 5570 O O . GLU A 1 706 ? 58.444 -11.779 -94.025 1.00 51.53 706 GLU A O 1
ATOM 5575 N N . GLU A 1 707 ? 58.919 -10.329 -92.381 1.00 50.59 707 GLU A N 1
ATOM 5576 C CA . GLU A 1 707 ? 59.168 -9.170 -93.245 1.00 50.59 707 GLU A CA 1
ATOM 5577 C C . GLU A 1 707 ? 60.401 -9.357 -94.153 1.00 50.59 707 GLU A C 1
ATOM 5579 O O . GLU A 1 707 ? 60.347 -9.080 -95.354 1.00 50.59 707 GLU A O 1
ATOM 5584 N N . LEU A 1 708 ? 61.507 -9.895 -93.618 1.00 48.25 708 LEU A N 1
ATOM 5585 C CA . LEU A 1 708 ? 62.739 -10.160 -94.379 1.00 48.25 708 LEU A CA 1
ATOM 5586 C C . LEU A 1 708 ? 62.564 -11.277 -95.416 1.00 48.25 708 LEU A C 1
ATOM 5588 O O . LEU A 1 708 ? 63.091 -11.179 -96.524 1.00 48.25 708 LEU A O 1
ATOM 5592 N N . ILE A 1 709 ? 61.793 -12.320 -95.093 1.00 54.25 709 ILE A N 1
ATOM 5593 C CA . ILE A 1 709 ? 61.466 -13.387 -96.051 1.00 54.25 709 ILE A CA 1
ATOM 5594 C C . ILE A 1 709 ? 60.522 -12.857 -97.136 1.00 54.25 709 ILE A C 1
ATOM 5596 O O . ILE A 1 709 ? 60.721 -13.151 -98.311 1.00 54.25 709 ILE A O 1
ATOM 5600 N N . ARG A 1 710 ? 59.523 -12.044 -96.765 1.00 55.22 710 ARG A N 1
ATOM 5601 C CA . ARG A 1 710 ? 58.543 -11.478 -97.705 1.00 55.22 710 ARG A CA 1
ATOM 5602 C C . ARG A 1 710 ? 59.166 -10.475 -98.683 1.00 55.22 710 ARG A C 1
ATOM 5604 O O . ARG A 1 710 ? 58.662 -10.330 -99.792 1.00 55.22 710 ARG A O 1
ATOM 5611 N N . SER A 1 711 ? 60.243 -9.798 -98.285 1.00 51.44 711 SER A N 1
ATOM 5612 C CA . SER A 1 711 ? 60.932 -8.789 -99.102 1.00 51.44 711 SER A CA 1
ATOM 5613 C C . SER A 1 711 ? 62.103 -9.334 -99.936 1.00 51.44 711 SER A C 1
ATOM 5615 O O . SER A 1 711 ? 62.573 -8.629 -100.825 1.00 51.44 711 SER A O 1
ATOM 5617 N N . SER A 1 712 ? 62.553 -10.577 -99.719 1.00 56.97 712 SER A N 1
ATOM 5618 C CA . SER A 1 712 ? 63.717 -11.172 -100.406 1.00 56.97 712 SER A CA 1
ATOM 5619 C C . SER A 1 712 ? 63.335 -12.084 -101.583 1.00 56.97 712 SER A C 1
ATOM 5621 O O . SER A 1 712 ? 62.328 -12.788 -101.542 1.00 56.97 712 SER A O 1
ATOM 5623 N N . GLN A 1 713 ? 64.172 -12.137 -102.624 1.00 58.00 713 GLN A N 1
ATOM 5624 C CA . GLN A 1 713 ? 63.997 -13.015 -103.785 1.00 58.00 713 GLN A CA 1
ATOM 5625 C C . GLN A 1 713 ? 64.703 -14.364 -103.568 1.00 58.00 713 GLN A C 1
ATOM 5627 O O . GLN A 1 713 ? 65.886 -14.414 -103.244 1.00 58.00 713 GLN A O 1
ATOM 5632 N N . LEU A 1 714 ? 64.002 -15.485 -103.761 1.00 58.59 714 LEU A N 1
ATOM 5633 C CA . LEU A 1 714 ? 64.604 -16.823 -103.691 1.00 58.59 714 LEU A CA 1
ATOM 5634 C C . LEU A 1 714 ? 65.504 -17.064 -104.917 1.00 58.59 714 LEU A C 1
ATOM 5636 O O . LEU A 1 714 ? 65.023 -17.049 -106.048 1.00 58.59 714 LEU A O 1
ATOM 5640 N N . VAL A 1 715 ? 66.794 -17.317 -104.689 1.00 57.38 715 VAL A N 1
ATOM 5641 C CA . VAL A 1 715 ? 67.808 -17.534 -105.739 1.00 57.38 715 VAL A CA 1
ATOM 5642 C C . VAL A 1 715 ? 68.038 -19.021 -106.012 1.00 57.38 715 VAL A C 1
ATOM 5644 O O . VAL A 1 715 ? 68.309 -19.403 -107.148 1.00 57.38 715 VAL A O 1
ATOM 5647 N N . ASN A 1 716 ? 67.932 -19.884 -104.994 1.00 51.34 716 ASN A N 1
ATOM 5648 C CA . ASN A 1 716 ? 68.127 -21.328 -105.151 1.00 51.34 716 ASN A CA 1
ATOM 5649 C C . ASN A 1 716 ? 67.238 -22.132 -104.187 1.00 51.34 716 ASN A C 1
ATOM 5651 O O . ASN A 1 716 ? 67.184 -21.835 -102.995 1.00 51.34 716 ASN A O 1
ATOM 5655 N N . VAL A 1 717 ? 66.579 -23.174 -104.705 1.00 51.09 717 VAL A N 1
ATOM 5656 C CA . VAL A 1 717 ? 65.556 -23.997 -104.024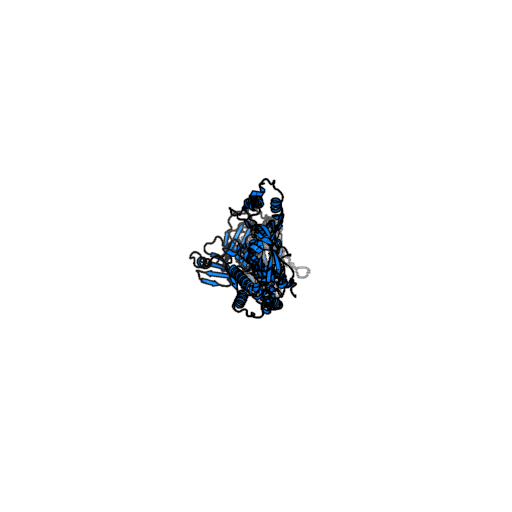 1.00 51.09 717 VAL A CA 1
ATOM 5657 C C . VAL A 1 717 ? 66.163 -25.196 -103.258 1.00 51.09 717 VAL A C 1
ATOM 5659 O O . VAL A 1 717 ? 65.457 -26.123 -102.872 1.00 51.09 717 VAL A O 1
ATOM 5662 N N . GLY A 1 718 ? 67.482 -25.220 -103.036 1.00 54.50 718 GLY A N 1
ATOM 5663 C CA . GLY A 1 718 ? 68.143 -26.254 -102.224 1.00 54.50 718 GLY A CA 1
ATOM 5664 C C . GLY A 1 718 ? 67.753 -26.219 -100.737 1.00 54.50 718 GLY A C 1
ATOM 5665 O O . GLY A 1 718 ? 67.088 -25.298 -100.282 1.00 54.50 718 GLY A O 1
ATOM 5666 N N . LEU A 1 719 ? 68.180 -27.220 -99.959 1.00 42.84 719 LEU A N 1
ATOM 5667 C CA . LEU A 1 719 ? 68.113 -27.214 -98.490 1.00 42.84 719 LEU A CA 1
ATOM 5668 C C . LEU A 1 719 ? 69.541 -27.020 -97.939 1.00 42.84 719 LEU A C 1
ATOM 5670 O O . LEU A 1 719 ? 70.322 -27.972 -97.987 1.00 42.84 719 LEU A O 1
ATOM 5674 N N . PRO A 1 720 ? 69.908 -25.833 -97.419 1.00 50.56 720 PRO A N 1
ATOM 5675 C CA . PRO A 1 720 ? 69.060 -24.662 -97.178 1.00 50.56 720 PRO A CA 1
ATOM 5676 C C . PRO A 1 720 ? 68.819 -23.798 -98.429 1.00 50.56 720 PRO A C 1
ATOM 5678 O O . PRO A 1 720 ? 69.690 -23.681 -99.291 1.00 50.56 720 PRO A O 1
ATOM 5681 N N . GLY A 1 721 ? 67.633 -23.183 -98.503 1.00 53.16 721 GLY A N 1
ATOM 5682 C CA . GLY A 1 721 ? 67.250 -22.295 -99.605 1.00 53.16 721 GLY A CA 1
ATOM 5683 C C . GLY A 1 721 ? 67.999 -20.972 -99.502 1.00 53.16 721 GLY A C 1
ATOM 5684 O O . GLY A 1 721 ? 68.142 -20.433 -98.403 1.00 53.16 721 GLY A O 1
ATOM 5685 N N . ILE A 1 722 ? 68.493 -20.466 -100.631 1.00 54.09 722 ILE A N 1
ATOM 5686 C CA . ILE A 1 722 ? 69.306 -19.243 -100.682 1.00 54.09 722 ILE A CA 1
ATOM 5687 C C . ILE A 1 722 ? 68.414 -18.090 -101.127 1.00 54.09 722 ILE A C 1
ATOM 5689 O O . ILE A 1 722 ? 67.835 -18.144 -102.214 1.00 54.09 722 ILE A O 1
ATOM 5693 N N . TYR A 1 723 ? 68.329 -17.049 -100.302 1.00 53.94 723 TYR A N 1
ATOM 5694 C CA . TYR A 1 723 ? 67.531 -15.851 -100.561 1.00 53.94 723 TYR A CA 1
ATOM 5695 C C . TYR A 1 723 ? 68.448 -14.637 -100.739 1.00 53.94 723 TYR A C 1
ATOM 5697 O O . TYR A 1 723 ? 69.408 -14.463 -99.985 1.00 53.94 723 TYR A O 1
ATOM 5705 N N . GLN A 1 724 ? 68.134 -13.809 -101.732 1.00 51.69 724 GLN A N 1
ATOM 5706 C CA . GLN A 1 724 ? 68.777 -12.533 -102.019 1.00 51.69 724 GLN A CA 1
ATOM 5707 C C . GLN A 1 724 ? 67.882 -11.392 -101.521 1.00 51.69 724 GLN A C 1
ATOM 5709 O O . GLN A 1 724 ? 66.747 -11.264 -101.989 1.00 51.69 724 GLN A O 1
ATOM 5714 N N . PRO A 1 725 ? 68.351 -10.562 -100.580 1.00 53.03 725 PRO A N 1
ATOM 5715 C CA . PRO A 1 725 ? 67.581 -9.421 -100.100 1.00 53.03 725 PRO A CA 1
ATOM 5716 C C . PRO A 1 725 ? 67.501 -8.304 -101.157 1.00 53.03 725 PRO A C 1
ATOM 5718 O O . PRO A 1 725 ? 68.375 -8.210 -102.024 1.00 53.03 725 PRO A O 1
ATOM 5721 N N . PRO A 1 726 ? 66.494 -7.416 -101.093 1.00 47.47 726 PRO A N 1
ATOM 5722 C CA . PRO A 1 726 ? 66.327 -6.328 -102.047 1.00 47.47 726 PRO A CA 1
ATOM 5723 C C . PRO A 1 726 ? 67.245 -5.156 -101.667 1.00 47.47 726 PRO A C 1
ATOM 5725 O O . PRO A 1 726 ? 66.809 -4.161 -101.089 1.00 47.47 726 PRO A O 1
ATOM 5728 N N . PHE A 1 727 ? 68.540 -5.263 -101.961 1.00 50.12 727 PHE A N 1
ATOM 5729 C CA . PHE A 1 727 ? 69.480 -4.155 -101.784 1.00 50.12 727 PHE A CA 1
ATOM 5730 C C . PHE A 1 727 ? 69.763 -3.484 -103.134 1.00 50.12 727 PHE A C 1
ATOM 5732 O O . PHE A 1 727 ? 70.266 -4.117 -104.060 1.00 50.12 727 PHE A O 1
ATOM 5739 N N . ASN A 1 728 ? 69.457 -2.189 -103.256 1.00 46.03 728 ASN A N 1
ATOM 5740 C CA . ASN A 1 728 ? 69.875 -1.394 -104.412 1.00 46.03 728 ASN A CA 1
ATOM 5741 C C . ASN A 1 728 ? 71.356 -1.033 -104.261 1.00 46.03 728 ASN A C 1
ATOM 5743 O O . ASN A 1 728 ? 71.712 -0.197 -103.436 1.00 46.03 728 ASN A O 1
ATOM 5747 N N . LEU A 1 729 ? 72.202 -1.670 -105.069 1.00 46.91 729 LEU A N 1
ATOM 5748 C CA . LEU A 1 729 ? 73.639 -1.417 -105.145 1.00 46.91 729 LEU A CA 1
ATOM 5749 C C . LEU A 1 729 ? 73.929 -0.302 -106.157 1.00 46.91 729 LEU A C 1
ATOM 5751 O O . LEU A 1 729 ? 73.874 -0.520 -107.367 1.00 46.91 729 LEU A O 1
ATOM 5755 N N . THR A 1 730 ? 74.284 0.888 -105.677 1.00 43.38 730 THR A N 1
ATOM 5756 C CA . THR A 1 730 ? 74.867 1.950 -106.508 1.00 43.38 730 THR A CA 1
ATOM 5757 C C . THR A 1 730 ? 76.388 1.896 -106.411 1.00 43.38 730 THR A C 1
ATOM 5759 O O . THR A 1 730 ? 76.980 2.226 -105.387 1.00 43.38 730 THR A O 1
ATOM 5762 N N . VAL A 1 731 ? 77.037 1.457 -107.492 1.00 45.97 731 VAL A N 1
ATOM 5763 C CA . VAL A 1 731 ? 78.500 1.457 -107.605 1.00 45.97 731 VAL A CA 1
ATOM 5764 C C . VAL A 1 731 ? 78.957 2.834 -108.068 1.00 45.97 731 VAL A C 1
ATOM 5766 O O . VAL A 1 731 ? 78.640 3.241 -109.184 1.00 45.97 731 VAL A O 1
ATOM 5769 N N . ASN A 1 732 ? 79.748 3.525 -107.247 1.00 44.78 732 ASN A N 1
ATOM 5770 C CA . ASN A 1 732 ? 80.431 4.749 -107.662 1.00 44.78 732 ASN A CA 1
ATOM 5771 C C . ASN A 1 732 ? 81.945 4.503 -107.681 1.00 44.78 732 ASN A C 1
ATOM 5773 O O . ASN A 1 732 ? 82.549 4.179 -106.655 1.00 44.78 732 ASN A O 1
ATOM 5777 N N . ARG A 1 733 ? 82.564 4.624 -108.861 1.00 41.19 733 ARG A N 1
ATOM 5778 C CA . ARG A 1 733 ? 84.026 4.583 -109.005 1.00 41.19 733 ARG A CA 1
ATOM 5779 C C . ARG A 1 733 ? 84.573 5.967 -108.671 1.00 41.19 733 ARG A C 1
ATOM 5781 O O . ARG A 1 733 ? 84.329 6.906 -109.420 1.00 41.19 733 ARG A O 1
ATOM 5788 N N . SER A 1 734 ? 85.298 6.101 -107.562 1.00 44.75 734 SER A N 1
ATOM 5789 C CA . SER A 1 734 ? 86.112 7.300 -107.321 1.00 44.75 734 SER A CA 1
ATOM 5790 C C . SER A 1 734 ? 87.415 7.236 -108.125 1.00 44.75 734 SER A C 1
ATOM 5792 O O . SER A 1 734 ? 87.905 6.141 -108.403 1.00 44.75 734 SER A O 1
ATOM 5794 N N . GLU A 1 735 ? 87.995 8.394 -108.453 1.00 46.78 735 GLU A N 1
ATOM 5795 C CA . GLU A 1 735 ? 89.203 8.547 -109.291 1.00 46.78 735 GLU A CA 1
ATOM 5796 C C . GLU A 1 735 ? 90.465 7.824 -108.760 1.00 46.78 735 GLU A C 1
ATOM 5798 O O . GLU A 1 735 ? 91.430 7.666 -109.498 1.00 46.78 735 GLU A O 1
ATOM 5803 N N . GLU A 1 736 ? 90.445 7.291 -107.533 1.00 44.19 736 GLU A N 1
ATOM 5804 C CA . GLU A 1 736 ? 91.546 6.527 -106.914 1.00 44.19 736 GLU A CA 1
ATOM 5805 C C . GLU A 1 736 ? 91.383 4.988 -106.975 1.00 44.19 736 GLU A C 1
ATOM 5807 O O . GLU A 1 736 ? 92.052 4.256 -106.253 1.00 44.19 736 GLU A O 1
ATOM 5812 N N . GLY A 1 737 ? 90.490 4.452 -107.816 1.00 44.19 737 GLY A N 1
ATOM 5813 C CA . GLY A 1 737 ? 90.382 2.997 -108.042 1.00 44.19 737 GLY A CA 1
ATOM 5814 C C . GLY A 1 737 ? 89.670 2.197 -106.939 1.00 44.19 737 GLY A C 1
ATOM 5815 O O . GLY A 1 737 ? 89.551 0.977 -107.041 1.00 44.19 737 GLY A O 1
ATOM 5816 N N . ILE A 1 738 ? 89.131 2.865 -105.918 1.00 39.75 738 ILE A N 1
ATOM 5817 C CA . ILE A 1 738 ? 88.316 2.249 -104.862 1.00 39.75 738 ILE A CA 1
ATOM 5818 C C . ILE A 1 738 ? 86.856 2.147 -105.329 1.00 39.75 738 ILE A C 1
ATOM 5820 O O . ILE A 1 738 ? 86.258 3.130 -105.775 1.00 39.75 738 ILE A O 1
ATOM 5824 N N . THR A 1 739 ? 86.268 0.952 -105.214 1.00 41.00 739 THR A N 1
ATOM 5825 C CA . THR A 1 739 ? 84.846 0.717 -105.518 1.00 41.00 739 THR A CA 1
ATOM 5826 C C . THR A 1 739 ? 84.014 0.994 -104.268 1.00 41.00 739 THR A C 1
ATOM 5828 O O . THR A 1 739 ? 84.184 0.308 -103.262 1.00 41.00 739 THR A O 1
ATOM 5831 N N . ARG A 1 740 ? 83.136 2.004 -104.316 1.00 41.72 740 ARG A N 1
ATOM 5832 C CA . ARG A 1 740 ? 82.246 2.359 -103.198 1.00 41.72 740 ARG A CA 1
ATOM 5833 C C . ARG A 1 740 ? 80.879 1.701 -103.361 1.00 41.72 740 ARG A C 1
ATOM 5835 O O . ARG A 1 740 ? 80.318 1.730 -104.457 1.00 41.72 740 ARG A O 1
ATOM 5842 N N . TYR A 1 741 ? 80.358 1.165 -102.259 1.00 44.44 741 TYR A N 1
ATOM 5843 C CA . TYR A 1 741 ? 79.032 0.555 -102.166 1.00 44.44 741 TYR A CA 1
ATOM 5844 C C . TYR A 1 741 ? 78.196 1.300 -101.117 1.00 44.44 741 TYR A C 1
ATOM 5846 O O . TYR A 1 741 ? 78.663 1.511 -99.999 1.00 44.44 741 TYR A O 1
ATOM 5854 N N . GLU A 1 742 ? 76.970 1.687 -101.471 1.00 40.41 742 GLU A N 1
ATOM 5855 C CA . GLU A 1 742 ? 75.972 2.243 -100.546 1.00 40.41 742 GLU A CA 1
ATOM 5856 C C . GLU A 1 742 ? 74.861 1.212 -100.294 1.00 40.41 742 GLU A C 1
ATOM 5858 O O . GLU A 1 742 ? 74.432 0.522 -101.218 1.00 40.41 742 GLU A O 1
ATOM 5863 N N . LEU A 1 743 ? 74.398 1.103 -99.044 1.00 40.88 743 LEU A N 1
ATOM 5864 C CA . LEU A 1 743 ? 73.343 0.172 -98.634 1.00 40.88 743 LEU A CA 1
ATOM 5865 C C . LEU A 1 743 ? 72.319 0.907 -97.749 1.00 40.88 743 LEU A C 1
ATOM 5867 O O . LEU A 1 743 ? 72.691 1.467 -96.719 1.00 40.88 743 LEU A O 1
ATOM 5871 N N . GLY A 1 744 ? 71.039 0.900 -98.143 1.00 46.81 744 GL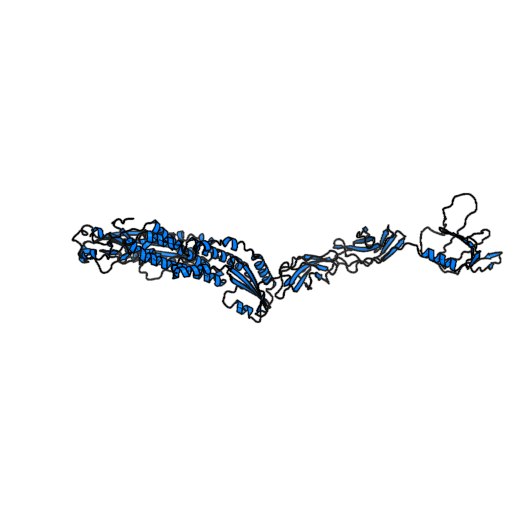Y A N 1
ATOM 5872 C CA . GLY A 1 744 ? 69.930 1.535 -97.405 1.00 46.81 744 GLY A CA 1
ATOM 5873 C C . GLY A 1 744 ? 69.624 2.994 -97.796 1.00 46.81 744 GLY A C 1
ATOM 5874 O O . GLY A 1 744 ? 70.223 3.549 -98.714 1.00 46.81 744 GLY A O 1
ATOM 5875 N N . GLN A 1 745 ? 68.653 3.623 -97.119 1.00 42.56 745 GLN A N 1
ATOM 5876 C CA . GLN A 1 745 ? 68.336 5.057 -97.265 1.00 42.56 745 GLN A CA 1
ATOM 5877 C C . GLN A 1 745 ? 69.034 5.892 -96.177 1.00 42.56 745 GLN A C 1
ATOM 5879 O O . GLN A 1 745 ? 69.253 5.423 -95.062 1.00 42.56 745 GLN A O 1
ATOM 5884 N N . LYS A 1 746 ? 69.367 7.156 -96.475 1.00 40.81 746 LYS A N 1
ATOM 5885 C CA . LYS A 1 746 ? 69.976 8.079 -95.499 1.00 40.81 746 LYS A CA 1
ATOM 5886 C C . LYS A 1 746 ? 69.000 8.391 -94.358 1.00 40.81 746 LYS A C 1
ATOM 5888 O O . LYS A 1 746 ? 67.997 9.061 -94.583 1.00 40.81 746 LYS A O 1
ATOM 5893 N N . CYS A 1 747 ? 69.337 7.968 -93.140 1.00 36.84 747 CYS A N 1
ATOM 5894 C CA . CYS A 1 747 ? 68.579 8.263 -91.923 1.00 36.84 747 CYS A CA 1
ATOM 5895 C C . CYS A 1 747 ? 69.346 9.254 -91.023 1.00 36.84 747 CYS A C 1
ATOM 5897 O O . CYS A 1 747 ? 70.569 9.171 -90.901 1.00 36.84 747 CYS A O 1
ATOM 5899 N N . ALA A 1 748 ? 68.642 10.208 -90.407 1.00 34.28 748 ALA A N 1
ATOM 5900 C CA . ALA A 1 748 ? 69.218 11.332 -89.652 1.00 34.28 748 ALA A CA 1
ATOM 5901 C C . ALA A 1 748 ? 69.357 11.064 -88.135 1.00 34.28 748 ALA A C 1
ATOM 5903 O O . ALA A 1 748 ? 69.273 11.992 -87.331 1.00 34.28 748 ALA A O 1
ATOM 5904 N N . ALA A 1 749 ? 69.539 9.806 -87.725 1.00 35.72 749 ALA A N 1
ATOM 5905 C CA . ALA A 1 749 ? 69.722 9.440 -86.320 1.00 35.72 749 ALA A CA 1
ATOM 5906 C C . ALA A 1 749 ? 71.179 9.650 -85.855 1.00 35.72 749 ALA A C 1
ATOM 5908 O O . ALA A 1 749 ? 72.132 9.386 -86.590 1.00 35.72 749 ALA A O 1
ATOM 5909 N N . THR A 1 750 ? 71.357 10.123 -84.618 1.00 30.92 750 THR A N 1
ATOM 5910 C CA . THR A 1 750 ? 72.659 10.512 -84.038 1.00 30.92 750 THR A CA 1
ATOM 5911 C C . THR A 1 750 ? 73.462 9.360 -83.422 1.00 30.92 750 THR A C 1
ATOM 5913 O O . THR A 1 750 ? 74.628 9.557 -83.089 1.00 30.92 750 THR A O 1
ATOM 5916 N N . GLU A 1 751 ? 72.895 8.155 -83.306 1.00 34.75 751 GLU A N 1
ATOM 5917 C CA . GLU A 1 751 ? 73.600 6.957 -82.830 1.00 34.75 751 GLU A CA 1
ATOM 5918 C C . GLU A 1 751 ? 73.668 5.902 -83.941 1.00 34.75 751 GLU A C 1
ATOM 5920 O O . GLU A 1 751 ? 72.649 5.485 -84.486 1.00 34.75 751 GLU A O 1
ATOM 5925 N N . LYS A 1 752 ? 74.887 5.478 -84.300 1.00 34.12 752 LYS A N 1
ATOM 5926 C CA . LYS A 1 752 ? 75.131 4.462 -85.333 1.00 34.12 752 LYS A CA 1
ATOM 5927 C C . LYS A 1 752 ? 75.445 3.123 -84.667 1.00 34.12 752 LYS A C 1
ATOM 5929 O O . LYS A 1 752 ? 76.409 3.034 -83.909 1.00 34.12 752 LYS A O 1
ATOM 5934 N N . ILE A 1 753 ? 74.670 2.083 -84.969 1.00 35.31 753 ILE A N 1
ATOM 5935 C CA . ILE A 1 753 ? 74.925 0.708 -84.513 1.00 35.31 753 ILE A CA 1
ATOM 5936 C C . ILE A 1 753 ? 75.626 -0.057 -85.642 1.00 35.31 753 ILE A C 1
ATOM 5938 O O . ILE A 1 753 ? 75.119 -0.115 -86.759 1.00 35.31 753 ILE A O 1
ATOM 5942 N N . ILE A 1 754 ? 76.788 -0.649 -85.351 1.00 36.34 754 ILE A N 1
ATOM 5943 C CA . ILE A 1 754 ? 77.532 -1.515 -86.278 1.00 36.34 754 ILE A CA 1
ATOM 5944 C C . ILE A 1 754 ? 77.332 -2.965 -85.830 1.00 36.34 754 ILE A C 1
ATOM 5946 O O . ILE A 1 754 ? 77.680 -3.310 -84.702 1.00 36.34 754 ILE A O 1
ATOM 5950 N N . ILE A 1 755 ? 76.805 -3.819 -86.710 1.00 35.81 755 ILE A N 1
ATOM 5951 C CA . ILE A 1 755 ? 76.712 -5.269 -86.487 1.00 35.81 755 ILE A CA 1
ATOM 5952 C C . ILE A 1 755 ? 77.727 -5.947 -87.412 1.00 35.81 755 ILE A C 1
ATOM 5954 O O . ILE A 1 755 ? 77.509 -6.041 -88.616 1.00 35.81 755 ILE A O 1
ATOM 5958 N N . LEU A 1 756 ? 78.844 -6.418 -86.854 1.00 31.27 756 LEU A N 1
ATOM 5959 C CA . LEU A 1 756 ? 79.813 -7.262 -87.560 1.00 31.27 756 LEU A CA 1
ATOM 5960 C C . LEU A 1 756 ? 79.631 -8.711 -87.101 1.00 31.27 756 LEU A C 1
ATOM 5962 O O . LEU A 1 756 ? 79.900 -9.042 -85.949 1.00 31.27 756 LEU A O 1
ATOM 5966 N N . LEU A 1 757 ? 79.180 -9.573 -88.010 1.00 33.91 757 LEU A N 1
ATOM 5967 C CA . LEU A 1 757 ? 79.083 -11.017 -87.802 1.00 33.91 757 LEU A CA 1
ATOM 5968 C C . LEU A 1 757 ? 80.000 -11.705 -88.816 1.00 33.91 757 LEU A C 1
ATOM 5970 O O . LEU A 1 757 ? 79.726 -11.687 -90.013 1.00 33.91 757 LEU A O 1
ATOM 5974 N N . GLY A 1 758 ? 81.101 -12.289 -88.340 1.00 31.48 758 GLY A N 1
ATOM 5975 C CA . GLY A 1 758 ? 82.041 -13.045 -89.165 1.00 31.48 758 GLY A CA 1
ATOM 5976 C C . GLY A 1 758 ? 82.648 -14.213 -88.391 1.00 31.48 758 GLY A C 1
ATOM 5977 O O . GLY A 1 758 ? 82.974 -14.079 -87.213 1.00 31.48 758 GLY A O 1
ATOM 5978 N N . GLU A 1 759 ? 82.793 -15.359 -89.055 1.00 31.44 759 GLU A N 1
ATOM 5979 C CA . GLU A 1 759 ? 83.519 -16.528 -88.550 1.00 31.44 759 GLU A CA 1
ATOM 5980 C C . GLU A 1 759 ? 84.976 -16.456 -89.044 1.00 31.44 759 GLU A C 1
ATOM 5982 O O . GLU A 1 759 ? 85.230 -16.352 -90.246 1.00 31.44 759 GLU A O 1
ATOM 5987 N N . THR A 1 760 ? 85.956 -16.483 -88.137 1.00 33.25 760 THR A N 1
ATOM 5988 C CA . THR A 1 760 ? 87.381 -16.515 -88.494 1.00 33.25 760 THR A CA 1
ATOM 5989 C C . THR A 1 760 ? 87.835 -17.956 -88.723 1.00 33.25 760 THR A C 1
ATOM 5991 O O . THR A 1 760 ? 87.936 -18.774 -87.809 1.00 33.25 760 THR A O 1
ATOM 5994 N N . GLY A 1 761 ? 88.146 -18.291 -89.973 1.00 32.16 761 GLY A N 1
ATOM 5995 C CA . GLY A 1 761 ? 88.691 -19.597 -90.323 1.00 32.16 761 GLY A CA 1
ATOM 5996 C C . GLY A 1 761 ? 90.143 -19.769 -89.866 1.00 32.16 761 GLY A C 1
ATOM 5997 O O . GLY A 1 761 ? 91.048 -19.329 -90.567 1.00 32.16 761 GLY A O 1
ATOM 5998 N N . ARG A 1 762 ? 90.366 -20.459 -88.735 1.00 29.36 762 ARG A N 1
ATOM 5999 C CA . ARG A 1 762 ? 91.315 -21.589 -88.547 1.00 29.36 762 ARG A CA 1
ATOM 6000 C C . ARG A 1 762 ? 91.554 -21.890 -87.054 1.00 29.36 762 ARG A C 1
ATOM 6002 O O . ARG A 1 762 ? 91.905 -21.008 -86.286 1.00 29.36 762 ARG A O 1
ATOM 6009 N N . ALA A 1 763 ? 91.497 -23.193 -86.742 1.00 27.25 763 ALA A N 1
ATOM 6010 C CA . ALA A 1 763 ? 91.906 -23.906 -85.517 1.00 27.25 763 ALA A CA 1
ATOM 6011 C C . ALA A 1 763 ? 90.901 -24.014 -84.334 1.00 27.25 763 ALA A C 1
ATOM 6013 O O . ALA A 1 763 ? 90.829 -23.168 -83.456 1.00 27.25 763 ALA A O 1
ATOM 6014 N N . ARG A 1 764 ? 90.201 -25.167 -84.313 1.00 35.75 764 ARG A N 1
ATOM 6015 C CA . ARG A 1 764 ? 89.658 -25.960 -83.178 1.00 35.75 764 ARG A CA 1
ATOM 6016 C C . ARG A 1 764 ? 89.248 -25.231 -81.876 1.00 35.75 764 ARG A C 1
ATOM 6018 O O . ARG A 1 764 ? 90.053 -25.171 -80.956 1.00 35.75 764 ARG A O 1
ATOM 6025 N N . LEU A 1 765 ? 87.950 -24.928 -81.727 1.00 25.55 765 LEU A N 1
ATOM 6026 C CA . LEU A 1 765 ? 87.191 -24.917 -80.454 1.00 25.55 765 LEU A CA 1
ATOM 6027 C C . LEU A 1 765 ? 85.708 -25.310 -80.719 1.00 25.55 765 LEU A C 1
ATOM 6029 O O . LEU A 1 765 ? 85.233 -25.093 -81.835 1.00 25.55 765 LEU A O 1
ATOM 6033 N N . PRO A 1 766 ? 84.977 -25.929 -79.763 1.00 27.84 766 PRO A N 1
ATOM 6034 C CA . PRO A 1 766 ? 83.621 -26.445 -79.985 1.00 27.84 766 PRO A CA 1
ATOM 6035 C C . PRO A 1 766 ? 82.520 -25.366 -79.921 1.00 27.84 766 PRO A C 1
ATOM 6037 O O . PRO A 1 766 ? 82.635 -24.369 -79.211 1.00 27.84 766 PRO A O 1
ATOM 6040 N N . MET A 1 767 ? 81.439 -25.603 -80.677 1.00 35.72 767 MET A N 1
ATOM 6041 C CA . MET A 1 767 ? 80.242 -24.760 -80.815 1.00 35.72 767 MET A CA 1
ATOM 6042 C C . MET A 1 767 ? 79.537 -24.465 -79.482 1.00 35.72 767 MET A C 1
ATOM 6044 O O . MET A 1 767 ? 78.959 -25.390 -78.922 1.00 35.72 767 MET A O 1
ATOM 6048 N N . SER A 1 768 ? 79.461 -23.186 -79.080 1.00 31.08 768 SER A N 1
ATOM 6049 C CA . SER A 1 768 ? 78.279 -22.562 -78.435 1.00 31.08 768 SER A CA 1
ATOM 6050 C C . SER A 1 768 ? 78.554 -21.144 -77.898 1.00 31.08 768 SER A C 1
ATOM 6052 O O . SER A 1 768 ? 78.315 -20.898 -76.723 1.00 31.08 768 SER A O 1
ATOM 6054 N N . LEU A 1 769 ? 79.046 -20.195 -78.702 1.00 26.44 769 LEU A N 1
ATOM 6055 C CA . LEU A 1 769 ? 79.110 -18.781 -78.293 1.00 26.44 769 LEU A CA 1
ATOM 6056 C C . LEU A 1 769 ? 79.088 -17.874 -79.531 1.00 26.44 769 LEU A C 1
ATOM 6058 O O . LEU A 1 769 ? 80.041 -17.828 -80.302 1.00 26.44 769 LEU A O 1
ATOM 6062 N N . LEU A 1 770 ? 77.973 -17.170 -79.725 1.00 28.36 770 LEU A N 1
ATOM 6063 C CA . LEU A 1 770 ? 77.894 -15.991 -80.585 1.00 28.36 770 LEU A CA 1
ATOM 6064 C C . LEU A 1 770 ? 78.442 -14.827 -79.750 1.00 28.36 770 LEU A C 1
ATOM 6066 O O . LEU A 1 770 ? 77.757 -14.330 -78.858 1.00 28.36 770 LEU A O 1
ATOM 6070 N N . THR A 1 771 ? 79.697 -14.442 -79.969 1.00 26.86 771 THR A N 1
ATOM 6071 C CA . THR A 1 771 ? 80.298 -13.304 -79.262 1.00 26.86 771 THR A CA 1
ATOM 6072 C C . THR A 1 771 ? 79.906 -12.017 -79.982 1.00 26.86 771 THR A C 1
ATOM 6074 O O . THR A 1 771 ? 80.386 -11.742 -81.080 1.00 26.86 771 THR A O 1
ATOM 6077 N N . LEU A 1 772 ? 79.008 -11.236 -79.379 1.00 28.00 772 LEU A N 1
ATOM 6078 C CA . LEU A 1 772 ? 78.601 -9.923 -79.878 1.00 28.00 772 LEU A CA 1
ATOM 6079 C C . LEU A 1 772 ? 79.662 -8.885 -79.465 1.00 28.00 772 LEU A C 1
ATOM 6081 O O . LEU A 1 772 ? 79.820 -8.615 -78.275 1.00 28.00 772 LEU A O 1
ATOM 6085 N N . PHE A 1 773 ? 80.393 -8.298 -80.416 1.00 24.92 773 PHE A N 1
ATOM 6086 C CA . PHE A 1 773 ? 81.264 -7.149 -80.139 1.00 24.92 773 PHE A CA 1
ATOM 6087 C C . PHE A 1 773 ? 80.554 -5.850 -80.531 1.00 24.92 773 PHE A C 1
ATOM 6089 O O . PHE A 1 773 ? 80.223 -5.649 -81.695 1.00 24.92 773 PHE A O 1
ATOM 6096 N N . ILE A 1 774 ? 80.357 -4.954 -79.561 1.00 29.11 774 ILE A N 1
ATOM 6097 C CA . ILE A 1 774 ? 79.917 -3.571 -79.785 1.00 29.11 774 ILE A CA 1
ATOM 6098 C C . ILE A 1 774 ? 81.135 -2.672 -79.549 1.00 29.11 774 ILE A C 1
ATOM 6100 O O . ILE A 1 774 ? 81.613 -2.568 -78.419 1.00 29.11 774 ILE A O 1
ATOM 6104 N N . ILE A 1 775 ? 81.653 -2.023 -80.594 1.00 27.03 775 ILE A N 1
ATOM 6105 C CA . ILE A 1 775 ? 82.709 -1.010 -80.448 1.00 27.03 775 ILE A CA 1
ATOM 6106 C C . ILE A 1 775 ? 82.036 0.356 -80.284 1.00 27.03 775 ILE A C 1
ATOM 6108 O O . ILE A 1 775 ? 81.432 0.874 -81.219 1.00 27.03 775 ILE A O 1
ATOM 6112 N N . LYS A 1 776 ? 82.150 0.944 -79.089 1.00 26.25 776 LYS A N 1
ATOM 6113 C CA . LYS A 1 776 ? 81.681 2.299 -78.769 1.00 26.25 776 LYS A CA 1
ATOM 6114 C C . LYS A 1 776 ? 82.891 3.235 -78.707 1.00 26.25 776 LYS A C 1
ATOM 6116 O O . LYS A 1 776 ? 83.754 3.062 -77.847 1.00 26.25 776 LYS A O 1
ATOM 6121 N N . MET A 1 777 ? 82.978 4.224 -79.597 1.00 26.11 777 MET A N 1
ATOM 6122 C CA . MET A 1 777 ? 83.942 5.321 -79.441 1.00 26.11 777 MET A CA 1
ATOM 6123 C C . MET A 1 777 ? 83.480 6.199 -78.268 1.00 26.11 777 MET A C 1
ATOM 6125 O O . MET A 1 777 ? 82.556 6.991 -78.413 1.00 26.11 777 MET A O 1
ATOM 6129 N N . GLY A 1 778 ? 84.107 6.027 -77.101 1.00 25.67 778 GLY A N 1
ATOM 6130 C CA . GLY A 1 778 ? 83.972 6.923 -75.947 1.00 25.67 778 GLY A CA 1
ATOM 6131 C C . GLY A 1 778 ? 82.906 6.538 -74.908 1.00 25.67 778 GLY A C 1
ATOM 6132 O O . GLY A 1 778 ? 81.736 6.879 -75.029 1.00 25.67 778 GLY A O 1
ATOM 6133 N N . SER A 1 779 ? 83.373 5.947 -73.802 1.00 23.84 779 SER A N 1
ATOM 6134 C CA . SER A 1 779 ? 82.721 5.795 -72.481 1.00 23.84 779 SER A CA 1
ATOM 6135 C C . SER A 1 779 ? 81.530 4.819 -72.314 1.00 23.84 779 SER A C 1
ATOM 6137 O O . SER A 1 779 ? 80.562 4.759 -73.076 1.00 23.84 779 SER A O 1
ATOM 6139 N N . TRP A 1 780 ? 81.655 4.010 -71.255 1.00 24.89 780 TRP A N 1
ATOM 6140 C CA . TRP A 1 780 ? 80.869 2.819 -70.932 1.00 24.89 780 TRP A CA 1
ATOM 6141 C C . TRP A 1 780 ? 79.499 3.166 -70.327 1.00 24.89 780 TRP A C 1
ATOM 6143 O O . TRP A 1 780 ? 79.433 3.815 -69.289 1.00 24.89 780 TRP A O 1
ATOM 6153 N N . CYS A 1 781 ? 78.416 2.696 -70.956 1.00 21.69 781 CYS A N 1
ATOM 6154 C CA . CYS A 1 781 ? 77.051 2.623 -70.406 1.00 21.69 781 CYS A CA 1
ATOM 6155 C C . CYS A 1 781 ? 76.242 1.579 -71.207 1.00 21.69 781 CYS A C 1
ATOM 6157 O O . CYS A 1 781 ? 76.292 1.646 -72.440 1.00 21.69 781 CYS A O 1
ATOM 6159 N N . PRO A 1 782 ? 75.502 0.654 -70.561 1.00 22.84 782 PRO A N 1
ATOM 6160 C CA . PRO A 1 782 ? 74.566 -0.247 -71.227 1.00 22.84 782 PRO A CA 1
ATOM 6161 C C . PRO A 1 782 ? 73.181 0.411 -71.351 1.00 22.84 782 PRO A C 1
ATOM 6163 O O . PRO A 1 782 ? 72.593 0.818 -70.353 1.00 22.84 782 PRO A O 1
ATOM 6166 N N . ILE A 1 783 ? 72.652 0.512 -72.572 1.00 22.58 783 ILE A N 1
ATOM 6167 C CA . ILE A 1 783 ? 71.271 0.934 -72.862 1.00 22.58 783 ILE A CA 1
ATOM 6168 C C . ILE A 1 783 ? 70.676 -0.113 -73.816 1.00 22.58 783 ILE A C 1
ATOM 6170 O O . ILE A 1 783 ? 71.343 -0.540 -74.758 1.00 22.58 783 ILE A O 1
ATOM 6174 N N . HIS A 1 784 ? 69.461 -0.590 -73.533 1.00 28.53 784 HIS A N 1
ATOM 6175 C CA . HIS A 1 784 ? 68.712 -1.552 -74.351 1.00 28.53 784 HIS A CA 1
ATOM 6176 C C . HIS A 1 784 ? 67.399 -0.899 -74.796 1.00 28.53 784 HIS A C 1
ATOM 6178 O O . HIS A 1 784 ? 66.466 -0.778 -74.005 1.00 28.53 784 HIS A O 1
ATOM 6184 N N . SER A 1 785 ? 67.339 -0.454 -76.052 1.00 25.86 785 SER A N 1
ATOM 6185 C CA . SER A 1 785 ? 66.109 -0.030 -76.727 1.00 25.86 785 SER A CA 1
ATOM 6186 C C . SER A 1 785 ? 65.422 -1.253 -77.376 1.00 25.86 785 SER A C 1
ATOM 6188 O O . SER A 1 785 ? 66.105 -2.048 -78.021 1.00 25.86 785 SER A O 1
ATOM 6190 N N . PRO A 1 786 ? 64.097 -1.461 -77.218 1.00 33.00 786 PRO A N 1
ATOM 6191 C CA . PRO A 1 786 ? 63.424 -2.683 -77.669 1.00 33.00 786 PRO A CA 1
ATOM 6192 C C . PRO A 1 786 ? 62.602 -2.506 -78.961 1.00 33.00 786 PRO A C 1
ATOM 6194 O O . PRO A 1 786 ? 61.521 -3.078 -79.086 1.00 33.00 786 PRO A O 1
ATOM 6197 N N . SER A 1 787 ? 63.084 -1.733 -79.936 1.00 28.17 787 SER A N 1
ATOM 6198 C CA . SER A 1 787 ? 62.426 -1.627 -81.246 1.00 28.17 787 SER A CA 1
ATOM 6199 C C . SER A 1 787 ? 63.442 -1.300 -82.338 1.00 28.17 787 SER A C 1
ATOM 6201 O O . SER A 1 787 ? 63.841 -0.149 -82.484 1.00 28.17 787 SER A O 1
ATOM 6203 N N . LEU A 1 788 ? 63.873 -2.317 -83.082 1.00 31.42 788 LEU A N 1
ATOM 6204 C CA . LEU A 1 788 ? 64.589 -2.144 -84.345 1.00 31.42 788 LEU A CA 1
ATOM 6205 C C . LEU A 1 788 ? 63.627 -2.535 -85.464 1.00 31.42 788 LEU A C 1
ATOM 6207 O O . LEU A 1 788 ? 63.104 -3.646 -85.463 1.00 31.42 788 LEU A O 1
ATOM 6211 N N . THR A 1 789 ? 63.385 -1.629 -86.401 1.00 33.66 789 THR A N 1
ATOM 6212 C CA . THR A 1 789 ? 62.708 -1.916 -87.669 1.00 33.66 789 THR A CA 1
ATOM 6213 C C . THR A 1 789 ? 63.747 -1.969 -88.790 1.00 33.66 789 THR A C 1
ATOM 6215 O O . THR A 1 789 ? 64.875 -1.505 -88.634 1.00 33.66 789 THR A O 1
ATOM 6218 N N . LEU A 1 790 ? 63.392 -2.525 -89.953 1.00 32.47 790 LEU A N 1
ATOM 6219 C CA . LEU A 1 790 ? 64.283 -2.603 -91.128 1.00 32.47 790 LEU A CA 1
ATOM 6220 C C . LEU A 1 790 ? 64.800 -1.218 -91.592 1.00 32.47 790 LEU A C 1
ATOM 6222 O O . LEU A 1 790 ? 65.790 -1.140 -92.315 1.00 32.47 790 LEU A O 1
ATOM 6226 N N . GLN A 1 791 ? 64.154 -0.130 -91.156 1.00 33.16 791 GLN A N 1
ATOM 6227 C CA . GLN A 1 791 ? 64.509 1.260 -91.457 1.00 33.16 791 GLN A CA 1
ATOM 6228 C C . GLN A 1 791 ? 65.648 1.825 -90.583 1.00 33.16 791 GLN A C 1
ATOM 6230 O O . GLN A 1 791 ? 66.168 2.894 -90.899 1.00 33.16 791 GLN A O 1
ATOM 6235 N N . ASP A 1 792 ? 66.084 1.110 -89.539 1.00 34.19 792 ASP A N 1
ATOM 6236 C CA . ASP A 1 792 ? 67.053 1.610 -88.547 1.00 34.19 792 ASP A CA 1
ATOM 6237 C C . ASP A 1 792 ? 68.514 1.182 -88.814 1.00 34.19 792 ASP A C 1
ATOM 6239 O O . ASP A 1 792 ? 69.396 1.358 -87.970 1.00 34.19 792 ASP A O 1
ATOM 6243 N N . LEU A 1 793 ? 68.808 0.621 -89.993 1.00 33.66 793 LEU A N 1
ATOM 6244 C CA . LEU A 1 793 ? 70.169 0.239 -90.383 1.00 33.66 793 LEU A CA 1
ATOM 6245 C C . LEU A 1 793 ? 70.946 1.454 -90.917 1.00 33.66 793 LEU A C 1
ATOM 6247 O O . LEU A 1 793 ? 70.622 2.019 -91.960 1.00 33.66 793 LEU A O 1
ATOM 6251 N N . ALA A 1 794 ? 71.994 1.857 -90.195 1.00 32.97 794 ALA A N 1
ATOM 6252 C CA . ALA A 1 794 ? 72.862 2.965 -90.579 1.00 32.97 794 ALA A CA 1
ATOM 6253 C C . ALA A 1 794 ? 73.852 2.584 -91.700 1.00 32.97 794 ALA A C 1
ATOM 6255 O O . ALA A 1 794 ? 74.377 1.472 -91.742 1.00 32.97 794 ALA A O 1
ATOM 6256 N N . VAL A 1 795 ? 74.167 3.556 -92.563 1.00 31.12 795 VAL A N 1
ATOM 6257 C CA . VAL A 1 795 ? 75.173 3.448 -93.635 1.00 31.12 795 VAL A CA 1
ATOM 6258 C C . VAL A 1 795 ? 76.585 3.361 -93.041 1.00 31.12 795 VAL A C 1
ATOM 6260 O O . VAL A 1 795 ? 76.972 4.212 -92.231 1.00 31.12 795 VAL A O 1
ATOM 6263 N N . MET A 1 796 ? 77.375 2.380 -93.488 1.00 32.72 796 MET A N 1
ATOM 6264 C CA . MET A 1 796 ? 78.797 2.248 -93.159 1.00 32.72 796 MET A CA 1
ATOM 6265 C C . MET A 1 796 ? 79.645 2.210 -94.439 1.00 32.72 796 MET A C 1
ATOM 6267 O O . MET A 1 796 ? 79.329 1.476 -95.371 1.00 32.72 796 MET A O 1
ATOM 6271 N N . GLU A 1 797 ? 80.731 2.987 -94.474 1.00 31.88 797 GLU A N 1
ATOM 6272 C CA . GLU A 1 797 ? 81.764 2.901 -95.513 1.00 31.88 797 GLU A CA 1
ATOM 6273 C C . GLU A 1 797 ? 82.751 1.789 -95.143 1.00 31.88 797 GLU A C 1
ATOM 6275 O O . GLU A 1 797 ? 83.382 1.837 -94.086 1.00 31.88 797 GLU A O 1
ATOM 6280 N N . VAL A 1 798 ? 82.889 0.781 -96.006 1.00 32.53 798 VAL A N 1
ATOM 6281 C CA . VAL A 1 798 ? 83.852 -0.309 -95.815 1.00 32.53 798 VAL A CA 1
ATOM 6282 C C . VAL A 1 798 ? 84.648 -0.502 -97.103 1.00 32.53 798 VAL A C 1
ATOM 6284 O O . VAL A 1 798 ? 84.083 -0.793 -98.154 1.00 32.53 798 VAL A O 1
ATOM 6287 N N . SER A 1 799 ? 85.971 -0.356 -97.012 1.00 29.39 799 SER A N 1
ATOM 6288 C CA . SER A 1 799 ? 86.908 -0.842 -98.030 1.00 29.39 799 SER A CA 1
ATOM 6289 C C . SER A 1 799 ? 87.109 -2.340 -97.808 1.00 29.39 799 SER A C 1
ATOM 6291 O O . SER A 1 799 ? 87.534 -2.757 -96.730 1.00 29.39 799 SER A O 1
ATOM 6293 N N . LEU A 1 800 ? 86.737 -3.157 -98.791 1.00 33.00 800 LEU A N 1
ATOM 6294 C CA . LEU A 1 800 ? 86.595 -4.604 -98.634 1.00 33.00 800 LEU A CA 1
ATOM 6295 C C . LEU A 1 800 ? 87.537 -5.320 -99.607 1.00 33.00 800 LEU A C 1
ATOM 6297 O O . LEU A 1 800 ? 87.131 -5.719 -100.693 1.00 33.00 800 LEU A O 1
ATOM 6301 N N . GLU A 1 801 ? 88.806 -5.483 -99.223 1.00 31.00 801 GLU A N 1
ATOM 6302 C CA . GLU A 1 801 ? 89.768 -6.258 -100.024 1.00 31.00 801 GLU A CA 1
ATOM 6303 C C . GLU A 1 801 ? 89.911 -7.724 -99.583 1.00 31.00 801 GLU A C 1
ATOM 6305 O O . GLU A 1 801 ? 90.614 -8.487 -100.228 1.00 31.00 801 GLU A O 1
ATOM 6310 N N . THR A 1 802 ? 89.228 -8.197 -98.535 1.00 36.31 802 THR A N 1
ATOM 6311 C CA . THR A 1 802 ? 89.224 -9.637 -98.186 1.00 36.31 802 THR A CA 1
ATOM 6312 C C . THR A 1 802 ? 88.104 -9.986 -97.197 1.00 36.31 802 THR A C 1
ATOM 6314 O O . THR A 1 802 ? 88.333 -10.086 -96.000 1.00 36.31 802 THR A O 1
ATOM 6317 N N . MET A 1 803 ? 86.874 -10.214 -97.670 1.00 29.42 803 MET A N 1
ATOM 6318 C CA . MET A 1 803 ? 85.858 -10.965 -96.910 1.00 29.42 803 MET A CA 1
ATOM 6319 C C . MET A 1 803 ? 84.782 -11.519 -97.859 1.00 29.42 803 MET A C 1
ATOM 6321 O O . MET A 1 803 ? 84.018 -10.768 -98.454 1.00 29.42 803 MET A O 1
ATOM 6325 N N . LYS A 1 804 ? 84.712 -12.849 -98.008 1.00 32.06 804 LYS A N 1
ATOM 6326 C CA . LYS A 1 804 ? 83.492 -13.536 -98.461 1.00 32.06 804 LYS A CA 1
ATOM 6327 C C . LYS A 1 804 ? 82.724 -13.928 -97.203 1.00 32.06 804 LYS A C 1
ATOM 6329 O O . LYS A 1 804 ? 83.054 -14.941 -96.592 1.00 32.06 804 LYS A O 1
ATOM 6334 N N . SER A 1 805 ? 81.753 -13.118 -96.804 1.00 36.59 805 SER A N 1
ATOM 6335 C CA . SER A 1 805 ? 80.945 -13.357 -95.605 1.00 36.59 805 SER A CA 1
ATOM 6336 C C . SER A 1 805 ? 79.537 -13.781 -96.016 1.00 36.59 805 SER A C 1
ATOM 6338 O O . SER A 1 805 ? 78.895 -13.087 -96.798 1.00 36.59 805 SER A O 1
ATOM 6340 N N . TYR A 1 806 ? 79.056 -14.908 -95.492 1.00 35.34 806 TYR A N 1
ATOM 6341 C CA . TYR A 1 806 ? 77.652 -15.322 -95.588 1.00 35.34 806 TYR A CA 1
ATOM 6342 C C . TYR A 1 806 ? 76.953 -14.995 -94.267 1.00 35.34 806 TYR A C 1
ATOM 6344 O O . TYR A 1 806 ? 77.536 -15.208 -93.202 1.00 35.34 806 TYR A O 1
ATOM 6352 N N . LEU A 1 807 ? 75.705 -14.523 -94.310 1.00 36.56 807 LEU A N 1
ATOM 6353 C CA . LEU A 1 807 ? 74.902 -14.358 -93.098 1.00 36.56 807 LEU A CA 1
ATOM 6354 C C . LEU A 1 807 ? 74.241 -15.705 -92.767 1.00 36.56 807 LEU A C 1
ATOM 6356 O O . LEU A 1 807 ? 73.470 -16.230 -93.573 1.00 36.56 807 LEU A O 1
ATOM 6360 N N . ILE A 1 808 ? 74.539 -16.273 -91.595 1.00 35.16 808 ILE A N 1
ATOM 6361 C CA . ILE A 1 808 ? 73.963 -17.547 -91.137 1.00 35.16 808 ILE A CA 1
ATOM 6362 C C . ILE A 1 808 ? 73.002 -17.270 -89.979 1.00 35.16 808 ILE A C 1
ATOM 6364 O O . ILE A 1 808 ? 73.426 -16.915 -88.880 1.00 35.16 808 ILE A O 1
ATOM 6368 N N . LEU A 1 809 ? 71.703 -17.475 -90.210 1.00 36.50 809 LEU A N 1
ATOM 6369 C CA . LEU A 1 809 ? 70.677 -17.447 -89.165 1.00 36.50 809 LEU A CA 1
ATOM 6370 C C . LEU A 1 809 ? 70.382 -18.885 -88.716 1.00 36.50 809 LEU A C 1
ATOM 6372 O O . LEU A 1 809 ? 69.978 -19.727 -89.522 1.00 36.50 809 LEU A O 1
ATOM 6376 N N . LYS A 1 810 ? 70.577 -19.178 -87.423 1.00 28.73 810 LYS A N 1
ATOM 6377 C CA . LYS A 1 810 ? 70.323 -20.502 -86.832 1.00 28.73 810 LYS A CA 1
ATOM 6378 C C . LYS A 1 810 ? 69.158 -20.423 -85.845 1.00 28.73 810 LYS A C 1
ATOM 6380 O O . LYS A 1 810 ? 69.268 -19.771 -84.813 1.00 28.73 810 LYS A O 1
ATOM 6385 N N . THR A 1 811 ? 68.060 -21.116 -86.143 1.00 34.22 811 THR A N 1
ATOM 6386 C CA . THR A 1 811 ? 66.971 -21.388 -85.183 1.00 34.22 811 THR A CA 1
ATOM 6387 C C . THR A 1 811 ? 66.715 -22.893 -85.114 1.00 34.22 811 THR A C 1
ATOM 6389 O O . THR A 1 811 ? 67.211 -23.637 -85.958 1.00 34.22 811 THR A O 1
ATOM 6392 N N . SER A 1 812 ? 66.015 -23.348 -84.073 1.00 32.03 812 SER A N 1
ATOM 6393 C CA . SER A 1 812 ? 65.982 -24.720 -83.532 1.00 32.03 812 SER A CA 1
ATOM 6394 C C . SER A 1 812 ? 65.529 -25.860 -84.461 1.00 32.03 812 SER A C 1
ATOM 6396 O O . SER A 1 812 ? 65.382 -26.984 -83.986 1.00 32.03 812 SER A O 1
ATOM 6398 N N . SER A 1 813 ? 65.382 -25.647 -85.770 1.00 36.00 813 SER A N 1
ATOM 6399 C CA . SER A 1 813 ? 65.150 -26.752 -86.711 1.00 36.00 813 SER A CA 1
ATOM 6400 C C . SER A 1 813 ? 65.502 -26.512 -88.188 1.00 36.00 813 SER A C 1
ATOM 6402 O O . SER A 1 813 ? 65.488 -27.491 -88.928 1.00 36.00 813 SER A O 1
ATOM 6404 N N . GLN A 1 814 ? 65.889 -25.312 -88.651 1.00 41.09 814 GLN A N 1
ATOM 6405 C CA . GLN A 1 814 ? 66.365 -25.099 -90.037 1.00 41.09 814 GLN A CA 1
ATOM 6406 C C . GLN A 1 814 ? 67.392 -23.955 -90.144 1.00 41.09 814 GLN A C 1
ATOM 6408 O O . GLN A 1 814 ? 67.315 -22.962 -89.418 1.00 41.09 814 GLN A O 1
ATOM 6413 N N . LEU A 1 815 ? 68.366 -24.113 -91.050 1.00 37.69 815 LEU A N 1
ATOM 6414 C CA . LEU A 1 815 ? 69.418 -23.133 -91.349 1.00 37.69 815 LEU A CA 1
ATOM 6415 C C . LEU A 1 815 ? 68.969 -22.254 -92.529 1.00 37.69 815 LEU A C 1
ATOM 6417 O O . LEU A 1 815 ? 68.524 -22.797 -93.536 1.00 37.69 815 LEU A O 1
ATOM 6421 N N . VAL A 1 816 ? 69.100 -20.928 -92.435 1.00 40.59 816 VAL A N 1
ATOM 6422 C CA . VAL A 1 816 ? 68.871 -20.007 -93.567 1.00 40.59 816 VAL A CA 1
ATOM 6423 C C . VAL A 1 816 ? 70.166 -19.254 -93.848 1.00 40.59 816 VAL A C 1
ATOM 6425 O O . VAL A 1 816 ? 70.766 -18.694 -92.928 1.00 40.59 816 VAL A O 1
ATOM 6428 N N . VAL A 1 817 ? 70.598 -19.268 -95.112 1.00 41.38 817 VAL A N 1
ATOM 6429 C CA . VAL A 1 817 ? 71.820 -18.598 -95.573 1.00 41.38 817 VAL A CA 1
ATOM 6430 C C . VAL A 1 817 ? 71.423 -17.434 -96.474 1.00 41.38 817 VAL A C 1
ATOM 6432 O O . VAL A 1 817 ? 70.804 -17.645 -97.518 1.00 41.38 817 VAL A O 1
ATOM 6435 N N . LEU A 1 818 ? 71.770 -16.213 -96.067 1.00 40.50 818 LEU A N 1
ATOM 6436 C CA . LEU A 1 818 ? 71.573 -15.006 -96.873 1.00 40.50 818 LEU A CA 1
ATOM 6437 C C . LEU A 1 818 ? 72.900 -14.646 -97.551 1.00 40.50 818 LEU A C 1
ATOM 6439 O O . LEU A 1 818 ? 73.943 -14.578 -96.891 1.00 40.50 818 LEU A O 1
ATOM 6443 N N . ALA A 1 819 ? 72.855 -14.452 -98.869 1.00 37.22 819 ALA A N 1
ATOM 6444 C CA . ALA A 1 819 ? 73.989 -14.021 -99.683 1.00 37.22 819 ALA A CA 1
ATOM 6445 C C . ALA A 1 819 ? 73.828 -12.533 -100.036 1.00 37.22 819 ALA A C 1
ATOM 6447 O O . ALA A 1 819 ? 72.715 -12.104 -100.348 1.00 37.22 819 ALA A O 1
ATOM 6448 N N . ALA A 1 820 ? 74.919 -11.770 -99.942 1.00 41.62 820 ALA A N 1
ATOM 6449 C CA . ALA A 1 820 ? 74.984 -10.354 -100.311 1.00 41.62 820 ALA A CA 1
ATOM 6450 C C . ALA A 1 820 ? 75.394 -10.175 -101.776 1.00 41.62 820 ALA A C 1
ATOM 6452 O O . ALA A 1 820 ? 76.255 -10.966 -102.236 1.00 41.62 820 ALA A O 1
#

Nearest PDB structures (foldseek):
  3f7p-assembly3_E  TM=4.728E-01  e=8.003E-11  Homo sapiens
  4q58-assembly3_C  TM=5.067E-01  e=1.030E-10  Homo sapiens
  2jll-assembly1_A  TM=4.527E-01  e=6.216E-11  Homo sapiens
  8afo-assembly1_A  TM=4.214E-01  e=1.319E-08  Homo sapiens
  5utk-assembly1_A  TM=3.456E-01  e=9.262E-09  Homo sapiens

Solvent-accessible surface area (backbone atoms only — not comparable to full-atom values): 46772 Å² total; per-residue (Å²): 97,82,51,75,97,55,76,44,78,45,55,33,38,54,40,94,76,52,83,50,31,28,26,19,78,45,55,59,43,76,47,80,98,56,56,44,55,53,69,76,58,49,63,76,41,53,45,76,47,83,44,85,49,76,52,76,49,78,39,81,55,80,51,70,65,53,54,32,49,75,59,64,43,53,70,69,60,42,47,36,45,69,20,65,42,48,77,64,27,46,32,45,46,50,77,74,67,67,80,64,45,78,54,45,56,60,39,34,44,38,44,41,37,39,43,37,35,41,34,54,52,74,92,57,63,49,90,85,61,58,72,40,68,72,57,36,76,66,55,76,35,24,24,30,27,43,27,38,33,25,16,48,42,33,37,40,39,40,41,32,72,51,57,86,93,44,58,79,76,57,70,76,62,62,62,60,64,60,56,51,48,70,79,71,45,98,73,72,71,90,53,82,68,58,62,70,48,49,80,59,35,46,31,43,72,26,34,54,67,94,70,95,68,86,48,49,38,58,69,48,46,58,55,48,62,74,44,51,78,64,68,28,46,100,81,47,79,58,46,39,51,46,36,35,30,34,39,47,35,43,80,64,39,81,71,24,30,59,68,43,33,52,81,55,69,64,61,45,49,54,53,48,53,50,55,49,49,55,48,51,53,39,17,53,40,44,45,57,60,68,35,86,58,36,60,48,38,52,76,62,42,49,57,45,52,50,51,41,48,52,51,49,55,49,51,51,53,52,26,52,52,38,46,64,45,50,32,37,28,17,58,56,79,42,61,70,63,59,58,53,52,54,55,49,50,37,59,70,33,78,68,11,69,68,55,49,51,55,54,51,55,52,50,53,52,52,51,53,54,50,50,54,52,51,69,71,42,76,92,51,51,57,46,49,54,95,56,50,60,57,54,52,38,66,31,87,67,27,45,26,34,42,37,42,38,40,33,39,53,57,64,58,72,60,52,52,45,40,52,50,27,74,74,67,72,49,76,53,81,66,66,73,73,72,59,77,68,72,43,69,61,32,64,76,58,39,92,56,65,44,70,56,53,53,50,53,48,53,46,30,49,66,58,37,66,93,44,78,50,46,46,66,37,33,39,72,42,77,31,90,48,81,44,51,45,63,42,31,28,32,28,47,74,60,39,81,76,38,71,74,48,58,65,44,34,38,24,40,58,61,44,68,57,82,88,36,41,35,21,35,35,36,43,41,33,42,47,72,24,90,40,22,48,90,51,44,64,36,32,45,36,37,36,34,52,69,91,53,93,64,81,62,47,79,48,78,28,80,55,62,48,52,72,51,66,88,46,60,40,55,37,50,30,37,36,32,36,22,33,26,32,98,76,42,38,22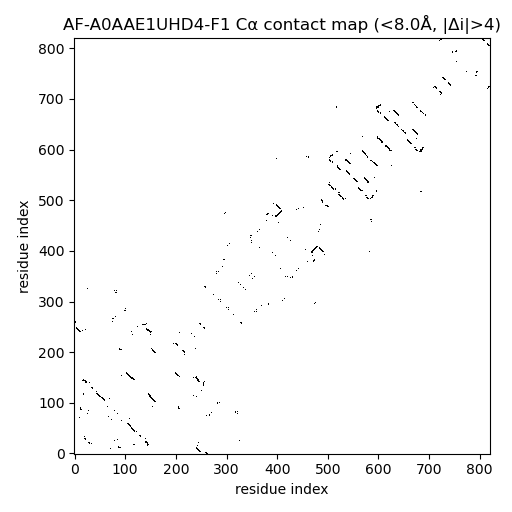,39,62,18,57,76,29,80,48,64,29,18,28,21,36,41,24,41,57,42,44,79,43,81,78,48,102,45,31,39,35,36,36,42,48,74,47,86,46,64,25,92,92,52,45,81,48,33,44,40,44,35,39,31,55,46,98,85,44,89,62,67,49,78,53,82,70,53,68,79,86,58,64,51,52,78,43,80,52,92,66,84,55,45,45,38,39,32,37,26,43,32,22,66,92,67,45,49,27,41,63,16,56,66,34,94,54,66,62,78,84,92,66,66,72,70,56,54,58,54,54,52,54,59,73,60,29,48,78,76,41,91,52,94,61,44,32,35,34,64,81,71,74,77,54,79,47,78,48,99,82,78,52,78,43,69,53,61,79,69,96,70,94,69,94,74,82,75,74,86,79,82,82,85,84,92,78,83,93,80,85,94,85,78,89,80,84,69,77,89,74,92,77,82,93,78,94,83,86,82,96,77,84,58,93,84,72,57,59,77,70,91,71,90,79,91,82,78,95,72,68,48,78,50,83,55,102,85,59,61,42,44,41,54,128

pLDDT: mean 75.67, std 20.38, range [21.69, 96.94]

Secondary structure (DSSP, 8-state):
-BPP---EEEE-TT----TTEEEETTTTEEEEEEESS-HHHHHHHEEEEEEEEEEEEEE---SHHHHHHHTT--HHHHHHHHTT-----GGGGGGG---S-TTEEEEEEEEEEEEEEEEE-GGGSSTT--S-GGGGGG---SEEEEEEEEEEEEEEEEEEEPPGGGTTTGGG--HHHHHHHHHH-TT----THHHHHHTT-EEEEEESS--SS---SHHHHHHHHHHHHHHT-TT-TT-EEEEEEEEEGGGT-TTS----BPPPHHHHHHHHHHHHHHHHHHHHHHHHHTSGGGGT-HHHHHHHHHHHHHHHHHHHHHHHHHHHHHHHHHHTSS-THHHHHHHHHHHTSTT-HHHHHHHHHHHHHHHHHHHHHHHH-TTSEE--STTHHHHHHS-TT-SEEEEEEEEEE--HHHHHHHHHHHHH----S-TTGGG---HHHHHHS-SS-HHHHHHHHHHHHHHTTT-TTEEEEEEEEEESSSS-EEEEEEEETTEEEESSPPPP-PPPPPB--GGGB-SS-EEEE-PPPSSSGGG--EEEEEEEETT--SPPEEEEESSSEEEE-SPPTT-EEEEEEEEEETTEE-PPPPPEEEE--SBPPPPP-EEEEEETTEEEEE-PPPS-B-TT----EEEEEEEESSS---EEEEEEEETT-SEEEEE---SS-EEEEEEEEETTTEE-PPPPPP------S-SHHHHHHHHHHHHSEEEE-SSSPEEE-----EEEE-TTSPEEEE-S-----S-----------SS---S---------SS-----------GGG--------SS----EEEEETTEEEEE--

InterPro domains:
  IPR003961 Fibronectin type III [PF00041] (505-594)
  IPR003961 Fibronectin type III [PS50853] (506-599)
  IPR003961 Fibronectin type III [PS50853] (601-697)
  IPR003961 Fibronectin type III [SM00060] (504-586)
  IPR003961 Fibronectin type III [SM00060] (598-684)
  IPR003961 Fibronectin type III [cd00063] (504-596)
  IPR003961 Fibronectin type III [cd00063] (600-694)
  IPR013783 Immunoglobulin-like fold [G3DSA:2.60.40.10] (494-596)
  IPR013783 Immunoglobulin-like fold [G3DSA:2.60.40.10] (597-696)
  IPR036116 Fibronectin type III superfamily [SSF49265] (503-693)
  IPR048997 Stonustoxin-like, helical domain [PF21109] (274-365)
  IPR052090 Cytolytic pore-forming toxin [PTHR31594] (4-645)